Protein AF-A0A8X7UA66-F1 (afdb_monomer)

Organism: Brassica carinata (NCBI:txid52824)

Solvent-accessible surface area (backbone atoms only — not comparable to full-atom values): 62832 Å² total; per-residue (Å²): 141,81,70,65,80,57,50,60,62,56,50,62,57,55,54,58,62,49,54,58,54,52,57,55,53,56,56,54,52,55,56,56,51,60,56,51,58,57,51,58,52,53,54,56,54,54,52,51,60,48,51,61,53,52,52,58,56,46,52,65,49,50,60,49,49,54,57,51,50,56,53,50,50,52,53,49,52,57,50,48,56,50,45,57,50,47,53,52,50,50,50,50,48,52,49,52,48,48,50,49,51,48,50,52,43,53,49,50,46,54,50,47,49,50,50,46,53,49,45,50,47,49,51,43,51,52,50,48,51,44,44,53,52,47,48,52,49,42,52,51,48,47,52,51,48,48,52,48,45,53,53,46,50,51,52,49,43,59,48,45,55,49,51,48,51,54,47,48,54,49,48,52,53,49,46,51,52,45,49,53,52,45,51,55,47,50,54,52,40,50,69,47,37,77,67,38,47,65,63,43,55,52,49,51,53,49,54,51,49,50,49,52,52,50,48,53,50,50,52,50,48,51,51,51,49,52,49,50,54,48,49,52,49,52,48,52,48,51,54,50,47,53,53,48,53,50,52,48,54,51,52,50,52,51,48,54,51,49,50,52,52,48,54,51,48,51,51,52,50,54,52,51,51,53,52,48,58,47,53,51,51,53,50,49,54,50,50,52,51,51,50,50,52,52,51,52,53,51,52,50,51,56,54,52,55,64,59,58,69,74,62,82,79,72,91,81,89,88,89,84,91,89,93,88,88,89,88,86,88,88,88,91,92,90,85,89,86,89,85,85,89,87,82,82,86,62,74,78,65,54,73,70,53,59,65,62,56,53,64,51,52,58,56,54,56,54,55,51,50,58,50,53,52,52,53,52,53,52,50,55,52,51,54,56,46,54,55,48,53,54,50,52,52,50,54,53,50,54,51,49,55,50,51,50,50,51,48,61,51,47,56,50,53,52,51,52,49,54,50,48,54,51,48,54,52,49,51,56,49,48,51,52,54,48,52,55,46,52,54,52,49,53,51,50,50,52,50,50,52,52,50,53,52,52,48,53,52,48,61,47,50,52,52,53,52,50,51,50,49,51,53,51,49,52,52,53,47,49,65,45,50,60,44,51,54,51,52,50,53,51,50,52,49,51,53,54,51,52,50,51,55,51,54,48,53,52,49,56,50,51,53,50,49,53,50,52,50,51,51,51,50,47,58,48,48,58,49,50,52,57,51,45,54,52,49,52,54,52,48,52,53,50,50,56,52,49,52,51,51,49,52,55,50,50,52,51,49,49,54,57,49,52,53,50,52,51,52,50,54,50,50,54,51,45,53,56,48,52,54,49,46,56,52,49,55,53,48,52,52,52,46,53,55,48,50,58,49,46,55,51,48,49,53,52,45,54,61,45,50,55,49,51,49,54,53,48,56,50,51,51,49,62,47,51,58,47,53,53,55,50,53,52,54,49,53,53,52,61,55,52,62,64,54,58,74,59,51,72,68,57,55,76,64,51,67,74,59,52,58,71,54,64,62,58,55,65,62,52,73,62,52,60,68,57,56,59,58,55,55,61,58,54,57,62,59,52,63,69,50,60,75,59,54,73,70,52,73,70,58,69,72,64,67,80,74,74,86,80,85,78,78,90,81,89,82,90,82,88,91,85,92,83,93,83,86,90,80,90,80,90,88,88,90,83,89,80,89,88,90,84,88,89,84,88,90,93,84,92,84,87,81,94,79,80,94,87,90,86,86,65,70,63,63,62,49,58,58,48,54,62,47,57,58,50,50,53,55,51,59,50,51,56,52,52,53,56,55,50,52,64,49,52,61,56,52,55,52,53,56,54,52,54,54,52,52,60,56,60,62,69,70,67,81,84,77,88,90,60,79,76,50,56,65,50,50,53,55,46,49,60,42,48,66,47,52,49,54,50,46,50,47,49,51,52,47,51,51,47,52,51,48,51,53,47,53,50,50,47,51,51,49,53,52,49,52,47,53,48,50,51,52,53,49,54,51,49,53,51,48,52,50,55,51,50,51,53,49,55,50,53,49,53,53,47,53,49,53,48,50,54,48,53,52,48,52,46,54,52,50,50,51,47,51,50,49,52,56,63,67,59,40,68,67,55,60,50,49,50,55,49,49,53,53,48,53,50,50,52,52,48,52,50,50,53,50,49,53,50,50,47,56,51,48,51,52,52,51,50,50,50,50,51,53,50,49,49,54,35,60,77,65,70,61,69,81,61,86,58,51,60,59,54,48,52,53,54,50,51,53,48,52,52,52,52,49,52,54,48,52,54,51,51,50,49,52,47,29,55,50,37,29,53,70,54,60,62,66,82,84,82,61,92,73,88,53,62,68,64,21,52,53,33,44,51,57,37,50,53,53,48,53,50,52,50,53,49,50,52,51,49,48,53,56,43,59,65,63,65,76,78,74,79,87,82,83,88,82,89,83,84,87,86,88,83,86,88,80,91,80,88,87,83,82,88,87,80,89,79,86,87,80,82,88,76,90,83,138

Foldseek 3Di:
DDPPVVVVVVVVVVVVVVVVVVVVVVVVVVVVVVVVVVVVVVVVVVVVVVVVVVVVVVVVVVVVVVVVVVVVVVVVVVVVVVVVVVVVVVVVVVVVVVVVCVVVVVVVVVVVVVVVVVVVVVVVVVVVVVVVVVVVVVVVVVVVVVVVVVVVVVVVVVVVVVVVVVVVVVVVVVVVVVVVVVCVVVVVCVVVCVVPVVVPVVVVVVVVVVVVVVVVVVVVVVVVVVVVVVVVVVVVVVVVVVVVVVVVVVVVVVVVVVVVVVVVVVVVVVVVVVVVVVVVVVVVVVVVVVVVVVVVVVVVVVVVVVVVPVPPDDDDDDDDDDDDDDDDDDDDDDDDDDDDDDDPVPPPVPVVVPVVVVVVVVVVVVVVVVVVVVVVVVVVVVVVVVVVVVVVVVVVVVVVVVVVVVVVVVVVVVVVVVVVVVVVVVVVVVVVVVVVVVVVVVVVVVVVVVVVVVVVVVVVVVVVVVVVVVVVVVVVVVVVVVVVVVVVVVVVVVVVVVVVVVVVVVVVVVVVVVVVVVVVVVVVVVVVVVVVVVVVVVVVVVVVVVVVVVVVVVVVVVVVVVVVVVVVVVVVVVVVVVVVVVVVVVVVVVVVVVVVVVVVVVVVVVVVVVVVVVVVVVVVVVVVVVVVVVVVVVVVVVVVVVVVVVVVVVVVVVVVVVVVVVVVVVVVVVCVVVVVVVVVVVVVVVVVVVVVCVVPVVCVVVPVPPPDDDDDDDDDDDDDDDDDDDDDDDDDDDDDDDDDDDDDDDDDDDDDDDDDDDPPVVVVVVVVVVVVVVVVVVVVVVVVVVVVVVVVVVVVVVVVVVVVVVVVVVPPPPDDDDPVCVVVVVVVVVVCVVVVVVVVVVVVVVVVVVVVVVVVVVVVVVVVVVVVVVVVVVVVVVVVVVVVVVVVVVVVVVVVVVVVVVVVVVVVVVVVVVVVVVVVPVVVVVVVVVVVVVVVVVVVVVVVVVVVVVVVVVVVVVVVVVVVVVVCVVVVPDPPPVVVVVVVVVVVVVVVVVVVVVVVVVLQVVLVVLCVLLPPDPPPDPDRDSVVSVVSNVSNVVVVVVVVVVVVVVVVVVVVVVPPDDDDDDDDDDDDDDDDDDDYDDDDDDDDDDDDDDDDD

Secondary structure (DSSP, 8-state):
--SSHHHHHHHHHHHHHHHHHHHHHHHHHHHHHHHHHHHHHHHHHHHHHHHHHHHHHHHHHHHHHHHHHHHHHHHHHHHHHHHHHHHHHHHHHHHHHHHHHHHHHHHHHHHHHHHHHHHHHHHHHHHHHHHHHHHHHHHHHHHHHHHHHHHHHHHHHHHHHHHHHHHHHHHHHHHHHHHHHHHHHHHHHHHHHHHHHHHHHHHHHHHHHHHHHHHHHHHHHHHHHHHHHHHHHHHHHHHHHHHHHHHHHHHHHHHHHHHHHHHHHHHHHHHHHHHHHHHHHHHHHHHHHHHHHHHHHHHHHHHHHHHHHTTTT-------------------------------S-SSTHHHHHHHHHHHHHHHHHHHHHHHHHHHHHHHHHHHHHHHHHHHHHHHHHHHHHHHHHHHHHHHHHHHHHHHHHHHHHHHHHHHHHHHHHHHHHHHHHHHHHHHHHHHHHHHHHHHHHHHHHHHHHHHHHHHHHHHHHHHHHHHHHHHHHHHHHHHHHHHHHHHHHHHHHHHHHHHHHHHHHHHHHHHHHHHHHHHHHHHHHHHHHHHHHHHHHHHHHHHHHHHHHHHHHHHHHHHHHHHHHHHHHHHHHHHHHHHHHHHHHHHHHHHHHHHHHHHHHHHHHHHHHHHHHHHHHHHHHHHHHHHHHHHHHHHHHHHHTTTTTTHHHHHHHHHHHHHHHHHHHHHHTTTTTTGGGGGG---S-------------------------------------------------SSSSHHHHHHHHHHHHHHHHHHHHHHHHHHHHHHHHHHHHHHHHHHHHHHHHTSTTS---THHHHHHHHHHHHHHHHHHHHHHHHHHHHHHHHHHHHHHHHHHHHHHHHHHHHHHHHHHHHHHHHHHHHHHHHHHHHHHHHHHHHHHHHHHHHHHHHHHHHS-HHHHHHHHHHHHHHHHHHHHHHHHHHHHHHHHHHHHHHHHHHHHHHHHHTT--GGGGHHHHHHHHHHHHHHHHHHHHHHHHHHHHHHHHHHHHT--TTS-SS--HHHHHHHHHHHHHHHHHHHHHHHHHHHHHHHHTTSS------------------------------------

Radius of gyration: 115.77 Å; Cα contacts (8 Å, |Δi|>4): 31; chains: 1; bounding box: 222×140×420 Å

pLDDT: mean 73.79, std 18.91, range [22.53, 97.38]

Sequence (1097 aa):
MVHVEALEKTLASRTSELEEAVSFAQMLEVQLQGSKEIICNLEKDTEKAMQCREQLAAENKEIRAEAEDLLAEKSSLEEELMLQRSDSMESQLDILMKEIDLSNGNLAETLLEQQLHLNQKSDFFDTEVQHYLMDLCSKDVESLVLALKVKECSSCLAILDKVLLDHQAFVEDLKEKLFVSQVESELNELCLVDNKLETVSDKQKLTEAQRKIKVLSSDLKHSVQKTVEMDEANKAFGERVFFLESRVSDLQQDLERKDFELQSLQHSQSIAAGELGIKERDIQVYADAVSALKNENSSLKHTFIHFGEDQSKALNVNSISIAKCSEGSRTLEKLTRDGLVFSDQMFELMCENANKASEFADTVQSLQIDVEDLLSENLNLQDELLRKDDVLKGLSFDLSLLQESASNSRDKEDETKEIMVHVEALEKTLASRTSELEEAVSFAQMLEVQLQGSKEIICNLEKDTEKAMQCREQLAAENKEIRAEAEDLLAEKSSLEEELIQTKKVSESMEMELFNLRNALGQLNDRVESTQSKLDETIDERDNLQDEVLYVTEELGKMKAEAKELEVRIIEAQEIAESRKMYADQREEEVKLLEGSVEQLEYTIDALENKVNVIKDEAERQRLQREELETELHTIRQQMESVRNADEEMKRILDEKHMDLQEAQKHIEALERKTANQMTEITQLSAHILELNMHAEAQAREYMHKVKELEAMAEQVKPEIHVSQAVDSSLSKGSGKPRGSGSPFRCIGLGLAQQMRSEKDEELAAARQRVEDLETVVATKQKEIFLLNSKLAKVDSMTHDITRVMLGLKQNCASLLDSQQVSKIAEMLQRYSSDSRETDFEVSQLKRQLSEYNEERQGWLEEIEGKQSDLVTAQIELEEHRQHEQLLKKENEFLKKENVSHKRKLMELEGEVEKLSSQQKPEWRTRDHARIKEENNVLKLQLDELNLKLRRADVNISRAKEELAWYRASTGKNQHSNFEKMHHLSTKLKESEEERMQLGKQLLCLSNSILKAAGVTGEDITDINPEVAEEALEQLKTRVGLLESELDHFRLKGKTKSRRSRNPERAMPSMPSPRRKSWSQSPRKMSQVPFFTSVDR

Mean predicted aligned error: 26.78 Å

Structure (mmCIF, N/CA/C/O backbone):
data_AF-A0A8X7UA66-F1
#
_entry.id   AF-A0A8X7UA66-F1
#
loop_
_atom_site.group_PDB
_atom_site.id
_atom_site.type_symbol
_atom_site.label_atom_id
_atom_site.label_alt_id
_atom_site.label_comp_id
_atom_site.label_asym_id
_atom_site.label_entity_id
_atom_site.label_seq_id
_atom_site.pdbx_PDB_ins_code
_atom_site.Cartn_x
_atom_site.Cartn_y
_atom_site.Cartn_z
_atom_site.occupancy
_atom_site.B_iso_or_equiv
_atom_site.auth_seq_id
_atom_site.auth_comp_id
_atom_site.auth_asym_id
_atom_site.auth_atom_id
_atom_site.pdbx_PDB_model_num
ATOM 1 N N . MET A 1 1 ? 22.722 -65.447 147.150 1.00 54.97 1 MET A N 1
ATOM 2 C CA . MET A 1 1 ? 23.290 -66.703 147.700 1.00 54.97 1 MET A CA 1
ATOM 3 C C . MET A 1 1 ? 22.974 -67.876 146.769 1.00 54.97 1 MET A C 1
ATOM 5 O O . MET A 1 1 ? 21.806 -68.166 146.579 1.00 54.97 1 MET A O 1
ATOM 9 N N . VAL A 1 2 ? 23.932 -68.566 146.137 1.00 55.34 2 VAL A N 1
ATOM 10 C CA . VAL A 1 2 ? 25.408 -68.444 146.250 1.00 55.34 2 VAL A CA 1
ATOM 11 C C . VAL A 1 2 ? 26.124 -68.427 144.872 1.00 55.34 2 VAL A C 1
ATOM 13 O O . VAL A 1 2 ? 27.332 -68.253 144.833 1.00 55.34 2 VAL A O 1
ATOM 16 N N . HIS A 1 3 ? 25.431 -68.572 143.729 1.00 55.16 3 HIS A N 1
ATOM 17 C CA . HIS A 1 3 ? 26.110 -68.833 142.436 1.00 55.16 3 HIS A CA 1
ATOM 18 C C . HIS A 1 3 ? 26.194 -67.702 141.391 1.00 55.16 3 HIS A C 1
ATOM 20 O O . HIS A 1 3 ? 27.113 -67.744 140.582 1.00 55.16 3 HIS A O 1
ATOM 26 N N . VAL A 1 4 ? 25.323 -66.684 141.382 1.00 57.62 4 VAL A N 1
ATOM 27 C CA . VAL A 1 4 ? 25.393 -65.616 140.346 1.00 57.62 4 VAL A CA 1
ATOM 28 C C . VAL A 1 4 ? 26.340 -64.472 140.738 1.00 57.62 4 VAL A C 1
ATOM 30 O O . VAL A 1 4 ? 27.074 -63.957 139.905 1.00 57.62 4 VAL A O 1
ATOM 33 N N . GLU A 1 5 ? 26.441 -64.179 142.033 1.00 56.38 5 GLU A N 1
ATOM 34 C CA . GLU A 1 5 ? 27.352 -63.182 142.629 1.00 56.38 5 GLU A CA 1
ATOM 35 C C . GLU A 1 5 ? 28.852 -63.498 142.388 1.00 56.38 5 GLU A C 1
ATOM 37 O O . GLU A 1 5 ? 29.722 -62.639 142.526 1.00 56.38 5 GLU A O 1
ATOM 42 N N . ALA A 1 6 ? 29.161 -64.738 141.980 1.00 58.16 6 ALA A N 1
ATOM 43 C CA . ALA A 1 6 ? 30.488 -65.171 141.538 1.00 58.16 6 ALA A CA 1
ATOM 44 C C . ALA A 1 6 ? 30.756 -64.913 140.038 1.00 58.16 6 ALA A C 1
ATOM 46 O O . ALA A 1 6 ? 31.912 -64.762 139.639 1.00 58.16 6 ALA A O 1
ATOM 47 N N . LEU A 1 7 ? 29.717 -64.838 139.196 1.00 59.16 7 LEU A N 1
ATOM 48 C CA . LEU A 1 7 ? 29.855 -64.582 137.757 1.00 59.16 7 LEU A CA 1
ATOM 49 C C . LEU A 1 7 ? 30.178 -63.112 137.473 1.00 59.16 7 LEU A C 1
ATOM 51 O O . LEU A 1 7 ? 31.093 -62.831 136.701 1.00 59.16 7 LEU A O 1
ATOM 55 N N . GLU A 1 8 ? 29.495 -62.181 138.140 1.00 61.62 8 GLU A N 1
ATOM 56 C CA . GLU A 1 8 ? 29.657 -60.735 137.910 1.00 61.62 8 GLU A CA 1
ATOM 57 C C . GLU A 1 8 ? 31.088 -60.257 138.216 1.00 61.62 8 GLU A C 1
ATOM 59 O O . GLU A 1 8 ? 31.698 -59.553 137.410 1.00 61.62 8 GLU A O 1
ATOM 64 N N . LYS A 1 9 ? 31.689 -60.730 139.320 1.00 60.94 9 LYS A N 1
ATOM 65 C CA . LYS A 1 9 ? 33.101 -60.451 139.645 1.00 60.94 9 LYS A CA 1
ATOM 66 C C . LYS A 1 9 ? 34.099 -61.117 138.693 1.00 60.94 9 LYS A C 1
ATOM 68 O O . LYS A 1 9 ? 35.175 -60.567 138.476 1.00 60.94 9 LYS A O 1
ATOM 73 N N . THR A 1 10 ? 33.755 -62.264 138.107 1.00 60.25 10 THR A N 1
ATOM 74 C CA . THR A 1 10 ? 34.633 -62.953 137.143 1.00 60.25 10 THR A CA 1
ATOM 75 C C . THR A 1 10 ? 34.616 -62.264 135.772 1.00 60.25 10 THR A C 1
ATOM 77 O O . THR A 1 10 ? 35.639 -62.227 135.091 1.00 60.25 10 THR A O 1
ATOM 80 N N . LEU A 1 11 ? 33.484 -61.668 135.380 1.00 61.28 11 LEU A N 1
ATOM 81 C CA . LEU A 1 11 ? 33.366 -60.862 134.159 1.00 61.28 11 LEU A CA 1
ATOM 82 C C . LEU A 1 11 ? 34.166 -59.555 134.248 1.00 61.28 11 LEU A C 1
ATOM 84 O O . LEU A 1 11 ? 34.962 -59.280 133.353 1.00 61.28 11 LEU A O 1
ATOM 88 N N . ALA A 1 12 ? 34.021 -58.802 135.344 1.00 62.47 12 ALA A N 1
ATOM 89 C CA . ALA A 1 12 ? 34.665 -57.494 135.512 1.00 62.47 12 ALA A CA 1
ATOM 90 C C . ALA A 1 12 ? 36.209 -57.534 135.469 1.00 62.47 12 ALA A C 1
ATOM 92 O O . ALA A 1 12 ? 36.841 -56.572 135.038 1.00 62.47 12 ALA A O 1
ATOM 93 N N . SER A 1 13 ? 36.831 -58.646 135.882 1.00 60.50 13 SER A N 1
ATOM 94 C CA . SER A 1 13 ? 38.290 -58.811 135.779 1.00 60.50 13 SER A CA 1
ATOM 95 C C . SER A 1 13 ? 38.756 -59.017 134.333 1.00 60.50 13 SER A C 1
ATOM 97 O O . SER A 1 13 ? 39.824 -58.543 133.960 1.00 60.50 13 SER A O 1
ATOM 99 N N . ARG A 1 14 ? 37.960 -59.713 133.510 1.00 61.47 14 ARG A N 1
ATOM 100 C CA . ARG A 1 14 ? 38.322 -60.070 132.128 1.00 61.47 14 ARG A CA 1
ATOM 101 C C . ARG A 1 14 ? 38.105 -58.952 131.118 1.00 61.47 14 ARG A C 1
ATOM 103 O O . ARG A 1 14 ? 38.740 -58.968 130.071 1.00 61.47 14 ARG A O 1
ATOM 110 N N . THR A 1 15 ? 37.242 -57.984 131.415 1.00 61.91 15 THR A N 1
ATOM 111 C CA . THR A 1 15 ? 37.114 -56.770 130.595 1.00 61.91 15 THR A CA 1
ATOM 112 C C . THR A 1 15 ? 38.378 -55.910 130.661 1.00 61.91 15 THR A C 1
ATOM 114 O O . THR A 1 15 ? 38.824 -55.430 129.625 1.00 61.91 15 THR A O 1
ATOM 117 N N . SER A 1 16 ? 39.018 -55.800 131.834 1.00 62.22 16 SER A N 1
ATOM 118 C CA . SER A 1 16 ? 40.233 -54.984 132.004 1.00 62.22 16 SER A CA 1
ATOM 119 C C . SER A 1 16 ? 41.442 -55.528 131.232 1.00 62.22 16 SER A C 1
ATOM 121 O O . SER A 1 16 ? 42.192 -54.749 130.653 1.00 62.22 16 SER A O 1
ATOM 123 N N . GLU A 1 17 ? 41.626 -56.853 131.189 1.00 61.38 17 GLU A N 1
ATOM 124 C CA . GLU A 1 17 ? 42.712 -57.492 130.420 1.00 61.38 17 GLU A CA 1
ATOM 125 C C . GLU A 1 17 ? 42.530 -57.323 128.898 1.00 61.38 17 GLU A C 1
ATOM 127 O O . GLU A 1 17 ? 43.503 -57.353 128.143 1.00 61.38 17 GLU A O 1
ATOM 132 N N . LEU A 1 18 ? 41.288 -57.142 128.430 1.00 64.06 18 LEU A N 1
ATOM 133 C CA . LEU A 1 18 ? 40.978 -57.009 127.007 1.00 64.06 18 LEU A CA 1
ATOM 134 C C . LEU A 1 18 ? 41.282 -55.601 126.470 1.00 64.06 18 LEU A C 1
ATOM 136 O O . LEU A 1 18 ? 41.788 -55.465 125.357 1.00 64.06 18 LEU A O 1
ATOM 140 N N . GLU A 1 19 ? 40.989 -54.559 127.251 1.00 66.25 19 GLU A N 1
ATOM 141 C CA . GLU A 1 19 ? 41.194 -53.159 126.848 1.00 66.25 19 GLU A CA 1
ATOM 142 C C . GLU A 1 19 ? 42.686 -52.813 126.699 1.00 66.25 19 GLU A C 1
ATOM 144 O O . GLU A 1 19 ? 43.082 -52.162 125.727 1.00 66.25 19 GLU A O 1
ATOM 149 N N . GLU A 1 20 ? 43.537 -53.320 127.596 1.00 63.38 20 GLU A N 1
ATOM 150 C CA . GLU A 1 20 ? 44.988 -53.092 127.545 1.00 63.38 20 GLU A CA 1
ATOM 151 C C . GLU A 1 20 ? 45.631 -53.769 126.313 1.00 63.38 20 GLU A C 1
ATOM 153 O O . GLU A 1 20 ? 46.477 -53.177 125.633 1.00 63.38 20 GLU A O 1
ATOM 158 N N . ALA A 1 21 ? 45.149 -54.961 125.936 1.00 62.59 21 ALA A N 1
ATOM 159 C CA . ALA A 1 21 ? 45.580 -55.666 124.726 1.00 62.59 21 ALA A CA 1
ATOM 160 C C . ALA A 1 21 ? 45.180 -54.939 123.424 1.00 62.59 21 ALA A C 1
ATOM 162 O O . ALA A 1 21 ? 45.972 -54.885 122.478 1.00 62.59 21 ALA A O 1
ATOM 163 N N . VAL A 1 22 ? 43.981 -54.342 123.373 1.00 67.25 22 VAL A N 1
ATOM 164 C CA . VAL A 1 22 ? 43.517 -53.549 122.217 1.00 67.25 22 VAL A CA 1
ATOM 165 C C . VAL A 1 22 ? 44.373 -52.292 122.031 1.00 67.25 22 VAL A C 1
ATOM 167 O O . VAL A 1 22 ? 44.770 -51.985 120.904 1.00 67.25 22 VAL A O 1
ATOM 170 N N . SER A 1 23 ? 44.726 -51.603 123.121 1.00 68.00 23 SER A N 1
ATOM 171 C CA . SER A 1 23 ? 45.562 -50.397 123.057 1.00 68.00 23 SER A CA 1
ATOM 172 C C . SER A 1 23 ? 46.960 -50.675 122.488 1.00 68.00 23 SER A C 1
ATOM 174 O O . SER A 1 23 ? 47.484 -49.858 121.727 1.00 68.00 23 SER A O 1
ATOM 176 N N . PHE A 1 24 ? 47.577 -51.811 122.830 1.00 69.81 24 PHE A N 1
ATOM 177 C CA . PHE A 1 24 ? 48.908 -52.161 122.318 1.00 69.81 24 PHE A CA 1
ATOM 178 C C . PHE A 1 24 ? 48.882 -52.538 120.826 1.00 69.81 24 PHE A C 1
ATOM 180 O O . PHE A 1 24 ? 49.786 -52.165 120.077 1.00 69.81 24 PHE A O 1
ATOM 187 N N . ALA A 1 25 ? 47.821 -53.213 120.368 1.00 64.94 25 ALA A N 1
ATOM 188 C CA . ALA A 1 25 ? 47.642 -53.556 118.956 1.00 64.94 25 ALA A CA 1
ATOM 189 C C . ALA A 1 25 ? 47.542 -52.306 118.058 1.00 64.94 25 ALA A C 1
ATOM 191 O O . ALA A 1 25 ? 48.221 -52.229 117.032 1.00 64.94 25 ALA A O 1
ATOM 192 N N . GLN A 1 26 ? 46.773 -51.295 118.481 1.00 68.06 26 GLN A N 1
ATOM 193 C CA . GLN A 1 26 ? 46.615 -50.038 117.736 1.00 68.06 26 GLN A CA 1
ATOM 194 C C . GLN A 1 26 ? 47.937 -49.265 117.572 1.00 68.06 26 GLN A C 1
ATOM 196 O O . GLN A 1 26 ? 48.158 -48.632 116.539 1.00 68.06 26 GLN A O 1
ATOM 201 N N . MET A 1 27 ? 48.852 -49.342 118.546 1.00 71.00 27 MET A N 1
ATOM 202 C CA . MET A 1 27 ? 50.162 -48.680 118.458 1.00 71.00 27 MET A CA 1
ATOM 203 C C . MET A 1 27 ? 51.053 -49.285 117.359 1.00 71.00 27 MET A C 1
ATOM 205 O O . MET A 1 27 ? 51.707 -48.552 116.613 1.00 71.00 27 MET A O 1
ATOM 209 N N . LEU A 1 28 ? 51.064 -50.618 117.242 1.00 68.44 28 LEU A N 1
ATOM 210 C CA . LEU A 1 28 ? 51.832 -51.335 116.217 1.00 68.44 28 LEU A CA 1
ATOM 211 C C . LEU A 1 28 ? 51.308 -51.056 114.804 1.00 68.44 28 LEU A C 1
ATOM 213 O O . LEU A 1 28 ? 52.102 -50.874 113.879 1.00 68.44 28 LEU A O 1
ATOM 217 N N . GLU A 1 29 ? 49.987 -50.983 114.637 1.00 71.00 29 GLU A N 1
ATOM 218 C CA . GLU A 1 29 ? 49.355 -50.735 113.339 1.00 71.00 29 GLU A CA 1
ATOM 219 C C . GLU A 1 29 ? 49.749 -49.364 112.756 1.00 71.00 29 GLU A C 1
ATOM 221 O O . GLU A 1 29 ? 50.098 -49.273 111.576 1.00 71.00 29 GLU A O 1
ATOM 226 N N . VAL A 1 30 ? 49.824 -48.320 113.592 1.00 73.69 30 VAL A N 1
ATOM 227 C CA . VAL A 1 30 ? 50.258 -46.971 113.180 1.00 73.69 30 VAL A CA 1
ATOM 228 C C . VAL A 1 30 ? 51.722 -46.944 112.711 1.00 73.69 30 VAL A C 1
ATOM 230 O O . VAL A 1 30 ? 52.017 -46.356 111.667 1.00 73.69 30 VAL A O 1
ATOM 233 N N . GLN A 1 31 ? 52.648 -47.604 113.418 1.00 68.00 31 GLN A N 1
ATOM 234 C CA . GLN A 1 31 ? 54.059 -47.663 112.991 1.00 68.00 31 GLN A CA 1
ATOM 235 C C . GLN A 1 31 ? 54.249 -48.452 111.687 1.00 68.00 31 GLN A C 1
ATOM 237 O O . GLN A 1 31 ? 55.048 -48.070 110.823 1.00 68.00 31 GLN A O 1
ATOM 242 N N . LEU A 1 32 ? 53.500 -49.543 111.525 1.00 69.94 32 LEU A N 1
ATOM 243 C CA . LEU A 1 32 ? 53.565 -50.387 110.334 1.00 69.94 32 LEU A CA 1
ATOM 244 C C . LEU A 1 32 ? 52.967 -49.663 109.113 1.00 69.94 32 LEU A C 1
ATOM 246 O O . LEU A 1 32 ? 53.473 -49.813 108.001 1.00 69.94 32 LEU A O 1
ATOM 250 N N . GLN A 1 33 ? 51.963 -48.805 109.315 1.00 70.94 33 GLN A N 1
ATOM 251 C CA . GLN A 1 33 ? 51.409 -47.956 108.261 1.00 70.94 33 GLN A CA 1
ATOM 252 C C . GLN A 1 33 ? 52.407 -46.886 107.783 1.00 70.94 33 GLN A C 1
ATOM 254 O O . GLN A 1 33 ? 52.667 -46.807 106.583 1.00 70.94 33 GLN A O 1
ATOM 259 N N . GLY A 1 34 ? 53.042 -46.139 108.697 1.00 71.31 34 GLY A N 1
ATOM 260 C CA . GLY A 1 34 ? 54.055 -45.133 108.330 1.00 71.31 34 GLY A CA 1
ATOM 261 C C . GLY A 1 34 ? 55.280 -45.724 107.614 1.00 71.31 34 GLY A C 1
ATOM 262 O O . GLY A 1 34 ? 55.867 -45.090 106.740 1.00 71.31 34 GLY A O 1
ATOM 263 N N . SER A 1 35 ? 55.624 -46.981 107.912 1.00 67.94 35 SER A N 1
ATOM 264 C CA . SER A 1 35 ? 56.718 -47.697 107.238 1.00 67.94 35 SER A CA 1
ATOM 265 C C . SER A 1 35 ? 56.421 -47.998 105.759 1.00 67.94 35 SER A C 1
ATOM 267 O O . SER A 1 35 ? 57.328 -47.941 104.929 1.00 67.94 35 SER A O 1
ATOM 269 N N . LYS A 1 36 ? 55.158 -48.282 105.401 1.00 72.38 36 LYS A N 1
ATOM 270 C CA . LYS A 1 36 ? 54.743 -48.533 104.004 1.00 72.38 36 LYS A CA 1
ATOM 271 C C . LYS A 1 36 ? 54.813 -47.272 103.143 1.00 72.38 36 LYS A C 1
ATOM 273 O O . LYS A 1 36 ? 55.178 -47.345 101.973 1.00 72.38 36 LYS A O 1
ATOM 278 N N . GLU A 1 37 ? 54.460 -46.124 103.717 1.00 75.81 37 GLU A N 1
ATOM 279 C CA . GLU A 1 37 ? 54.386 -44.850 102.994 1.00 75.81 37 GLU A CA 1
ATOM 280 C C . GLU A 1 37 ? 55.771 -44.367 102.529 1.00 75.81 37 GLU A C 1
ATOM 282 O O . GLU A 1 37 ? 55.908 -43.849 101.422 1.00 75.81 37 GLU A O 1
ATOM 287 N N . ILE A 1 38 ? 56.826 -44.621 103.311 1.00 74.81 38 ILE A N 1
ATOM 288 C CA . ILE A 1 38 ? 58.211 -44.312 102.917 1.00 74.81 38 ILE A CA 1
ATOM 289 C C . ILE A 1 38 ? 58.669 -45.194 101.741 1.00 74.81 38 ILE A C 1
ATOM 291 O O . ILE A 1 38 ? 59.277 -44.684 100.800 1.00 74.81 38 ILE A O 1
ATOM 295 N N . ILE A 1 39 ? 58.351 -46.495 101.761 1.00 74.44 39 ILE A N 1
ATOM 296 C CA . ILE A 1 39 ? 58.731 -47.442 100.695 1.00 74.44 39 ILE A CA 1
ATOM 297 C C . ILE A 1 39 ? 58.074 -47.048 99.363 1.00 74.44 39 ILE A C 1
ATOM 299 O O . ILE A 1 39 ? 58.774 -46.878 98.367 1.00 74.44 39 ILE A O 1
ATOM 303 N N . CYS A 1 40 ? 56.762 -46.792 99.377 1.00 76.62 40 CYS A N 1
ATOM 304 C CA . CYS A 1 40 ? 55.988 -46.408 98.191 1.00 76.62 40 CYS A CA 1
ATOM 305 C C . CYS A 1 40 ? 56.515 -45.122 97.515 1.00 76.62 40 CYS A C 1
ATOM 307 O O . CYS A 1 40 ? 56.489 -44.993 96.291 1.00 76.62 40 CYS A O 1
ATOM 309 N N . ASN A 1 41 ? 57.042 -44.170 98.296 1.00 79.25 41 ASN A N 1
ATOM 310 C CA . ASN A 1 41 ? 57.657 -42.960 97.745 1.00 79.25 41 ASN A CA 1
ATOM 311 C C . ASN A 1 41 ? 59.030 -43.232 97.100 1.00 79.25 41 ASN A C 1
ATOM 313 O O . ASN A 1 41 ? 59.311 -42.690 96.032 1.00 79.25 41 ASN A O 1
ATOM 317 N N . LEU A 1 42 ? 59.863 -44.095 97.697 1.00 75.75 42 LEU A N 1
ATOM 318 C CA . LEU A 1 42 ? 61.169 -44.464 97.132 1.00 75.75 42 LEU A CA 1
ATOM 319 C C . LEU A 1 42 ? 61.032 -45.222 95.805 1.00 75.75 42 LEU A C 1
ATOM 321 O O . LEU A 1 42 ? 61.735 -44.899 94.848 1.00 75.75 42 LEU A O 1
ATOM 325 N N . GLU A 1 43 ? 60.103 -46.178 95.722 1.00 76.19 43 GLU A N 1
ATOM 326 C CA . GLU A 1 43 ? 59.796 -46.904 94.481 1.00 76.19 43 GLU A CA 1
ATOM 327 C C . GLU A 1 43 ? 59.428 -45.914 93.361 1.00 76.19 43 GLU A C 1
ATOM 329 O O . GLU A 1 43 ? 60.063 -45.888 92.301 1.00 76.19 43 GLU A O 1
ATOM 334 N N . LYS A 1 44 ? 58.499 -44.997 93.652 1.00 77.94 44 LYS A N 1
ATOM 335 C CA . LYS A 1 44 ? 57.997 -43.980 92.717 1.00 77.94 44 LYS A CA 1
ATOM 336 C C . LYS A 1 44 ? 59.053 -42.977 92.237 1.00 77.94 44 LYS A C 1
ATOM 338 O O . LYS A 1 44 ? 58.924 -42.448 91.134 1.00 77.94 44 LYS A O 1
ATOM 343 N N . ASP A 1 45 ? 60.085 -42.696 93.029 1.00 79.38 45 ASP A N 1
ATOM 344 C CA . ASP A 1 45 ? 61.199 -41.839 92.601 1.00 79.38 45 ASP A CA 1
ATOM 345 C C . ASP A 1 45 ? 62.249 -42.604 91.777 1.00 79.38 45 ASP A C 1
ATOM 347 O O . ASP A 1 45 ? 62.804 -42.038 90.830 1.00 79.38 45 ASP A O 1
ATOM 351 N N . THR A 1 46 ? 62.466 -43.901 92.037 1.00 76.38 46 THR A N 1
ATOM 352 C CA . THR A 1 46 ? 63.310 -44.736 91.157 1.00 76.38 46 THR A CA 1
ATOM 353 C C . THR A 1 46 ? 62.690 -44.954 89.774 1.00 76.38 46 THR A C 1
ATOM 355 O O . THR A 1 46 ? 63.409 -44.960 88.775 1.00 76.38 46 THR A O 1
ATOM 358 N N . GLU A 1 47 ? 61.363 -45.055 89.693 1.00 78.06 47 GLU A N 1
ATOM 359 C CA . GLU A 1 47 ? 60.627 -45.254 88.441 1.00 78.06 47 GLU A CA 1
ATOM 360 C C . GLU A 1 47 ? 60.744 -44.034 87.503 1.00 78.06 47 GLU A C 1
ATOM 362 O O . GLU A 1 47 ? 61.115 -44.178 86.335 1.00 78.06 47 GLU A O 1
ATOM 367 N N . LYS A 1 48 ? 60.587 -42.811 88.038 1.00 79.94 48 LYS A N 1
ATOM 368 C CA . LYS A 1 48 ? 60.853 -41.551 87.305 1.00 79.94 48 LYS A CA 1
ATOM 369 C C . LYS A 1 48 ? 62.291 -41.470 86.787 1.00 79.94 48 LYS A C 1
ATOM 371 O O . LYS A 1 48 ? 62.527 -41.014 85.670 1.00 79.94 48 LYS A O 1
ATOM 376 N N . ALA A 1 49 ? 63.263 -41.898 87.598 1.00 76.31 49 ALA A N 1
ATOM 377 C CA . ALA A 1 49 ? 64.678 -41.839 87.237 1.00 76.31 49 ALA A CA 1
ATOM 378 C C . ALA A 1 49 ? 65.033 -42.769 86.061 1.00 76.31 49 ALA A C 1
ATOM 380 O O . ALA A 1 49 ? 65.975 -42.476 85.321 1.00 76.31 49 ALA A O 1
ATOM 381 N N . MET A 1 50 ? 64.277 -43.855 85.858 1.00 79.12 50 MET A N 1
ATOM 382 C CA . MET A 1 50 ? 64.388 -44.686 84.656 1.00 79.12 50 MET A CA 1
ATOM 383 C C . MET A 1 50 ? 63.737 -44.007 83.443 1.00 79.12 50 MET A C 1
ATOM 385 O O . MET A 1 50 ? 64.401 -43.876 82.417 1.00 79.12 50 MET A O 1
ATOM 389 N N . GLN A 1 51 ? 62.517 -43.470 83.578 1.00 78.31 51 GLN A N 1
ATOM 390 C CA . GLN A 1 51 ? 61.807 -42.795 82.477 1.00 78.31 51 GLN A CA 1
ATOM 391 C C . GLN A 1 51 ? 62.607 -41.630 81.864 1.00 78.31 51 GLN A C 1
ATOM 393 O O . GLN A 1 51 ? 62.784 -41.580 80.647 1.00 78.31 51 GLN A O 1
ATOM 398 N N . CYS A 1 52 ? 63.190 -40.746 82.685 1.00 79.44 52 CYS A N 1
ATOM 399 C CA . CYS A 1 52 ? 64.038 -39.653 82.183 1.00 79.44 52 CYS A CA 1
ATOM 400 C C . CYS A 1 52 ? 65.279 -40.151 81.416 1.00 79.44 52 CYS A C 1
ATOM 402 O O . CYS A 1 52 ? 65.808 -39.449 80.553 1.00 79.44 52 CYS A O 1
ATOM 404 N N . ARG A 1 53 ? 65.770 -41.357 81.729 1.00 79.00 53 ARG A N 1
ATOM 405 C CA . ARG A 1 53 ? 66.944 -41.954 81.079 1.00 79.00 53 ARG A CA 1
ATOM 406 C C . ARG A 1 53 ? 66.594 -42.609 79.745 1.00 79.00 53 ARG A C 1
ATOM 408 O O . ARG A 1 53 ? 67.422 -42.591 78.838 1.00 79.00 53 ARG A O 1
ATOM 415 N N . GLU A 1 54 ? 65.385 -43.149 79.620 1.00 79.62 54 GLU A N 1
ATOM 416 C CA . GLU A 1 54 ? 64.851 -43.664 78.357 1.00 79.62 54 GLU A CA 1
ATOM 417 C C . GLU A 1 54 ? 64.519 -42.525 77.382 1.00 79.62 54 GLU A C 1
ATOM 419 O O . GLU A 1 54 ? 64.879 -42.625 76.210 1.00 79.62 54 GLU A O 1
ATOM 424 N N . GLN A 1 55 ? 63.959 -41.402 77.856 1.00 79.88 55 GLN A N 1
ATOM 425 C CA . GLN A 1 55 ? 63.738 -40.211 77.017 1.00 79.88 55 GLN A CA 1
ATOM 426 C C . GLN A 1 55 ? 65.046 -39.666 76.421 1.00 79.88 55 GLN A C 1
ATOM 428 O O . GLN A 1 55 ? 65.150 -39.534 75.205 1.00 79.88 55 GLN A O 1
ATOM 433 N N . LEU A 1 56 ? 66.084 -39.456 77.241 1.00 79.50 56 LEU A N 1
ATOM 434 C CA . LEU A 1 56 ? 67.396 -39.005 76.749 1.00 79.50 56 LEU A CA 1
ATOM 435 C C . LEU A 1 56 ? 68.049 -39.999 75.769 1.00 79.50 56 LEU A C 1
ATOM 437 O O . LEU A 1 56 ? 68.822 -39.591 74.901 1.00 79.50 56 LEU A O 1
ATOM 441 N N . ALA A 1 57 ? 67.760 -41.299 75.886 1.00 79.75 57 ALA A N 1
ATOM 442 C CA . ALA A 1 57 ? 68.227 -42.306 74.933 1.00 79.75 57 ALA A CA 1
ATOM 443 C C . ALA A 1 57 ? 67.443 -42.284 73.605 1.00 79.75 57 ALA A C 1
ATOM 445 O O . ALA A 1 57 ? 68.009 -42.638 72.570 1.00 79.75 57 ALA A O 1
ATOM 446 N N . ALA A 1 58 ? 66.177 -41.853 73.623 1.00 78.75 58 ALA A N 1
ATOM 447 C CA . ALA A 1 58 ? 65.370 -41.635 72.425 1.00 78.75 58 ALA A CA 1
ATOM 448 C C . ALA A 1 58 ? 65.828 -40.382 71.658 1.00 78.75 58 ALA A C 1
ATOM 450 O O . ALA A 1 58 ? 66.201 -40.509 70.494 1.00 78.75 58 ALA A O 1
ATOM 451 N N . GLU A 1 59 ? 65.931 -39.222 72.320 1.00 80.69 59 GLU A N 1
ATOM 452 C CA . GLU A 1 59 ? 66.361 -37.952 71.696 1.00 80.69 59 GLU A CA 1
ATOM 453 C C . GLU A 1 59 ? 67.730 -38.083 70.999 1.00 80.69 59 GLU A C 1
ATOM 455 O O . GLU A 1 59 ? 67.912 -37.668 69.857 1.00 80.69 59 GLU A O 1
ATOM 460 N N . ASN A 1 60 ? 68.704 -38.742 71.642 1.00 79.56 60 ASN A N 1
ATOM 461 C CA . ASN A 1 60 ? 70.037 -38.958 71.054 1.00 79.56 60 ASN A CA 1
ATOM 462 C C . ASN A 1 60 ? 70.047 -39.939 69.863 1.00 79.56 60 ASN A C 1
ATOM 464 O O . ASN A 1 60 ? 71.037 -40.003 69.129 1.00 79.56 60 ASN A O 1
ATOM 468 N N . LYS A 1 61 ? 68.981 -40.726 69.677 1.00 79.81 61 LYS A N 1
ATOM 469 C CA . LYS A 1 61 ? 68.787 -41.585 68.502 1.00 79.81 61 LYS A CA 1
ATOM 470 C C . LYS A 1 61 ? 68.063 -40.831 67.383 1.00 79.81 61 LYS A C 1
ATOM 472 O O . LYS A 1 61 ? 68.419 -41.008 66.224 1.00 79.81 61 LYS A O 1
ATOM 477 N N . GLU A 1 62 ? 67.102 -39.988 67.742 1.00 81.00 62 GLU A N 1
ATOM 478 C CA . GLU A 1 62 ? 66.330 -39.122 66.844 1.00 81.00 62 GLU A CA 1
ATOM 479 C C . GLU A 1 62 ? 67.239 -38.102 66.140 1.00 81.00 62 GLU A C 1
ATOM 481 O O . GLU A 1 62 ? 67.349 -38.135 64.918 1.00 81.00 62 GLU A O 1
ATOM 486 N N . ILE A 1 63 ? 68.054 -37.356 66.897 1.00 81.12 63 ILE A N 1
ATOM 487 C CA . ILE A 1 63 ? 69.050 -36.399 66.365 1.00 81.12 63 ILE A CA 1
ATOM 488 C C . ILE A 1 63 ? 70.073 -37.072 65.423 1.00 81.12 63 ILE A C 1
ATOM 490 O O . ILE A 1 63 ? 70.632 -36.432 64.532 1.00 81.12 63 ILE A O 1
ATOM 494 N N . ARG A 1 64 ? 70.346 -38.375 65.598 1.00 78.75 64 ARG A N 1
ATOM 495 C CA . ARG A 1 64 ? 71.202 -39.133 64.669 1.00 78.75 64 ARG A CA 1
ATOM 496 C C . ARG A 1 64 ? 70.498 -39.504 63.371 1.00 78.75 64 ARG A C 1
ATOM 498 O O . ARG A 1 64 ? 71.157 -39.469 62.340 1.00 78.75 64 ARG A O 1
ATOM 505 N N . ALA A 1 65 ? 69.211 -39.846 63.425 1.00 76.88 65 ALA A N 1
ATOM 506 C CA . ALA A 1 65 ? 68.422 -40.087 62.223 1.00 76.88 65 ALA A CA 1
ATOM 507 C C . ALA A 1 65 ? 68.319 -38.798 61.395 1.00 76.88 65 ALA A C 1
ATOM 509 O O . ALA A 1 65 ? 68.724 -38.805 60.241 1.00 76.88 65 ALA A O 1
ATOM 510 N N . GLU A 1 66 ? 67.956 -37.669 62.018 1.00 80.12 66 GLU A N 1
ATOM 511 C CA . GLU A 1 66 ? 67.906 -36.357 61.348 1.00 80.12 66 GLU A CA 1
ATOM 512 C C . GLU A 1 66 ? 69.239 -35.982 60.671 1.00 80.12 66 GLU A C 1
ATOM 514 O O . GLU A 1 66 ? 69.255 -35.454 59.561 1.00 80.12 66 GLU A O 1
ATOM 519 N N . ALA A 1 67 ? 70.378 -36.274 61.310 1.00 76.81 67 ALA A N 1
ATOM 520 C CA . ALA A 1 67 ? 71.700 -35.985 60.753 1.00 76.81 67 ALA A CA 1
ATOM 521 C C . ALA A 1 67 ? 72.112 -36.910 59.587 1.00 76.81 67 ALA A C 1
ATOM 523 O O . ALA A 1 67 ? 72.918 -36.501 58.747 1.00 76.81 67 ALA A O 1
ATOM 524 N N . GLU A 1 68 ? 71.593 -38.139 59.534 1.00 80.19 68 GLU A N 1
ATOM 525 C CA . GLU A 1 68 ? 71.787 -39.065 58.409 1.00 80.19 68 GLU A CA 1
ATOM 526 C C . GLU A 1 68 ? 70.812 -38.732 57.260 1.00 80.19 68 GLU A C 1
ATOM 528 O O . GLU A 1 68 ? 71.241 -38.661 56.105 1.00 80.19 68 GLU A O 1
ATOM 533 N N . ASP A 1 69 ? 69.557 -38.394 57.574 1.00 77.25 69 ASP A N 1
ATOM 534 C CA . ASP A 1 69 ? 68.531 -37.960 56.618 1.00 77.25 69 ASP A CA 1
ATOM 535 C C . ASP A 1 69 ? 68.921 -36.649 55.912 1.00 77.25 69 ASP A C 1
ATOM 537 O O . ASP A 1 69 ? 68.880 -36.591 54.686 1.00 77.25 69 ASP A O 1
ATOM 541 N N . LEU A 1 70 ? 69.412 -35.628 56.629 1.00 80.50 70 LEU A N 1
ATOM 542 C CA . LEU A 1 70 ? 69.900 -34.369 56.027 1.00 80.50 70 LEU A CA 1
ATOM 543 C C . LEU A 1 70 ? 71.105 -34.572 55.086 1.00 80.50 70 LEU A C 1
ATOM 545 O O . LEU A 1 70 ? 71.332 -33.781 54.166 1.00 80.50 70 LEU A O 1
ATOM 549 N N . LEU A 1 71 ? 71.904 -35.622 55.303 1.00 77.44 71 LEU A N 1
ATOM 550 C CA . LEU A 1 71 ? 73.011 -35.987 54.413 1.00 77.44 71 LEU A CA 1
ATOM 551 C C . LEU A 1 71 ? 72.514 -36.709 53.153 1.00 77.44 71 LEU A C 1
ATOM 553 O O . LEU A 1 71 ? 73.037 -36.454 52.064 1.00 77.44 71 LEU A O 1
ATOM 557 N N . ALA A 1 72 ? 71.494 -37.559 53.289 1.00 74.50 72 ALA A N 1
ATOM 558 C CA . ALA A 1 72 ? 70.814 -38.195 52.166 1.00 74.50 72 ALA A CA 1
ATOM 559 C C . ALA A 1 72 ? 70.038 -37.171 51.318 1.00 74.50 72 ALA A C 1
ATOM 561 O O . ALA A 1 72 ? 70.206 -37.149 50.100 1.00 74.50 72 ALA A O 1
ATOM 562 N N . GLU A 1 73 ? 69.279 -36.270 51.950 1.00 77.75 73 GLU A N 1
ATOM 563 C CA . GLU A 1 73 ? 68.547 -35.174 51.302 1.00 77.75 73 GLU A CA 1
ATOM 564 C C . GLU A 1 73 ? 69.497 -34.288 50.492 1.00 77.75 73 GLU A C 1
ATOM 566 O O . GLU A 1 73 ? 69.257 -34.052 49.309 1.00 77.75 73 GLU A O 1
ATOM 571 N N . LYS A 1 74 ? 70.639 -33.879 51.066 1.00 76.69 74 LYS A N 1
ATOM 572 C CA . LYS A 1 74 ? 71.642 -33.105 50.320 1.00 76.69 74 LYS A CA 1
ATOM 573 C C . LYS A 1 74 ? 72.165 -33.864 49.091 1.00 76.69 74 LYS A C 1
ATOM 575 O O . LYS A 1 74 ? 72.312 -33.259 48.030 1.00 76.69 74 LYS A O 1
ATOM 580 N N . SER A 1 75 ? 72.460 -35.161 49.221 1.00 71.31 75 SER A N 1
ATOM 581 C CA . SER A 1 75 ? 72.923 -35.972 48.085 1.00 71.31 75 SER A CA 1
ATOM 582 C C . SER A 1 75 ? 71.845 -36.098 47.005 1.00 71.31 75 SER A C 1
ATOM 584 O O . SER A 1 75 ? 72.160 -35.988 45.824 1.00 71.31 75 SER A O 1
ATOM 586 N N . SER A 1 76 ? 70.583 -36.268 47.412 1.00 71.50 76 SER A N 1
ATOM 587 C CA . SER A 1 76 ? 69.426 -36.311 46.515 1.00 71.50 76 SER A CA 1
ATOM 588 C C . SER A 1 76 ? 69.245 -34.993 45.765 1.00 71.50 76 SER A C 1
ATOM 590 O O . SER A 1 76 ? 68.985 -35.015 44.571 1.00 71.50 76 SER A O 1
ATOM 592 N N . LEU A 1 77 ? 69.423 -33.848 46.430 1.00 79.56 77 LEU A N 1
ATOM 593 C CA . LEU A 1 77 ? 69.249 -32.518 45.834 1.00 79.56 77 LEU A CA 1
ATOM 594 C C . LEU A 1 77 ? 70.384 -32.185 44.840 1.00 79.56 77 LEU A C 1
ATOM 596 O O . LEU A 1 77 ? 70.161 -31.538 43.819 1.00 79.56 77 LEU A O 1
ATOM 600 N N . GLU A 1 78 ? 71.607 -32.665 45.090 1.00 78.19 78 GLU A N 1
ATOM 601 C CA . GLU A 1 78 ? 72.732 -32.536 44.148 1.00 78.19 78 GLU A CA 1
ATOM 602 C C . GLU A 1 78 ? 72.564 -33.457 42.918 1.00 78.19 78 GLU A C 1
ATOM 604 O O . GLU A 1 78 ? 72.874 -33.047 41.797 1.00 78.19 78 GLU A O 1
ATOM 609 N N . GLU A 1 79 ? 71.991 -34.654 43.095 1.00 79.12 79 GLU A N 1
ATOM 610 C CA . GLU A 1 79 ? 71.602 -35.558 42.000 1.00 79.12 79 GLU A CA 1
ATOM 611 C C . GLU A 1 79 ? 70.397 -35.019 41.202 1.00 79.12 79 GLU A C 1
ATOM 613 O O . GLU A 1 79 ? 70.435 -35.007 39.973 1.00 79.12 79 GLU A O 1
ATOM 618 N N . GLU A 1 80 ? 69.381 -34.466 41.870 1.00 78.75 80 GLU A N 1
ATOM 619 C CA . GLU A 1 80 ? 68.196 -33.839 41.264 1.00 78.75 80 GLU A CA 1
ATOM 620 C C . GLU A 1 80 ? 68.556 -32.588 40.448 1.00 78.75 80 GLU A C 1
ATOM 622 O O . GLU A 1 80 ? 68.054 -32.415 39.339 1.00 78.75 80 GLU A O 1
ATOM 627 N N . LEU A 1 81 ? 69.489 -31.749 40.916 1.00 79.75 81 LEU A N 1
ATOM 628 C CA . LEU A 1 81 ? 70.005 -30.613 40.137 1.00 79.75 81 LEU A CA 1
ATOM 629 C C . LEU A 1 81 ? 70.821 -31.052 38.910 1.00 79.75 81 LEU A C 1
ATOM 631 O O . LEU A 1 81 ? 70.821 -30.359 37.889 1.00 79.75 81 LEU A O 1
ATOM 635 N N . MET A 1 82 ? 71.518 -32.190 38.982 1.00 77.81 82 MET A N 1
ATOM 636 C CA . MET A 1 82 ? 72.190 -32.774 37.817 1.00 77.81 82 MET A CA 1
ATOM 637 C C . MET A 1 82 ? 71.186 -33.382 36.833 1.00 77.81 82 MET A C 1
ATOM 639 O O . MET A 1 82 ? 71.346 -33.186 35.627 1.00 77.81 82 MET A O 1
ATOM 643 N N . LEU A 1 83 ? 70.137 -34.043 37.330 1.00 78.88 83 LEU A N 1
ATOM 644 C CA . LEU A 1 83 ? 69.049 -34.592 36.523 1.00 78.88 83 LEU A CA 1
ATOM 645 C C . LEU A 1 83 ? 68.279 -33.471 35.817 1.00 78.88 83 LEU A C 1
ATOM 647 O O . LEU A 1 83 ? 68.266 -33.438 34.596 1.00 78.88 83 LEU A O 1
ATOM 651 N N . GLN A 1 84 ? 67.805 -32.459 36.545 1.00 77.12 84 GLN A N 1
ATOM 652 C CA . GLN A 1 84 ? 67.114 -31.287 35.992 1.00 77.12 84 GLN A CA 1
ATOM 653 C C . GLN A 1 84 ? 67.956 -30.541 34.938 1.00 77.12 84 GLN A C 1
ATOM 655 O O . GLN A 1 84 ? 67.420 -29.972 33.984 1.00 77.12 84 GLN A O 1
ATOM 660 N N . ARG A 1 85 ? 69.290 -30.556 35.067 1.00 78.50 85 ARG A N 1
ATOM 661 C CA . ARG A 1 85 ? 70.200 -30.020 34.045 1.00 78.50 85 ARG A CA 1
ATOM 662 C C . ARG A 1 85 ? 70.370 -30.957 32.846 1.00 78.50 85 ARG A C 1
ATOM 664 O O . ARG A 1 85 ? 70.520 -30.456 31.733 1.00 78.50 85 ARG A O 1
ATOM 671 N N . SER A 1 86 ? 70.338 -32.273 33.049 1.00 77.88 86 SER A N 1
ATOM 672 C CA . SER A 1 86 ? 70.252 -33.265 31.971 1.00 77.88 86 SER A CA 1
ATOM 673 C C . SER A 1 86 ? 68.948 -33.086 31.199 1.00 77.88 86 SER A C 1
ATOM 675 O O . SER A 1 86 ? 69.005 -32.822 30.005 1.00 77.88 86 SER A O 1
ATOM 677 N N . ASP A 1 87 ? 67.808 -33.079 31.889 1.00 78.12 87 ASP A N 1
ATOM 678 C CA . ASP A 1 87 ? 66.467 -32.868 31.337 1.00 78.12 87 ASP A CA 1
ATOM 679 C C . ASP A 1 87 ? 66.376 -31.537 30.575 1.00 78.12 87 ASP A C 1
ATOM 681 O O . ASP A 1 87 ? 65.776 -31.462 29.508 1.00 78.12 87 ASP A O 1
ATOM 685 N N . SER A 1 88 ? 67.026 -30.476 31.071 1.00 81.00 88 SER A N 1
ATOM 686 C CA . SER A 1 88 ? 67.100 -29.190 30.368 1.00 81.00 88 SER A CA 1
ATOM 687 C C . SER A 1 88 ? 67.938 -29.246 29.085 1.00 81.00 88 SER A C 1
ATOM 689 O O . SER A 1 88 ? 67.607 -28.538 28.134 1.00 81.00 88 SER A O 1
ATOM 691 N N . MET A 1 89 ? 69.009 -30.045 29.033 1.00 78.81 89 MET A N 1
ATOM 692 C CA . MET A 1 89 ? 69.808 -30.241 27.813 1.00 78.81 89 MET A CA 1
ATOM 693 C C . MET A 1 89 ? 69.136 -31.220 26.844 1.00 78.81 89 MET A C 1
ATOM 695 O O . MET A 1 89 ? 69.198 -31.009 25.637 1.00 78.81 89 MET A O 1
ATOM 699 N N . GLU A 1 90 ? 68.462 -32.250 27.355 1.00 75.75 90 GLU A N 1
ATOM 700 C CA . GLU A 1 90 ? 67.656 -33.189 26.576 1.00 75.75 90 GLU A CA 1
ATOM 701 C C . GLU A 1 90 ? 66.445 -32.477 25.972 1.00 75.75 90 GLU A C 1
ATOM 703 O O . GLU A 1 90 ? 66.198 -32.621 24.783 1.00 75.75 90 GLU A O 1
ATOM 708 N N . SER A 1 91 ? 65.782 -31.594 26.724 1.00 76.62 91 SER A N 1
ATOM 709 C CA . SER A 1 91 ? 64.736 -30.703 26.213 1.00 76.62 91 SER A CA 1
ATOM 710 C C . SER A 1 91 ? 65.261 -29.746 25.136 1.00 76.62 91 SER A C 1
ATOM 712 O O . SER A 1 91 ? 64.606 -29.575 24.115 1.00 76.62 91 SER A O 1
ATOM 714 N N . GLN A 1 92 ? 66.454 -29.161 25.297 1.00 81.56 92 GLN A N 1
ATOM 715 C CA . GLN A 1 92 ? 67.064 -28.329 24.246 1.00 81.56 92 GLN A CA 1
ATOM 716 C C . GLN A 1 92 ? 67.458 -29.138 22.999 1.00 81.56 92 GLN A C 1
ATOM 718 O O . GLN A 1 92 ? 67.321 -28.636 21.885 1.00 81.56 92 GLN A O 1
ATOM 723 N N . LEU A 1 93 ? 67.911 -30.384 23.164 1.00 81.94 93 LEU A N 1
ATOM 724 C CA . LEU A 1 93 ? 68.205 -31.301 22.060 1.00 81.94 93 LEU A CA 1
ATOM 725 C C . LEU A 1 93 ? 66.934 -31.787 21.357 1.00 81.94 93 LEU A C 1
ATOM 727 O O . LEU A 1 93 ? 66.924 -31.853 20.136 1.00 81.94 93 LEU A O 1
ATOM 731 N N . ASP A 1 94 ? 65.870 -32.081 22.096 1.00 80.56 94 ASP A N 1
ATOM 732 C CA . ASP A 1 94 ? 64.548 -32.451 21.584 1.00 80.56 94 ASP A CA 1
ATOM 733 C C . ASP A 1 94 ? 63.883 -31.273 20.857 1.00 80.56 94 ASP A C 1
ATOM 735 O O . ASP A 1 94 ? 63.340 -31.463 19.773 1.00 80.56 94 ASP A O 1
ATOM 739 N N . ILE A 1 95 ? 64.011 -30.042 21.369 1.00 78.62 95 ILE A N 1
ATOM 740 C CA . ILE A 1 95 ? 63.601 -28.819 20.659 1.00 78.62 95 ILE A CA 1
ATOM 741 C C . ILE A 1 95 ? 64.412 -28.649 19.371 1.00 78.62 95 ILE A C 1
ATOM 743 O O . ILE A 1 95 ? 63.808 -28.505 18.316 1.00 78.62 95 ILE A O 1
ATOM 747 N N . LEU A 1 96 ? 65.747 -28.732 19.409 1.00 79.94 96 LEU A N 1
ATOM 748 C CA . LEU A 1 96 ? 66.579 -28.615 18.201 1.00 79.94 96 LEU A CA 1
ATOM 749 C C . LEU A 1 96 ? 66.316 -29.737 17.189 1.00 79.94 96 LEU A C 1
ATOM 751 O O . LEU A 1 96 ? 66.333 -29.492 15.987 1.00 79.94 96 LEU A O 1
ATOM 755 N N . MET A 1 97 ? 66.058 -30.961 17.649 1.00 79.69 97 MET A N 1
ATOM 756 C CA . MET A 1 97 ? 65.730 -32.088 16.779 1.00 79.69 97 MET A CA 1
ATOM 757 C C . MET A 1 97 ? 64.339 -31.911 16.168 1.00 79.69 97 MET A C 1
ATOM 759 O O . MET A 1 97 ? 64.189 -32.110 14.970 1.00 79.69 97 MET A O 1
ATOM 763 N N . LYS A 1 98 ? 63.360 -31.409 16.932 1.00 80.19 98 LYS A N 1
ATOM 764 C CA . LYS A 1 98 ? 62.044 -31.001 16.416 1.00 80.19 98 LYS A CA 1
ATOM 765 C C . LYS A 1 98 ? 62.124 -29.812 15.468 1.00 80.19 98 LYS A C 1
ATOM 767 O O . LYS A 1 98 ? 61.402 -29.820 14.486 1.00 80.19 98 LYS A O 1
ATOM 772 N N . GLU A 1 99 ? 62.986 -28.825 15.699 1.00 79.12 99 GLU A N 1
ATOM 773 C CA . GLU A 1 99 ? 63.228 -27.714 14.767 1.00 79.12 99 GLU A CA 1
ATOM 774 C C . GLU A 1 99 ? 63.903 -28.198 13.478 1.00 79.12 99 GLU A C 1
ATOM 776 O O . GLU A 1 99 ? 63.557 -27.731 12.395 1.00 79.12 99 GLU A O 1
ATOM 781 N N . ILE A 1 100 ? 64.818 -29.167 13.564 1.00 78.69 100 ILE A N 1
ATOM 782 C CA . ILE A 1 100 ? 65.428 -29.819 12.399 1.00 78.69 100 ILE A CA 1
ATOM 783 C C . ILE A 1 100 ? 64.400 -30.680 11.656 1.00 78.69 100 ILE A C 1
ATOM 785 O O . ILE A 1 100 ? 64.353 -30.613 10.432 1.00 78.69 100 ILE A O 1
ATOM 789 N N . ASP A 1 101 ? 63.544 -31.427 12.349 1.00 80.06 101 ASP A N 1
ATOM 790 C CA . ASP A 1 101 ? 62.497 -32.254 11.739 1.00 80.06 101 ASP A CA 1
ATOM 791 C C . ASP A 1 101 ? 61.317 -31.420 11.210 1.00 80.06 101 ASP A C 1
ATOM 793 O O . ASP A 1 101 ? 60.735 -31.788 10.196 1.00 80.06 101 ASP A O 1
ATOM 797 N N . LEU A 1 102 ? 61.016 -30.256 11.799 1.00 78.56 102 LEU A N 1
ATOM 798 C CA . LEU A 1 102 ? 60.126 -29.236 11.226 1.00 78.56 102 LEU A CA 1
ATOM 799 C C . LEU A 1 102 ? 60.777 -28.535 10.034 1.00 78.56 102 LEU A C 1
ATOM 801 O O . LEU A 1 102 ? 60.101 -28.280 9.052 1.00 78.56 102 LEU A O 1
ATOM 805 N N . SER A 1 103 ? 62.076 -28.242 10.066 1.00 78.19 103 SER A N 1
ATOM 806 C CA . SER A 1 103 ? 62.778 -27.630 8.931 1.00 78.19 103 SER A CA 1
ATOM 807 C C . SER A 1 103 ? 62.873 -28.600 7.749 1.00 78.19 103 SER A C 1
ATOM 809 O O . SER A 1 103 ? 62.519 -28.249 6.626 1.00 78.19 103 SER A O 1
ATOM 811 N N . ASN A 1 104 ? 63.247 -29.857 8.005 1.00 79.12 104 ASN A N 1
ATOM 812 C CA . ASN A 1 104 ? 63.225 -30.946 7.029 1.00 79.12 104 ASN A CA 1
ATOM 813 C C . ASN A 1 104 ? 61.796 -31.296 6.600 1.00 79.12 104 ASN A C 1
ATOM 815 O O . ASN A 1 104 ? 61.591 -31.628 5.439 1.00 79.12 104 ASN A O 1
ATOM 819 N N . GLY A 1 105 ? 60.822 -31.208 7.510 1.00 78.44 105 GLY A N 1
ATOM 820 C CA . GLY A 1 105 ? 59.397 -31.396 7.252 1.00 78.44 105 GLY A CA 1
ATOM 821 C C . GLY A 1 105 ? 58.864 -30.332 6.304 1.00 78.44 105 GLY A C 1
ATOM 822 O O . GLY A 1 105 ? 58.405 -30.679 5.229 1.00 78.44 105 GLY A O 1
ATOM 823 N N . ASN A 1 106 ? 59.048 -29.052 6.624 1.00 77.62 106 ASN A N 1
ATOM 824 C CA . ASN A 1 106 ? 58.690 -27.906 5.785 1.00 77.62 106 ASN A CA 1
ATOM 825 C C . ASN A 1 106 ? 59.460 -27.901 4.451 1.00 77.62 106 ASN A C 1
ATOM 827 O O . ASN A 1 106 ? 58.929 -27.464 3.433 1.00 77.62 106 ASN A O 1
ATOM 831 N N . LEU A 1 107 ? 60.712 -28.377 4.420 1.00 77.12 107 LEU A N 1
ATOM 832 C CA . LEU A 1 107 ? 61.484 -28.532 3.182 1.00 77.12 107 LEU A CA 1
ATOM 833 C C . LEU A 1 107 ? 60.949 -29.694 2.335 1.00 77.12 107 LEU A C 1
ATOM 835 O O . LEU A 1 107 ? 60.823 -29.558 1.123 1.00 77.12 107 LEU A O 1
ATOM 839 N N . ALA A 1 108 ? 60.618 -30.827 2.953 1.00 75.19 108 ALA A N 1
ATOM 840 C CA . ALA A 1 108 ? 59.986 -31.953 2.278 1.00 75.19 108 ALA A CA 1
ATOM 841 C C . ALA A 1 108 ? 58.574 -31.589 1.807 1.00 75.19 108 ALA A C 1
ATOM 843 O O . ALA A 1 108 ? 58.204 -31.979 0.710 1.00 75.19 108 ALA A O 1
ATOM 844 N N . GLU A 1 109 ? 57.826 -30.809 2.584 1.00 79.44 109 GLU A N 1
ATOM 845 C CA . GLU A 1 109 ? 56.492 -30.311 2.266 1.00 79.44 109 GLU A CA 1
ATOM 846 C C . GLU A 1 109 ? 56.557 -29.286 1.137 1.00 79.44 109 GLU A C 1
ATOM 848 O O . GLU A 1 109 ? 55.901 -29.506 0.136 1.00 79.44 109 GLU A O 1
ATOM 853 N N . THR A 1 110 ? 57.439 -28.281 1.169 1.00 75.69 110 THR A N 1
ATOM 854 C CA . THR A 1 110 ? 57.620 -27.363 0.021 1.00 75.69 110 THR A CA 1
ATOM 855 C C . THR A 1 110 ? 58.202 -28.049 -1.221 1.00 75.69 110 THR A C 1
ATOM 857 O O . THR A 1 110 ? 57.878 -27.657 -2.341 1.00 75.69 110 THR A O 1
ATOM 860 N N . LEU A 1 111 ? 59.013 -29.105 -1.080 1.00 77.50 111 LEU A N 1
ATOM 861 C CA . LEU A 1 111 ? 59.424 -29.950 -2.212 1.00 77.50 111 LEU A CA 1
ATOM 862 C C . LEU A 1 111 ? 58.278 -30.833 -2.721 1.00 77.50 111 LEU A C 1
ATOM 864 O O . LEU A 1 111 ? 58.193 -31.068 -3.925 1.00 77.50 111 LEU A O 1
ATOM 868 N N . LEU A 1 112 ? 57.387 -31.300 -1.845 1.00 79.38 112 LEU A N 1
ATOM 869 C CA . LEU A 1 112 ? 56.209 -32.090 -2.197 1.00 79.38 112 LEU A CA 1
ATOM 870 C C . LEU A 1 112 ? 55.108 -31.195 -2.774 1.00 79.38 112 LEU A C 1
ATOM 872 O O . LEU A 1 112 ? 54.467 -31.620 -3.719 1.00 79.38 112 LEU A O 1
ATOM 876 N N . GLU A 1 113 ? 54.968 -29.945 -2.337 1.00 77.44 113 GLU A N 1
ATOM 877 C CA . GLU A 1 113 ? 54.165 -28.886 -2.955 1.00 77.44 113 GLU A CA 1
ATOM 878 C C . GLU A 1 113 ? 54.741 -28.473 -4.308 1.00 77.44 113 GLU A C 1
ATOM 880 O O . GLU A 1 113 ? 53.983 -28.311 -5.255 1.00 77.44 113 GLU A O 1
ATOM 885 N N . GLN A 1 114 ? 56.065 -28.348 -4.463 1.00 75.94 114 GLN A N 1
ATOM 886 C CA . GLN A 1 114 ? 56.670 -28.109 -5.778 1.00 75.94 114 GLN A CA 1
ATOM 887 C C . GLN A 1 114 ? 56.484 -29.312 -6.706 1.00 75.94 114 GLN A C 1
ATOM 889 O O . GLN A 1 114 ? 56.144 -29.123 -7.872 1.00 75.94 114 GLN A O 1
ATOM 894 N N . GLN A 1 115 ? 56.636 -30.541 -6.207 1.00 77.62 115 GLN A N 1
ATOM 895 C CA . GLN A 1 115 ? 56.343 -31.762 -6.960 1.00 77.62 115 GLN A CA 1
ATOM 896 C C . GLN A 1 115 ? 54.845 -31.880 -7.270 1.00 77.62 115 GLN A C 1
ATOM 898 O O . GLN A 1 115 ? 54.494 -32.295 -8.367 1.00 77.62 115 GLN A O 1
ATOM 903 N N . LEU A 1 116 ? 53.964 -31.476 -6.353 1.00 78.19 116 LEU A N 1
ATOM 904 C CA . LEU A 1 116 ? 52.514 -31.449 -6.523 1.00 78.19 116 LEU A CA 1
ATOM 905 C C . LEU A 1 116 ? 52.107 -30.359 -7.507 1.00 78.19 116 LEU A C 1
ATOM 907 O O . LEU A 1 116 ? 51.246 -30.623 -8.318 1.00 78.19 116 LEU A O 1
ATOM 911 N N . HIS A 1 117 ? 52.735 -29.187 -7.507 1.00 72.50 117 HIS A N 1
ATOM 912 C CA . HIS A 1 117 ? 52.474 -28.095 -8.447 1.00 72.50 117 HIS A CA 1
ATOM 913 C C . HIS A 1 117 ? 53.086 -28.373 -9.834 1.00 72.50 117 HIS A C 1
ATOM 915 O O . HIS A 1 117 ? 52.548 -27.944 -10.853 1.00 72.50 117 HIS A O 1
ATOM 921 N N . LEU A 1 118 ? 54.188 -29.129 -9.910 1.00 73.31 118 LEU A N 1
ATOM 922 C CA . LEU A 1 118 ? 54.727 -29.663 -11.166 1.00 73.31 118 LEU A CA 1
ATOM 923 C C . LEU A 1 118 ? 53.859 -30.801 -11.713 1.00 73.31 118 LEU A C 1
ATOM 925 O O . LEU A 1 118 ? 53.566 -30.797 -12.906 1.00 73.31 118 LEU A O 1
ATOM 929 N N . ASN A 1 119 ? 53.395 -31.716 -10.858 1.00 72.88 119 ASN A N 1
ATOM 930 C CA . ASN A 1 119 ? 52.430 -32.749 -11.230 1.00 72.88 119 ASN A CA 1
ATOM 931 C C . ASN A 1 119 ? 51.103 -32.107 -11.630 1.00 72.88 119 ASN A C 1
ATOM 933 O O . ASN A 1 119 ? 50.672 -32.340 -12.738 1.00 72.88 119 ASN A O 1
ATOM 937 N N . GLN A 1 120 ? 50.536 -31.192 -10.842 1.00 70.00 120 GLN A N 1
ATOM 938 C CA . GLN A 1 120 ? 49.349 -30.405 -11.187 1.00 70.00 120 GLN A CA 1
ATOM 939 C C . GLN A 1 120 ? 49.545 -29.588 -12.461 1.00 70.00 120 GLN A C 1
ATOM 941 O O . GLN A 1 120 ? 48.566 -29.370 -13.151 1.00 70.00 120 GLN A O 1
ATOM 946 N N . LYS A 1 121 ? 50.761 -29.152 -12.824 1.00 70.25 121 LYS A N 1
ATOM 947 C CA . LYS A 1 121 ? 51.012 -28.579 -14.158 1.00 70.25 121 LYS A CA 1
ATOM 948 C C . LYS A 1 121 ? 51.053 -29.632 -15.259 1.00 70.25 121 LYS A C 1
ATOM 950 O O . LYS A 1 121 ? 50.548 -29.353 -16.339 1.00 70.25 121 LYS A O 1
ATOM 955 N N . SER A 1 122 ? 51.624 -30.809 -15.014 1.00 70.00 122 SER A N 1
ATOM 956 C CA . SER A 1 122 ? 51.579 -31.931 -15.961 1.00 70.00 122 SER A CA 1
ATOM 957 C C . SER A 1 122 ? 50.141 -32.402 -16.166 1.00 70.00 122 SER A C 1
ATOM 959 O O . SER A 1 122 ? 49.673 -32.419 -17.291 1.00 70.00 122 SER A O 1
ATOM 961 N N . ASP A 1 123 ? 49.419 -32.666 -15.080 1.00 71.25 123 ASP A N 1
ATOM 962 C CA . ASP A 1 123 ? 48.007 -33.017 -15.022 1.00 71.25 123 ASP A CA 1
ATOM 963 C C . ASP A 1 123 ? 47.129 -31.880 -15.553 1.00 71.25 123 ASP A C 1
ATOM 965 O O . ASP A 1 123 ? 46.143 -32.166 -16.213 1.00 71.25 123 ASP A O 1
ATOM 969 N N . PHE A 1 124 ? 47.460 -30.598 -15.349 1.00 73.31 124 PHE A N 1
ATOM 970 C CA . PHE A 1 124 ? 46.754 -29.482 -15.992 1.00 73.31 124 PHE A CA 1
ATOM 971 C C . PHE A 1 124 ? 46.976 -29.508 -17.500 1.00 73.31 124 PHE A C 1
ATOM 973 O O . PHE A 1 124 ? 46.003 -29.434 -18.231 1.00 73.31 124 PHE A O 1
ATOM 980 N N . PHE A 1 125 ? 48.205 -29.685 -17.996 1.00 71.44 125 PHE A N 1
ATOM 981 C CA . PHE A 1 125 ? 48.433 -29.792 -19.439 1.00 71.44 125 PHE A CA 1
ATOM 982 C C . PHE A 1 125 ? 47.826 -31.069 -20.035 1.00 71.44 125 PHE A C 1
ATOM 984 O O . PHE A 1 125 ? 47.242 -31.001 -21.110 1.00 71.44 125 PHE A O 1
ATOM 991 N N . ASP A 1 126 ? 47.874 -32.209 -19.348 1.00 74.25 126 ASP A N 1
ATOM 992 C CA . ASP A 1 126 ? 47.250 -33.456 -19.796 1.00 74.25 126 ASP A CA 1
ATOM 993 C C . ASP A 1 126 ? 45.717 -33.400 -19.683 1.00 74.25 126 ASP A C 1
ATOM 995 O O . ASP A 1 126 ? 45.037 -33.952 -20.544 1.00 74.25 126 ASP A O 1
ATOM 999 N N . THR A 1 127 ? 45.144 -32.699 -18.696 1.00 71.56 127 THR A N 1
ATOM 1000 C CA . THR A 1 127 ? 43.688 -32.468 -18.590 1.00 71.56 127 THR A CA 1
ATOM 1001 C C . THR A 1 127 ? 43.189 -31.316 -19.452 1.00 71.56 127 THR A C 1
ATOM 1003 O O . THR A 1 127 ? 42.020 -31.350 -19.814 1.00 71.56 127 THR A O 1
ATOM 1006 N N . GLU A 1 128 ? 44.033 -30.361 -19.852 1.00 75.06 128 GLU A N 1
ATOM 1007 C CA . GLU A 1 128 ? 43.749 -29.299 -20.831 1.00 75.06 128 GLU A CA 1
ATOM 1008 C C . GLU A 1 128 ? 43.862 -29.846 -22.260 1.00 75.06 128 GLU A C 1
ATOM 1010 O O . GLU A 1 128 ? 42.989 -29.586 -23.083 1.00 75.06 128 GLU A O 1
ATOM 1015 N N . VAL A 1 129 ? 44.856 -30.695 -22.547 1.00 74.56 129 VAL A N 1
ATOM 1016 C CA . VAL A 1 129 ? 44.946 -31.469 -23.798 1.00 74.56 129 VAL A CA 1
ATOM 1017 C C . VAL A 1 129 ? 43.823 -32.501 -23.869 1.00 74.56 129 VAL A C 1
ATOM 1019 O O . VAL A 1 129 ? 43.192 -32.623 -24.919 1.00 74.56 129 VAL A O 1
ATOM 1022 N N . GLN A 1 130 ? 43.494 -33.195 -22.773 1.00 73.56 130 GLN A N 1
ATOM 1023 C CA . GLN A 1 130 ? 42.277 -34.008 -22.724 1.00 73.56 130 GLN A CA 1
ATOM 1024 C C . GLN A 1 130 ? 41.019 -33.147 -22.801 1.00 73.56 130 GLN A C 1
ATOM 1026 O O . GLN A 1 130 ? 40.092 -33.597 -23.451 1.00 73.56 130 GLN A O 1
ATOM 1031 N N . HIS A 1 131 ? 40.954 -31.928 -22.252 1.00 75.44 131 HIS A N 1
ATOM 1032 C CA . HIS A 1 131 ? 39.799 -31.046 -22.458 1.00 75.44 131 HIS A CA 1
ATOM 1033 C C . HIS A 1 131 ? 39.684 -30.634 -23.918 1.00 75.44 131 HIS A C 1
ATOM 1035 O O . HIS A 1 131 ? 38.589 -30.690 -24.444 1.00 75.44 131 HIS A O 1
ATOM 1041 N N . TYR A 1 132 ? 40.777 -30.303 -24.605 1.00 76.75 132 TYR A N 1
ATOM 1042 C CA . TYR A 1 132 ? 40.758 -29.990 -26.034 1.00 76.75 132 TYR A CA 1
ATOM 1043 C C . TYR A 1 132 ? 40.347 -31.198 -26.880 1.00 76.75 132 TYR A C 1
ATOM 1045 O O . TYR A 1 132 ? 39.537 -31.066 -27.792 1.00 76.75 132 TYR A O 1
ATOM 1053 N N . LEU A 1 133 ? 40.864 -32.391 -26.576 1.00 74.12 133 LEU A N 1
ATOM 1054 C CA . LEU A 1 133 ? 40.484 -33.623 -27.269 1.00 74.12 133 LEU A CA 1
ATOM 1055 C C . LEU A 1 133 ? 39.050 -34.053 -26.936 1.00 74.12 133 LEU A C 1
ATOM 1057 O O . LEU A 1 133 ? 38.349 -34.523 -27.826 1.00 74.12 133 LEU A O 1
ATOM 1061 N N . MET A 1 134 ? 38.597 -33.869 -25.696 1.00 75.88 134 MET A N 1
ATOM 1062 C CA . MET A 1 134 ? 37.238 -34.162 -25.236 1.00 75.88 134 MET A CA 1
ATOM 1063 C C . MET A 1 134 ? 36.244 -33.117 -25.737 1.00 75.88 134 MET A C 1
ATOM 1065 O O . MET A 1 134 ? 35.127 -33.487 -26.033 1.00 75.88 134 MET A O 1
ATOM 1069 N N . ASP A 1 135 ? 36.629 -31.853 -25.897 1.00 77.31 135 ASP A N 1
ATOM 1070 C CA . ASP A 1 135 ? 35.828 -30.775 -26.489 1.00 77.31 135 ASP A CA 1
ATOM 1071 C C . ASP A 1 135 ? 35.714 -30.954 -28.005 1.00 77.31 135 ASP A C 1
ATOM 1073 O O . ASP A 1 135 ? 34.621 -30.846 -28.548 1.00 77.31 135 ASP A O 1
ATOM 1077 N N . LEU A 1 136 ? 36.795 -31.339 -28.691 1.00 73.25 136 LEU A N 1
ATOM 1078 C CA . LEU A 1 136 ? 36.739 -31.763 -30.095 1.00 73.25 136 LEU A CA 1
ATOM 1079 C C . LEU A 1 136 ? 35.861 -33.013 -30.262 1.00 73.25 136 LEU A C 1
ATOM 1081 O O . LEU A 1 136 ? 34.963 -33.020 -31.100 1.00 73.25 136 LEU A O 1
ATOM 1085 N N . CYS A 1 137 ? 36.055 -34.043 -29.431 1.00 74.88 137 CYS A N 1
ATOM 1086 C CA . CYS A 1 137 ? 35.229 -35.251 -29.468 1.00 74.88 137 CYS A CA 1
ATOM 1087 C C . CYS A 1 137 ? 33.787 -34.994 -29.010 1.00 74.88 137 CYS A C 1
ATOM 1089 O O . CYS A 1 137 ? 32.888 -35.644 -29.529 1.00 74.88 137 CYS A O 1
ATOM 1091 N N . SER A 1 138 ? 33.537 -34.063 -28.085 1.00 73.81 138 SER A N 1
ATOM 1092 C CA . SER A 1 138 ? 32.191 -33.679 -27.649 1.00 73.81 138 SER A CA 1
ATOM 1093 C C . SER A 1 138 ? 31.522 -32.853 -28.727 1.00 73.81 138 SER A C 1
ATOM 1095 O O . SER A 1 138 ? 30.386 -33.140 -29.039 1.00 73.81 138 SER A O 1
ATOM 1097 N N . LYS A 1 139 ? 32.214 -31.944 -29.419 1.00 77.56 139 LYS A N 1
ATOM 1098 C CA . LYS A 1 139 ? 31.666 -31.231 -30.585 1.00 77.56 139 LYS A CA 1
ATOM 1099 C C . LYS A 1 139 ? 31.370 -32.171 -31.751 1.00 77.56 139 LYS A C 1
ATOM 1101 O O . LYS A 1 139 ? 30.320 -32.028 -32.374 1.00 77.56 139 LYS A O 1
ATOM 1106 N N . ASP A 1 140 ? 32.212 -33.171 -32.007 1.00 74.62 140 ASP A N 1
ATOM 1107 C CA . ASP A 1 140 ? 31.917 -34.216 -32.995 1.00 74.62 140 ASP A CA 1
ATOM 1108 C C . ASP A 1 140 ? 30.751 -35.113 -32.545 1.00 74.62 140 ASP A C 1
ATOM 1110 O O . ASP A 1 140 ? 29.835 -35.355 -33.330 1.00 74.62 140 ASP A O 1
ATOM 1114 N N . VAL A 1 141 ? 30.717 -35.567 -31.287 1.00 73.81 141 VAL A N 1
ATOM 1115 C CA . VAL A 1 141 ? 29.629 -36.398 -30.738 1.00 73.81 141 VAL A CA 1
ATOM 1116 C C . VAL A 1 141 ? 28.327 -35.613 -30.608 1.00 73.81 141 VAL A C 1
ATOM 1118 O O . VAL A 1 141 ? 27.284 -36.166 -30.915 1.00 73.81 141 VAL A O 1
ATOM 1121 N N . GLU A 1 142 ? 28.351 -34.339 -30.236 1.00 77.94 142 GLU A N 1
ATOM 1122 C CA . GLU A 1 142 ? 27.215 -33.416 -30.219 1.00 77.94 142 GLU A CA 1
ATOM 1123 C C . GLU A 1 142 ? 26.745 -33.137 -31.636 1.00 77.94 142 GLU A C 1
ATOM 1125 O O . GLU A 1 142 ? 25.549 -33.175 -31.869 1.00 77.94 142 GLU A O 1
ATOM 1130 N N . SER A 1 143 ? 27.635 -32.946 -32.611 1.00 77.38 143 SER A N 1
ATOM 1131 C CA . SER A 1 143 ? 27.261 -32.844 -34.027 1.00 77.38 143 SER A CA 1
ATOM 1132 C C . SER A 1 143 ? 26.580 -34.131 -34.515 1.00 77.38 143 SER A C 1
ATOM 1134 O O . SER A 1 143 ? 25.536 -34.083 -35.170 1.00 77.38 143 SER A O 1
ATOM 1136 N N . LEU A 1 144 ? 27.085 -35.302 -34.115 1.00 78.88 144 LEU A N 1
ATOM 1137 C CA . LEU A 1 144 ? 26.523 -36.613 -34.459 1.00 78.88 144 LEU A CA 1
ATOM 1138 C C . LEU A 1 144 ? 25.206 -36.898 -33.709 1.00 78.88 144 LEU A C 1
ATOM 1140 O O . LEU A 1 144 ? 24.266 -37.432 -34.297 1.00 78.88 144 LEU A O 1
ATOM 1144 N N . VAL A 1 145 ? 25.093 -36.486 -32.446 1.00 77.56 145 VAL A N 1
ATOM 1145 C CA . VAL A 1 145 ? 23.890 -36.575 -31.603 1.00 77.56 145 VAL A CA 1
ATOM 1146 C C . VAL A 1 145 ? 22.851 -35.549 -32.030 1.00 77.56 145 VAL A C 1
ATOM 1148 O O . VAL A 1 145 ? 21.677 -35.885 -32.013 1.00 77.56 145 VAL A O 1
ATOM 1151 N N . LEU A 1 146 ? 23.227 -34.357 -32.491 1.00 78.44 146 LEU A N 1
ATOM 1152 C CA . LEU A 1 146 ? 22.334 -33.367 -33.095 1.00 78.44 146 LEU A CA 1
ATOM 1153 C C . LEU A 1 146 ? 21.868 -33.842 -34.469 1.00 78.44 146 LEU A C 1
ATOM 1155 O O . LEU A 1 146 ? 20.680 -33.755 -34.750 1.00 78.44 146 LEU A O 1
ATOM 1159 N N . ALA A 1 147 ? 22.731 -34.434 -35.298 1.00 76.50 147 ALA A N 1
ATOM 1160 C CA . ALA A 1 147 ? 22.319 -35.059 -36.555 1.00 76.50 147 ALA A CA 1
ATOM 1161 C C . ALA A 1 147 ? 21.360 -36.242 -36.315 1.00 76.50 147 ALA A C 1
ATOM 1163 O O . ALA A 1 147 ? 20.331 -36.360 -36.986 1.00 76.50 147 ALA A O 1
ATOM 1164 N N . LEU A 1 148 ? 21.643 -37.088 -35.317 1.00 76.81 148 LEU A N 1
ATOM 1165 C CA . LEU A 1 148 ? 20.749 -38.167 -34.890 1.00 76.81 148 LEU A CA 1
ATOM 1166 C C . LEU A 1 148 ? 19.463 -37.632 -34.254 1.00 76.81 148 LEU A C 1
ATOM 1168 O O . LEU A 1 148 ? 18.406 -38.164 -34.564 1.00 76.81 148 LEU A O 1
ATOM 1172 N N . LYS A 1 149 ? 19.506 -36.564 -33.452 1.00 75.19 149 LYS A N 1
ATOM 1173 C CA . LYS A 1 149 ? 18.331 -35.906 -32.861 1.00 75.19 149 LYS A CA 1
ATOM 1174 C C . LYS A 1 149 ? 17.500 -35.181 -33.902 1.00 75.19 149 LYS A C 1
ATOM 1176 O O . LYS A 1 149 ? 16.290 -35.219 -33.800 1.00 75.19 149 LYS A O 1
ATOM 1181 N N . VAL A 1 150 ? 18.083 -34.587 -34.936 1.00 77.06 150 VAL A N 1
ATOM 1182 C CA . VAL A 1 150 ? 17.338 -34.013 -36.067 1.00 77.06 150 VAL A CA 1
ATOM 1183 C C . VAL A 1 150 ? 16.685 -35.128 -36.886 1.00 77.06 150 VAL A C 1
ATOM 1185 O O . VAL A 1 150 ? 15.532 -34.991 -37.292 1.00 77.06 150 VAL A O 1
ATOM 1188 N N . LYS A 1 151 ? 17.353 -36.273 -37.069 1.00 76.62 151 LYS A N 1
ATOM 1189 C CA . LYS A 1 151 ? 16.783 -37.463 -37.724 1.00 76.62 151 LYS A CA 1
ATOM 1190 C C . LYS A 1 151 ? 15.692 -38.150 -36.883 1.00 76.62 151 LYS A C 1
ATOM 1192 O O . LYS A 1 151 ? 14.682 -38.589 -37.423 1.00 76.62 151 LYS A O 1
ATOM 1197 N N . GLU A 1 152 ? 15.871 -38.211 -35.569 1.00 74.19 152 GLU A N 1
ATOM 1198 C CA . GLU A 1 152 ? 14.907 -38.751 -34.609 1.00 74.19 152 GLU A CA 1
ATOM 1199 C C . GLU A 1 152 ? 13.715 -37.804 -34.461 1.00 74.19 152 GLU A C 1
ATOM 1201 O O . GLU A 1 152 ? 12.589 -38.235 -34.650 1.00 74.19 152 GLU A O 1
ATOM 1206 N N . CYS A 1 153 ? 13.933 -36.505 -34.247 1.00 73.50 153 CYS A N 1
ATOM 1207 C CA . CYS A 1 153 ? 12.879 -35.494 -34.183 1.00 73.50 153 CYS A CA 1
ATOM 1208 C C . CYS A 1 153 ? 12.131 -35.340 -35.507 1.00 73.50 153 CYS A C 1
ATOM 1210 O O . CYS A 1 153 ? 10.931 -35.130 -35.457 1.00 73.50 153 CYS A O 1
ATOM 1212 N N . SER A 1 154 ? 12.756 -35.489 -36.681 1.00 73.56 154 SER A N 1
ATOM 1213 C CA . SER A 1 154 ? 12.005 -35.514 -37.952 1.00 73.56 154 SER A CA 1
ATOM 1214 C C . SER A 1 154 ? 11.185 -36.798 -38.122 1.00 73.56 154 SER A C 1
ATOM 1216 O O . SER A 1 154 ? 10.056 -36.729 -38.602 1.00 73.56 154 SER A O 1
ATOM 1218 N N . SER A 1 155 ? 11.673 -37.951 -37.649 1.00 73.00 155 SER A N 1
ATOM 1219 C CA . SER A 1 155 ? 10.863 -39.177 -37.576 1.00 73.00 155 SER A CA 1
ATOM 1220 C C . SER A 1 155 ? 9.725 -39.062 -36.553 1.00 73.00 155 SER A C 1
ATOM 1222 O O . SER A 1 155 ? 8.613 -39.510 -36.818 1.00 73.00 155 SER A O 1
ATOM 1224 N N . CYS A 1 156 ? 9.976 -38.453 -35.396 1.00 71.12 156 CYS A N 1
ATOM 1225 C CA . CYS A 1 156 ? 8.994 -38.229 -34.342 1.00 71.12 156 CYS A CA 1
ATOM 1226 C C . CYS A 1 156 ? 7.998 -37.130 -34.713 1.00 71.12 156 CYS A C 1
ATOM 1228 O O . CYS A 1 156 ? 6.847 -37.254 -34.328 1.00 71.12 156 CYS A O 1
ATOM 1230 N N . LEU A 1 157 ? 8.384 -36.121 -35.500 1.00 75.06 157 LEU A N 1
ATOM 1231 C CA . LEU A 1 157 ? 7.466 -35.164 -36.123 1.00 75.06 157 LEU A CA 1
ATOM 1232 C C . LEU A 1 157 ? 6.608 -35.859 -37.178 1.00 75.06 157 LEU A C 1
ATOM 1234 O O . LEU A 1 157 ? 5.401 -35.736 -37.112 1.00 75.06 157 LEU A O 1
ATOM 1238 N N . ALA A 1 158 ? 7.167 -36.694 -38.060 1.00 73.75 158 ALA A N 1
ATOM 1239 C CA . ALA A 1 158 ? 6.356 -37.458 -39.015 1.00 73.75 158 ALA A CA 1
ATOM 1240 C C . ALA A 1 158 ? 5.366 -38.430 -38.330 1.00 73.75 158 ALA A C 1
ATOM 1242 O O . ALA A 1 158 ? 4.259 -38.651 -38.824 1.00 73.75 158 ALA A O 1
ATOM 1243 N N . ILE A 1 159 ? 5.740 -38.998 -37.176 1.00 77.19 159 ILE A N 1
ATOM 1244 C CA . ILE A 1 159 ? 4.837 -39.795 -36.332 1.00 77.19 159 ILE A CA 1
ATOM 1245 C C . ILE A 1 159 ? 3.826 -38.894 -35.610 1.00 77.19 159 ILE A C 1
ATOM 1247 O O . ILE A 1 159 ? 2.650 -39.241 -35.570 1.00 77.19 159 ILE A O 1
ATOM 1251 N N . LEU A 1 160 ? 4.244 -37.749 -35.066 1.00 74.06 160 LEU A N 1
ATOM 1252 C CA . LEU A 1 160 ? 3.385 -36.826 -34.324 1.00 74.06 160 LEU A CA 1
ATOM 1253 C C . LEU A 1 160 ? 2.384 -36.123 -35.239 1.00 74.06 160 LEU A C 1
ATOM 1255 O O . LEU A 1 160 ? 1.229 -36.048 -34.865 1.00 74.06 160 LEU A O 1
ATOM 1259 N N . ASP A 1 161 ? 2.767 -35.696 -36.440 1.00 78.75 161 ASP A N 1
ATOM 1260 C CA . ASP A 1 161 ? 1.878 -35.147 -37.469 1.00 78.75 161 ASP A CA 1
ATOM 1261 C C . ASP A 1 161 ? 0.828 -36.182 -37.878 1.00 78.75 161 ASP A C 1
ATOM 1263 O O . ASP A 1 161 ? -0.352 -35.858 -37.996 1.00 78.75 161 ASP A O 1
ATOM 1267 N N . LYS A 1 162 ? 1.222 -37.456 -38.021 1.00 78.94 162 LYS A N 1
ATOM 1268 C CA . LYS A 1 162 ? 0.266 -38.542 -38.253 1.00 78.94 162 LYS A CA 1
ATOM 1269 C C . LYS A 1 162 ? -0.661 -38.742 -37.049 1.00 78.94 162 LYS A C 1
ATOM 1271 O O . LYS A 1 162 ? -1.869 -38.829 -37.227 1.00 78.94 162 LYS A O 1
ATOM 1276 N N . VAL A 1 163 ? -0.123 -38.777 -35.832 1.00 77.19 163 VAL A N 1
ATOM 1277 C CA . VAL A 1 163 ? -0.912 -38.917 -34.598 1.00 77.19 163 VAL A CA 1
ATOM 1278 C C . VAL A 1 163 ? -1.814 -37.699 -34.372 1.00 77.19 163 VAL A C 1
ATOM 1280 O O . VAL A 1 163 ? -2.908 -37.871 -33.852 1.00 77.19 163 VAL A O 1
ATOM 1283 N N . LEU A 1 164 ? -1.413 -36.499 -34.793 1.00 76.12 164 LEU A N 1
ATOM 1284 C CA . LEU A 1 164 ? -2.211 -35.274 -34.769 1.00 76.12 164 LEU A CA 1
ATOM 1285 C C . LEU A 1 164 ? -3.293 -35.294 -35.848 1.00 76.12 164 LEU A C 1
ATOM 1287 O O . LEU A 1 164 ? -4.401 -34.872 -35.555 1.00 76.12 164 LEU A O 1
ATOM 1291 N N . LEU A 1 165 ? -3.031 -35.835 -37.041 1.00 80.94 165 LEU A N 1
ATOM 1292 C CA . LEU A 1 165 ? -4.062 -36.104 -38.051 1.00 80.94 165 LEU A CA 1
ATOM 1293 C C . LEU A 1 165 ? -5.084 -37.134 -37.548 1.00 80.94 165 LEU A C 1
ATOM 1295 O O . LEU A 1 165 ? -6.284 -36.898 -37.662 1.00 80.94 165 LEU A O 1
ATOM 1299 N N . ASP A 1 166 ? -4.627 -38.228 -36.933 1.00 77.69 166 ASP A N 1
ATOM 1300 C CA . ASP A 1 166 ? -5.488 -39.259 -36.342 1.00 77.69 166 ASP A CA 1
ATOM 1301 C C . ASP A 1 166 ? -6.299 -38.688 -35.151 1.00 77.69 166 ASP A C 1
ATOM 1303 O O . ASP A 1 166 ? -7.506 -38.917 -35.052 1.00 77.69 166 ASP A O 1
ATOM 1307 N N . HIS A 1 167 ? -5.684 -37.871 -34.282 1.00 75.62 167 HIS A N 1
ATOM 1308 C CA . HIS A 1 167 ? -6.383 -37.163 -33.198 1.00 75.62 167 HIS A CA 1
ATOM 1309 C C . HIS A 1 167 ? -7.309 -36.063 -33.713 1.00 75.62 167 HIS A C 1
ATOM 1311 O O . HIS A 1 167 ? -8.350 -35.845 -33.109 1.00 75.62 167 HIS A O 1
ATOM 1317 N N . GLN A 1 168 ? -6.976 -35.369 -34.800 1.00 76.56 168 GLN A N 1
ATOM 1318 C CA . GLN A 1 168 ? -7.839 -34.346 -35.383 1.00 76.56 168 GLN A CA 1
ATOM 1319 C C . GLN A 1 168 ? -9.049 -34.998 -36.052 1.00 76.56 168 GLN A C 1
ATOM 1321 O O . GLN A 1 168 ? -10.161 -34.535 -35.836 1.00 76.56 168 GLN A O 1
ATOM 1326 N N . ALA A 1 169 ? -8.879 -36.125 -36.748 1.00 79.56 169 ALA A N 1
ATOM 1327 C CA . ALA A 1 169 ? -9.995 -36.935 -37.233 1.00 79.56 169 ALA A CA 1
ATOM 1328 C C . ALA A 1 169 ? -10.882 -37.436 -36.076 1.00 79.56 169 ALA A C 1
ATOM 1330 O O . ALA A 1 169 ? -12.104 -37.342 -36.161 1.00 79.56 169 ALA A O 1
ATOM 1331 N N . PHE A 1 170 ? -10.287 -37.896 -34.969 1.00 79.69 170 PHE A N 1
ATOM 1332 C CA . PHE A 1 170 ? -11.025 -38.295 -33.765 1.00 79.69 170 PHE A CA 1
ATOM 1333 C C . PHE A 1 170 ? -11.693 -37.114 -33.038 1.00 79.69 170 PHE A C 1
ATOM 1335 O O . PHE A 1 170 ? -12.776 -37.268 -32.485 1.00 79.69 170 PHE A O 1
ATOM 1342 N N . VAL A 1 171 ? -11.094 -35.921 -33.056 1.00 76.62 171 VAL A N 1
ATOM 1343 C CA . VAL A 1 171 ? -11.674 -34.697 -32.484 1.00 76.62 171 VAL A CA 1
ATOM 1344 C C . VAL A 1 171 ? -12.785 -34.141 -33.369 1.00 76.62 171 VAL A C 1
ATOM 1346 O O . VAL A 1 171 ? -13.761 -33.651 -32.817 1.00 76.62 171 VAL A O 1
ATOM 1349 N N . GLU A 1 172 ? -12.711 -34.241 -34.699 1.00 82.38 172 GLU A N 1
ATOM 1350 C CA . GLU A 1 172 ? -13.852 -33.913 -35.565 1.00 82.38 172 GLU A CA 1
ATOM 1351 C C . GLU A 1 172 ? -14.978 -34.960 -35.435 1.00 82.38 172 GLU A C 1
ATOM 1353 O O . GLU A 1 172 ? -16.134 -34.566 -35.339 1.00 82.38 172 GLU A O 1
ATOM 1358 N N . ASP A 1 173 ? -14.678 -36.258 -35.302 1.00 81.88 173 ASP A N 1
ATOM 1359 C CA . ASP A 1 173 ? -15.665 -37.312 -34.981 1.00 81.88 173 ASP A CA 1
ATOM 1360 C C . ASP A 1 173 ? -16.326 -37.095 -33.601 1.00 81.88 173 ASP A C 1
ATOM 1362 O O . ASP A 1 173 ? -17.547 -37.215 -33.459 1.00 81.88 173 ASP A O 1
ATOM 1366 N N . LEU A 1 174 ? -15.549 -36.699 -32.586 1.00 76.94 174 LEU A N 1
ATOM 1367 C CA . LEU A 1 174 ? -16.077 -36.305 -31.280 1.00 76.94 174 LEU A CA 1
ATOM 1368 C C . LEU A 1 174 ? -16.835 -34.978 -31.329 1.00 76.94 174 LEU A C 1
ATOM 1370 O O . LEU A 1 174 ? -17.825 -34.857 -30.619 1.00 76.94 174 LEU A O 1
ATOM 1374 N N . LYS A 1 175 ? -16.432 -34.000 -32.147 1.00 78.56 175 LYS A N 1
ATOM 1375 C CA . LYS A 1 175 ? -17.200 -32.764 -32.369 1.00 78.56 175 LYS A CA 1
ATOM 1376 C C . LYS A 1 175 ? -18.500 -33.044 -33.103 1.00 78.56 175 LYS A C 1
ATOM 1378 O O . LYS A 1 175 ? -19.492 -32.428 -32.756 1.00 78.56 175 LYS A O 1
ATOM 1383 N N . GLU A 1 176 ? -18.529 -33.953 -34.072 1.00 81.50 176 GLU A N 1
ATOM 1384 C CA . GLU A 1 176 ? -19.754 -34.348 -34.768 1.00 81.50 176 GLU A CA 1
ATOM 1385 C C . GLU A 1 176 ? -20.709 -35.041 -33.788 1.00 81.50 176 GLU A C 1
ATOM 1387 O O . GLU A 1 176 ? -21.863 -34.635 -33.661 1.00 81.50 176 GLU A O 1
ATOM 1392 N N . LYS A 1 177 ? -20.215 -35.999 -32.994 1.00 79.38 177 LYS A N 1
ATOM 1393 C CA . LYS A 1 177 ? -21.006 -36.676 -31.948 1.00 79.38 177 LYS A CA 1
ATOM 1394 C C . LYS A 1 177 ? -21.438 -35.742 -30.824 1.00 79.38 177 LYS A C 1
ATOM 1396 O O . LYS A 1 177 ? -22.571 -35.847 -30.361 1.00 79.38 177 LYS A O 1
ATOM 1401 N N . LEU A 1 178 ? -20.572 -34.828 -30.392 1.00 75.44 178 LEU A N 1
ATOM 1402 C CA . LEU A 1 178 ? -20.897 -33.835 -29.374 1.00 75.44 178 LEU A CA 1
ATOM 1403 C C . LEU A 1 178 ? -21.850 -32.782 -29.931 1.00 75.44 178 LEU A C 1
ATOM 1405 O O . LEU A 1 178 ? -22.766 -32.422 -29.221 1.00 75.44 178 LEU A O 1
ATOM 1409 N N . PHE A 1 179 ? -21.730 -32.352 -31.187 1.00 79.38 179 PHE A N 1
ATOM 1410 C CA . PHE A 1 179 ? -22.687 -31.447 -31.829 1.00 79.38 179 PHE A CA 1
ATOM 1411 C C . PHE A 1 179 ? -24.054 -32.113 -32.012 1.00 79.38 179 PHE A C 1
ATOM 1413 O O . PHE A 1 179 ? -25.066 -31.493 -31.711 1.00 79.38 179 PHE A O 1
ATOM 1420 N N . VAL A 1 180 ? -24.107 -33.388 -32.413 1.00 75.50 180 VAL A N 1
ATOM 1421 C CA . VAL A 1 180 ? -2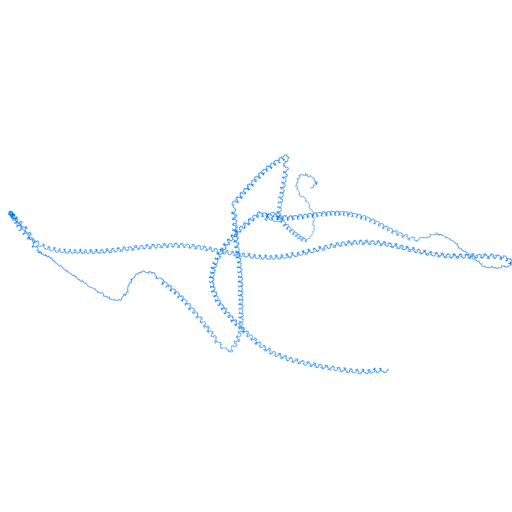5.357 -34.167 -32.435 1.00 75.50 180 VAL A CA 1
ATOM 1422 C C . VAL A 1 180 ? -25.942 -34.278 -31.025 1.00 75.50 180 VAL A C 1
ATOM 1424 O O . VAL A 1 180 ? -27.102 -33.931 -30.835 1.00 75.50 180 VAL A O 1
ATOM 1427 N N . SER A 1 181 ? -25.148 -34.660 -30.020 1.00 72.88 181 SER A N 1
ATOM 1428 C CA . SER A 1 181 ? -25.614 -34.758 -28.629 1.00 72.88 181 SER A CA 1
ATOM 1429 C C . SER A 1 181 ? -25.998 -33.405 -28.018 1.00 72.88 181 SER A C 1
ATOM 1431 O O . SER A 1 181 ? -26.892 -33.373 -27.180 1.00 72.88 181 SER A O 1
ATOM 1433 N N . GLN A 1 182 ? -25.336 -32.316 -28.415 1.00 75.94 182 GLN A N 1
ATOM 1434 C CA . GLN A 1 182 ? -25.586 -30.942 -27.978 1.00 75.94 182 GLN A CA 1
ATOM 1435 C C . GLN A 1 182 ? -26.883 -30.436 -28.605 1.00 75.94 182 GLN A C 1
ATOM 1437 O O . GLN A 1 182 ? -27.729 -29.916 -27.893 1.00 75.94 182 GLN A O 1
ATOM 1442 N N . VAL A 1 183 ? -27.100 -30.662 -29.905 1.00 75.31 183 VAL A N 1
ATOM 1443 C CA . VAL A 1 183 ? -28.361 -30.338 -30.589 1.00 75.31 183 VAL A CA 1
ATOM 1444 C C . VAL A 1 183 ? -29.507 -31.209 -30.067 1.00 75.31 183 VAL A C 1
ATOM 1446 O O . VAL A 1 183 ? -30.606 -30.702 -29.869 1.00 75.31 183 VAL A O 1
ATOM 1449 N N . GLU A 1 184 ? -29.281 -32.491 -29.768 1.00 72.81 184 GLU A N 1
ATOM 1450 C CA . GLU A 1 184 ? -30.285 -33.343 -29.116 1.00 72.81 184 GLU A CA 1
ATOM 1451 C C . GLU A 1 184 ? -30.565 -32.912 -27.667 1.00 72.81 184 GLU A C 1
ATOM 1453 O O . GLU A 1 184 ? -31.725 -32.957 -27.245 1.00 72.81 184 GLU A O 1
ATOM 1458 N N . SER A 1 185 ? -29.566 -32.445 -26.907 1.00 68.50 185 SER A N 1
ATOM 1459 C CA . SER A 1 185 ? -29.792 -31.893 -25.567 1.00 68.50 185 SER A CA 1
ATOM 1460 C C . SER A 1 185 ? -30.466 -30.527 -25.611 1.00 68.50 185 SER A C 1
ATOM 1462 O O . SER A 1 185 ? -31.423 -30.332 -24.878 1.00 68.50 185 SER A O 1
ATOM 1464 N N . GLU A 1 186 ? -30.060 -29.619 -26.498 1.00 70.06 186 GLU A N 1
ATOM 1465 C CA . GLU A 1 186 ? -30.642 -28.280 -26.663 1.00 70.06 186 GLU A CA 1
ATOM 1466 C C . GLU A 1 186 ? -32.066 -28.345 -27.224 1.00 70.06 186 GLU A C 1
ATOM 1468 O O . GLU A 1 186 ? -32.910 -27.546 -26.832 1.00 70.06 186 GLU A O 1
ATOM 1473 N N . LEU A 1 187 ? -32.385 -29.318 -28.085 1.00 64.12 187 LEU A N 1
ATOM 1474 C CA . LEU A 1 187 ? -33.748 -29.532 -28.579 1.00 64.12 187 LEU A CA 1
ATOM 1475 C C . LEU A 1 187 ? -34.660 -30.138 -27.497 1.00 64.12 187 LEU A C 1
ATOM 1477 O O . LEU A 1 187 ? -35.828 -29.748 -27.388 1.00 64.12 187 LEU A O 1
ATOM 1481 N N . ASN A 1 188 ? -34.134 -31.048 -26.666 1.00 63.44 188 ASN A N 1
ATOM 1482 C CA . ASN A 1 188 ? -34.831 -31.522 -25.465 1.00 63.44 188 ASN A CA 1
ATOM 1483 C C . ASN A 1 188 ? -34.986 -30.402 -24.429 1.00 63.44 188 ASN A C 1
ATOM 1485 O O . ASN A 1 188 ? -36.058 -30.274 -23.835 1.00 63.44 188 ASN A O 1
ATOM 1489 N N . GLU A 1 189 ? -33.955 -29.580 -24.225 1.00 59.28 189 GLU A N 1
ATOM 1490 C CA . GLU A 1 189 ? -34.015 -28.429 -23.336 1.00 59.28 189 GLU A CA 1
ATOM 1491 C C . GLU A 1 189 ? -35.025 -27.418 -23.853 1.00 59.28 189 GLU A C 1
ATOM 1493 O O . GLU A 1 189 ? -35.942 -27.158 -23.098 1.00 59.28 189 GLU A O 1
ATOM 1498 N N . LEU A 1 190 ? -35.011 -26.950 -25.107 1.00 55.06 190 LEU A N 1
ATOM 1499 C CA . LEU A 1 190 ? -36.045 -26.040 -25.639 1.00 55.06 190 LEU A CA 1
ATOM 1500 C C . LEU A 1 190 ? -37.468 -26.567 -25.390 1.00 55.06 190 LEU A C 1
ATOM 1502 O O . LEU A 1 190 ? -38.304 -25.854 -24.831 1.00 55.06 190 LEU A O 1
ATOM 1506 N N . CYS A 1 191 ? -37.732 -27.842 -25.702 1.00 54.91 191 CYS A N 1
ATOM 1507 C CA . CYS A 1 191 ? -39.043 -28.458 -25.460 1.00 54.91 191 CYS A CA 1
ATOM 1508 C C . CYS A 1 191 ? -39.431 -28.509 -23.968 1.00 54.91 191 CYS A C 1
ATOM 1510 O O . CYS A 1 191 ? -40.619 -28.474 -23.630 1.00 54.91 191 CYS A O 1
ATOM 1512 N N . LEU A 1 192 ? -38.455 -28.583 -23.060 1.00 53.94 192 LEU A N 1
ATOM 1513 C CA . LEU A 1 192 ? -38.662 -28.567 -21.610 1.00 53.94 192 LEU A CA 1
ATOM 1514 C C . LEU A 1 192 ? -38.609 -27.153 -21.003 1.00 53.94 192 LEU A C 1
ATOM 1516 O O . LEU A 1 192 ? -39.243 -26.937 -19.976 1.00 53.94 192 LEU A O 1
ATOM 1520 N N . VAL A 1 193 ? -37.894 -26.208 -21.609 1.00 53.06 193 VAL A N 1
ATOM 1521 C CA . VAL A 1 193 ? -37.567 -24.857 -21.125 1.00 53.06 193 VAL A CA 1
ATOM 1522 C C . VAL A 1 193 ? -38.700 -23.895 -21.440 1.00 53.06 193 VAL A C 1
ATOM 1524 O O . VAL A 1 193 ? -39.150 -23.225 -20.515 1.00 53.06 193 VAL A O 1
ATOM 1527 N N . ASP A 1 194 ? -39.275 -23.922 -22.644 1.00 46.50 194 ASP A N 1
ATOM 1528 C CA . ASP A 1 194 ? -40.486 -23.137 -22.944 1.00 46.50 194 ASP A CA 1
ATOM 1529 C C . ASP A 1 194 ? -41.661 -23.542 -22.031 1.00 46.50 194 ASP A C 1
ATOM 1531 O O . ASP A 1 194 ? -42.491 -22.719 -21.656 1.00 46.50 194 ASP A O 1
ATOM 1535 N N . ASN A 1 195 ? -41.704 -24.804 -21.583 1.00 50.16 195 ASN A N 1
ATOM 1536 C CA . ASN A 1 195 ? -42.742 -25.299 -20.672 1.00 50.16 195 ASN A CA 1
ATOM 1537 C C . ASN A 1 195 ? -42.403 -25.132 -19.171 1.00 50.16 195 ASN A C 1
ATOM 1539 O O . ASN A 1 195 ? -43.311 -25.024 -18.337 1.00 50.16 195 ASN A O 1
ATOM 1543 N N . LYS A 1 196 ? -41.118 -25.131 -18.783 1.00 52.06 196 LYS A N 1
ATOM 1544 C CA . LYS A 1 196 ? -40.690 -25.072 -17.369 1.00 52.06 196 LYS A CA 1
ATOM 1545 C C . LYS A 1 196 ? -40.087 -23.742 -16.946 1.00 52.06 196 LYS A C 1
ATOM 1547 O O . LYS A 1 196 ? -40.300 -23.365 -15.805 1.00 52.06 196 LYS A O 1
ATOM 1552 N N . LEU A 1 197 ? -39.311 -23.049 -17.771 1.00 49.41 197 LEU A N 1
ATOM 1553 C CA . LEU A 1 197 ? -38.483 -21.936 -17.298 1.00 49.41 197 LEU A CA 1
ATOM 1554 C C . LEU A 1 197 ? -39.328 -20.704 -16.960 1.00 49.41 197 LEU A C 1
ATOM 1556 O O . LEU A 1 197 ? -39.157 -20.137 -15.883 1.00 49.41 197 LEU A O 1
ATOM 1560 N N . GLU A 1 198 ? -40.308 -20.365 -17.802 1.00 51.34 198 GLU A N 1
ATOM 1561 C CA . GLU A 1 198 ? -41.313 -19.339 -17.490 1.00 51.34 198 GLU A CA 1
ATOM 1562 C C . GLU A 1 198 ? -42.130 -19.756 -16.249 1.00 51.34 198 GLU A C 1
ATOM 1564 O O . GLU A 1 198 ? -42.215 -19.021 -15.262 1.00 51.34 198 GLU A O 1
ATOM 1569 N N . THR A 1 199 ? -42.609 -21.008 -16.209 1.00 52.81 199 THR A N 1
ATOM 1570 C CA . THR A 1 199 ? -43.435 -21.506 -15.093 1.00 52.81 199 THR A CA 1
ATOM 1571 C C . THR A 1 199 ? -42.676 -21.786 -13.787 1.00 52.81 199 THR A C 1
ATOM 1573 O O . THR A 1 199 ? -43.330 -21.965 -12.756 1.00 52.81 199 THR A O 1
ATOM 1576 N N . VAL A 1 200 ? -41.339 -21.820 -13.784 1.00 55.88 200 VAL A N 1
ATOM 1577 C CA . VAL A 1 200 ? -40.479 -21.986 -12.593 1.00 55.88 200 VAL A CA 1
ATOM 1578 C C . VAL A 1 200 ? -39.904 -20.649 -12.135 1.00 55.88 200 VAL A C 1
ATOM 1580 O O . VAL A 1 200 ? -39.947 -20.387 -10.936 1.00 55.88 200 VAL A O 1
ATOM 1583 N N . SER A 1 201 ? -39.453 -19.777 -13.045 1.00 53.28 201 SER A N 1
ATOM 1584 C CA . SER A 1 201 ? -38.975 -18.424 -12.713 1.00 53.28 201 SER A CA 1
ATOM 1585 C C . SER A 1 201 ? -40.043 -17.650 -11.939 1.00 53.28 201 SER A C 1
ATOM 1587 O O . SER A 1 201 ? -39.783 -17.138 -10.844 1.00 53.28 201 SER A O 1
ATOM 1589 N N . ASP A 1 202 ? -41.280 -17.672 -12.439 1.00 55.56 202 ASP A N 1
ATOM 1590 C CA . ASP A 1 202 ? -42.389 -16.975 -11.798 1.00 55.56 202 ASP A CA 1
ATOM 1591 C C . ASP A 1 202 ? -42.903 -17.700 -10.553 1.00 55.56 202 ASP A C 1
ATOM 1593 O O . ASP A 1 202 ? -43.239 -17.036 -9.577 1.00 55.56 202 ASP A O 1
ATOM 1597 N N . LYS A 1 203 ? -42.876 -19.041 -10.483 1.00 57.78 203 LYS A N 1
ATOM 1598 C CA . LYS A 1 203 ? -43.189 -19.758 -9.226 1.00 57.78 203 LYS A CA 1
ATOM 1599 C C . LYS A 1 203 ? -42.141 -19.527 -8.140 1.00 57.78 203 LYS A C 1
ATOM 1601 O O . LYS A 1 203 ? -42.499 -19.465 -6.964 1.00 57.78 203 LYS A O 1
ATOM 1606 N N . GLN A 1 204 ? -40.865 -19.393 -8.484 1.00 62.50 204 GLN A N 1
ATOM 1607 C CA . GLN A 1 204 ? -39.813 -19.143 -7.503 1.00 62.50 204 GLN A CA 1
ATOM 1608 C C . GLN A 1 204 ? -39.928 -17.717 -6.955 1.00 62.50 204 GLN A C 1
ATOM 1610 O O . GLN A 1 204 ? -40.036 -17.548 -5.740 1.00 62.50 204 GLN A O 1
ATOM 1615 N N . LYS A 1 205 ? -40.077 -16.715 -7.831 1.00 65.81 205 LYS A N 1
ATOM 1616 C CA . LYS A 1 205 ? -40.367 -15.325 -7.432 1.00 65.81 205 LYS A CA 1
ATOM 1617 C C . LYS A 1 205 ? -41.676 -15.212 -6.646 1.00 65.81 205 LYS A C 1
ATOM 1619 O O . LYS A 1 205 ? -41.695 -14.574 -5.597 1.00 65.81 205 LYS A O 1
ATOM 1624 N N . LEU A 1 206 ? -42.751 -15.875 -7.083 1.00 66.56 206 LEU A N 1
ATOM 1625 C CA . LEU A 1 206 ? -44.046 -15.877 -6.393 1.00 66.56 206 LEU A CA 1
ATOM 1626 C C . LEU A 1 206 ? -43.966 -16.554 -5.022 1.00 66.56 206 LEU A C 1
ATOM 1628 O O . LEU A 1 206 ? -44.523 -16.023 -4.068 1.00 66.56 206 LEU A O 1
ATOM 1632 N N . THR A 1 207 ? -43.274 -17.689 -4.879 1.00 65.56 207 THR A N 1
ATOM 1633 C CA . THR A 1 207 ? -43.150 -18.361 -3.572 1.00 65.56 207 THR A CA 1
ATOM 1634 C C . THR A 1 207 ? -42.170 -17.658 -2.635 1.00 65.56 207 THR A C 1
ATOM 1636 O O . THR A 1 207 ? -42.332 -17.749 -1.418 1.00 65.56 207 THR A O 1
ATOM 1639 N N . GLU A 1 208 ? -41.172 -16.933 -3.137 1.00 71.50 208 GLU A N 1
ATOM 1640 C CA . GLU A 1 208 ? -40.330 -16.069 -2.304 1.00 71.50 208 GLU A CA 1
ATOM 1641 C C . GLU A 1 208 ? -41.085 -14.801 -1.875 1.00 71.50 208 GLU A C 1
ATOM 1643 O O . GLU A 1 208 ? -41.096 -14.469 -0.689 1.00 71.50 208 GLU A O 1
ATOM 1648 N N . ALA A 1 209 ? -41.816 -14.158 -2.791 1.00 68.81 209 ALA A N 1
ATOM 1649 C CA . ALA A 1 209 ? -42.713 -13.049 -2.477 1.00 68.81 209 ALA A CA 1
ATOM 1650 C C . ALA A 1 209 ? -43.809 -13.472 -1.487 1.00 68.81 209 ALA A C 1
ATOM 1652 O O . ALA A 1 209 ? -44.041 -12.774 -0.507 1.00 68.81 209 ALA A O 1
ATOM 1653 N N . GLN A 1 210 ? -44.428 -14.645 -1.657 1.00 71.56 210 GLN A N 1
ATOM 1654 C CA . GLN A 1 210 ? -45.396 -15.195 -0.703 1.00 71.56 210 GLN A CA 1
ATOM 1655 C C . GLN A 1 210 ? -44.764 -15.516 0.655 1.00 71.56 210 GLN A C 1
ATOM 1657 O O . GLN A 1 210 ? -45.414 -15.280 1.669 1.00 71.56 210 GLN A O 1
ATOM 1662 N N . ARG A 1 211 ? -43.514 -16.004 0.721 1.00 74.50 211 ARG A N 1
ATOM 1663 C CA . ARG A 1 211 ? -42.799 -16.156 2.005 1.00 74.50 211 ARG A CA 1
ATOM 1664 C C . ARG A 1 211 ? -42.586 -14.797 2.672 1.00 74.50 211 ARG A C 1
ATOM 1666 O O . ARG A 1 211 ? -42.966 -14.649 3.828 1.00 74.50 211 ARG A O 1
ATOM 1673 N N . LYS A 1 212 ? -42.065 -13.800 1.948 1.00 78.88 212 LYS A N 1
ATOM 1674 C CA . LYS A 1 212 ? -41.827 -12.442 2.475 1.00 78.88 212 LYS A CA 1
ATOM 1675 C C . LYS A 1 212 ? -43.129 -11.760 2.907 1.00 78.88 212 LYS A C 1
ATOM 1677 O O . LYS A 1 212 ? -43.193 -11.249 4.015 1.00 78.88 212 LYS A O 1
ATOM 1682 N N . ILE A 1 213 ? -44.198 -11.844 2.113 1.00 77.19 213 ILE A N 1
ATOM 1683 C CA . ILE A 1 213 ? -45.540 -11.345 2.468 1.00 77.19 213 ILE A CA 1
ATOM 1684 C C . ILE A 1 213 ? -46.117 -12.102 3.673 1.00 77.19 213 ILE A C 1
ATOM 1686 O O . ILE A 1 213 ? -46.764 -11.488 4.514 1.00 77.19 213 ILE A O 1
ATOM 1690 N N . LYS A 1 214 ? -45.886 -13.415 3.801 1.00 75.88 214 LYS A N 1
ATOM 1691 C CA . LYS A 1 214 ? -46.375 -14.202 4.945 1.00 75.88 214 LYS A CA 1
ATOM 1692 C C . LYS A 1 214 ? -45.629 -13.875 6.241 1.00 75.88 214 LYS A C 1
ATOM 1694 O O . LYS A 1 214 ? -46.290 -13.797 7.270 1.00 75.88 214 LYS A O 1
ATOM 1699 N N . VAL A 1 215 ? -44.314 -13.647 6.177 1.00 79.38 215 VAL A N 1
ATOM 1700 C CA . VAL A 1 215 ? -43.492 -13.171 7.306 1.00 79.38 215 VAL A CA 1
ATOM 1701 C C . VAL A 1 215 ? -43.892 -11.744 7.680 1.00 79.38 215 VAL A C 1
ATOM 1703 O O . VAL A 1 215 ? -44.377 -11.518 8.778 1.00 79.38 215 VAL A O 1
ATOM 1706 N N . LEU A 1 216 ? -43.895 -10.802 6.733 1.00 79.31 216 LEU A N 1
ATOM 1707 C CA . LEU A 1 216 ? -44.372 -9.438 6.992 1.00 79.31 216 LEU A CA 1
ATOM 1708 C C . LEU A 1 216 ? -45.832 -9.406 7.486 1.00 79.31 216 LEU A C 1
ATOM 1710 O O . LEU A 1 216 ? -46.191 -8.531 8.264 1.00 79.31 216 LEU A O 1
ATOM 1714 N N . SER A 1 217 ? -46.676 -10.374 7.107 1.00 76.44 217 SER A N 1
ATOM 1715 C CA . SER A 1 217 ? -48.028 -10.526 7.657 1.00 76.44 217 SER A CA 1
ATOM 1716 C C . SER A 1 217 ? -48.076 -11.173 9.046 1.00 76.44 217 SER A C 1
ATOM 1718 O O . SER A 1 217 ? -49.056 -10.913 9.748 1.00 76.44 217 SER A O 1
ATOM 1720 N N . SER A 1 218 ? -47.122 -12.016 9.457 1.00 76.94 218 SER A N 1
ATOM 1721 C CA . SER A 1 218 ? -47.017 -12.452 10.858 1.00 76.94 218 SER A CA 1
ATOM 1722 C C . SER A 1 218 ? -46.479 -11.326 11.726 1.00 76.94 218 SER A C 1
ATOM 1724 O O . SER A 1 218 ? -47.025 -11.080 12.795 1.00 76.94 218 SER A O 1
ATOM 1726 N N . ASP A 1 219 ? -45.499 -10.586 11.224 1.00 83.88 219 ASP A N 1
ATOM 1727 C CA . ASP A 1 219 ? -44.807 -9.528 11.953 1.00 83.88 219 ASP A CA 1
ATOM 1728 C C . ASP A 1 219 ? -45.722 -8.309 12.113 1.00 83.88 219 ASP A C 1
ATOM 1730 O O . ASP A 1 219 ? -45.847 -7.769 13.209 1.00 83.88 219 ASP A O 1
ATOM 1734 N N . LEU A 1 220 ? -46.478 -7.946 11.068 1.00 78.94 220 LEU A N 1
ATOM 1735 C CA . LEU A 1 220 ? -47.541 -6.944 11.155 1.00 78.94 220 LEU A CA 1
ATOM 1736 C C . LEU A 1 220 ? -48.669 -7.394 12.092 1.00 78.94 220 LEU A C 1
ATOM 1738 O O . LEU A 1 220 ? -49.168 -6.575 12.854 1.00 78.94 220 LEU A O 1
ATOM 1742 N N . LYS A 1 221 ? -49.060 -8.677 12.098 1.00 80.88 221 LYS A N 1
ATOM 1743 C CA . LYS A 1 221 ? -50.059 -9.184 13.060 1.00 80.88 221 LYS A CA 1
ATOM 1744 C C . LYS A 1 221 ? -49.548 -9.146 14.495 1.00 80.88 221 LYS A C 1
ATOM 1746 O O . LYS A 1 221 ? -50.304 -8.760 15.374 1.00 80.88 221 LYS A O 1
ATOM 1751 N N . HIS A 1 222 ? -48.289 -9.500 14.726 1.00 80.12 222 HIS A N 1
ATOM 1752 C CA . HIS A 1 222 ? -47.646 -9.423 16.035 1.00 80.12 222 HIS A CA 1
ATOM 1753 C C . HIS A 1 222 ? -47.485 -7.965 16.492 1.00 80.12 222 HIS A C 1
ATOM 1755 O O . HIS A 1 222 ? -47.754 -7.647 17.645 1.00 80.12 222 HIS A O 1
ATOM 1761 N N . SER A 1 223 ? -47.135 -7.052 15.581 1.00 75.94 223 SER A N 1
ATOM 1762 C CA . SER A 1 223 ? -47.088 -5.612 15.852 1.00 75.94 223 SER A CA 1
ATOM 1763 C C . SER A 1 223 ? -48.473 -5.048 16.174 1.00 75.94 223 SER A C 1
ATOM 1765 O O . SER A 1 223 ? -48.599 -4.298 17.135 1.00 75.94 223 SER A O 1
ATOM 1767 N N . VAL A 1 224 ? -49.508 -5.421 15.412 1.00 81.75 224 VAL A N 1
ATOM 1768 C CA . VAL A 1 224 ? -50.899 -5.000 15.656 1.00 81.75 224 VAL A CA 1
ATOM 1769 C C . VAL A 1 224 ? -51.410 -5.559 16.984 1.00 81.75 224 VAL A C 1
ATOM 1771 O O . VAL A 1 224 ? -51.993 -4.816 17.769 1.00 81.75 224 VAL A O 1
ATOM 1774 N N . GLN A 1 225 ? -51.134 -6.832 17.279 1.00 83.44 225 GLN A N 1
ATOM 1775 C CA . GLN A 1 225 ? -51.453 -7.459 18.562 1.00 83.44 225 GLN A CA 1
ATOM 1776 C C . GLN A 1 225 ? -50.769 -6.718 19.720 1.00 83.44 225 GLN A C 1
ATOM 1778 O O . GLN A 1 225 ? -51.440 -6.327 20.668 1.00 83.44 225 GLN A O 1
ATOM 1783 N N . LYS A 1 226 ? -49.472 -6.409 19.597 1.00 84.81 226 LYS A N 1
ATOM 1784 C CA . LYS A 1 226 ? -48.728 -5.635 20.599 1.00 84.81 226 LYS A CA 1
ATOM 1785 C C . LYS A 1 226 ? -49.252 -4.201 20.762 1.00 84.81 226 LYS A C 1
ATOM 1787 O O . LYS A 1 226 ? -49.228 -3.680 21.873 1.00 84.81 226 LYS A O 1
ATOM 1792 N N . THR A 1 227 ? -49.747 -3.554 19.701 1.00 78.81 227 THR A N 1
ATOM 1793 C CA . THR A 1 227 ? -50.424 -2.249 19.838 1.00 78.81 227 THR A CA 1
ATOM 1794 C C . THR A 1 227 ? -51.789 -2.363 20.510 1.00 78.81 227 THR A C 1
ATOM 1796 O O . THR A 1 227 ? -52.116 -1.494 21.306 1.00 78.81 227 THR A O 1
ATOM 1799 N N . VAL A 1 228 ? -52.551 -3.440 20.279 1.00 84.00 228 VAL A N 1
ATOM 1800 C CA . VAL A 1 228 ? -53.811 -3.696 21.003 1.00 84.00 228 VAL A CA 1
ATOM 1801 C C . VAL A 1 228 ? -53.536 -3.964 22.484 1.00 84.00 228 VAL A C 1
ATOM 1803 O O . VAL A 1 228 ? -54.186 -3.368 23.331 1.00 84.00 228 VAL A O 1
ATOM 1806 N N . GLU A 1 229 ? -52.522 -4.765 22.812 1.00 83.12 229 GLU A N 1
ATOM 1807 C CA . GLU A 1 229 ? -52.082 -5.001 24.195 1.00 83.12 229 GLU A CA 1
ATOM 1808 C C . GLU A 1 229 ? -51.590 -3.710 24.875 1.00 83.12 229 GLU A C 1
ATOM 1810 O O . GLU A 1 229 ? -51.879 -3.481 26.050 1.00 83.12 229 GLU A O 1
ATOM 1815 N N . MET A 1 230 ? -50.900 -2.826 24.141 1.00 82.44 230 MET A N 1
ATOM 1816 C CA . MET A 1 230 ? -50.554 -1.488 24.632 1.00 82.44 230 MET A CA 1
ATOM 1817 C C . MET A 1 230 ? -51.780 -0.593 24.827 1.00 82.44 230 MET A C 1
ATOM 1819 O O . MET A 1 230 ? -51.828 0.114 25.827 1.00 82.44 230 MET A O 1
ATOM 1823 N N . ASP A 1 231 ? -52.768 -0.608 23.932 1.00 83.31 231 ASP A N 1
ATOM 1824 C CA . ASP A 1 231 ? -53.987 0.197 24.074 1.00 83.31 231 ASP A CA 1
ATOM 1825 C C . ASP A 1 231 ? -54.893 -0.319 25.203 1.00 83.31 231 ASP A C 1
ATOM 1827 O O . ASP A 1 231 ? -55.466 0.480 25.946 1.00 83.31 231 ASP A O 1
ATOM 1831 N N . GLU A 1 232 ? -54.967 -1.635 25.413 1.00 86.25 232 GLU A N 1
ATOM 1832 C CA . GLU A 1 232 ? -55.630 -2.243 26.570 1.00 86.25 232 GLU A CA 1
ATOM 1833 C C . GLU A 1 232 ? -54.908 -1.892 27.879 1.00 86.25 232 GLU A C 1
ATOM 1835 O O . GLU A 1 232 ? -55.561 -1.495 28.849 1.00 86.25 232 GLU A O 1
ATOM 1840 N N . ALA A 1 233 ? -53.570 -1.930 27.903 1.00 81.75 233 ALA A N 1
ATOM 1841 C CA . ALA A 1 233 ? -52.781 -1.472 29.046 1.00 81.75 233 ALA A CA 1
ATOM 1842 C C . ALA A 1 233 ? -52.955 0.037 29.301 1.00 81.75 233 ALA A C 1
ATOM 1844 O O . ALA A 1 233 ? -53.192 0.439 30.438 1.00 81.75 233 ALA A O 1
ATOM 1845 N N . ASN A 1 234 ? -52.913 0.876 28.261 1.00 80.75 234 ASN A N 1
ATOM 1846 C CA . ASN A 1 234 ? -53.151 2.321 28.346 1.00 80.75 234 ASN A CA 1
ATOM 1847 C C . ASN A 1 234 ? -54.563 2.627 28.862 1.00 80.75 234 ASN A C 1
ATOM 1849 O O . ASN A 1 234 ? -54.734 3.521 29.690 1.00 80.75 234 ASN A O 1
ATOM 1853 N N . LYS A 1 235 ? -55.574 1.862 28.433 1.00 84.69 235 LYS A N 1
ATOM 1854 C CA . LYS A 1 235 ? -56.950 1.968 28.933 1.00 84.69 235 LYS A CA 1
ATOM 1855 C C . LYS A 1 235 ? -57.048 1.559 30.404 1.00 84.69 235 LYS A C 1
ATOM 1857 O O . LYS A 1 235 ? -57.662 2.286 31.180 1.00 84.69 235 LYS A O 1
ATOM 1862 N N . ALA A 1 236 ? -56.396 0.470 30.811 1.00 83.62 236 ALA A N 1
ATOM 1863 C CA . ALA A 1 236 ? -56.327 0.053 32.212 1.00 83.62 236 ALA A CA 1
ATOM 1864 C C . ALA A 1 236 ? -55.581 1.076 33.093 1.00 83.62 236 ALA A C 1
ATOM 1866 O O . ALA A 1 236 ? -56.010 1.353 34.214 1.00 83.62 236 ALA A O 1
ATOM 1867 N N . PHE A 1 237 ? -54.512 1.700 32.584 1.00 84.50 237 PHE A N 1
ATOM 1868 C CA . PHE A 1 237 ? -53.848 2.823 33.249 1.00 84.50 237 PHE A CA 1
ATOM 1869 C C . PHE A 1 237 ? -54.754 4.057 33.328 1.00 84.50 237 PHE A C 1
ATOM 1871 O O . PHE A 1 237 ? -54.826 4.661 34.392 1.00 84.50 237 PHE A O 1
ATOM 1878 N N . GLY A 1 238 ? -55.495 4.399 32.272 1.00 83.62 238 GLY A N 1
ATOM 1879 C CA . GLY A 1 238 ? -56.466 5.500 32.277 1.00 83.62 238 GLY A CA 1
ATOM 1880 C C . GLY A 1 238 ? -57.597 5.292 33.290 1.00 83.62 238 GLY A C 1
ATOM 1881 O O . GLY A 1 238 ? -57.891 6.184 34.081 1.00 83.62 238 GLY A O 1
ATOM 1882 N N . GLU A 1 239 ? -58.172 4.089 33.346 1.00 88.25 239 GLU A N 1
ATOM 1883 C CA . GLU A 1 239 ? -59.164 3.701 34.360 1.00 88.25 239 GLU A CA 1
ATOM 1884 C C . GLU A 1 239 ? -58.573 3.733 35.778 1.00 88.25 239 GLU A C 1
ATOM 1886 O O . GLU A 1 239 ? -59.238 4.160 36.726 1.00 88.25 239 GLU A O 1
ATOM 1891 N N . ARG A 1 240 ? -57.300 3.348 35.939 1.00 86.81 240 ARG A N 1
ATOM 1892 C CA . ARG A 1 240 ? -56.594 3.424 37.223 1.00 86.81 240 ARG A CA 1
ATOM 1893 C C . ARG A 1 240 ? -56.285 4.860 37.646 1.00 86.81 240 ARG A C 1
ATOM 1895 O O . ARG A 1 240 ? -56.397 5.148 38.835 1.00 86.81 240 ARG A O 1
ATOM 1902 N N . VAL A 1 241 ? -55.925 5.740 36.712 1.00 83.88 241 VAL A N 1
ATOM 1903 C CA . VAL A 1 241 ? -55.741 7.179 36.953 1.00 83.88 241 VAL A CA 1
ATOM 1904 C C . VAL A 1 241 ? -57.071 7.798 37.366 1.00 83.88 241 VAL A C 1
ATOM 1906 O O . VAL A 1 241 ? -57.134 8.355 38.453 1.00 83.88 241 VAL A O 1
ATOM 1909 N N . PHE A 1 242 ? -58.151 7.576 36.615 1.00 85.06 242 PHE A N 1
ATOM 1910 C CA . PHE A 1 242 ? -59.486 8.082 36.956 1.00 85.06 242 PHE A CA 1
ATOM 1911 C C . PHE A 1 242 ? -59.972 7.606 38.341 1.00 85.06 242 PHE A C 1
ATOM 1913 O O . PHE A 1 242 ? -60.513 8.382 39.127 1.00 85.06 242 PHE A O 1
ATOM 1920 N N . PHE A 1 243 ? -59.720 6.340 38.697 1.00 87.12 243 PHE A N 1
ATOM 1921 C CA . PHE A 1 243 ? -60.003 5.818 40.041 1.00 87.12 243 PHE A CA 1
ATOM 1922 C C . PHE A 1 243 ? -59.167 6.498 41.141 1.00 87.12 243 PHE A C 1
ATOM 1924 O O . PHE A 1 243 ? -59.661 6.716 42.250 1.00 87.12 243 PHE A O 1
ATOM 1931 N N . LEU A 1 244 ? -57.903 6.829 40.862 1.00 83.50 244 LEU A N 1
ATOM 1932 C CA . LEU A 1 244 ? -57.042 7.559 41.795 1.00 83.50 244 LEU A CA 1
ATOM 1933 C C . LEU A 1 244 ? -57.447 9.035 41.907 1.00 83.50 244 LEU A C 1
ATOM 1935 O O . LEU A 1 244 ? -57.487 9.544 43.020 1.00 83.50 244 LEU A O 1
ATOM 1939 N N . GLU A 1 245 ? -57.814 9.691 40.807 1.00 86.31 245 GLU A N 1
ATOM 1940 C CA . GLU A 1 245 ? -58.346 11.060 40.781 1.00 86.31 245 GLU A CA 1
ATOM 1941 C C . GLU A 1 245 ? -59.652 11.166 41.577 1.00 86.31 245 GLU A C 1
ATOM 1943 O O . GLU A 1 245 ? -59.774 12.052 42.423 1.00 86.31 245 GLU A O 1
ATOM 1948 N N . SER A 1 246 ? -60.583 10.216 41.401 1.00 85.94 246 SER A N 1
ATOM 1949 C CA . SER A 1 246 ? -61.792 10.125 42.232 1.00 85.94 246 SER A CA 1
ATOM 1950 C C . SER A 1 246 ? -61.428 9.985 43.709 1.00 85.94 246 SER A C 1
ATOM 1952 O O . SER A 1 246 ? -61.864 10.797 44.517 1.00 85.94 246 SER A O 1
ATOM 1954 N N . ARG A 1 247 ? -60.547 9.037 44.067 1.00 88.06 247 ARG A N 1
ATOM 1955 C CA . ARG A 1 247 ? -60.108 8.857 45.462 1.00 88.06 247 ARG A CA 1
ATOM 1956 C C . ARG A 1 247 ? -59.397 10.077 46.047 1.00 88.06 247 ARG A C 1
ATOM 1958 O O . ARG A 1 247 ? -59.501 10.295 47.250 1.00 88.06 247 ARG A O 1
ATOM 1965 N N . VAL A 1 248 ? -58.658 10.841 45.244 1.00 83.12 248 VAL A N 1
ATOM 1966 C CA . VAL A 1 248 ? -58.046 12.107 45.676 1.00 83.12 248 VAL A CA 1
ATOM 1967 C C . VAL A 1 248 ? -59.133 13.149 45.923 1.00 83.12 248 VAL A C 1
ATOM 1969 O O . VAL A 1 248 ? -59.113 13.774 46.977 1.00 83.12 248 VAL A O 1
ATOM 1972 N N . SER A 1 249 ? -60.122 13.276 45.034 1.00 86.00 249 SER A N 1
ATOM 1973 C CA . SER A 1 249 ? -61.275 14.165 45.233 1.00 86.00 249 SER A CA 1
ATOM 1974 C C . SER A 1 249 ? -62.097 13.794 46.475 1.00 86.00 249 SER A C 1
ATOM 1976 O O . SER A 1 249 ? -62.498 14.683 47.225 1.00 86.00 249 SER A O 1
ATOM 1978 N N . ASP A 1 250 ? -62.319 12.501 46.723 1.00 86.38 250 ASP A N 1
ATOM 1979 C CA . ASP A 1 250 ? -63.033 11.996 47.902 1.00 86.38 250 ASP A CA 1
ATOM 1980 C C . ASP A 1 250 ? -62.260 12.326 49.192 1.00 86.38 250 ASP A C 1
ATOM 1982 O O . ASP A 1 250 ? -62.813 12.911 50.123 1.00 86.38 250 ASP A O 1
ATOM 1986 N N . LEU A 1 251 ? -60.952 12.030 49.225 1.00 86.62 251 LEU A N 1
ATOM 1987 C CA . LEU A 1 251 ? -60.071 12.353 50.356 1.00 86.62 251 LEU A CA 1
ATOM 1988 C C . LEU A 1 251 ? -59.943 13.862 50.593 1.00 86.62 251 LEU A C 1
ATOM 1990 O O . LEU A 1 251 ? -59.817 14.291 51.738 1.00 86.62 251 LEU A O 1
ATOM 1994 N N . GLN A 1 252 ? -59.975 14.669 49.534 1.00 85.88 252 GLN A N 1
ATOM 1995 C CA . GLN A 1 252 ? -59.890 16.123 49.624 1.00 85.88 252 GLN A CA 1
ATOM 1996 C C . GLN A 1 252 ? -61.200 16.727 50.155 1.00 85.88 252 GLN A C 1
ATOM 1998 O O . GLN A 1 252 ? -61.148 17.603 51.015 1.00 85.88 252 GLN A O 1
ATOM 2003 N N . GLN A 1 253 ? -62.363 16.191 49.767 1.00 86.38 253 GLN A N 1
ATOM 2004 C CA . GLN A 1 253 ? -63.644 16.558 50.381 1.00 86.38 253 GLN A CA 1
ATOM 2005 C C . GLN A 1 253 ? -63.739 16.097 51.847 1.00 86.38 253 GLN A C 1
ATOM 2007 O O . GLN A 1 253 ? -64.266 16.823 52.691 1.00 86.38 253 GLN A O 1
ATOM 2012 N N . ASP A 1 254 ? -63.224 14.911 52.180 1.00 87.31 254 ASP A N 1
ATOM 2013 C CA . ASP A 1 254 ? -63.141 14.441 53.568 1.00 87.31 254 ASP A CA 1
ATOM 2014 C C . ASP A 1 254 ? -62.206 15.326 54.411 1.00 87.31 254 ASP A C 1
ATOM 2016 O O . ASP A 1 254 ? -62.529 15.622 55.564 1.00 87.31 254 ASP A O 1
ATOM 2020 N N . LEU A 1 255 ? -61.098 15.811 53.838 1.00 85.75 255 LEU A N 1
ATOM 2021 C CA . LEU A 1 255 ? -60.195 16.772 54.478 1.00 85.75 255 LEU A CA 1
ATOM 2022 C C . LEU A 1 255 ? -60.888 18.121 54.723 1.00 85.75 255 LEU A C 1
ATOM 2024 O O . LEU A 1 255 ? -60.842 18.621 55.843 1.00 85.75 255 LEU A O 1
ATOM 2028 N N . GLU A 1 256 ? -61.584 18.675 53.726 1.00 88.75 256 GLU A N 1
ATOM 2029 C CA . GLU A 1 256 ? -62.383 19.905 53.870 1.00 88.75 256 GLU A CA 1
ATOM 2030 C C . GLU A 1 256 ? -63.482 19.752 54.935 1.00 88.75 256 GLU A C 1
ATOM 2032 O O . GLU A 1 256 ? -63.687 20.644 55.764 1.00 88.75 256 GLU A O 1
ATOM 2037 N N . ARG A 1 257 ? -64.155 18.593 54.980 1.00 86.38 257 ARG A N 1
ATOM 2038 C CA . ARG A 1 257 ? -65.162 18.283 56.007 1.00 86.38 257 ARG A CA 1
ATOM 2039 C C . ARG A 1 257 ? -64.537 18.208 57.401 1.00 86.38 257 ARG A C 1
ATOM 2041 O O . ARG A 1 257 ? -65.123 18.721 58.353 1.00 86.38 257 ARG A O 1
ATOM 2048 N N . LYS A 1 258 ? -63.347 17.611 57.529 1.00 88.62 258 LYS A N 1
ATOM 2049 C CA . LYS A 1 258 ? -62.614 17.530 58.802 1.00 88.62 258 LYS A CA 1
ATOM 2050 C C . LYS A 1 258 ? -62.054 18.872 59.254 1.00 88.62 258 LYS A C 1
ATOM 2052 O O . LYS A 1 258 ? -62.082 19.136 60.452 1.00 88.62 258 LYS A O 1
ATOM 2057 N N . ASP A 1 259 ? -61.624 19.734 58.339 1.00 85.81 259 ASP A N 1
ATOM 2058 C CA . ASP A 1 259 ? -61.202 21.092 58.687 1.00 85.81 259 ASP A CA 1
ATOM 2059 C C . ASP A 1 259 ? -62.399 21.937 59.159 1.00 85.81 259 ASP A C 1
ATOM 2061 O O . ASP A 1 259 ? -62.306 22.624 60.173 1.00 85.81 259 ASP A O 1
ATOM 2065 N N . PHE A 1 260 ? -63.578 21.790 58.539 1.00 87.75 260 PHE A N 1
ATOM 2066 C CA . PHE A 1 260 ? -64.816 22.410 59.030 1.00 87.75 260 PHE A CA 1
ATOM 2067 C C . PHE A 1 260 ? -65.243 21.886 60.418 1.00 87.75 260 PHE A C 1
ATOM 2069 O O . PHE A 1 260 ? -65.589 22.679 61.299 1.00 87.75 260 PHE A O 1
ATOM 2076 N N . GLU A 1 261 ? -65.183 20.569 60.655 1.00 88.25 261 GLU A N 1
ATOM 2077 C CA . GLU A 1 261 ? -65.401 19.982 61.989 1.00 88.25 261 GLU A CA 1
ATOM 2078 C C . GLU A 1 261 ? -64.402 20.534 63.024 1.00 88.25 261 GLU A C 1
ATOM 2080 O O . GLU A 1 261 ? -64.791 20.857 64.148 1.00 88.25 261 GLU A O 1
ATOM 2085 N N . LEU A 1 262 ? -63.128 20.690 62.651 1.00 85.25 262 LEU A N 1
ATOM 2086 C CA . LEU A 1 262 ? -62.066 21.188 63.526 1.00 85.25 262 LEU A CA 1
ATOM 2087 C C . LEU A 1 262 ? -62.227 22.684 63.834 1.00 85.25 262 LEU A C 1
ATOM 2089 O O . LEU A 1 262 ? -62.093 23.078 64.993 1.00 85.25 262 LEU A O 1
ATOM 2093 N N . GLN A 1 263 ? -62.593 23.507 62.849 1.00 84.81 263 GLN A N 1
ATOM 2094 C CA . GLN A 1 263 ? -62.951 24.917 63.051 1.00 84.81 263 GLN A CA 1
ATOM 2095 C C . GLN A 1 263 ? -64.183 25.055 63.966 1.00 84.81 263 GLN A C 1
ATOM 2097 O O . GLN A 1 263 ? -64.198 25.895 64.871 1.00 84.81 263 GLN A O 1
ATOM 2102 N N . SER A 1 264 ? -65.193 24.191 63.800 1.00 83.00 264 SER A N 1
ATOM 2103 C CA . SER A 1 264 ? -66.366 24.132 64.685 1.00 83.00 264 SER A CA 1
ATOM 2104 C C . SER A 1 264 ? -65.986 23.740 66.121 1.00 83.00 264 SER A C 1
ATOM 2106 O O . SER A 1 264 ? -66.413 24.393 67.080 1.00 83.00 264 SER A O 1
ATOM 2108 N N . LEU A 1 265 ? -65.111 22.742 66.285 1.00 84.12 265 LEU A N 1
ATOM 2109 C CA . LEU A 1 265 ? -64.587 22.330 67.588 1.00 84.12 265 LEU A CA 1
ATOM 2110 C C . LEU A 1 265 ? -63.763 23.439 68.252 1.00 84.12 265 LEU A C 1
ATOM 2112 O O . LEU A 1 265 ? -64.013 23.735 69.420 1.00 84.12 265 LEU A O 1
ATOM 2116 N N . GLN A 1 266 ? -62.865 24.114 67.528 1.00 81.62 266 GLN A N 1
ATOM 2117 C CA . GLN A 1 266 ? -62.118 25.271 68.042 1.00 81.62 266 GLN A CA 1
ATOM 2118 C C . GLN A 1 266 ? -63.049 26.405 68.489 1.00 81.62 266 GLN A C 1
ATOM 2120 O O . GLN A 1 266 ? -62.830 27.002 69.545 1.00 81.62 266 GLN A O 1
ATOM 2125 N N . HIS A 1 267 ? -64.122 26.679 67.740 1.00 80.69 267 HIS A N 1
ATOM 2126 C CA . HIS A 1 267 ? -65.122 27.666 68.145 1.00 80.69 267 HIS A CA 1
ATOM 2127 C C . HIS A 1 267 ? -65.842 27.243 69.438 1.00 80.69 267 HIS A C 1
ATOM 2129 O O . HIS A 1 267 ? -65.943 28.041 70.371 1.00 80.69 267 HIS A O 1
ATOM 2135 N N . SER A 1 268 ? -66.251 25.974 69.551 1.00 82.81 268 SER A N 1
ATOM 2136 C CA . SER A 1 268 ? -66.863 25.438 70.777 1.00 82.81 268 SER A CA 1
ATOM 2137 C C . SER A 1 268 ? -65.912 25.472 71.985 1.00 82.81 268 SER A C 1
ATOM 2139 O O . SER A 1 268 ? -66.324 25.835 73.086 1.00 82.81 268 SER A O 1
ATOM 2141 N N . GLN A 1 269 ? -64.622 25.191 71.775 1.00 79.94 269 GLN A N 1
ATOM 2142 C CA . GLN A 1 269 ? -63.581 25.257 72.800 1.00 79.94 269 GLN A CA 1
ATOM 2143 C C . GLN A 1 269 ? -63.334 26.702 73.251 1.00 79.94 269 GLN A C 1
ATOM 2145 O O . GLN A 1 269 ? -63.163 26.951 74.443 1.00 79.94 269 GLN A O 1
ATOM 2150 N N . SER A 1 270 ? -63.361 27.664 72.323 1.00 84.06 270 SER A N 1
ATOM 2151 C CA . SER A 1 270 ? -63.248 29.094 72.629 1.00 84.06 270 SER A CA 1
ATOM 2152 C C . SER A 1 270 ? -64.434 29.595 73.465 1.00 84.06 270 SER A C 1
ATOM 2154 O O . SER A 1 270 ? -64.227 30.296 74.457 1.00 84.06 270 SER A O 1
ATOM 2156 N N . ILE A 1 271 ? -65.660 29.166 73.138 1.00 84.12 271 ILE A N 1
ATOM 2157 C CA . ILE A 1 271 ? -66.864 29.455 73.935 1.00 84.12 271 ILE A CA 1
ATOM 2158 C C . ILE A 1 271 ? -66.746 28.834 75.334 1.00 84.12 271 ILE A C 1
ATOM 2160 O O . ILE A 1 271 ? -66.908 29.538 76.330 1.00 84.12 271 ILE A O 1
ATOM 2164 N N . ALA A 1 272 ? -66.392 27.548 75.428 1.00 79.81 272 ALA A N 1
ATOM 2165 C CA . ALA A 1 272 ? -66.241 26.847 76.703 1.00 79.81 272 ALA A CA 1
ATOM 2166 C C . ALA A 1 272 ? -65.142 27.461 77.591 1.00 79.81 272 ALA A C 1
ATOM 2168 O O . ALA A 1 272 ? -65.334 27.598 78.798 1.00 79.81 272 ALA A O 1
ATOM 2169 N N . ALA A 1 273 ? -64.019 27.896 77.012 1.00 80.19 273 ALA A N 1
ATOM 2170 C CA . ALA A 1 273 ? -62.978 28.634 77.728 1.00 80.19 273 ALA A CA 1
ATOM 2171 C C . ALA A 1 273 ? -63.478 30.004 78.226 1.00 80.19 273 ALA A C 1
ATOM 2173 O O . ALA A 1 273 ? -63.161 30.408 79.345 1.00 80.19 273 ALA A O 1
ATOM 2174 N N . GLY A 1 274 ? -64.310 30.694 77.438 1.00 83.50 274 GLY A N 1
ATOM 2175 C CA . GLY A 1 274 ? -64.992 31.923 77.851 1.00 83.50 274 GLY A CA 1
ATOM 2176 C C . GLY A 1 274 ? -65.936 31.709 79.039 1.00 83.50 274 GLY A C 1
ATOM 2177 O O . GLY A 1 274 ? -65.880 32.469 80.008 1.00 83.50 274 GLY A O 1
ATOM 2178 N N . GLU A 1 275 ? -66.753 30.653 79.008 1.00 84.06 275 GLU A N 1
ATOM 2179 C CA . GLU A 1 275 ? -67.629 30.270 80.124 1.00 84.06 275 GLU A CA 1
ATOM 2180 C C . GLU A 1 275 ? -66.856 29.858 81.380 1.00 84.06 275 GLU A C 1
ATOM 2182 O O . GLU A 1 275 ? -67.238 30.241 82.487 1.00 84.06 275 GLU A O 1
ATOM 2187 N N . LEU A 1 276 ? -65.780 29.082 81.230 1.00 81.81 276 LEU A N 1
ATOM 2188 C CA . LEU A 1 276 ? -64.923 28.690 82.348 1.00 81.81 276 LEU A CA 1
ATOM 2189 C C . LEU A 1 276 ? -64.262 29.917 82.979 1.00 81.81 276 LEU A C 1
ATOM 2191 O O . LEU A 1 276 ? -64.307 30.049 84.195 1.00 81.81 276 LEU A O 1
ATOM 2195 N N . GLY A 1 277 ? -63.772 30.867 82.177 1.00 83.19 277 GLY A N 1
ATOM 2196 C CA . GLY A 1 277 ? -63.241 32.136 82.680 1.00 83.19 277 GLY A CA 1
ATOM 2197 C C . GLY A 1 277 ? -64.293 33.042 83.341 1.00 83.19 277 GLY A C 1
ATOM 2198 O O . GLY A 1 277 ? -63.934 33.905 84.138 1.00 83.19 277 GLY A O 1
ATOM 2199 N N . ILE A 1 278 ? -65.589 32.875 83.042 1.00 85.00 278 ILE A N 1
ATOM 2200 C CA . ILE A 1 278 ? -66.680 33.513 83.804 1.00 85.00 278 ILE A CA 1
ATOM 2201 C C . ILE A 1 278 ? -66.857 32.802 85.150 1.00 85.00 278 ILE A C 1
ATOM 2203 O O . ILE A 1 278 ? -66.748 33.453 86.186 1.00 85.00 278 ILE A O 1
ATOM 2207 N N . LYS A 1 279 ? -67.011 31.472 85.143 1.00 85.81 279 LYS A N 1
ATOM 2208 C CA . LYS A 1 279 ? -67.163 30.653 86.359 1.00 85.81 279 LYS A CA 1
ATOM 2209 C C . LYS A 1 279 ? -65.968 30.791 87.313 1.00 85.81 279 LYS A C 1
ATOM 2211 O O . LYS A 1 279 ? -66.160 30.798 88.520 1.00 85.81 279 LYS A O 1
ATOM 2216 N N . GLU A 1 280 ? -64.753 30.957 86.795 1.00 83.00 280 GLU A N 1
ATOM 2217 C CA . GLU A 1 280 ? -63.539 31.246 87.568 1.00 83.00 280 GLU A CA 1
ATOM 2218 C C . GLU A 1 280 ? -63.635 32.592 88.305 1.00 83.00 280 GLU A C 1
ATOM 2220 O O . GLU A 1 280 ? -63.329 32.665 89.494 1.00 83.00 280 GLU A O 1
ATOM 2225 N N . ARG A 1 281 ? -64.138 33.644 87.642 1.00 83.94 281 ARG A N 1
ATOM 2226 C CA . ARG A 1 281 ? -64.387 34.949 88.280 1.00 83.94 281 ARG A CA 1
ATOM 2227 C C . ARG A 1 281 ? -65.504 34.874 89.319 1.00 83.94 281 ARG A C 1
ATOM 2229 O O . ARG A 1 281 ? -65.351 35.453 90.391 1.00 83.94 281 ARG A O 1
ATOM 2236 N N . ASP A 1 282 ? -66.576 34.132 89.048 1.00 85.88 282 ASP A N 1
ATOM 2237 C CA . ASP A 1 282 ? -67.655 33.915 90.020 1.00 85.88 282 ASP A CA 1
ATOM 2238 C C . ASP A 1 282 ? -67.135 33.161 91.259 1.00 85.88 282 ASP A C 1
ATOM 2240 O O . ASP A 1 282 ? -67.388 33.569 92.393 1.00 85.88 282 ASP A O 1
ATOM 2244 N N . ILE A 1 283 ? -66.334 32.106 91.062 1.00 83.06 283 ILE A N 1
ATOM 2245 C CA . ILE A 1 283 ? -65.672 31.354 92.140 1.00 83.06 283 ILE A CA 1
ATOM 2246 C C . ILE A 1 283 ? -64.702 32.245 92.924 1.00 83.06 283 ILE A C 1
ATOM 2248 O O . ILE A 1 283 ? -64.681 32.152 94.151 1.00 83.06 283 ILE A O 1
ATOM 2252 N N . GLN A 1 284 ? -63.950 33.137 92.269 1.00 82.88 284 GLN A N 1
ATOM 2253 C CA . GLN A 1 284 ? -63.092 34.102 92.964 1.00 82.88 284 GLN A CA 1
ATOM 2254 C C . GLN A 1 284 ? -63.918 35.070 93.823 1.00 82.88 284 GLN A C 1
ATOM 2256 O O . GLN A 1 284 ? -63.589 35.264 94.989 1.00 82.88 284 GLN A O 1
ATOM 2261 N N . VAL A 1 285 ? -65.035 35.602 93.314 1.00 84.00 285 VAL A N 1
ATOM 2262 C CA . VAL A 1 285 ? -65.950 36.459 94.095 1.00 84.00 285 VAL A CA 1
ATOM 2263 C C . VAL A 1 285 ? -66.537 35.706 95.297 1.00 84.00 285 VAL A C 1
ATOM 2265 O O . VAL A 1 285 ? -66.618 36.266 96.393 1.00 84.00 285 VAL A O 1
ATOM 2268 N N . TYR A 1 286 ? -66.892 34.426 95.144 1.00 84.88 286 TYR A N 1
ATOM 2269 C CA . TYR A 1 286 ? -67.309 33.588 96.273 1.00 84.88 286 TYR A CA 1
ATOM 2270 C C . TYR A 1 286 ? -66.166 33.320 97.267 1.00 84.88 286 TYR A C 1
ATOM 2272 O O . TYR A 1 286 ? -66.401 33.349 98.475 1.00 84.88 286 TYR A O 1
ATOM 2280 N N . ALA A 1 287 ? -64.936 33.095 96.800 1.00 79.31 287 ALA A N 1
ATOM 2281 C CA . ALA A 1 287 ? -63.765 32.902 97.656 1.00 79.31 287 ALA A CA 1
ATOM 2282 C C . ALA A 1 287 ? -63.427 34.173 98.454 1.00 79.31 287 ALA A C 1
ATOM 2284 O O . ALA A 1 287 ? -63.186 34.095 99.662 1.00 79.31 287 ALA A O 1
ATOM 2285 N N . ASP A 1 288 ? -63.499 35.341 97.816 1.00 83.38 288 ASP A N 1
ATOM 2286 C CA . ASP A 1 288 ? -63.310 36.647 98.446 1.00 83.38 288 ASP A CA 1
ATOM 2287 C C . ASP A 1 288 ? -64.389 36.893 99.515 1.00 83.38 288 ASP A C 1
ATOM 2289 O O . ASP A 1 288 ? -64.061 37.256 100.649 1.00 83.38 288 ASP A O 1
ATOM 2293 N N . ALA A 1 289 ? -65.659 36.596 99.215 1.00 82.00 289 ALA A N 1
ATOM 2294 C CA . ALA A 1 289 ? -66.764 36.686 100.174 1.00 82.00 289 ALA A CA 1
ATOM 2295 C C . ALA A 1 289 ? -66.604 35.717 101.364 1.00 82.00 289 ALA A C 1
ATOM 2297 O O . ALA A 1 289 ? -66.818 36.104 102.515 1.00 82.00 289 ALA A O 1
ATOM 2298 N N . VAL A 1 290 ? -66.159 34.479 101.124 1.00 81.06 290 VAL A N 1
ATOM 2299 C CA . VAL A 1 290 ? -65.825 33.517 102.191 1.00 81.06 290 VAL A CA 1
ATOM 2300 C C . VAL A 1 290 ? -64.628 33.999 103.019 1.00 81.06 290 VAL A C 1
ATOM 2302 O O . VAL A 1 290 ? -64.615 33.801 104.235 1.00 81.06 290 VAL A O 1
ATOM 2305 N N . SER A 1 291 ? -63.651 34.681 102.414 1.00 79.38 291 SER A N 1
ATOM 2306 C CA . SER A 1 291 ? -62.534 35.292 103.146 1.00 79.38 291 SER A CA 1
ATOM 2307 C C . SER A 1 291 ? -63.002 36.440 104.053 1.00 79.38 291 SER A C 1
ATOM 2309 O O . SER A 1 291 ? -62.582 36.514 105.209 1.00 79.38 291 SER A O 1
ATOM 2311 N N . ALA A 1 292 ? -63.944 37.269 103.587 1.00 79.19 292 ALA A N 1
ATOM 2312 C CA . ALA A 1 292 ? -64.549 38.335 104.379 1.00 79.19 292 ALA A CA 1
ATOM 2313 C C . ALA A 1 292 ? -65.330 37.768 105.577 1.00 79.19 292 ALA A C 1
ATOM 2315 O O . ALA A 1 292 ? -65.067 38.161 106.714 1.00 79.19 292 ALA A O 1
ATOM 2316 N N . LEU A 1 293 ? -66.189 36.767 105.351 1.00 79.31 293 LEU A N 1
ATOM 2317 C CA . LEU A 1 293 ? -66.918 36.062 106.416 1.00 79.31 293 LEU A CA 1
ATOM 2318 C C . LEU A 1 293 ? -65.976 35.360 107.408 1.00 79.31 293 LEU A C 1
ATOM 2320 O O . LEU A 1 293 ? -66.239 35.340 108.610 1.00 79.31 293 LEU A O 1
ATOM 2324 N N . LYS A 1 294 ? -64.852 34.803 106.943 1.00 81.00 294 LYS A N 1
ATOM 2325 C CA . LYS A 1 294 ? -63.824 34.203 107.811 1.00 81.00 294 LYS A CA 1
ATOM 2326 C C . LYS A 1 294 ? -63.155 35.252 108.705 1.00 81.00 294 LYS A C 1
ATOM 2328 O O . LYS A 1 294 ? -62.926 34.978 109.885 1.00 81.00 294 LYS A O 1
ATOM 2333 N N . ASN A 1 295 ? -62.879 36.441 108.171 1.00 80.00 295 ASN A N 1
ATOM 2334 C CA . ASN A 1 295 ? -62.320 37.557 108.933 1.00 80.00 295 ASN A CA 1
ATOM 2335 C C . ASN A 1 295 ? -63.335 38.086 109.962 1.00 80.00 295 ASN A C 1
ATOM 2337 O O . ASN A 1 295 ? -62.992 38.214 111.136 1.00 80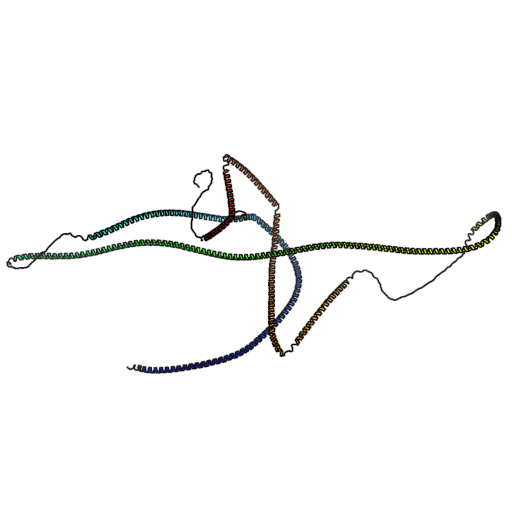.00 295 ASN A O 1
ATOM 2341 N N . GLU A 1 296 ? -64.595 38.280 109.573 1.00 79.12 296 GLU A N 1
ATOM 2342 C CA . GLU A 1 296 ? -65.684 38.696 110.471 1.00 79.12 296 GLU A CA 1
ATOM 2343 C C . GLU A 1 296 ? -65.915 37.685 111.611 1.00 79.12 296 GLU A C 1
ATOM 2345 O O . GLU A 1 296 ? -65.973 38.057 112.784 1.00 79.12 296 GLU A O 1
ATOM 2350 N N . ASN A 1 297 ? -65.923 36.385 111.302 1.00 74.62 297 ASN A N 1
ATOM 2351 C CA . ASN A 1 297 ? -66.020 35.306 112.293 1.00 74.62 297 ASN A CA 1
ATOM 2352 C C . ASN A 1 297 ? -64.788 35.264 113.230 1.00 74.62 297 ASN A C 1
ATOM 2354 O O . ASN A 1 297 ? -64.910 34.953 114.417 1.00 74.62 297 ASN A O 1
ATOM 2358 N N . SER A 1 298 ? -63.600 35.658 112.750 1.00 74.56 298 SER A N 1
ATOM 2359 C CA . SER A 1 298 ? -62.421 35.834 113.614 1.00 74.56 298 SER A CA 1
ATOM 2360 C C . SER A 1 298 ? -62.573 37.019 114.582 1.00 74.56 298 SER A C 1
ATOM 2362 O O . SER A 1 298 ? -62.260 36.881 115.766 1.00 74.56 298 SER A O 1
ATOM 2364 N N . SER A 1 299 ? -63.144 38.144 114.134 1.00 75.81 299 SER A N 1
ATOM 2365 C CA . SER A 1 299 ? -63.468 39.286 115.001 1.00 75.81 299 SER A CA 1
ATOM 2366 C C . SER A 1 299 ? -64.540 38.929 116.035 1.00 75.81 299 SER A C 1
ATOM 2368 O O . SER A 1 299 ? -64.375 39.239 117.216 1.00 75.81 299 SER A O 1
ATOM 2370 N N . LEU A 1 300 ? -65.584 38.195 115.634 1.00 72.38 300 LEU A N 1
ATOM 2371 C CA . LEU A 1 300 ? -66.609 37.690 116.551 1.00 72.38 300 LEU A CA 1
ATOM 2372 C C . LEU A 1 300 ? -66.013 36.757 117.615 1.00 72.38 300 LEU A C 1
ATOM 2374 O O . LEU A 1 300 ? -66.327 36.923 118.795 1.00 72.38 300 LEU A O 1
ATOM 2378 N N . LYS A 1 301 ? -65.081 35.860 117.258 1.00 73.06 301 LYS A N 1
ATOM 2379 C CA . LYS A 1 301 ? -64.345 35.050 118.248 1.00 73.06 301 LYS A CA 1
ATOM 2380 C C . LYS A 1 301 ? -63.590 35.899 119.270 1.00 73.06 301 LYS A C 1
ATOM 2382 O O . LYS A 1 301 ? -63.662 35.593 120.458 1.00 73.06 301 LYS A O 1
ATOM 2387 N N . HIS A 1 302 ? -62.921 36.973 118.850 1.00 66.56 302 HIS A N 1
ATOM 2388 C CA . HIS A 1 302 ? -62.246 37.875 119.790 1.00 66.56 302 HIS A CA 1
ATOM 2389 C C . HIS A 1 302 ? -63.228 38.595 120.730 1.00 66.56 302 HIS A C 1
ATOM 2391 O O . HIS A 1 302 ? -62.942 38.700 121.922 1.00 66.56 302 HIS A O 1
ATOM 2397 N N . THR A 1 303 ? -64.407 39.012 120.251 1.00 69.44 303 THR A N 1
ATOM 2398 C CA . THR A 1 303 ? -65.438 39.592 121.138 1.00 69.44 303 THR A CA 1
ATOM 2399 C C . THR A 1 303 ? -66.046 38.570 122.103 1.00 69.44 303 THR A C 1
ATOM 2401 O O . THR A 1 303 ? -66.292 38.897 123.261 1.00 69.44 303 THR A O 1
ATOM 2404 N N . PHE A 1 304 ? -66.234 37.317 121.672 1.00 62.31 304 PHE A N 1
ATOM 2405 C CA . PHE A 1 304 ? -66.831 36.268 122.505 1.00 62.31 304 PHE A CA 1
ATOM 2406 C C . PHE A 1 304 ? -65.890 35.808 123.628 1.00 62.31 304 PHE A C 1
ATOM 2408 O O . PHE A 1 304 ? -66.340 35.554 124.742 1.00 62.31 304 PHE A O 1
ATOM 2415 N N . ILE A 1 305 ? -64.578 35.754 123.361 1.00 59.12 305 ILE A N 1
ATOM 2416 C CA . ILE A 1 305 ? -63.559 35.464 124.382 1.00 59.12 305 ILE A CA 1
ATOM 2417 C C . ILE A 1 305 ? -63.544 36.573 125.445 1.00 59.12 305 ILE A C 1
ATOM 2419 O O . ILE A 1 305 ? -63.625 36.271 126.632 1.00 59.12 305 ILE A O 1
ATOM 2423 N N . HIS A 1 306 ? -63.553 37.847 125.034 1.00 56.81 306 HIS A N 1
ATOM 2424 C CA . HIS A 1 306 ? -63.550 38.977 125.972 1.00 56.81 306 HIS A CA 1
ATOM 2425 C C . HIS A 1 306 ? -64.839 39.070 126.819 1.00 56.81 306 HIS A C 1
ATOM 2427 O O . HIS A 1 306 ? -64.805 39.595 127.928 1.00 56.81 306 HIS A O 1
ATOM 2433 N N . PHE A 1 307 ? -65.970 38.536 126.342 1.00 54.12 307 PHE A N 1
ATOM 2434 C CA . PHE A 1 307 ? -67.217 38.469 127.118 1.00 54.12 307 PHE A CA 1
ATOM 2435 C C . PHE A 1 307 ? -67.245 37.304 128.129 1.00 54.12 307 PHE A C 1
ATOM 2437 O O . PHE A 1 307 ? -67.979 37.357 129.116 1.00 54.12 307 PHE A O 1
ATOM 2444 N N . GLY A 1 308 ? -66.451 36.250 127.907 1.00 51.84 308 GLY A N 1
ATOM 2445 C CA . GLY A 1 308 ? -66.411 35.069 128.775 1.00 51.84 308 GLY A CA 1
ATOM 2446 C C . GLY A 1 308 ? -65.672 35.279 130.102 1.00 51.84 308 GLY A C 1
ATOM 2447 O O . GLY A 1 308 ? -66.023 34.655 131.102 1.00 51.84 308 GLY A O 1
ATOM 2448 N N . GLU A 1 309 ? -64.669 36.160 130.135 1.00 51.94 309 GLU A N 1
ATOM 2449 C CA . GLU A 1 309 ? -63.792 36.323 131.306 1.00 51.94 309 GLU A CA 1
ATOM 2450 C C . GLU A 1 309 ? -64.408 37.203 132.415 1.00 51.94 309 GLU A C 1
ATOM 2452 O O . GLU A 1 309 ? -64.193 36.937 133.601 1.00 51.94 309 GLU A O 1
ATOM 2457 N N . ASP A 1 310 ? -65.252 38.181 132.061 1.00 50.25 310 ASP A N 1
ATOM 2458 C CA . ASP A 1 310 ? -65.886 39.101 133.023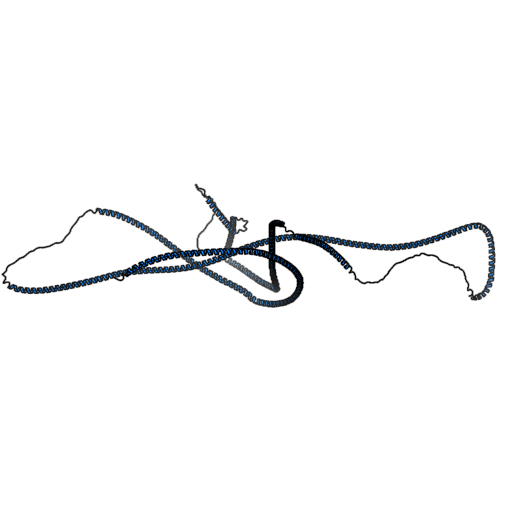 1.00 50.25 310 ASP A CA 1
ATOM 2459 C C . ASP A 1 310 ? -67.036 38.468 133.838 1.00 50.25 310 ASP A C 1
ATOM 2461 O O . ASP A 1 310 ? -67.370 38.944 134.926 1.00 50.25 310 ASP A O 1
ATOM 2465 N N . GLN A 1 311 ? -67.654 37.379 133.361 1.00 43.00 311 GLN A N 1
ATOM 2466 C CA . GLN A 1 311 ? -68.870 36.828 133.982 1.00 43.00 311 GLN A CA 1
ATOM 2467 C C . GLN A 1 311 ? -68.603 35.835 135.136 1.00 43.00 311 GLN A C 1
ATOM 2469 O O . GLN A 1 311 ? -69.498 35.547 135.930 1.00 43.00 311 GLN A O 1
ATOM 2474 N N . SER A 1 312 ? -67.369 35.346 135.308 1.00 44.28 312 SER A N 1
ATOM 2475 C CA . SER A 1 312 ? -67.043 34.259 136.254 1.00 44.28 312 SER A CA 1
ATOM 2476 C C . SER A 1 312 ? -66.975 34.661 137.747 1.00 44.28 312 SER A C 1
ATOM 2478 O O . SER A 1 312 ? -66.507 33.868 138.570 1.00 44.28 312 SER A O 1
ATOM 2480 N N . LYS A 1 313 ? -67.380 35.882 138.134 1.00 44.00 313 LYS A N 1
ATOM 2481 C CA . LYS A 1 313 ? -67.221 36.410 139.511 1.00 44.00 313 LYS A CA 1
ATOM 2482 C C . LYS A 1 313 ? -68.457 37.124 140.085 1.00 44.00 313 LYS A C 1
ATOM 2484 O O . LYS A 1 313 ? -68.309 38.044 140.888 1.00 44.00 313 LYS A O 1
ATOM 2489 N N . ALA A 1 314 ? -69.674 36.688 139.743 1.00 39.59 314 ALA A N 1
ATOM 2490 C CA . ALA A 1 314 ? -70.896 37.224 140.352 1.00 39.59 314 ALA A CA 1
ATOM 2491 C C . ALA A 1 314 ? -71.999 36.174 140.631 1.00 39.59 314 ALA A C 1
ATOM 2493 O O . ALA A 1 314 ? -72.502 35.531 139.719 1.00 39.59 314 ALA A O 1
ATOM 2494 N N . LEU A 1 315 ? -72.447 36.155 141.897 1.00 34.03 315 LEU A N 1
ATOM 2495 C CA . LEU A 1 315 ? -73.704 35.596 142.436 1.00 34.03 315 LEU A CA 1
ATOM 2496 C C . LEU A 1 315 ? -73.841 34.076 142.701 1.00 34.03 315 LEU A C 1
ATOM 2498 O O . LEU A 1 315 ? -73.144 33.224 142.165 1.00 34.03 315 LEU A O 1
ATOM 2502 N N . ASN A 1 316 ? -74.733 33.801 143.662 1.00 33.97 316 ASN A N 1
ATOM 2503 C CA . ASN A 1 316 ? -75.067 32.547 144.356 1.00 33.97 316 ASN A CA 1
ATOM 2504 C C . ASN A 1 316 ? -76.482 32.738 144.990 1.00 33.97 316 ASN A C 1
ATOM 2506 O O . ASN A 1 316 ? -76.966 33.871 144.988 1.00 33.97 316 ASN A O 1
ATOM 2510 N N . VAL A 1 317 ? -77.086 31.703 145.609 1.00 36.72 317 VAL A N 1
ATOM 2511 C CA . VAL A 1 317 ? -78.413 31.675 146.303 1.00 36.72 317 VAL A CA 1
ATOM 2512 C C . VAL A 1 317 ? -79.611 31.587 145.325 1.00 36.72 317 VAL A C 1
ATOM 2514 O O . VAL A 1 317 ? -79.794 32.466 144.495 1.00 36.72 317 VAL A O 1
ATOM 2517 N N . ASN A 1 318 ? -80.470 30.549 145.347 1.00 35.84 318 ASN A N 1
ATOM 2518 C CA . ASN A 1 318 ? -81.450 30.259 146.418 1.00 35.84 318 ASN A CA 1
ATOM 2519 C C . ASN A 1 318 ? -82.026 28.804 146.409 1.00 35.84 318 ASN A C 1
ATOM 2521 O O . ASN A 1 318 ? -81.830 28.072 145.442 1.00 35.84 318 ASN A O 1
ATOM 2525 N N . SER A 1 319 ? -82.754 28.402 147.469 1.00 32.28 319 SER A N 1
ATOM 2526 C CA . SER A 1 319 ? -83.201 27.010 147.789 1.00 32.28 319 SER A CA 1
ATOM 2527 C C . SER A 1 319 ? -84.760 26.868 147.839 1.00 32.28 319 SER A C 1
ATOM 2529 O O . SER A 1 319 ? -85.433 27.806 147.426 1.00 32.28 319 SER A O 1
ATOM 2531 N N . ILE A 1 320 ? -85.472 25.805 148.290 1.00 41.81 320 ILE A N 1
ATOM 2532 C CA . ILE A 1 320 ? -85.218 24.608 149.148 1.00 41.81 320 ILE A CA 1
ATOM 2533 C C . ILE A 1 320 ? -86.371 23.548 149.007 1.00 41.81 320 ILE A C 1
ATOM 2535 O O . ILE A 1 320 ? -87.315 23.799 148.263 1.00 41.81 320 ILE A O 1
ATOM 2539 N N . SER A 1 321 ? -86.378 22.465 149.824 1.00 37.97 321 SER A N 1
ATOM 2540 C CA . SER A 1 321 ? -87.520 21.542 150.140 1.00 37.97 321 SER A CA 1
ATOM 2541 C C . SER A 1 321 ? -87.828 20.413 149.116 1.00 37.97 321 SER A C 1
ATOM 2543 O O . SER A 1 321 ? -87.450 20.555 147.961 1.00 37.97 321 SER A O 1
ATOM 2545 N N . ILE A 1 322 ? -88.478 19.258 149.405 1.00 38.84 322 ILE A N 1
ATOM 2546 C CA . ILE A 1 322 ? -89.051 18.577 150.618 1.00 38.84 322 ILE A CA 1
ATOM 2547 C C . ILE A 1 322 ? -89.174 17.030 150.296 1.00 38.84 322 ILE A C 1
ATOM 2549 O O . ILE A 1 322 ? -88.939 16.683 149.144 1.00 38.84 322 ILE A O 1
ATOM 2553 N N . ALA A 1 323 ? -89.507 16.000 151.115 1.00 34.72 323 ALA A N 1
ATOM 2554 C CA . ALA A 1 323 ? -90.039 15.875 152.490 1.00 34.72 323 ALA A CA 1
ATOM 2555 C C . ALA A 1 323 ? -89.605 14.624 153.332 1.00 34.72 323 ALA A C 1
ATOM 2557 O O . ALA A 1 323 ? -88.744 14.766 154.196 1.00 34.72 323 ALA A O 1
ATOM 2558 N N . LYS A 1 324 ? -90.312 13.473 153.238 1.00 41.94 324 LYS A N 1
ATOM 2559 C CA . LYS A 1 324 ? -90.519 12.473 154.337 1.00 41.94 324 LYS A CA 1
ATOM 2560 C C . LYS A 1 324 ? -90.973 11.090 153.778 1.00 41.94 324 LYS A C 1
ATOM 2562 O O . LYS A 1 324 ? -91.036 10.993 152.558 1.00 41.94 324 LYS A O 1
ATOM 2567 N N . CYS A 1 325 ? -91.300 9.981 154.475 1.00 33.16 325 CYS A N 1
ATOM 2568 C CA . CYS A 1 325 ? -91.763 9.575 155.840 1.00 33.16 325 CYS A CA 1
ATOM 2569 C C . CYS A 1 325 ? -91.491 8.031 156.005 1.00 33.16 325 CYS A C 1
ATOM 2571 O O . CYS A 1 325 ? -91.125 7.420 155.006 1.00 33.16 325 CYS A O 1
ATOM 2573 N N . SER A 1 326 ? -91.714 7.256 157.093 1.00 29.55 326 SER A N 1
ATOM 2574 C CA . SER A 1 326 ? -91.921 7.441 158.560 1.00 29.55 326 SER A CA 1
ATOM 2575 C C . SER A 1 326 ? -92.122 6.073 159.271 1.00 29.55 326 SER A C 1
ATOM 2577 O O . SER A 1 326 ? -92.598 5.162 158.604 1.00 29.55 326 SER A O 1
ATOM 2579 N N . GLU A 1 327 ? -92.013 5.832 160.593 1.00 31.05 327 GLU A N 1
ATOM 2580 C CA . GLU A 1 327 ? -91.180 6.311 161.732 1.00 31.05 327 GLU A CA 1
ATOM 2581 C C . GLU A 1 327 ? -91.583 5.496 163.011 1.00 31.05 327 GLU A C 1
ATOM 2583 O O . GLU A 1 327 ? -92.755 5.500 163.378 1.00 31.05 327 GLU A O 1
ATOM 2588 N N . GLY A 1 328 ? -90.665 4.791 163.705 1.00 28.64 328 GLY A N 1
ATOM 2589 C CA . GLY A 1 328 ? -90.947 3.977 164.926 1.00 28.64 328 GLY A CA 1
ATOM 2590 C C . GLY A 1 328 ? -89.924 2.834 165.157 1.00 28.64 328 GLY A C 1
ATOM 2591 O O . GLY A 1 328 ? -88.966 2.752 164.397 1.00 28.64 328 GLY A O 1
ATOM 2592 N N . SER A 1 329 ? -90.016 1.904 166.132 1.00 30.42 329 SER A N 1
ATOM 2593 C CA . SER A 1 329 ? -90.762 1.793 167.416 1.00 30.42 329 SER A CA 1
ATOM 2594 C C . SER A 1 329 ? -90.118 0.687 168.318 1.00 30.42 329 SER A C 1
ATOM 2596 O O . SER A 1 329 ? -89.314 -0.091 167.805 1.00 30.42 329 SER A O 1
ATOM 2598 N N . ARG A 1 330 ? -90.395 0.610 169.644 1.00 35.16 330 ARG A N 1
ATOM 2599 C CA . ARG A 1 330 ? -89.787 -0.337 170.645 1.00 35.16 330 ARG A CA 1
ATOM 2600 C C . ARG A 1 330 ? -90.654 -0.526 171.925 1.00 35.16 330 ARG A C 1
ATOM 2602 O O . ARG A 1 330 ? -91.534 0.295 172.164 1.00 35.16 330 ARG A O 1
ATOM 2609 N N . THR A 1 331 ? -90.382 -1.523 172.796 1.00 30.55 331 THR A N 1
ATOM 2610 C CA . THR A 1 331 ? -90.973 -1.658 174.173 1.00 30.55 331 THR A CA 1
ATOM 2611 C C . THR A 1 331 ? -90.054 -2.433 175.169 1.00 30.55 331 THR A C 1
ATOM 2613 O O . THR A 1 331 ? -88.863 -2.541 174.878 1.00 30.55 331 THR A O 1
ATOM 2616 N N . LEU A 1 332 ? -90.518 -2.865 176.370 1.00 26.14 332 LEU A N 1
ATOM 2617 C CA . LEU A 1 332 ? -89.664 -3.027 177.579 1.00 26.14 332 LEU A CA 1
ATOM 2618 C C . LEU A 1 332 ? -90.151 -4.028 178.690 1.00 26.14 332 LEU A C 1
ATOM 2620 O O . LEU A 1 332 ? -91.345 -4.148 178.930 1.00 26.14 332 LEU A O 1
ATOM 2624 N N . GLU A 1 333 ? -89.190 -4.591 179.454 1.00 27.52 333 GLU A N 1
ATOM 2625 C CA . GLU A 1 333 ? -89.218 -5.012 180.896 1.00 27.52 333 GLU A CA 1
ATOM 2626 C C . GLU A 1 333 ? -89.579 -6.450 181.435 1.00 27.52 333 GLU A C 1
ATOM 2628 O O . GLU A 1 333 ? -89.302 -7.417 180.731 1.00 27.52 333 GLU A O 1
ATOM 2633 N N . LYS A 1 334 ? -89.857 -6.632 182.762 1.00 34.97 334 LYS A N 1
ATOM 2634 C CA . LYS A 1 334 ? -89.479 -7.814 183.639 1.00 34.97 334 LYS A CA 1
ATOM 2635 C C . LYS A 1 334 ? -90.522 -8.118 184.792 1.00 34.97 334 LYS A C 1
ATOM 2637 O O . LYS A 1 334 ? -91.588 -7.527 184.709 1.00 34.97 334 LYS A O 1
ATOM 2642 N N . LEU A 1 335 ? -90.392 -8.920 185.897 1.00 27.30 335 LEU A N 1
ATOM 2643 C CA . LEU A 1 335 ? -89.338 -9.711 186.633 1.00 27.30 335 LEU A CA 1
ATOM 2644 C C . LEU A 1 335 ? -89.952 -10.722 187.706 1.00 27.30 335 LEU A C 1
ATOM 2646 O O . LEU A 1 335 ? -90.986 -10.412 188.279 1.00 27.30 335 LEU A O 1
ATOM 2650 N N . THR A 1 336 ? -89.279 -11.856 188.035 1.00 38.72 336 THR A N 1
ATOM 2651 C CA . THR A 1 336 ? -89.262 -12.753 189.274 1.00 38.72 336 THR A CA 1
ATOM 2652 C C . THR A 1 336 ? -90.471 -13.174 190.188 1.00 38.72 336 THR A C 1
ATOM 2654 O O . THR A 1 336 ? -90.987 -12.343 190.919 1.00 38.72 336 THR A O 1
ATOM 2657 N N . ARG A 1 337 ? -90.634 -14.521 190.355 1.00 39.00 337 ARG A N 1
ATOM 2658 C CA . ARG A 1 337 ? -90.586 -15.432 191.574 1.00 39.00 337 ARG A CA 1
ATOM 2659 C C . ARG A 1 337 ? -91.641 -15.469 192.752 1.00 39.00 337 ARG A C 1
ATOM 2661 O O . ARG A 1 337 ? -92.055 -14.431 193.238 1.00 39.00 337 ARG A O 1
ATOM 2668 N N . ASP A 1 338 ? -91.880 -16.703 193.281 1.00 36.00 338 ASP A N 1
ATOM 2669 C CA . ASP A 1 338 ? -92.490 -17.195 194.577 1.00 36.00 338 ASP A CA 1
ATOM 2670 C C . ASP A 1 338 ? -93.997 -16.901 194.904 1.00 36.00 338 ASP A C 1
ATOM 2672 O O . ASP A 1 338 ? -94.535 -15.920 194.411 1.00 36.00 338 ASP A O 1
ATOM 2676 N N . GLY A 1 339 ? -94.779 -17.664 195.718 1.00 30.30 339 GLY A N 1
ATOM 2677 C CA . GLY A 1 339 ? -94.638 -19.023 196.316 1.00 30.30 339 GLY A CA 1
ATOM 2678 C C . GLY A 1 339 ? -95.663 -19.419 197.449 1.00 30.30 339 GLY A C 1
ATOM 2679 O O . GLY A 1 339 ? -96.065 -18.564 198.225 1.00 30.30 339 GLY A O 1
ATOM 2680 N N . LEU A 1 340 ? -95.979 -20.733 197.584 1.00 37.72 340 LEU A N 1
ATOM 2681 C CA . LEU A 1 340 ? -96.432 -21.542 198.774 1.00 37.72 340 LEU A CA 1
ATOM 2682 C C . LEU A 1 340 ? -97.835 -21.449 199.493 1.00 37.72 340 LEU A C 1
ATOM 2684 O O . LEU A 1 340 ? -98.416 -20.383 199.623 1.00 37.72 340 LEU A O 1
ATOM 2688 N N . VAL A 1 341 ? -98.253 -22.612 200.076 1.00 40.72 341 VAL A N 1
ATOM 2689 C CA . VAL A 1 341 ? -99.351 -22.968 201.059 1.00 40.72 341 VAL A CA 1
ATOM 2690 C C . VAL A 1 341 ? -100.830 -22.592 200.746 1.00 40.72 341 VAL A C 1
ATOM 2692 O O . VAL A 1 341 ? -101.090 -21.572 200.133 1.00 40.72 341 VAL A O 1
ATOM 2695 N N . PHE A 1 342 ? -101.882 -23.358 201.112 1.00 30.22 342 PHE A N 1
ATOM 2696 C CA . PHE A 1 342 ? -102.115 -24.280 202.255 1.00 30.22 342 PHE A CA 1
ATOM 2697 C C . PHE A 1 342 ? -102.869 -25.595 201.900 1.00 30.22 342 PHE A C 1
ATOM 2699 O O . PHE A 1 342 ? -103.361 -25.760 200.790 1.00 30.22 342 PHE A O 1
ATOM 2706 N N . SER A 1 343 ? -102.960 -26.520 202.870 1.00 52.97 343 SER A N 1
ATOM 2707 C CA . SER A 1 343 ? -103.535 -27.878 202.754 1.00 52.97 343 SER A CA 1
ATOM 2708 C C . SER A 1 343 ? -104.906 -28.047 203.451 1.00 52.97 343 SER A C 1
ATOM 2710 O O . SER A 1 343 ? -105.324 -27.196 204.231 1.00 52.97 343 SER A O 1
ATOM 2712 N N . ASP A 1 344 ? -105.550 -29.195 203.213 1.00 36.72 344 ASP A N 1
ATOM 2713 C CA . ASP A 1 344 ? -106.549 -29.848 204.084 1.00 36.72 344 ASP A CA 1
ATOM 2714 C C . ASP A 1 344 ? -107.942 -29.215 204.295 1.00 36.72 344 ASP A C 1
ATOM 2716 O O . ASP A 1 344 ? -108.489 -29.182 205.395 1.00 36.72 344 ASP A O 1
ATOM 2720 N N . GLN A 1 345 ? -108.623 -28.942 203.179 1.00 51.91 345 GLN A N 1
ATOM 2721 C CA . GLN A 1 345 ? -109.996 -29.462 202.988 1.00 51.91 345 GLN A CA 1
ATOM 2722 C C . GLN A 1 345 ? -110.008 -30.582 201.922 1.00 51.91 345 GLN A C 1
ATOM 2724 O O . GLN A 1 345 ? -110.925 -30.717 201.119 1.00 51.91 345 GLN A O 1
ATOM 2729 N N . MET A 1 346 ? -108.924 -31.365 201.879 1.00 55.72 346 MET A N 1
ATOM 2730 C CA . MET A 1 346 ? -108.490 -32.117 200.697 1.00 55.72 346 MET A CA 1
ATOM 2731 C C . MET A 1 346 ? -109.291 -33.401 200.414 1.00 55.72 346 MET A C 1
ATOM 2733 O O . MET A 1 346 ? -109.259 -33.890 199.290 1.00 55.72 346 MET A O 1
ATOM 2737 N N . PHE A 1 347 ? -109.967 -33.991 201.408 1.00 56.25 347 PHE A N 1
ATOM 2738 C CA . PHE A 1 347 ? -110.229 -35.437 201.362 1.00 56.25 347 PHE A CA 1
ATOM 2739 C C . PHE A 1 347 ? -111.560 -35.889 200.731 1.00 56.25 347 PHE A C 1
ATOM 2741 O O . PHE A 1 347 ? -111.585 -36.950 200.113 1.00 56.25 347 PHE A O 1
ATOM 2748 N N . GLU A 1 348 ? -112.649 -35.116 200.816 1.00 53.44 348 GLU A N 1
ATOM 2749 C CA . GLU A 1 348 ? -113.947 -35.543 200.247 1.00 53.44 348 GLU A CA 1
ATOM 2750 C C . GLU A 1 348 ? -114.092 -35.247 198.742 1.00 53.44 348 GLU A C 1
ATOM 2752 O O . GLU A 1 348 ? -114.755 -35.999 198.033 1.00 53.44 348 GLU A O 1
ATOM 2757 N N . LEU A 1 349 ? -113.406 -34.226 198.209 1.00 57.88 349 LEU A N 1
ATOM 2758 C CA . LEU A 1 349 ? -113.461 -33.881 196.776 1.00 57.88 349 LEU A CA 1
ATOM 2759 C C . LEU A 1 349 ? -112.647 -34.819 195.862 1.00 57.88 349 LEU A C 1
ATOM 2761 O O . LEU A 1 349 ? -112.877 -34.841 194.653 1.00 57.88 349 LEU A O 1
ATOM 2765 N N . MET A 1 350 ? -111.703 -35.605 196.395 1.00 57.84 350 MET A N 1
ATOM 2766 C CA . MET A 1 350 ? -110.828 -36.443 195.557 1.00 57.84 350 MET A CA 1
ATOM 2767 C C . MET A 1 350 ? -111.571 -37.563 194.816 1.00 57.84 350 MET A C 1
ATOM 2769 O O . MET A 1 350 ? -111.182 -37.911 193.701 1.00 57.84 350 MET A O 1
ATOM 2773 N N . CYS A 1 351 ? -112.647 -38.107 195.393 1.00 55.41 351 CYS A N 1
ATOM 2774 C CA . CYS A 1 351 ? -113.349 -39.258 194.817 1.00 55.41 351 CYS A CA 1
ATOM 2775 C C . CYS A 1 351 ? -114.081 -38.935 193.500 1.00 55.41 351 CYS A C 1
ATOM 2777 O O . CYS A 1 351 ? -114.271 -39.827 192.678 1.00 55.41 351 CYS A O 1
ATOM 2779 N N . GLU A 1 352 ? -114.465 -37.676 193.269 1.00 56.69 352 GLU A N 1
ATOM 2780 C CA . GLU A 1 352 ? -115.235 -37.278 192.079 1.00 56.69 352 GLU A CA 1
ATOM 2781 C C . GLU A 1 352 ? -114.343 -36.892 190.879 1.00 56.69 352 GLU A C 1
ATOM 2783 O O . GLU A 1 352 ? -114.769 -36.961 189.724 1.00 56.69 352 GLU A O 1
ATOM 2788 N N . ASN A 1 353 ? -113.077 -36.535 191.125 1.00 60.12 353 ASN A N 1
ATOM 2789 C CA . ASN A 1 353 ? -112.122 -36.186 190.066 1.00 60.12 353 ASN A CA 1
ATOM 2790 C C . ASN A 1 353 ? -111.533 -37.406 189.339 1.00 60.12 353 ASN A C 1
ATOM 2792 O O . ASN A 1 353 ? -111.125 -37.274 188.186 1.00 60.12 353 ASN A O 1
ATOM 2796 N N . ALA A 1 354 ? -111.510 -38.586 189.970 1.00 62.03 354 ALA A N 1
ATOM 2797 C CA . ALA A 1 354 ? -110.901 -39.790 189.398 1.00 62.03 354 ALA A CA 1
ATOM 2798 C C . ALA A 1 354 ? -111.518 -40.196 188.044 1.00 62.03 354 ALA A C 1
ATOM 2800 O O . ALA A 1 354 ? -110.793 -40.544 187.116 1.00 62.03 354 ALA A O 1
ATOM 2801 N N . ASN A 1 355 ? -112.843 -40.081 187.898 1.00 59.81 355 ASN A N 1
ATOM 2802 C CA . ASN A 1 355 ? -113.544 -40.481 186.673 1.00 59.81 355 ASN A CA 1
ATOM 2803 C C . ASN A 1 355 ? -113.197 -39.575 185.474 1.00 59.81 355 ASN A C 1
ATOM 2805 O O . ASN A 1 355 ? -113.004 -40.067 184.366 1.00 59.81 355 ASN A O 1
ATOM 2809 N N . LYS A 1 356 ? -113.039 -38.263 185.704 1.00 65.81 356 LYS A N 1
ATOM 2810 C CA . LYS A 1 356 ? -112.721 -37.267 184.659 1.00 65.81 356 LYS A CA 1
ATOM 2811 C C . LYS A 1 356 ? -111.305 -37.431 184.092 1.00 65.81 356 LYS A C 1
ATOM 2813 O O . LYS A 1 356 ? -111.038 -37.005 182.974 1.00 65.81 356 LYS A O 1
ATOM 2818 N N . ALA A 1 357 ? -110.399 -38.057 184.846 1.00 62.47 357 ALA A N 1
ATOM 2819 C CA . ALA A 1 357 ? -109.053 -38.364 184.369 1.00 62.47 357 ALA A CA 1
ATOM 2820 C C . ALA A 1 357 ? -109.033 -39.490 183.316 1.00 62.47 357 ALA A C 1
ATOM 2822 O O . ALA A 1 357 ? -108.111 -39.530 182.505 1.00 62.47 357 ALA A O 1
ATOM 2823 N N . SER A 1 358 ? -110.040 -40.375 183.303 1.00 67.44 358 SER A N 1
ATOM 2824 C CA . SER A 1 358 ? -110.119 -41.477 182.334 1.00 67.44 358 SER A CA 1
ATOM 2825 C C . SER A 1 358 ? -110.471 -40.975 180.933 1.00 67.44 358 SER A C 1
ATOM 2827 O O . SER A 1 358 ? -109.756 -41.278 179.987 1.00 67.44 358 SER A O 1
ATOM 2829 N N . GLU A 1 359 ? -111.515 -40.147 180.807 1.00 68.69 359 GLU A N 1
ATOM 2830 C CA . GLU A 1 359 ? -111.954 -39.587 179.515 1.00 68.69 359 GLU A CA 1
ATOM 2831 C C . GLU A 1 359 ? -110.847 -38.751 178.848 1.00 68.69 359 GLU A C 1
ATOM 2833 O O . GLU A 1 359 ? -110.685 -38.767 177.629 1.00 68.69 359 GLU A O 1
ATOM 2838 N N . PHE A 1 360 ? -110.035 -38.052 179.651 1.00 73.50 360 PHE A N 1
ATOM 2839 C CA . PHE A 1 360 ? -108.897 -37.284 179.150 1.00 73.50 360 PHE A CA 1
ATOM 2840 C C . PHE A 1 360 ? -107.817 -38.176 178.514 1.00 73.50 360 PHE A C 1
ATOM 2842 O O . PHE A 1 360 ? -107.276 -37.816 177.467 1.00 73.50 360 PHE A O 1
ATOM 2849 N N . ALA A 1 361 ? -107.526 -39.345 179.098 1.00 71.50 361 ALA A N 1
ATOM 2850 C CA . ALA A 1 361 ? -106.505 -40.260 178.585 1.00 71.50 361 ALA A CA 1
ATOM 2851 C C . ALA A 1 361 ? -106.831 -40.754 177.164 1.00 71.50 361 ALA A C 1
ATOM 2853 O O . ALA A 1 361 ? -105.967 -40.695 176.287 1.00 71.50 361 ALA A O 1
ATOM 2854 N N . ASP A 1 362 ? -108.087 -41.140 176.918 1.00 74.88 362 ASP A N 1
ATOM 2855 C CA . ASP A 1 362 ? -108.542 -41.609 175.604 1.00 74.88 362 ASP A CA 1
ATOM 2856 C C . ASP A 1 362 ? -108.397 -40.511 174.529 1.00 74.88 362 ASP A C 1
ATOM 2858 O O . ASP A 1 362 ? -107.914 -40.775 173.425 1.00 74.88 362 ASP A O 1
ATOM 2862 N N . THR A 1 363 ? -108.727 -39.252 174.858 1.00 74.56 363 THR A N 1
ATOM 2863 C CA . THR A 1 363 ? -108.578 -38.121 173.913 1.00 74.56 363 THR A CA 1
ATOM 2864 C C . THR A 1 363 ? -107.120 -37.781 173.590 1.00 74.56 363 THR A C 1
ATOM 2866 O O . THR A 1 363 ? -106.810 -37.385 172.466 1.00 74.56 363 THR A O 1
ATOM 2869 N N . VAL A 1 364 ? -106.203 -37.953 174.549 1.00 76.31 364 VAL A N 1
ATOM 2870 C CA . VAL A 1 364 ? -104.763 -37.768 174.307 1.00 76.31 364 VAL A CA 1
ATOM 2871 C C . VAL A 1 364 ? -104.234 -38.864 173.379 1.00 76.31 364 VAL A C 1
ATOM 2873 O O . VAL A 1 364 ? -103.432 -38.569 172.494 1.00 76.31 364 VAL A O 1
ATOM 2876 N N . GLN A 1 365 ? -104.717 -40.102 173.522 1.00 75.56 365 GLN A N 1
ATOM 2877 C CA . GLN A 1 365 ? -104.300 -41.205 172.658 1.00 75.56 365 GLN A CA 1
ATOM 2878 C C . GLN A 1 365 ? -104.784 -41.037 171.208 1.00 75.56 365 GLN A C 1
ATOM 2880 O O . GLN A 1 365 ? -104.017 -41.334 170.293 1.00 75.56 365 GLN A O 1
ATOM 2885 N N . SER A 1 366 ? -105.996 -40.516 170.968 1.00 77.50 366 SER A N 1
ATOM 2886 C CA . SER A 1 366 ? -106.452 -40.238 169.594 1.00 77.50 366 SER A CA 1
ATOM 2887 C C . SER A 1 366 ? -105.618 -39.145 168.918 1.00 77.50 366 SER A C 1
ATOM 2889 O O . SER A 1 366 ? -105.161 -39.333 167.795 1.00 77.50 366 SER A O 1
ATOM 2891 N N . LEU A 1 367 ? -105.333 -38.046 169.630 1.00 78.00 367 LEU A N 1
ATOM 2892 C CA . LEU A 1 367 ? -104.513 -36.946 169.104 1.00 78.00 367 LEU A CA 1
ATOM 2893 C C . LEU A 1 367 ? -103.065 -37.361 168.805 1.00 78.00 367 LEU A C 1
ATOM 2895 O O . LEU A 1 367 ? -102.427 -36.761 167.944 1.00 78.00 367 LEU A O 1
ATOM 2899 N N . GLN A 1 368 ? -102.529 -38.371 169.499 1.00 79.62 368 GLN A N 1
ATOM 2900 C CA . GLN A 1 368 ? -101.197 -38.893 169.195 1.00 79.62 368 GLN A CA 1
ATOM 2901 C C . GLN A 1 368 ? -101.158 -39.606 167.833 1.00 79.62 368 GLN A C 1
ATOM 2903 O O . GLN A 1 368 ? -100.194 -39.422 167.094 1.00 79.62 368 GLN A O 1
ATOM 2908 N N . ILE A 1 369 ? -102.212 -40.351 167.477 1.00 83.00 369 ILE A N 1
ATOM 2909 C CA . ILE A 1 369 ? -102.321 -41.032 166.175 1.00 83.00 369 ILE A CA 1
ATOM 2910 C C . ILE A 1 369 ? -102.430 -39.997 165.046 1.00 83.00 369 ILE A C 1
ATOM 2912 O O . ILE A 1 369 ? -101.658 -40.064 164.094 1.00 83.00 369 ILE A O 1
ATOM 2916 N N . ASP A 1 370 ? -103.297 -38.987 165.197 1.00 81.25 370 ASP A N 1
ATOM 2917 C CA . ASP A 1 370 ? -103.444 -37.897 164.214 1.00 81.25 370 ASP A CA 1
ATOM 2918 C C . ASP A 1 370 ? -102.104 -37.173 163.944 1.00 81.25 370 ASP A C 1
ATOM 2920 O O . ASP A 1 370 ? -101.816 -36.759 162.819 1.00 81.25 370 ASP A O 1
ATOM 2924 N N . VAL A 1 371 ? -101.259 -37.022 164.973 1.00 81.69 371 VAL A N 1
ATOM 2925 C CA . VAL A 1 371 ? -99.921 -36.416 164.857 1.00 81.69 371 VAL A CA 1
ATOM 2926 C C . VAL A 1 371 ? -98.922 -37.345 164.160 1.00 81.69 371 VAL A C 1
ATOM 2928 O O . VAL A 1 371 ? -98.12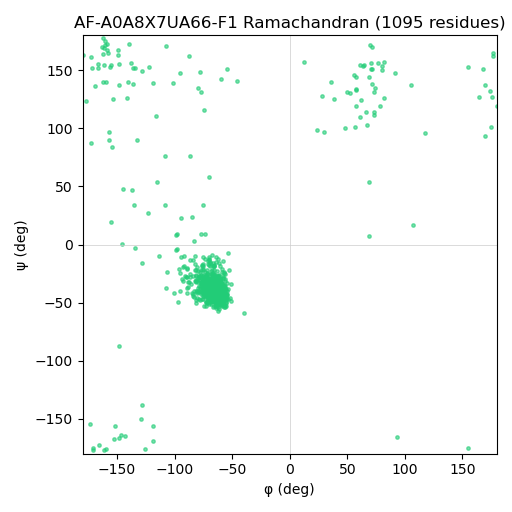3 -36.862 163.357 1.00 81.69 371 VAL A O 1
ATOM 2931 N N . GLU A 1 372 ? -98.947 -38.651 164.429 1.00 82.75 372 GLU A N 1
ATOM 2932 C CA . GLU A 1 372 ? -98.071 -39.623 163.757 1.00 82.75 372 GLU A CA 1
ATOM 2933 C C . GLU A 1 372 ? -98.428 -39.770 162.263 1.00 82.75 372 GLU A C 1
ATOM 2935 O O . GLU A 1 372 ? -97.524 -39.755 161.420 1.00 82.75 372 GLU A O 1
ATOM 2940 N N . ASP A 1 373 ? -99.719 -39.770 161.913 1.00 85.44 373 ASP A N 1
ATOM 2941 C CA . ASP A 1 373 ? -100.184 -39.755 160.518 1.00 85.44 373 ASP A CA 1
ATOM 2942 C C . ASP A 1 373 ? -99.746 -38.469 159.787 1.00 85.44 373 ASP A C 1
ATOM 2944 O O . ASP A 1 373 ? -99.133 -38.553 158.715 1.00 85.44 373 ASP A O 1
ATOM 2948 N N . LEU A 1 374 ? -99.949 -37.283 160.381 1.00 84.25 374 LEU A N 1
ATOM 2949 C CA . LEU A 1 374 ? -99.510 -35.996 159.808 1.00 84.25 374 LEU A CA 1
ATOM 2950 C C . LEU A 1 374 ? -97.986 -35.898 159.623 1.00 84.25 374 LEU A C 1
ATOM 2952 O O . LEU A 1 374 ? -97.512 -35.294 158.655 1.00 84.25 374 LEU A O 1
ATOM 2956 N N . LEU A 1 375 ? -97.198 -36.485 160.529 1.00 86.06 375 LEU A N 1
ATOM 2957 C CA . LEU A 1 375 ? -95.742 -36.569 160.376 1.00 86.06 375 LEU A CA 1
ATOM 2958 C C . LEU A 1 375 ? -95.352 -37.472 159.197 1.00 86.06 375 LEU A C 1
ATOM 2960 O O . LEU A 1 375 ? -94.416 -37.141 158.464 1.00 86.06 375 LEU A O 1
ATOM 2964 N N . SER A 1 376 ? -96.086 -38.567 158.973 1.00 84.69 376 SER A N 1
ATOM 2965 C CA . SER A 1 376 ? -95.863 -39.458 157.830 1.00 84.69 376 SER A CA 1
ATOM 2966 C C . SER A 1 376 ? -96.212 -38.793 156.488 1.00 84.69 376 SER A C 1
ATOM 2968 O O . SER A 1 376 ? -95.455 -38.922 155.524 1.00 84.69 376 SER A O 1
ATOM 2970 N N . GLU A 1 377 ? -97.298 -38.015 156.412 1.00 88.12 377 GLU A N 1
ATOM 2971 C CA . GLU A 1 377 ? -97.666 -37.275 155.196 1.00 88.12 377 GLU A CA 1
ATOM 2972 C C . GLU A 1 377 ? -96.631 -36.185 154.870 1.00 88.12 377 GLU A C 1
ATOM 2974 O O . GLU A 1 377 ? -96.198 -36.057 153.724 1.00 88.12 377 GLU A O 1
ATOM 2979 N N . ASN A 1 378 ? -96.153 -35.456 155.883 1.00 86.38 378 ASN A N 1
ATOM 2980 C CA . ASN A 1 378 ? -95.125 -34.423 155.724 1.00 86.38 378 ASN A CA 1
ATOM 2981 C C . ASN A 1 378 ? -93.794 -34.999 155.194 1.00 86.38 378 ASN A C 1
ATOM 2983 O O . ASN A 1 378 ? -93.182 -34.407 154.306 1.00 86.38 378 ASN A O 1
ATOM 2987 N N . LEU A 1 379 ? -93.379 -36.184 155.661 1.00 90.25 379 LEU A N 1
ATOM 2988 C CA . LEU A 1 379 ? -92.217 -36.901 155.113 1.00 90.25 379 LEU A CA 1
ATOM 2989 C C . LEU A 1 379 ? -92.412 -37.269 153.632 1.00 90.25 379 LEU A C 1
ATOM 2991 O O . LEU A 1 379 ? -91.565 -36.936 152.805 1.00 90.25 379 LEU A O 1
ATOM 2995 N N . ASN A 1 380 ? -93.556 -37.863 153.274 1.00 88.81 380 ASN A N 1
ATOM 2996 C CA . ASN A 1 380 ? -93.872 -38.200 151.879 1.00 88.81 380 ASN A CA 1
ATOM 2997 C C . ASN A 1 380 ? -93.883 -36.959 150.960 1.00 88.81 380 ASN A C 1
ATOM 2999 O O . ASN A 1 380 ? -93.442 -37.027 149.810 1.00 88.81 380 ASN A O 1
ATOM 3003 N N . LEU A 1 381 ? -94.356 -35.811 151.457 1.00 89.69 381 LEU A N 1
ATOM 3004 C CA . LEU A 1 381 ? -94.343 -34.544 150.720 1.00 89.69 381 LEU A CA 1
ATOM 3005 C C . LEU A 1 381 ? -92.927 -33.970 150.542 1.00 89.69 381 LEU A C 1
ATOM 3007 O O . LEU A 1 381 ? -92.659 -33.364 149.503 1.00 89.69 381 LEU A O 1
ATOM 3011 N N . GLN A 1 382 ? -92.018 -34.173 151.501 1.00 89.25 382 GLN A N 1
ATOM 3012 C CA . GLN A 1 382 ? -90.609 -33.778 151.367 1.00 89.25 382 GLN A CA 1
ATOM 3013 C C . GLN A 1 382 ? -89.874 -34.641 150.331 1.00 89.25 382 GLN A C 1
ATOM 3015 O O . GLN A 1 382 ? -89.189 -34.089 149.469 1.00 89.25 382 GLN A O 1
ATOM 3020 N N . ASP A 1 383 ? -90.080 -35.960 150.330 1.00 90.25 383 ASP A N 1
ATOM 3021 C CA . ASP A 1 383 ? -89.492 -36.860 149.325 1.00 90.25 383 ASP A CA 1
ATOM 3022 C C . ASP A 1 383 ? -90.022 -36.570 147.905 1.00 90.25 383 ASP A C 1
ATOM 3024 O O . ASP A 1 383 ? -89.258 -36.522 146.935 1.00 90.25 383 ASP A O 1
ATOM 3028 N N . GLU A 1 384 ? -91.323 -36.296 147.761 1.00 91.00 384 GLU A N 1
ATOM 3029 C CA . GLU A 1 384 ? -91.929 -35.896 146.482 1.00 91.00 384 GLU A CA 1
ATOM 3030 C C . GLU A 1 384 ? -91.441 -34.511 146.004 1.00 91.00 384 GLU A C 1
ATOM 3032 O O . GLU A 1 384 ? -91.354 -34.279 144.793 1.00 91.00 384 GLU A O 1
ATOM 3037 N N . LEU A 1 385 ? -91.098 -33.597 146.922 1.00 90.25 385 LEU A N 1
ATOM 3038 C CA . LEU A 1 385 ? -90.469 -32.311 146.597 1.00 90.25 385 LEU A CA 1
ATOM 3039 C C . LEU A 1 385 ? -89.034 -32.517 146.092 1.00 90.25 385 LEU A C 1
ATOM 3041 O O . LEU A 1 385 ? -88.692 -32.011 145.024 1.00 90.25 385 LEU A O 1
ATOM 3045 N N . LEU A 1 386 ? -88.227 -33.320 146.793 1.00 91.50 386 LEU A N 1
ATOM 3046 C CA . LEU A 1 386 ? -86.858 -33.658 146.383 1.00 91.50 386 LEU A CA 1
ATOM 3047 C C . LEU A 1 386 ? -86.831 -34.333 145.003 1.00 91.50 386 LEU A C 1
ATOM 3049 O O . LEU A 1 386 ? -86.048 -33.934 144.138 1.00 91.50 386 LEU A O 1
ATOM 3053 N N . ARG A 1 387 ? -87.748 -35.277 144.736 1.00 93.25 387 ARG A N 1
ATOM 3054 C CA . ARG A 1 387 ? -87.861 -35.909 143.409 1.00 93.25 387 ARG A CA 1
ATOM 3055 C C . ARG A 1 387 ? -88.227 -34.902 142.311 1.00 93.25 387 ARG A C 1
ATOM 3057 O O . ARG A 1 387 ? -87.796 -35.064 141.171 1.00 93.25 387 ARG A O 1
ATOM 3064 N N . LYS A 1 388 ? -89.022 -33.870 142.619 1.00 91.31 388 LYS A N 1
ATOM 3065 C CA . LYS A 1 388 ? -89.355 -32.793 141.668 1.00 91.31 388 LYS A CA 1
ATOM 3066 C C . LYS A 1 388 ? -88.169 -31.869 141.413 1.00 91.31 388 LYS A C 1
ATOM 3068 O O . LYS A 1 388 ? -87.925 -31.543 140.255 1.00 91.31 388 LYS A O 1
ATOM 3073 N N . ASP A 1 389 ? -87.404 -31.519 142.443 1.00 93.19 389 ASP A N 1
ATOM 3074 C CA . ASP A 1 389 ? -86.169 -30.743 142.299 1.00 93.19 389 ASP A CA 1
ATOM 3075 C C . ASP A 1 389 ? -85.137 -31.465 141.421 1.00 93.19 389 ASP A C 1
ATOM 3077 O O . ASP A 1 389 ? -84.510 -30.835 140.570 1.00 93.19 389 ASP A O 1
ATOM 3081 N N . ASP A 1 390 ? -84.970 -32.782 141.566 1.00 93.38 390 ASP A N 1
ATOM 3082 C CA . ASP A 1 390 ? -84.048 -33.553 140.720 1.00 93.38 390 ASP A CA 1
ATOM 3083 C C . ASP A 1 390 ? -84.527 -33.672 139.262 1.00 93.38 390 ASP A C 1
ATOM 3085 O O . ASP A 1 390 ? -83.719 -33.561 138.337 1.00 93.38 390 ASP A O 1
ATOM 3089 N N . VAL A 1 391 ? -85.840 -33.785 139.025 1.00 91.50 391 VAL A N 1
ATOM 3090 C CA . VAL A 1 391 ? -86.415 -33.699 137.667 1.00 91.50 391 VAL A CA 1
ATOM 3091 C C . VAL A 1 391 ? -86.221 -32.302 137.062 1.00 91.50 391 VAL A C 1
ATOM 3093 O O . VAL A 1 391 ? -85.877 -32.192 135.885 1.00 91.50 391 VAL A O 1
ATOM 3096 N N . LEU A 1 392 ? -86.381 -31.230 137.846 1.00 89.75 392 LEU A N 1
ATOM 3097 C CA . LEU A 1 392 ? -86.133 -29.856 137.391 1.00 89.75 392 LEU A CA 1
ATOM 3098 C C . LEU A 1 392 ? -84.654 -29.621 137.047 1.00 89.75 392 LEU A C 1
ATOM 3100 O O . LEU A 1 392 ? -84.366 -28.993 136.026 1.00 89.75 392 LEU A O 1
ATOM 3104 N N . LYS A 1 393 ? -83.717 -30.173 137.832 1.00 91.44 393 LYS A N 1
ATOM 3105 C CA . LYS A 1 393 ? -82.276 -30.156 137.513 1.00 91.44 393 LYS A CA 1
ATOM 3106 C C . LYS A 1 393 ? -82.005 -30.857 136.180 1.00 91.44 393 LYS A C 1
ATOM 3108 O O . LYS A 1 393 ? -81.356 -30.260 135.322 1.00 91.44 393 LYS A O 1
ATOM 3113 N N . GLY A 1 394 ? -82.560 -32.055 135.970 1.00 91.69 394 GLY A N 1
ATOM 3114 C CA . GLY A 1 394 ? -82.451 -32.791 134.703 1.00 91.69 394 GLY A CA 1
ATOM 3115 C C . GLY A 1 394 ? -82.948 -31.982 133.501 1.00 91.69 394 GLY A C 1
ATOM 3116 O O . GLY A 1 394 ? -82.193 -31.741 132.564 1.00 91.69 394 GLY A O 1
ATOM 3117 N N . LEU A 1 395 ? -84.170 -31.446 133.576 1.00 92.00 395 LEU A N 1
ATOM 3118 C CA . LEU A 1 395 ? -84.739 -30.613 132.509 1.00 92.00 395 LEU A CA 1
ATOM 3119 C C . LEU A 1 395 ? -83.929 -29.330 132.250 1.00 92.00 395 LEU A C 1
ATOM 3121 O O . LEU A 1 395 ? -83.835 -28.889 131.105 1.00 92.00 395 LEU A O 1
ATOM 3125 N N . SER A 1 396 ? -83.318 -28.733 133.281 1.00 89.00 396 SER A N 1
ATOM 3126 C CA . SER A 1 396 ? -82.442 -27.564 133.110 1.00 89.00 396 SER A CA 1
ATOM 3127 C C . SER A 1 396 ? -81.125 -27.902 132.396 1.00 89.00 396 SER A C 1
ATOM 3129 O O . SER A 1 396 ? -80.618 -27.085 131.624 1.00 89.00 396 SER A O 1
ATOM 3131 N N . PHE A 1 397 ? -80.601 -29.116 132.594 1.00 93.69 397 PHE A N 1
ATOM 3132 C CA . PHE A 1 397 ? -79.431 -29.626 131.880 1.00 93.69 397 PHE A CA 1
ATOM 3133 C C . PHE A 1 397 ? -79.764 -29.913 130.410 1.00 93.69 397 PHE A C 1
ATOM 3135 O O . PHE A 1 397 ? -79.075 -29.403 129.527 1.00 93.69 397 PHE A O 1
ATOM 3142 N N . ASP A 1 398 ? -80.860 -30.626 130.137 1.00 94.69 398 ASP A N 1
ATOM 3143 C CA . ASP A 1 398 ? -81.301 -30.933 128.768 1.00 94.69 398 ASP A CA 1
ATOM 3144 C C . ASP A 1 398 ? -81.589 -29.656 127.958 1.00 94.69 398 ASP A C 1
ATOM 3146 O O . ASP A 1 398 ? -81.192 -29.542 126.796 1.00 94.69 398 ASP A O 1
ATOM 3150 N N . LEU A 1 399 ? -82.220 -28.653 128.583 1.00 90.75 399 LEU A N 1
ATOM 3151 C CA . LEU A 1 399 ? -82.452 -27.340 127.974 1.00 90.75 399 LEU A CA 1
ATOM 3152 C C . LEU A 1 399 ? -81.137 -26.607 127.660 1.00 90.75 399 LEU A C 1
ATOM 3154 O O . LEU A 1 399 ? -81.024 -25.990 126.601 1.00 90.75 399 LEU A O 1
ATOM 3158 N N . SER A 1 400 ? -80.141 -26.702 128.545 1.00 91.56 400 SER A N 1
ATOM 3159 C CA . SER A 1 400 ? -78.813 -26.111 128.331 1.00 91.56 400 SER A CA 1
ATOM 3160 C C . SER A 1 400 ? -78.083 -26.787 127.166 1.00 91.56 400 SER A C 1
ATOM 3162 O O . SER A 1 400 ? -77.545 -26.098 126.301 1.00 91.56 400 SER A O 1
ATOM 3164 N N . LEU A 1 401 ? -78.140 -28.121 127.084 1.00 90.94 401 LEU A N 1
ATOM 3165 C CA . LEU A 1 401 ? -77.545 -28.907 126.000 1.00 90.94 401 LEU A CA 1
ATOM 3166 C C . LEU A 1 401 ? -78.209 -28.611 124.641 1.00 90.94 401 LEU A C 1
ATOM 3168 O O . LEU A 1 401 ? -77.534 -28.527 123.612 1.00 90.94 401 LEU A O 1
ATOM 3172 N N . LEU A 1 402 ? -79.531 -28.406 124.630 1.00 90.62 402 LEU A N 1
ATOM 3173 C CA . LEU A 1 402 ? -80.282 -27.968 123.449 1.00 90.62 402 LEU A CA 1
ATOM 3174 C C . LEU A 1 402 ? -79.929 -26.533 123.037 1.00 90.62 402 LEU A C 1
ATOM 3176 O O . LEU A 1 402 ? -79.772 -26.274 121.845 1.00 90.62 402 LEU A O 1
ATOM 3180 N N . GLN A 1 403 ? -79.763 -25.612 123.991 1.00 90.69 403 GLN A N 1
ATOM 3181 C CA . GLN A 1 403 ? -79.341 -24.237 123.712 1.00 90.69 403 GLN A CA 1
ATOM 3182 C C . GLN A 1 403 ? -77.912 -24.184 123.150 1.00 90.69 403 GLN A C 1
ATOM 3184 O O . GLN A 1 403 ? -77.672 -23.489 122.162 1.00 90.69 403 GLN A O 1
ATOM 3189 N N . GLU A 1 404 ? -76.980 -24.950 123.722 1.00 90.06 404 GLU A N 1
ATOM 3190 C CA . GLU A 1 404 ? -75.615 -25.103 123.205 1.00 90.06 404 GLU A CA 1
ATOM 3191 C C . GLU A 1 404 ? -75.620 -25.708 121.792 1.00 90.06 404 GLU A C 1
ATOM 3193 O O . GLU A 1 404 ? -74.946 -25.201 120.895 1.00 90.06 404 GLU A O 1
ATOM 3198 N N . SER A 1 405 ? -76.424 -26.748 121.556 1.00 85.94 405 SER A N 1
ATOM 3199 C CA . SER A 1 405 ? -76.574 -27.367 120.231 1.00 85.94 405 SER A CA 1
ATOM 3200 C C . SER A 1 405 ? -77.161 -26.399 119.198 1.00 85.94 405 SER A C 1
ATOM 3202 O O . SER A 1 405 ? -76.722 -26.385 118.049 1.00 85.94 405 SER A O 1
ATOM 3204 N N . ALA A 1 406 ? -78.122 -25.561 119.599 1.00 88.44 406 ALA A N 1
ATOM 3205 C CA . ALA A 1 406 ? -78.726 -24.547 118.739 1.00 88.44 406 ALA A CA 1
ATOM 3206 C C . ALA A 1 406 ? -77.760 -23.393 118.417 1.00 88.44 406 ALA A C 1
ATOM 3208 O O . ALA A 1 406 ? -77.737 -22.949 117.269 1.00 88.44 406 ALA A O 1
ATOM 3209 N N . SER A 1 407 ? -76.932 -22.950 119.376 1.00 90.12 407 SER A N 1
ATOM 3210 C CA . SER A 1 407 ? -75.847 -21.992 119.100 1.00 90.12 407 SER A CA 1
ATOM 3211 C C . SER A 1 407 ? -74.847 -22.606 118.129 1.00 90.12 407 SER A C 1
ATOM 3213 O O . SER A 1 407 ? -74.733 -22.132 117.007 1.00 90.12 407 SER A O 1
ATOM 3215 N N . ASN A 1 408 ? -74.260 -23.757 118.473 1.00 90.75 408 ASN A N 1
ATOM 3216 C CA . ASN A 1 408 ? -73.287 -24.458 117.631 1.00 90.75 408 ASN A CA 1
ATOM 3217 C C . ASN A 1 408 ? -73.809 -24.796 116.221 1.00 90.75 408 ASN A C 1
ATOM 3219 O O . ASN A 1 408 ? -73.009 -24.983 115.305 1.00 90.75 408 ASN A O 1
ATOM 3223 N N . SER A 1 409 ? -75.127 -24.928 116.029 1.00 90.56 409 SER A N 1
ATOM 3224 C CA . SER A 1 409 ? -75.739 -25.070 114.703 1.00 90.56 409 SER A CA 1
ATOM 3225 C C . SER A 1 409 ? -75.809 -23.743 113.948 1.00 90.56 409 SER A C 1
ATOM 3227 O O . SER A 1 409 ? -75.564 -23.726 112.746 1.00 90.56 409 SER A O 1
ATOM 3229 N N . ARG A 1 410 ? -76.146 -22.647 114.634 1.00 91.19 410 ARG A N 1
ATOM 3230 C CA . ARG A 1 410 ? -76.237 -21.298 114.065 1.00 91.19 410 ARG A CA 1
ATOM 3231 C C . ARG A 1 410 ? -74.866 -20.717 113.738 1.00 91.19 410 ARG A C 1
ATOM 3233 O O . ARG A 1 410 ? -74.697 -20.167 112.659 1.00 91.19 410 ARG A O 1
ATOM 3240 N N . ASP A 1 411 ? -73.901 -20.889 114.633 1.00 91.69 411 ASP A N 1
ATOM 3241 C CA . ASP A 1 411 ? -72.529 -20.414 114.464 1.00 91.69 411 ASP A CA 1
ATOM 3242 C C . ASP A 1 411 ? -71.914 -21.047 113.195 1.00 91.69 411 ASP A C 1
ATOM 3244 O O . ASP A 1 411 ? -71.392 -20.341 112.337 1.00 91.69 411 ASP A O 1
ATOM 3248 N N . LYS A 1 412 ? -72.139 -22.354 112.974 1.00 90.81 412 LYS A N 1
ATOM 3249 C CA . LYS A 1 412 ? -71.797 -23.054 111.716 1.00 90.81 412 LYS A CA 1
ATOM 3250 C C . LYS A 1 412 ? -72.605 -22.584 110.504 1.00 90.81 412 LYS A C 1
ATOM 3252 O O . LYS A 1 412 ? -72.085 -22.545 109.391 1.00 90.81 412 LYS A O 1
ATOM 3257 N N . GLU A 1 413 ? -73.887 -22.265 110.677 1.00 91.31 413 GLU A N 1
ATOM 3258 C CA . GLU A 1 413 ? -74.718 -21.727 109.593 1.00 91.31 413 GLU A CA 1
ATOM 3259 C C . GLU A 1 413 ? -74.162 -20.379 109.108 1.00 91.31 413 GLU A C 1
ATOM 3261 O O . GLU A 1 413 ? -74.075 -20.144 107.905 1.00 91.31 413 GLU A O 1
ATOM 3266 N N . ASP A 1 414 ? -73.726 -19.519 110.028 1.00 90.94 414 ASP A N 1
ATOM 3267 C CA . ASP A 1 414 ? -73.140 -18.217 109.714 1.00 90.94 414 ASP A CA 1
ATOM 3268 C C . ASP A 1 414 ? -71.695 -18.349 109.167 1.00 90.94 414 ASP A C 1
ATOM 3270 O O . ASP A 1 414 ? -71.391 -17.717 108.151 1.00 90.94 414 ASP A O 1
ATOM 3274 N N . GLU A 1 415 ? -70.862 -19.269 109.684 1.00 93.44 415 GLU A N 1
ATOM 3275 C CA . GLU A 1 415 ? -69.571 -19.656 109.066 1.00 93.44 415 GLU A CA 1
ATOM 3276 C C . GLU A 1 415 ? -69.745 -20.115 107.603 1.00 93.44 415 GLU A C 1
ATOM 3278 O O . GLU A 1 415 ? -69.016 -19.679 106.710 1.00 93.44 415 GLU A O 1
ATOM 3283 N N . THR A 1 416 ? -70.730 -20.978 107.314 1.00 90.94 416 THR A N 1
ATOM 3284 C CA . THR A 1 416 ? -70.952 -21.459 105.935 1.00 90.94 416 THR A CA 1
ATOM 3285 C C . THR A 1 416 ? -71.433 -20.362 104.983 1.00 90.94 416 THR A C 1
ATOM 3287 O O . THR A 1 416 ? -71.098 -20.414 103.798 1.00 90.94 416 THR A O 1
ATOM 3290 N N . LYS A 1 417 ? -72.141 -19.333 105.472 1.00 92.56 417 LYS A N 1
ATOM 3291 C CA . LYS A 1 417 ? -72.500 -18.146 104.671 1.00 92.56 417 LYS A CA 1
ATOM 3292 C C . LYS A 1 417 ? -71.276 -17.294 104.351 1.00 92.56 417 LYS A C 1
ATOM 3294 O O . LYS A 1 417 ? -71.136 -16.863 103.209 1.00 92.56 417 LYS A O 1
ATOM 3299 N N . GLU A 1 418 ? -70.384 -17.076 105.317 1.00 93.06 418 GLU A N 1
ATOM 3300 C CA . GLU A 1 418 ? -69.131 -16.341 105.097 1.00 93.06 418 GLU A CA 1
ATOM 3301 C C . GLU A 1 418 ? -68.235 -17.071 104.082 1.00 93.06 418 GLU A C 1
ATOM 3303 O O . GLU A 1 418 ? -67.780 -16.470 103.105 1.00 93.06 418 GLU A O 1
ATOM 3308 N N . ILE A 1 419 ? -68.086 -18.394 104.222 1.00 91.94 419 ILE A N 1
ATOM 3309 C CA . ILE A 1 419 ? -67.386 -19.241 103.244 1.00 91.94 419 ILE A CA 1
ATOM 3310 C C . ILE A 1 419 ? -68.037 -19.138 101.856 1.00 91.94 419 ILE A C 1
ATOM 3312 O O . ILE A 1 419 ? -67.323 -18.982 100.869 1.00 91.94 419 ILE A O 1
ATOM 3316 N N . MET A 1 420 ? -69.370 -19.175 101.754 1.00 93.19 420 MET A N 1
ATOM 3317 C CA . MET A 1 420 ? -70.081 -19.051 100.474 1.00 93.19 420 MET A CA 1
ATOM 3318 C C . MET A 1 420 ? -69.848 -17.686 99.804 1.00 93.19 420 MET A C 1
ATOM 3320 O O . MET A 1 420 ? -69.586 -17.638 98.604 1.00 93.19 420 MET A O 1
ATOM 3324 N N . VAL A 1 421 ? -69.853 -16.587 100.567 1.00 93.88 421 VAL A N 1
ATOM 3325 C CA . VAL A 1 421 ? -69.521 -15.243 100.055 1.00 93.88 421 VAL A CA 1
ATOM 3326 C C . VAL A 1 421 ? -68.068 -15.174 99.571 1.00 93.88 421 VAL A C 1
ATOM 3328 O O . VAL A 1 421 ? -67.795 -14.577 98.527 1.00 93.88 421 VAL A O 1
ATOM 3331 N N . HIS A 1 422 ? -67.132 -15.821 100.272 1.00 92.25 422 HIS A N 1
ATOM 3332 C CA . HIS A 1 422 ? -65.745 -15.930 99.817 1.00 92.25 422 HIS A CA 1
ATOM 3333 C C . HIS A 1 422 ? -65.590 -16.799 98.562 1.00 92.25 422 HIS A C 1
ATOM 3335 O O . HIS A 1 422 ? -64.816 -16.428 97.678 1.00 92.25 422 HIS A O 1
ATOM 3341 N N . VAL A 1 423 ? -66.338 -17.900 98.434 1.00 92.94 423 VAL A N 1
ATOM 3342 C CA . VAL A 1 423 ? -66.368 -18.723 97.213 1.00 92.94 423 VAL A CA 1
ATOM 3343 C C . VAL A 1 423 ? -66.919 -17.916 96.039 1.00 92.94 423 VAL A C 1
ATOM 3345 O O . VAL A 1 423 ? -66.237 -17.815 95.026 1.00 92.94 423 VAL A O 1
ATOM 3348 N N . GLU A 1 424 ? -68.059 -17.234 96.187 1.00 93.62 424 GLU A N 1
ATOM 3349 C CA . GLU A 1 424 ? -68.600 -16.350 95.143 1.00 93.62 424 GLU A CA 1
ATOM 3350 C C . GLU A 1 424 ? -67.609 -15.248 94.721 1.00 93.62 424 GLU A C 1
ATOM 3352 O O . GLU A 1 424 ? -67.531 -14.885 93.545 1.00 93.62 424 GLU A O 1
ATOM 3357 N N . ALA A 1 425 ? -66.863 -14.675 95.671 1.00 93.25 425 ALA A N 1
ATOM 3358 C CA . ALA A 1 425 ? -65.849 -13.663 95.383 1.00 93.25 425 ALA A CA 1
ATOM 3359 C C . ALA A 1 425 ? -64.643 -14.254 94.629 1.00 93.25 425 ALA A C 1
ATOM 3361 O O . ALA A 1 425 ? -64.133 -13.629 93.694 1.00 93.25 425 ALA A O 1
ATOM 3362 N N . LEU A 1 426 ? -64.213 -15.467 94.990 1.00 92.94 426 LEU A N 1
ATOM 3363 C CA . LEU A 1 426 ? -63.161 -16.205 94.291 1.00 92.94 426 LEU A CA 1
ATOM 3364 C C . LEU A 1 426 ? -63.602 -16.647 92.892 1.00 92.94 426 LEU A C 1
ATOM 3366 O O . LEU A 1 426 ? -62.815 -16.516 91.962 1.00 92.94 426 LEU A O 1
ATOM 3370 N N . GLU A 1 427 ? -64.848 -17.085 92.705 1.00 93.56 427 GLU A N 1
ATOM 3371 C CA . GLU A 1 427 ? -65.421 -17.431 91.397 1.00 93.56 427 GLU A CA 1
ATOM 3372 C C . GLU A 1 427 ? -65.495 -16.211 90.471 1.00 93.56 427 GLU A C 1
ATOM 3374 O O . GLU A 1 427 ? -65.050 -16.281 89.326 1.00 93.56 427 GLU A O 1
ATOM 3379 N N . LYS A 1 428 ? -65.967 -15.060 90.970 1.00 93.38 428 LYS A N 1
ATOM 3380 C CA . LYS A 1 428 ? -65.980 -13.795 90.208 1.00 93.38 428 LYS A CA 1
ATOM 3381 C C . LYS A 1 428 ? -64.562 -13.336 89.845 1.00 93.38 428 LYS A C 1
ATOM 3383 O O . LYS A 1 428 ? -64.341 -12.863 88.732 1.00 93.38 428 LYS A O 1
ATOM 3388 N N . THR A 1 429 ? -63.597 -13.530 90.747 1.00 94.06 429 THR A N 1
ATOM 3389 C CA . THR A 1 429 ? -62.175 -13.235 90.493 1.00 94.06 429 THR A CA 1
ATOM 3390 C C . THR A 1 429 ? -61.562 -14.213 89.485 1.00 94.06 429 THR A C 1
ATOM 3392 O O . THR A 1 429 ? -60.814 -13.798 88.607 1.00 94.06 429 THR A O 1
ATOM 3395 N N . LEU A 1 430 ? -61.893 -15.506 89.554 1.00 93.00 430 LEU A N 1
ATOM 3396 C CA . LEU A 1 430 ? -61.471 -16.506 88.570 1.00 93.00 430 LEU A CA 1
ATOM 3397 C C . LEU A 1 430 ? -62.053 -16.203 87.189 1.00 93.00 430 LEU A C 1
ATOM 3399 O O . LEU A 1 430 ? -61.317 -16.257 86.208 1.00 93.00 430 LEU A O 1
ATOM 3403 N N . ALA A 1 431 ? -63.329 -15.828 87.104 1.00 93.25 431 ALA A N 1
ATOM 3404 C CA . ALA A 1 431 ? -63.965 -15.434 85.852 1.00 93.25 431 ALA A CA 1
ATOM 3405 C C . ALA A 1 431 ? -63.283 -14.203 85.226 1.00 93.25 431 ALA A C 1
ATOM 3407 O O . ALA A 1 431 ? -62.954 -14.241 84.041 1.00 93.25 431 ALA A O 1
ATOM 3408 N N . SER A 1 432 ? -62.986 -13.153 86.009 1.00 93.19 432 SER A N 1
ATOM 3409 C CA . SER A 1 432 ? -62.266 -11.982 85.480 1.00 93.19 432 SER A CA 1
ATOM 3410 C C . SER A 1 432 ? -60.849 -12.346 85.030 1.00 93.19 432 SER A C 1
ATOM 3412 O O . SER A 1 432 ? -60.473 -12.026 83.907 1.00 93.19 432 SER A O 1
ATOM 3414 N N . ARG A 1 433 ? -60.095 -13.109 85.836 1.00 94.12 433 ARG A N 1
ATOM 3415 C CA . ARG A 1 433 ? -58.747 -13.581 85.469 1.00 94.12 433 ARG A CA 1
ATOM 3416 C C . ARG A 1 433 ? -58.740 -14.518 84.262 1.00 94.12 433 ARG A C 1
ATOM 3418 O O . ARG A 1 433 ? -57.747 -14.546 83.543 1.00 94.12 433 ARG A O 1
ATOM 3425 N N . THR A 1 434 ? -59.821 -15.259 84.021 1.00 93.12 434 THR A N 1
ATOM 3426 C CA . THR A 1 434 ? -59.965 -16.097 82.821 1.00 93.12 434 THR A CA 1
ATOM 3427 C C . THR A 1 434 ? -60.225 -15.229 81.589 1.00 93.12 434 THR A C 1
ATOM 3429 O O . THR A 1 434 ? -59.554 -15.427 80.584 1.00 93.12 434 THR A O 1
ATOM 3432 N N . SER A 1 435 ? -61.081 -14.202 81.685 1.00 93.75 435 SER A N 1
ATOM 3433 C CA . SER A 1 435 ? -61.279 -13.211 80.609 1.00 93.75 435 SER A CA 1
ATOM 3434 C C . SER A 1 435 ? -59.985 -12.456 80.282 1.00 93.75 435 SER A C 1
ATOM 3436 O O . SER A 1 435 ? -59.595 -12.374 79.122 1.00 93.75 435 SER A O 1
ATOM 3438 N N . GLU A 1 436 ? -59.263 -11.974 81.300 1.00 94.12 436 GLU A N 1
ATOM 3439 C CA . GLU A 1 436 ? -57.952 -11.324 81.141 1.00 94.12 436 GLU A CA 1
ATOM 3440 C C . GLU A 1 436 ? -56.925 -12.249 80.457 1.00 94.12 436 GLU A C 1
ATOM 3442 O O . GLU A 1 436 ? -56.105 -11.793 79.659 1.00 94.12 436 GLU A O 1
ATOM 3447 N N . LEU A 1 437 ? -56.969 -13.556 80.749 1.00 94.12 437 LEU A N 1
ATOM 3448 C CA . LEU A 1 437 ? -56.100 -14.557 80.132 1.00 94.12 437 LEU A CA 1
ATOM 3449 C C . LEU A 1 437 ? -56.506 -14.865 78.682 1.00 94.12 437 LEU A C 1
ATOM 3451 O O . LEU A 1 437 ? -55.627 -14.977 77.831 1.00 94.12 437 LEU A O 1
ATOM 3455 N N . GLU A 1 438 ? -57.799 -14.975 78.378 1.00 94.44 438 GLU A N 1
ATOM 3456 C CA . GLU A 1 438 ? -58.304 -15.164 77.010 1.00 94.44 438 GLU A CA 1
ATOM 3457 C C . GLU A 1 438 ? -57.988 -13.950 76.123 1.00 94.44 438 GLU A C 1
ATOM 3459 O O . GLU A 1 438 ? -57.493 -14.116 75.004 1.00 94.44 438 GLU A O 1
ATOM 3464 N N . GLU A 1 439 ? -58.158 -12.730 76.642 1.00 95.06 439 GLU A N 1
ATOM 3465 C CA . GLU A 1 439 ? -57.725 -11.494 75.982 1.00 95.06 439 GLU A CA 1
ATOM 3466 C C . GLU A 1 439 ? -56.212 -11.510 75.716 1.00 95.06 439 GLU A C 1
ATOM 3468 O O . GLU A 1 439 ? -55.788 -11.318 74.571 1.00 95.06 439 GLU A O 1
ATOM 3473 N N . ALA A 1 440 ? -55.391 -11.828 76.724 1.00 91.56 440 ALA A N 1
ATOM 3474 C CA . ALA A 1 440 ? -53.937 -11.917 76.579 1.00 91.56 440 ALA A CA 1
ATOM 3475 C C . ALA A 1 440 ? -53.493 -13.000 75.575 1.00 91.56 440 ALA A C 1
ATOM 3477 O O . ALA A 1 440 ? -52.559 -12.770 74.803 1.00 91.56 440 ALA A O 1
ATOM 3478 N N . VAL A 1 441 ? -54.169 -14.153 75.532 1.00 94.56 441 VAL A N 1
ATOM 3479 C CA . VAL A 1 441 ? -53.920 -15.218 74.544 1.00 94.56 441 VAL A CA 1
ATOM 3480 C C . VAL A 1 441 ? -54.309 -14.763 73.137 1.00 94.56 441 VAL A C 1
ATOM 3482 O O . VAL A 1 441 ? -53.538 -14.980 72.202 1.00 94.56 441 VAL A O 1
ATOM 3485 N N . SER A 1 442 ? -55.444 -14.078 72.967 1.00 93.94 442 SER A N 1
ATOM 3486 C CA . SER A 1 442 ? -55.852 -13.540 71.660 1.00 93.94 442 SER A CA 1
ATOM 3487 C C . SER A 1 442 ? -54.872 -12.479 71.135 1.00 93.94 442 SER A C 1
ATOM 3489 O O . SER A 1 442 ? -54.536 -12.460 69.949 1.00 93.94 442 SER A O 1
ATOM 3491 N N . PHE A 1 443 ? -54.331 -11.646 72.030 1.00 94.38 443 PHE A N 1
ATOM 3492 C CA . PHE A 1 443 ? -53.308 -10.656 71.703 1.00 94.38 443 PHE A CA 1
ATOM 3493 C C . PHE A 1 443 ? -51.959 -11.312 71.369 1.00 94.38 443 PHE A C 1
ATOM 3495 O O . PHE A 1 443 ? -51.312 -10.920 70.397 1.00 94.38 443 PHE A O 1
ATOM 3502 N N . ALA A 1 444 ? -51.561 -12.358 72.101 1.00 89.94 444 ALA A N 1
ATOM 3503 C CA . ALA A 1 444 ? -50.370 -13.145 71.784 1.00 89.94 444 ALA A CA 1
ATOM 3504 C C . ALA A 1 444 ? -50.478 -13.821 70.404 1.00 89.94 444 ALA A C 1
ATOM 3506 O O . ALA A 1 444 ? -49.537 -13.739 69.618 1.00 89.94 444 ALA A O 1
ATOM 3507 N N . GLN A 1 445 ? -51.635 -14.399 70.065 1.00 94.31 445 GLN A N 1
ATOM 3508 C CA . GLN A 1 445 ? -51.899 -14.971 68.736 1.00 94.31 445 GLN A CA 1
ATOM 3509 C C . GLN A 1 445 ? -51.863 -13.906 67.627 1.00 94.31 445 GLN A C 1
ATOM 3511 O O . GLN A 1 445 ? -51.312 -14.151 66.555 1.00 94.31 445 GLN A O 1
ATOM 3516 N N . MET A 1 446 ? -52.390 -12.701 67.877 1.00 95.00 446 MET A N 1
ATOM 3517 C CA . MET A 1 446 ? -52.281 -11.579 66.935 1.00 95.00 446 MET A CA 1
ATOM 3518 C C . MET A 1 446 ? -50.814 -11.203 66.675 1.00 95.00 446 MET A C 1
ATOM 3520 O O . MET A 1 446 ? -50.417 -11.034 65.520 1.00 95.00 446 MET A O 1
ATOM 3524 N N . LEU A 1 447 ? -50.004 -11.100 67.734 1.00 93.44 447 LEU A N 1
ATOM 3525 C CA . LEU A 1 447 ? -48.571 -10.822 67.625 1.00 93.44 447 LEU A CA 1
ATOM 3526 C C . LEU A 1 447 ? -47.816 -11.955 66.920 1.00 93.44 447 LEU A C 1
ATOM 3528 O O . LEU A 1 447 ? -46.932 -11.672 66.118 1.00 93.44 447 LEU A O 1
ATOM 3532 N N . GLU A 1 448 ? -48.175 -13.217 67.153 1.00 94.81 448 GLU A N 1
ATOM 3533 C CA . GLU A 1 448 ? -47.573 -14.373 66.478 1.00 94.81 448 GLU A CA 1
ATOM 3534 C C . GLU A 1 448 ? -47.863 -14.366 64.966 1.00 94.81 448 GLU A C 1
ATOM 3536 O O . GLU A 1 448 ? -46.949 -14.560 64.164 1.00 94.81 448 GLU A O 1
ATOM 3541 N N . VAL A 1 449 ? -49.090 -14.024 64.553 1.00 93.69 449 VAL A N 1
ATOM 3542 C CA . VAL A 1 449 ? -49.445 -13.834 63.133 1.00 93.69 449 VAL A CA 1
ATOM 3543 C C . VAL A 1 449 ? -48.689 -12.651 62.511 1.00 93.69 449 VAL A C 1
ATOM 3545 O O . VAL A 1 449 ? -48.178 -12.769 61.395 1.00 93.69 449 VAL A O 1
ATOM 3548 N N . GLN A 1 450 ? -48.550 -11.526 63.221 1.00 93.62 450 GLN A N 1
ATOM 3549 C CA . GLN A 1 450 ? -47.752 -10.381 62.751 1.00 93.62 450 GLN A CA 1
ATOM 3550 C C . GLN A 1 450 ? -46.249 -10.710 62.660 1.00 93.62 450 GLN A C 1
ATOM 3552 O O . GLN A 1 450 ? -45.568 -10.276 61.724 1.00 93.62 450 GLN A O 1
ATOM 3557 N N . LEU A 1 451 ? -45.723 -11.505 63.593 1.00 94.19 451 LEU A N 1
ATOM 3558 C CA . LEU A 1 451 ? -44.333 -11.960 63.604 1.00 94.19 451 LEU A CA 1
ATOM 3559 C C . LEU A 1 451 ? -44.067 -12.950 62.463 1.00 94.19 451 LEU A C 1
ATOM 3561 O O . LEU A 1 451 ? -43.057 -12.833 61.775 1.00 94.19 451 LEU A O 1
ATOM 3565 N N . GLN A 1 452 ? -44.994 -13.868 62.186 1.00 94.56 452 GLN A N 1
ATOM 3566 C CA . GLN A 1 452 ? -44.893 -14.776 61.043 1.00 94.56 452 GLN A CA 1
ATOM 3567 C C . GLN A 1 452 ? -44.994 -14.026 59.700 1.00 94.56 452 GLN A C 1
ATOM 3569 O O . GLN A 1 452 ? -44.207 -14.301 58.795 1.00 94.56 452 GLN A O 1
ATOM 3574 N N . GLY A 1 453 ? -45.882 -13.033 59.574 1.00 94.50 453 GLY A N 1
ATOM 3575 C CA . GLY A 1 453 ? -45.979 -12.197 58.369 1.00 94.50 453 GLY A CA 1
ATOM 3576 C C . GLY A 1 453 ? -44.740 -11.323 58.132 1.00 94.50 453 GLY A C 1
ATOM 3577 O O . GLY A 1 453 ? -44.232 -11.246 57.014 1.00 94.50 453 GLY A O 1
ATOM 3578 N N . SER A 1 454 ? -44.187 -10.708 59.183 1.00 93.06 454 SER A N 1
ATOM 3579 C CA . SER A 1 454 ? -42.926 -9.956 59.073 1.00 93.06 454 SER A CA 1
ATOM 3580 C C . SER A 1 454 ? -41.728 -10.864 58.776 1.00 93.06 454 SER A C 1
ATOM 3582 O O . SER A 1 454 ? -40.858 -10.476 57.999 1.00 93.06 454 SER A O 1
ATOM 3584 N N . LYS A 1 455 ? -41.717 -12.101 59.284 1.00 94.75 455 LYS A N 1
ATOM 3585 C CA . LYS A 1 455 ? -40.732 -13.131 58.927 1.00 94.75 455 LYS A CA 1
ATOM 3586 C C . LYS A 1 455 ? -40.811 -13.541 57.451 1.00 94.75 455 LYS A C 1
ATOM 3588 O O . LYS A 1 455 ? -39.767 -13.674 56.821 1.00 94.75 455 LYS A O 1
ATOM 3593 N N . GLU A 1 456 ? -42.003 -13.690 56.869 1.00 96.00 456 GLU A N 1
ATOM 3594 C CA . GLU A 1 456 ? -42.134 -13.921 55.418 1.00 96.00 456 GLU A CA 1
ATOM 3595 C C . GLU A 1 456 ? -41.637 -12.728 54.592 1.00 96.00 456 GLU A C 1
ATOM 3597 O O . GLU A 1 456 ? -40.950 -12.925 53.589 1.00 96.00 456 GLU A O 1
ATOM 3602 N N . ILE A 1 457 ? -41.921 -11.494 55.023 1.00 96.00 457 ILE A N 1
ATOM 3603 C CA . ILE A 1 457 ? -41.393 -10.281 54.378 1.00 96.00 457 ILE A CA 1
ATOM 3604 C C . ILE A 1 457 ? -39.858 -10.270 54.435 1.00 96.00 457 ILE A C 1
ATOM 3606 O O . ILE A 1 457 ? -39.223 -10.049 53.405 1.00 96.00 457 ILE A O 1
ATOM 3610 N N . ILE A 1 458 ? -39.259 -10.576 55.592 1.00 94.25 458 ILE A N 1
ATOM 3611 C CA . ILE A 1 458 ? -37.802 -10.691 55.755 1.00 94.25 458 ILE A CA 1
ATOM 3612 C C . ILE A 1 458 ? -37.237 -11.758 54.808 1.00 94.25 458 ILE A C 1
ATOM 3614 O O . ILE A 1 458 ? -36.374 -11.433 54.000 1.00 94.25 458 ILE A O 1
ATOM 3618 N N . CYS A 1 459 ? -37.780 -12.978 54.792 1.00 95.50 459 CYS A N 1
ATOM 3619 C CA . CYS A 1 459 ? -37.284 -14.046 53.914 1.00 95.50 459 CYS A CA 1
ATOM 3620 C C . CYS A 1 459 ? -37.497 -13.798 52.410 1.00 95.50 459 CYS A C 1
ATOM 3622 O O . CYS A 1 459 ? -36.877 -14.474 51.585 1.00 95.50 459 CYS A O 1
ATOM 3624 N N . ASN A 1 460 ? -38.359 -12.856 52.024 1.00 95.06 460 ASN A N 1
ATOM 3625 C CA . ASN A 1 460 ? -38.466 -12.394 50.640 1.00 95.06 460 ASN A CA 1
ATOM 3626 C C . ASN A 1 460 ? -37.440 -11.290 50.337 1.00 95.06 460 ASN A C 1
ATOM 3628 O O . ASN A 1 460 ? -36.769 -11.368 49.310 1.00 95.06 460 ASN A O 1
ATOM 3632 N N . LEU A 1 461 ? -37.230 -10.341 51.256 1.00 93.62 461 LEU A N 1
ATOM 3633 C CA . LEU A 1 461 ? -36.168 -9.333 51.149 1.00 93.62 461 LEU A CA 1
ATOM 3634 C C . LEU A 1 461 ? -34.764 -9.967 51.136 1.00 93.62 461 LEU A C 1
ATOM 3636 O O . LEU A 1 461 ? -33.915 -9.541 50.357 1.00 93.62 461 LEU A O 1
ATOM 3640 N N . GLU A 1 462 ? -34.522 -11.015 51.926 1.00 94.75 462 GLU A N 1
ATOM 3641 C CA . GLU A 1 462 ? -33.281 -11.806 51.907 1.00 94.75 462 GLU A CA 1
ATOM 3642 C C . GLU A 1 462 ? -33.034 -12.401 50.509 1.00 94.75 462 GLU A C 1
ATOM 3644 O O . GLU A 1 462 ? -31.986 -12.170 49.911 1.00 94.75 462 GLU A O 1
ATOM 3649 N N . LYS A 1 463 ? -34.036 -13.063 49.914 1.00 94.50 463 LYS A N 1
ATOM 3650 C CA . LYS A 1 463 ? -33.935 -13.596 48.542 1.00 94.50 463 LYS A CA 1
ATOM 3651 C C . LYS A 1 463 ? -33.732 -12.507 47.489 1.00 94.50 463 LYS A C 1
ATOM 3653 O O . LYS A 1 463 ? -33.005 -12.730 46.525 1.00 94.50 463 LYS A O 1
ATOM 3658 N N . ASP A 1 464 ? -34.391 -11.360 47.619 1.00 94.44 464 ASP A N 1
ATOM 3659 C CA . ASP A 1 464 ? -34.293 -10.277 46.633 1.00 94.44 464 ASP A CA 1
ATOM 3660 C C . ASP A 1 464 ? -32.969 -9.507 46.745 1.00 94.44 464 ASP A C 1
ATOM 3662 O O . ASP A 1 464 ? -32.392 -9.127 45.725 1.00 94.44 464 ASP A O 1
ATOM 3666 N N . THR A 1 465 ? -32.423 -9.364 47.956 1.00 92.81 465 THR A N 1
ATOM 3667 C CA . THR A 1 465 ? -31.057 -8.857 48.168 1.00 92.81 465 THR A CA 1
ATOM 3668 C C . THR A 1 465 ? -29.996 -9.839 47.676 1.00 92.81 465 THR A C 1
ATOM 3670 O O . THR A 1 465 ? -29.034 -9.401 47.048 1.00 92.81 465 THR A O 1
ATOM 3673 N N . GLU A 1 466 ? -30.178 -11.150 47.847 1.00 95.62 466 GLU A N 1
ATOM 3674 C CA . GLU A 1 466 ? -29.255 -12.154 47.301 1.00 95.62 466 GLU A CA 1
ATOM 3675 C C . GLU A 1 466 ? -29.273 -12.187 45.761 1.00 95.62 466 GLU A C 1
ATOM 3677 O O . GLU A 1 466 ? -28.208 -12.144 45.141 1.00 95.62 466 GLU A O 1
ATOM 3682 N N . LYS A 1 467 ? -30.451 -12.119 45.119 1.00 95.94 467 LYS A N 1
ATOM 3683 C CA . LYS A 1 467 ? -30.559 -11.905 43.657 1.00 95.94 467 LYS A CA 1
ATOM 3684 C C . LYS A 1 467 ? -29.844 -10.626 43.217 1.00 95.94 467 LYS A C 1
ATOM 3686 O O . LYS A 1 467 ? -29.138 -10.634 42.210 1.00 95.94 467 LYS A O 1
ATOM 3691 N N . ALA A 1 468 ? -30.020 -9.526 43.953 1.00 92.38 468 ALA A N 1
ATOM 3692 C CA . ALA A 1 468 ? -29.381 -8.252 43.635 1.00 92.38 468 ALA A CA 1
ATOM 3693 C C . ALA A 1 468 ? -27.849 -8.320 43.779 1.00 92.38 468 ALA A C 1
ATOM 3695 O O . ALA A 1 468 ? -27.140 -7.742 42.954 1.00 92.38 468 ALA A O 1
ATOM 3696 N N . MET A 1 469 ? -27.326 -9.062 44.764 1.00 94.44 469 MET A N 1
ATOM 3697 C CA . MET A 1 469 ? -25.888 -9.332 44.882 1.00 94.44 469 MET A CA 1
ATOM 3698 C C . MET A 1 469 ? -25.369 -10.170 43.709 1.00 94.44 469 MET A C 1
ATOM 3700 O O . MET A 1 469 ? -24.368 -9.780 43.112 1.00 94.44 469 MET A O 1
ATOM 3704 N N . GLN A 1 470 ? -26.080 -11.231 43.315 1.00 96.19 470 GLN A N 1
ATOM 3705 C CA . GLN A 1 470 ? -25.715 -12.071 42.165 1.00 96.19 470 GLN A CA 1
ATOM 3706 C C . GLN A 1 470 ? -25.703 -11.275 40.848 1.00 96.19 470 GLN A C 1
ATOM 3708 O O . GLN A 1 470 ? -24.726 -11.341 40.104 1.00 96.19 470 GLN A O 1
ATOM 3713 N N . CYS A 1 471 ? -26.724 -10.450 40.587 1.00 95.12 471 CYS A N 1
ATOM 3714 C CA . CYS A 1 471 ? -26.756 -9.574 39.406 1.00 95.12 471 CYS A CA 1
ATOM 3715 C C . CYS A 1 471 ? -25.616 -8.542 39.431 1.00 95.12 471 CYS A C 1
ATOM 3717 O O . CYS A 1 471 ? -24.979 -8.287 38.413 1.00 95.12 471 CYS A O 1
ATOM 3719 N N . ARG A 1 472 ? -25.318 -7.961 40.601 1.00 95.00 472 ARG A N 1
ATOM 3720 C CA . ARG A 1 472 ? -24.194 -7.030 40.789 1.00 95.00 472 ARG A CA 1
ATOM 3721 C C . ARG A 1 472 ? -22.842 -7.709 40.547 1.00 95.00 472 ARG A C 1
ATOM 3723 O O . ARG A 1 472 ? -21.939 -7.067 40.025 1.00 95.00 472 ARG A O 1
ATOM 3730 N N . GLU A 1 473 ? -22.689 -8.976 40.918 1.00 95.88 473 GLU A N 1
ATOM 3731 C CA . GLU A 1 473 ? -21.459 -9.751 40.708 1.00 95.88 473 GLU A CA 1
ATOM 3732 C C . GLU A 1 473 ? -21.276 -10.173 39.247 1.00 95.88 473 GLU A C 1
ATOM 3734 O O . GLU A 1 473 ? -20.166 -10.064 38.731 1.00 95.88 473 GLU A O 1
ATOM 3739 N N . GLN A 1 474 ? -22.359 -10.532 38.551 1.00 95.94 474 GLN A N 1
ATOM 3740 C CA . GLN A 1 474 ? -22.361 -10.736 37.096 1.00 95.94 474 GLN A CA 1
ATOM 3741 C C . GLN A 1 474 ? -21.958 -9.451 36.357 1.00 95.94 474 GLN A C 1
ATOM 3743 O O . GLN A 1 474 ? -20.988 -9.456 35.602 1.00 95.94 474 GLN A O 1
ATOM 3748 N N . LEU A 1 475 ? -22.608 -8.323 36.665 1.00 93.38 475 LEU A N 1
ATOM 3749 C CA . LEU A 1 475 ? -22.258 -7.017 36.096 1.00 93.38 475 LEU A CA 1
ATOM 3750 C C . LEU A 1 475 ? -20.821 -6.594 36.445 1.00 93.38 475 LEU A C 1
ATOM 3752 O O . LEU A 1 475 ? -20.156 -5.957 35.632 1.00 93.38 475 LEU A O 1
ATOM 3756 N N . ALA A 1 476 ? -20.309 -6.936 37.632 1.00 94.56 476 ALA A N 1
ATOM 3757 C CA . ALA A 1 476 ? -18.921 -6.660 38.010 1.00 94.56 476 ALA A CA 1
ATOM 3758 C C . ALA A 1 476 ? -17.906 -7.538 37.254 1.00 94.56 476 ALA A C 1
ATOM 3760 O O . ALA A 1 476 ? -16.776 -7.092 37.043 1.00 94.56 476 ALA A O 1
ATOM 3761 N N . ALA A 1 477 ? -18.295 -8.746 36.833 1.00 95.06 477 ALA A N 1
ATOM 3762 C CA . ALA A 1 477 ? -17.496 -9.590 35.950 1.00 95.06 477 ALA A CA 1
ATOM 3763 C C . ALA A 1 477 ? -17.471 -9.024 34.519 1.00 95.06 477 ALA A C 1
ATOM 3765 O O . ALA A 1 477 ? -16.381 -8.771 34.010 1.00 95.06 477 ALA A O 1
ATOM 3766 N N . GLU A 1 478 ? -18.628 -8.696 33.930 1.00 96.25 478 GLU A N 1
ATOM 3767 C CA . GLU A 1 478 ? -18.709 -8.042 32.608 1.00 96.25 478 GLU A CA 1
ATOM 3768 C C . GLU A 1 478 ? -17.912 -6.724 32.579 1.00 96.25 478 GLU A C 1
ATOM 3770 O O . GLU A 1 478 ? -17.095 -6.503 31.691 1.00 96.25 478 GLU A O 1
ATOM 3775 N N . ASN A 1 479 ? -18.044 -5.867 33.600 1.00 91.94 479 ASN A N 1
ATOM 3776 C CA . ASN A 1 479 ? -17.280 -4.610 33.708 1.00 91.94 479 ASN A CA 1
ATOM 3777 C C . ASN A 1 479 ? -15.763 -4.802 33.931 1.00 91.94 479 ASN A C 1
ATOM 3779 O O . ASN A 1 479 ? -15.008 -3.821 33.904 1.00 91.94 479 ASN A O 1
ATOM 3783 N N . LYS A 1 480 ? -15.309 -6.032 34.195 1.00 95.06 480 LYS A N 1
ATOM 3784 C CA . LYS A 1 480 ? -13.889 -6.403 34.236 1.00 95.06 480 LYS A CA 1
ATOM 3785 C C . LYS A 1 480 ? -13.435 -6.982 32.893 1.00 95.06 480 LYS A C 1
ATOM 3787 O O . LYS A 1 480 ? -12.341 -6.654 32.453 1.00 95.06 480 LYS A O 1
ATOM 3792 N N . GLU A 1 481 ? -14.269 -7.792 32.250 1.00 96.69 481 GLU A N 1
ATOM 3793 C CA . GLU A 1 481 ? -14.037 -8.372 30.921 1.00 96.69 481 GLU A CA 1
ATOM 3794 C C . GLU A 1 481 ? -13.969 -7.283 29.841 1.00 96.69 481 GLU A C 1
ATOM 3796 O O . GLU A 1 481 ? -12.930 -7.128 29.209 1.00 96.69 481 GLU A O 1
ATOM 3801 N N . ILE A 1 482 ? -14.982 -6.412 29.767 1.00 95.44 482 ILE A N 1
ATOM 3802 C CA . ILE A 1 482 ? -15.024 -5.229 28.882 1.00 95.44 482 ILE A CA 1
ATOM 3803 C C . ILE A 1 482 ? -13.818 -4.302 29.116 1.00 95.44 482 ILE A C 1
ATOM 3805 O O . ILE A 1 482 ? -13.369 -3.608 28.207 1.00 95.44 482 ILE A O 1
ATOM 3809 N N . ARG A 1 483 ? -13.274 -4.269 30.340 1.00 96.50 483 ARG A N 1
ATOM 3810 C CA . ARG A 1 483 ? -12.079 -3.473 30.645 1.00 96.50 483 ARG A CA 1
ATOM 3811 C C . ARG A 1 483 ? -10.801 -4.127 30.136 1.00 96.50 483 ARG A C 1
ATOM 3813 O O . ARG A 1 483 ? -9.974 -3.409 29.596 1.00 96.50 483 ARG A O 1
ATOM 3820 N N . ALA A 1 484 ? -10.653 -5.440 30.296 1.00 95.06 484 ALA A N 1
ATOM 3821 C CA . ALA A 1 484 ? -9.526 -6.170 29.725 1.00 95.06 484 ALA A CA 1
ATOM 3822 C C . ALA A 1 484 ? -9.535 -6.049 28.193 1.00 95.06 484 ALA A C 1
ATOM 3824 O O . ALA A 1 484 ? -8.540 -5.631 27.619 1.00 95.06 484 ALA A O 1
ATOM 3825 N N . GLU A 1 485 ? -10.690 -6.257 27.555 1.00 97.06 485 GLU A N 1
ATOM 3826 C CA . GLU A 1 485 ? -10.864 -6.083 26.107 1.00 97.06 485 GLU A CA 1
ATOM 3827 C C . GLU A 1 485 ? -10.548 -4.642 25.652 1.00 97.06 485 GLU A C 1
ATOM 3829 O O . GLU A 1 485 ? -9.890 -4.439 24.636 1.00 97.06 485 GLU A O 1
ATOM 3834 N N . ALA A 1 486 ? -10.932 -3.621 26.430 1.00 92.56 486 ALA A N 1
ATOM 3835 C CA . ALA A 1 486 ? -10.561 -2.232 26.150 1.00 92.56 486 ALA A CA 1
ATOM 3836 C C . ALA A 1 486 ? -9.066 -1.924 26.385 1.00 92.56 486 ALA A C 1
ATOM 3838 O O . ALA A 1 486 ? -8.507 -1.080 25.685 1.00 92.56 486 ALA A O 1
ATOM 3839 N N . GLU A 1 487 ? -8.414 -2.572 27.354 1.00 96.31 487 GLU A N 1
ATOM 3840 C CA . GLU A 1 487 ? -6.969 -2.463 27.600 1.00 96.31 487 GLU A CA 1
ATOM 3841 C C . GLU A 1 487 ? -6.170 -3.158 26.475 1.00 96.31 487 GLU A C 1
ATOM 3843 O O . GLU A 1 487 ? -5.221 -2.567 25.955 1.00 96.31 487 GLU A O 1
ATOM 3848 N N . ASP A 1 488 ? -6.618 -4.329 26.011 1.00 96.00 488 ASP A N 1
ATOM 3849 C CA . ASP A 1 488 ? -6.048 -5.068 24.875 1.00 96.00 488 ASP A CA 1
ATOM 3850 C C . ASP A 1 488 ? -6.215 -4.297 23.549 1.00 96.00 488 ASP A C 1
ATOM 3852 O O . ASP A 1 488 ? -5.242 -4.107 22.817 1.00 96.00 488 ASP A O 1
ATOM 3856 N N . LEU A 1 489 ? -7.407 -3.754 23.262 1.00 95.31 489 LEU A N 1
ATOM 3857 C CA . LEU A 1 489 ? -7.657 -2.917 22.075 1.00 95.31 489 LEU A CA 1
ATOM 3858 C C . LEU A 1 489 ? -6.844 -1.610 22.082 1.00 95.31 489 LEU A C 1
ATOM 3860 O O . LEU A 1 489 ? -6.480 -1.096 21.022 1.00 95.31 489 LEU A O 1
ATOM 3864 N N . LEU A 1 490 ? -6.538 -1.052 23.259 1.00 94.44 490 LEU A N 1
ATOM 3865 C CA . LEU A 1 490 ? -5.634 0.097 23.378 1.00 94.44 490 LEU A CA 1
ATOM 3866 C C . LEU A 1 490 ? -4.172 -0.295 23.119 1.00 94.44 490 LEU A C 1
ATOM 3868 O O . LEU A 1 490 ? -3.444 0.491 22.506 1.00 94.44 490 LEU A O 1
ATOM 3872 N N . ALA A 1 491 ? -3.751 -1.495 23.528 1.00 95.56 491 ALA A N 1
ATOM 3873 C CA . ALA A 1 491 ? -2.430 -2.030 23.207 1.00 95.56 491 ALA A CA 1
ATOM 3874 C C . ALA A 1 491 ? -2.284 -2.302 21.697 1.00 95.56 491 ALA A C 1
ATOM 3876 O O . ALA A 1 491 ? -1.333 -1.808 21.086 1.00 95.56 491 ALA A O 1
ATOM 3877 N N . GLU A 1 492 ? -3.256 -2.976 21.071 1.00 97.00 492 GLU A N 1
ATOM 3878 C CA . GLU A 1 492 ? -3.295 -3.205 19.617 1.00 97.00 492 GLU A CA 1
ATOM 3879 C C . GLU A 1 492 ? -3.261 -1.876 18.847 1.00 97.00 492 GLU A C 1
ATOM 3881 O O . GLU A 1 492 ? -2.416 -1.689 17.968 1.00 97.00 492 GLU A O 1
ATOM 3886 N N . LYS A 1 493 ? -4.092 -0.899 19.242 1.00 95.06 493 LYS A N 1
ATOM 3887 C CA . LYS A 1 493 ? -4.062 0.457 18.675 1.00 95.06 493 LYS A CA 1
ATOM 3888 C C . LYS A 1 493 ? -2.670 1.088 18.761 1.00 95.06 493 LYS A C 1
ATOM 3890 O O . LYS A 1 493 ? -2.243 1.708 17.790 1.00 95.06 493 LYS A O 1
ATOM 3895 N N . SER A 1 494 ? -1.973 0.957 19.891 1.00 95.31 494 SER A N 1
ATOM 3896 C CA . SER A 1 494 ? -0.633 1.539 20.044 1.00 95.31 494 SER A CA 1
ATOM 3897 C C . SER A 1 494 ? 0.404 0.874 19.128 1.00 95.31 494 SER A C 1
ATOM 3899 O O . SER A 1 494 ? 1.189 1.583 18.503 1.00 95.31 494 SER A O 1
ATOM 3901 N N . SER A 1 495 ? 0.331 -0.451 18.941 1.00 96.50 495 SER A N 1
ATOM 3902 C CA . SER A 1 495 ? 1.168 -1.181 17.975 1.00 96.50 495 SER A CA 1
ATOM 3903 C C . SER A 1 495 ? 0.909 -0.709 16.540 1.00 96.50 495 SER A C 1
ATOM 3905 O O . SER A 1 495 ? 1.846 -0.411 15.803 1.00 96.50 495 SER A O 1
ATOM 3907 N N . LEU A 1 496 ? -0.363 -0.553 16.158 1.00 95.31 496 LEU A N 1
ATOM 3908 C CA . LEU A 1 496 ? -0.752 -0.059 14.833 1.00 95.31 496 LEU A CA 1
ATOM 3909 C C . LEU A 1 496 ? -0.346 1.409 14.603 1.00 95.31 496 LEU A C 1
ATOM 3911 O O . LEU A 1 496 ? -0.009 1.784 13.480 1.00 95.31 496 LEU A O 1
ATOM 3915 N N . GLU A 1 497 ? -0.333 2.249 15.642 1.00 95.44 497 GLU A N 1
ATOM 3916 C CA . GLU A 1 497 ? 0.195 3.617 15.558 1.00 95.44 497 GLU A CA 1
ATOM 3917 C C . GLU A 1 497 ? 1.727 3.638 15.392 1.00 95.44 497 GLU A C 1
ATOM 3919 O O . GLU A 1 497 ? 2.238 4.453 14.619 1.00 95.44 497 GLU A O 1
ATOM 3924 N N . GLU A 1 498 ? 2.469 2.722 16.025 1.00 95.88 498 GLU A N 1
ATOM 3925 C CA . GLU A 1 498 ? 3.917 2.567 15.809 1.00 95.88 498 GLU A CA 1
ATOM 3926 C C . GLU A 1 498 ? 4.250 2.017 14.408 1.00 95.88 498 GLU A C 1
ATOM 3928 O O . GLU A 1 498 ? 5.136 2.555 13.732 1.00 95.88 498 GLU A O 1
ATOM 3933 N N . GLU A 1 499 ? 3.505 1.024 13.914 1.00 96.44 499 GLU A N 1
ATOM 3934 C CA . GLU A 1 499 ? 3.617 0.516 12.537 1.00 96.44 499 GLU A CA 1
ATOM 3935 C C . GLU A 1 499 ? 3.290 1.597 11.494 1.00 96.44 499 GLU A C 1
ATOM 3937 O O . GLU A 1 499 ? 4.003 1.742 10.494 1.00 96.44 499 GLU A O 1
ATOM 3942 N N . LEU A 1 500 ? 2.264 2.420 11.736 1.00 96.12 500 LEU A N 1
ATOM 3943 C CA . LEU A 1 500 ? 1.921 3.560 10.880 1.00 96.12 500 LEU A CA 1
ATOM 3944 C C . LEU A 1 500 ? 3.037 4.619 10.865 1.00 96.12 500 LEU A C 1
ATOM 3946 O O . LEU A 1 500 ? 3.368 5.170 9.814 1.00 96.12 500 LEU A O 1
ATOM 3950 N N . ILE A 1 501 ? 3.665 4.886 12.013 1.00 96.56 501 ILE A N 1
ATOM 3951 C CA . ILE A 1 501 ? 4.834 5.774 12.100 1.00 96.56 501 ILE A CA 1
ATOM 3952 C C . ILE A 1 501 ? 6.025 5.187 11.329 1.00 96.56 501 ILE A C 1
ATOM 3954 O O . ILE A 1 501 ? 6.746 5.931 10.661 1.00 96.56 501 ILE A O 1
ATOM 3958 N N . GLN A 1 502 ? 6.252 3.874 11.393 1.00 96.06 502 GLN A N 1
ATOM 3959 C CA . GLN A 1 502 ? 7.381 3.239 10.713 1.00 96.06 502 GLN A CA 1
ATOM 3960 C C . GLN A 1 502 ? 7.178 3.150 9.193 1.00 96.06 502 GLN A C 1
ATOM 3962 O O . GLN A 1 502 ? 8.088 3.505 8.443 1.00 96.06 502 GLN A O 1
ATOM 3967 N N . THR A 1 503 ? 5.988 2.770 8.726 1.00 94.75 503 THR A N 1
ATOM 3968 C CA . THR A 1 503 ? 5.637 2.788 7.292 1.00 94.75 503 THR A CA 1
ATOM 3969 C C . THR A 1 503 ? 5.704 4.200 6.707 1.00 94.75 503 THR A C 1
ATOM 3971 O O . THR A 1 503 ? 6.220 4.376 5.603 1.00 94.75 503 THR A O 1
ATOM 3974 N N . LYS A 1 504 ? 5.301 5.230 7.466 1.00 96.81 504 LYS A N 1
ATOM 3975 C CA . LYS A 1 504 ? 5.451 6.635 7.057 1.00 96.81 504 LYS A CA 1
ATOM 3976 C C . LYS A 1 504 ? 6.914 7.043 6.850 1.00 96.81 504 LYS A C 1
ATOM 3978 O O . LYS A 1 504 ? 7.208 7.657 5.829 1.00 96.81 504 LYS A O 1
ATOM 3983 N N . LYS A 1 505 ? 7.839 6.657 7.741 1.00 97.38 505 LYS A N 1
ATOM 3984 C CA . LYS A 1 505 ? 9.287 6.905 7.545 1.00 97.38 505 LYS A CA 1
ATOM 3985 C C . LYS A 1 505 ? 9.823 6.222 6.284 1.00 97.38 505 LYS A C 1
ATOM 3987 O O . LYS A 1 505 ? 10.646 6.807 5.589 1.00 97.38 505 LYS A O 1
ATOM 3992 N N . VAL A 1 506 ? 9.360 5.003 5.990 1.00 96.12 506 VAL A N 1
ATOM 3993 C CA . VAL A 1 506 ? 9.753 4.268 4.775 1.00 96.12 506 VAL A CA 1
ATOM 3994 C C . VAL A 1 506 ? 9.229 4.971 3.515 1.00 96.12 506 VAL A C 1
ATOM 3996 O O . VAL A 1 506 ? 9.984 5.120 2.556 1.00 96.12 506 VAL A O 1
ATOM 3999 N N . SER A 1 507 ? 7.990 5.484 3.530 1.00 94.12 507 SER A N 1
ATOM 4000 C CA . SER A 1 507 ? 7.465 6.336 2.445 1.00 94.12 507 SER A CA 1
ATOM 4001 C C . SER A 1 507 ? 8.313 7.596 2.266 1.00 94.12 507 SER A C 1
ATOM 4003 O O . SER A 1 507 ? 8.745 7.886 1.157 1.00 94.12 507 SER A O 1
ATOM 4005 N N . GLU A 1 508 ? 8.638 8.298 3.356 1.00 96.88 508 GLU A N 1
ATOM 4006 C CA . GLU A 1 508 ? 9.474 9.507 3.324 1.00 96.88 508 GLU A CA 1
ATOM 4007 C C . GLU A 1 508 ? 10.885 9.235 2.767 1.00 96.88 508 GLU A C 1
ATOM 4009 O O . GLU A 1 508 ? 11.406 10.049 2.000 1.00 96.88 508 GLU A O 1
ATOM 4014 N N . SER A 1 509 ? 11.498 8.082 3.075 1.00 96.06 509 SER A N 1
ATOM 4015 C CA . SER A 1 509 ? 12.776 7.690 2.462 1.00 96.06 509 SER A CA 1
ATOM 4016 C C . SER A 1 509 ? 12.634 7.327 0.981 1.00 96.06 509 SER A C 1
ATOM 4018 O O . SER A 1 509 ? 13.446 7.777 0.175 1.00 96.06 509 SER A O 1
ATOM 4020 N N . MET A 1 510 ? 11.585 6.592 0.595 1.00 96.31 510 MET A N 1
ATOM 4021 C CA . MET A 1 510 ? 11.323 6.242 -0.810 1.00 96.31 510 MET A CA 1
ATOM 4022 C C . MET A 1 510 ? 11.010 7.479 -1.664 1.00 96.31 510 MET A C 1
ATOM 4024 O O . MET A 1 510 ? 11.483 7.587 -2.792 1.00 96.31 510 MET A O 1
ATOM 4028 N N . GLU A 1 511 ? 10.271 8.453 -1.132 1.00 96.12 511 GLU A N 1
ATOM 4029 C CA . GLU A 1 511 ? 10.019 9.742 -1.786 1.00 96.12 511 GLU A CA 1
ATOM 4030 C C . GLU A 1 511 ? 11.321 10.532 -1.995 1.00 96.12 511 GLU A C 1
ATOM 4032 O O . GLU A 1 511 ? 11.527 11.109 -3.068 1.00 96.12 511 GLU A O 1
ATOM 4037 N N . MET A 1 512 ? 12.237 10.506 -1.020 1.00 95.56 512 MET A N 1
ATOM 4038 C CA . MET A 1 512 ? 13.556 11.132 -1.142 1.00 95.56 512 MET A CA 1
ATOM 4039 C C . MET A 1 512 ? 14.457 10.407 -2.158 1.00 95.56 512 MET A C 1
ATOM 4041 O O . MET A 1 512 ? 15.154 11.059 -2.939 1.00 95.56 512 MET A O 1
ATOM 4045 N N . GLU A 1 513 ? 14.426 9.075 -2.212 1.00 96.25 513 GLU A N 1
ATOM 4046 C CA . GLU A 1 513 ? 15.128 8.287 -3.234 1.00 96.25 513 GLU A CA 1
ATOM 4047 C C . GLU A 1 513 ? 14.575 8.552 -4.639 1.00 96.25 513 GLU A C 1
ATOM 4049 O O . GLU A 1 513 ? 15.348 8.829 -5.556 1.00 96.25 513 GLU A O 1
ATOM 4054 N N . LEU A 1 514 ? 13.250 8.576 -4.811 1.00 96.31 514 LEU A N 1
ATOM 4055 C CA . LEU A 1 514 ? 12.601 8.934 -6.076 1.00 96.31 514 LEU A CA 1
ATOM 4056 C C . LEU A 1 514 ? 12.926 10.375 -6.502 1.00 96.31 514 LEU A C 1
ATOM 4058 O O . LEU A 1 514 ? 13.136 10.631 -7.690 1.00 96.31 514 LEU A O 1
ATOM 4062 N N . PHE A 1 515 ? 13.026 11.315 -5.558 1.00 96.12 515 PHE A N 1
ATOM 4063 C CA . PHE A 1 515 ? 13.488 12.678 -5.829 1.00 96.12 515 PHE A CA 1
ATOM 4064 C C . PHE A 1 515 ? 14.957 12.704 -6.286 1.00 96.12 515 PHE A C 1
ATOM 4066 O O . PHE A 1 515 ? 15.279 13.345 -7.290 1.00 96.12 515 PHE A O 1
ATOM 4073 N N . ASN A 1 516 ? 15.841 11.957 -5.622 1.00 96.25 516 ASN A N 1
ATOM 4074 C CA . ASN A 1 516 ? 17.249 11.837 -6.008 1.00 96.25 516 ASN A CA 1
ATOM 4075 C C . ASN A 1 516 ? 17.418 11.185 -7.392 1.00 96.25 516 ASN A C 1
ATOM 4077 O O . ASN A 1 516 ? 18.163 11.707 -8.224 1.00 96.25 516 ASN A O 1
ATOM 4081 N N . LEU A 1 517 ? 16.676 10.112 -7.682 1.00 95.25 517 LEU A N 1
ATOM 4082 C CA . LEU A 1 517 ? 16.638 9.461 -8.996 1.00 95.25 517 LEU A CA 1
ATOM 4083 C C . LEU A 1 517 ? 16.112 10.406 -10.083 1.00 95.25 517 LEU A C 1
ATOM 4085 O O . LEU A 1 517 ? 16.680 10.460 -11.172 1.00 95.25 517 LEU A O 1
ATOM 4089 N N . ARG A 1 518 ? 15.085 11.212 -9.788 1.00 95.94 518 ARG A N 1
ATOM 4090 C CA . ARG A 1 518 ? 14.569 12.239 -10.708 1.00 95.94 518 ARG A CA 1
ATOM 4091 C C . ARG A 1 518 ? 15.613 13.316 -11.017 1.00 95.94 518 ARG A C 1
ATOM 4093 O O . ARG A 1 518 ? 15.735 13.723 -12.170 1.00 95.94 518 ARG A O 1
ATOM 4100 N N . ASN A 1 519 ? 16.389 13.741 -10.021 1.00 96.19 519 ASN A N 1
ATOM 4101 C CA . ASN A 1 519 ? 17.481 14.701 -10.209 1.00 96.19 519 ASN A CA 1
ATOM 4102 C C . ASN A 1 519 ? 18.643 14.096 -11.018 1.00 96.19 519 ASN A C 1
ATOM 4104 O O . ASN A 1 519 ? 19.193 14.765 -11.893 1.00 96.19 519 ASN A O 1
ATOM 4108 N N . ALA A 1 520 ? 18.988 12.827 -10.778 1.00 95.56 520 ALA A N 1
ATOM 4109 C CA . ALA A 1 520 ? 19.989 12.101 -11.561 1.00 95.56 520 ALA A CA 1
ATOM 4110 C C . ALA A 1 520 ? 19.544 11.886 -13.021 1.00 95.56 520 ALA A C 1
ATOM 4112 O O . ALA A 1 520 ? 20.350 12.043 -13.936 1.00 95.56 520 ALA A O 1
ATOM 4113 N N . LEU A 1 521 ? 18.257 11.601 -13.250 1.00 95.56 521 LEU A N 1
ATOM 4114 C CA . LEU A 1 521 ? 17.664 11.501 -14.585 1.00 95.56 521 LEU A CA 1
ATOM 4115 C C . LEU A 1 521 ? 17.680 12.851 -15.320 1.00 95.56 521 LEU A C 1
ATOM 4117 O O . LEU A 1 521 ? 17.974 12.878 -16.511 1.00 95.56 521 LEU A O 1
ATOM 4121 N N . GLY A 1 522 ? 17.445 13.964 -14.615 1.00 94.25 522 GLY A N 1
ATOM 4122 C CA . GLY A 1 522 ? 17.634 15.316 -15.156 1.00 94.25 522 GLY A CA 1
ATOM 4123 C C . GLY A 1 522 ? 19.073 15.549 -15.625 1.00 94.25 522 GLY A C 1
ATOM 4124 O O . GLY A 1 522 ? 19.297 15.836 -16.794 1.00 94.25 522 GLY A O 1
ATOM 4125 N N . GLN A 1 523 ? 20.061 15.287 -14.762 1.00 95.56 523 GLN A N 1
ATOM 4126 C CA . GLN A 1 523 ? 21.482 15.393 -15.131 1.00 95.56 523 GLN A CA 1
ATOM 4127 C C . GLN A 1 523 ? 21.890 14.452 -16.276 1.00 95.56 523 GLN A C 1
ATOM 4129 O O . GLN A 1 523 ? 22.833 14.750 -17.009 1.00 95.56 523 GLN A O 1
ATOM 4134 N N . LEU A 1 524 ? 21.232 13.298 -16.421 1.00 94.62 524 LEU A N 1
ATOM 4135 C CA . LEU A 1 524 ? 21.440 12.405 -17.558 1.00 94.62 524 LEU A CA 1
ATOM 4136 C C . LEU A 1 524 ? 20.836 12.993 -18.839 1.00 94.62 524 LEU A C 1
ATOM 4138 O O . LEU A 1 524 ? 21.495 12.948 -19.873 1.00 94.62 524 LEU A O 1
ATOM 4142 N N . ASN A 1 525 ? 19.644 13.589 -18.769 1.00 96.88 525 ASN A N 1
ATOM 4143 C CA . ASN A 1 525 ? 19.023 14.291 -19.891 1.00 96.88 525 ASN A CA 1
ATOM 4144 C C . ASN A 1 525 ? 19.895 15.465 -20.372 1.00 96.88 525 ASN A C 1
ATOM 4146 O O . ASN A 1 525 ? 20.210 15.529 -21.555 1.00 96.88 525 ASN A O 1
ATOM 4150 N N . ASP A 1 526 ? 20.394 16.306 -19.459 1.00 95.56 526 ASP A N 1
ATOM 4151 C CA . ASP A 1 526 ? 21.311 17.416 -19.779 1.00 95.56 526 ASP A CA 1
ATOM 4152 C C . ASP A 1 526 ? 22.579 16.927 -20.516 1.00 95.56 526 ASP A C 1
ATOM 4154 O O . ASP A 1 526 ? 23.089 17.570 -21.439 1.00 95.56 526 ASP A O 1
ATOM 4158 N N . ARG A 1 527 ? 23.102 15.754 -20.124 1.00 95.81 527 ARG A N 1
ATOM 4159 C CA . ARG A 1 527 ? 24.239 15.106 -20.800 1.00 95.81 527 ARG A CA 1
ATOM 4160 C C . ARG A 1 527 ? 23.854 14.568 -22.174 1.00 95.81 527 ARG A C 1
ATOM 4162 O O . ARG A 1 527 ? 24.640 14.747 -23.100 1.00 95.81 527 ARG A O 1
ATOM 4169 N N . VAL A 1 528 ? 22.685 13.937 -22.304 1.00 95.00 528 VAL A N 1
ATOM 4170 C CA . VAL A 1 528 ? 22.165 13.411 -23.577 1.00 95.00 528 VAL A CA 1
ATOM 4171 C C . VAL A 1 528 ? 21.959 14.547 -24.577 1.00 95.00 528 VAL A C 1
ATOM 4173 O O . VAL A 1 528 ? 22.468 14.452 -25.691 1.00 95.00 528 VAL A O 1
ATOM 4176 N N . GLU A 1 529 ? 21.335 15.654 -24.172 1.00 95.75 529 GLU A N 1
ATOM 4177 C CA . GLU A 1 529 ? 21.185 16.860 -24.999 1.00 95.75 529 GLU A CA 1
ATOM 4178 C C . GLU A 1 529 ? 22.552 17.452 -25.388 1.00 95.75 529 GLU A C 1
ATOM 4180 O O . GLU A 1 529 ? 22.778 17.768 -26.555 1.00 95.75 529 GLU A O 1
ATOM 4185 N N . SER A 1 530 ? 23.522 17.504 -24.464 1.00 95.12 530 SER A N 1
ATOM 4186 C CA . SER A 1 530 ? 24.891 17.941 -24.789 1.00 95.12 530 SER A CA 1
ATOM 4187 C C . SER A 1 530 ? 25.631 16.995 -25.746 1.00 95.12 530 SER A C 1
ATOM 4189 O O . SER A 1 530 ? 26.484 17.454 -26.509 1.00 95.12 530 SER A O 1
ATOM 4191 N N . THR A 1 531 ? 25.355 15.688 -25.718 1.00 93.62 531 THR A N 1
ATOM 4192 C CA . THR A 1 531 ? 25.897 14.745 -26.712 1.00 93.62 531 THR A CA 1
ATOM 4193 C C . THR A 1 531 ? 25.152 14.797 -28.039 1.00 93.62 531 THR A C 1
ATOM 4195 O O . THR A 1 531 ? 25.792 14.606 -29.067 1.00 93.62 531 THR A O 1
ATOM 4198 N N . GLN A 1 532 ? 23.853 15.109 -28.037 1.00 96.44 532 GLN A N 1
ATOM 4199 C CA . GLN A 1 532 ? 23.068 15.283 -29.256 1.00 96.44 532 GLN A CA 1
ATOM 4200 C C . GLN A 1 532 ? 23.515 16.541 -30.007 1.00 96.44 532 GLN A C 1
ATOM 4202 O O . GLN A 1 532 ? 23.851 16.422 -31.174 1.00 96.44 532 GLN A O 1
ATOM 4207 N N . SER A 1 533 ? 23.678 17.687 -29.328 1.00 95.12 533 SER A N 1
ATOM 4208 C CA . SER A 1 533 ? 24.237 18.914 -29.935 1.00 95.12 533 SER A CA 1
ATOM 4209 C C . SER A 1 533 ? 25.571 18.645 -30.638 1.00 95.12 533 SER A C 1
ATOM 4211 O O . SER A 1 533 ? 25.749 19.016 -31.788 1.00 95.12 533 SER A O 1
ATOM 4213 N N . LYS A 1 534 ? 26.482 17.904 -29.993 1.00 96.50 534 LYS A N 1
ATOM 4214 C CA . LYS A 1 534 ? 27.781 17.525 -30.582 1.00 96.50 534 LYS A CA 1
ATOM 4215 C C . LYS A 1 534 ? 27.656 16.529 -31.737 1.00 96.50 534 LYS A C 1
ATOM 4217 O O . LYS A 1 534 ? 28.478 16.538 -32.651 1.00 96.50 534 LYS A O 1
ATOM 4222 N N . LEU A 1 535 ? 26.670 15.635 -31.691 1.00 95.00 535 LEU A N 1
ATOM 4223 C CA . LEU A 1 535 ? 26.383 14.731 -32.801 1.00 95.00 535 LEU A CA 1
ATOM 4224 C C . LEU A 1 535 ? 25.845 15.517 -34.002 1.00 95.00 535 LEU A C 1
ATOM 4226 O O . LEU A 1 535 ? 26.299 15.287 -35.114 1.00 95.00 535 LEU A O 1
ATOM 4230 N N . ASP A 1 536 ? 24.955 16.477 -33.769 1.00 95.62 536 ASP A N 1
ATOM 4231 C CA . ASP A 1 536 ? 24.403 17.357 -34.798 1.00 95.62 536 ASP A CA 1
ATOM 4232 C C . ASP A 1 536 ? 25.508 18.262 -35.387 1.00 95.62 536 ASP A C 1
ATOM 4234 O O . ASP A 1 536 ? 25.674 18.309 -36.602 1.00 95.62 536 ASP A O 1
ATOM 4238 N N . GLU A 1 537 ? 26.366 18.856 -34.545 1.00 96.69 537 GLU A N 1
ATOM 4239 C CA . GLU A 1 537 ? 27.576 19.596 -34.953 1.00 96.69 537 GLU A CA 1
ATOM 4240 C C . GLU A 1 537 ? 28.508 18.739 -35.839 1.00 96.69 537 GLU A C 1
ATOM 4242 O O . GLU A 1 537 ? 28.961 19.193 -36.888 1.00 96.69 537 GLU A O 1
ATOM 4247 N N . THR A 1 538 ? 28.767 17.477 -35.471 1.00 93.81 538 THR A N 1
ATOM 4248 C CA . THR A 1 538 ? 29.609 16.571 -36.286 1.00 93.81 538 THR A CA 1
ATOM 4249 C C . THR A 1 538 ? 28.905 16.021 -37.531 1.00 93.81 538 THR A C 1
ATOM 4251 O O . THR A 1 538 ? 29.579 15.617 -38.482 1.00 93.81 538 THR A O 1
ATOM 4254 N N . ILE A 1 539 ? 27.570 16.020 -37.571 1.00 94.62 539 ILE A N 1
ATOM 4255 C CA . ILE A 1 539 ? 26.780 15.742 -38.778 1.00 94.62 539 ILE A CA 1
ATOM 4256 C C . ILE A 1 539 ? 26.907 16.910 -39.757 1.00 94.62 539 ILE A C 1
ATOM 4258 O O . ILE A 1 539 ? 27.222 16.662 -40.921 1.00 94.62 539 ILE A O 1
ATOM 4262 N N . ASP A 1 540 ? 26.769 18.151 -39.285 1.00 95.31 540 ASP A N 1
ATOM 4263 C CA . ASP A 1 540 ? 26.995 19.354 -40.089 1.00 95.31 540 ASP A CA 1
ATOM 4264 C C . ASP A 1 540 ? 28.438 19.388 -40.628 1.00 95.31 540 ASP A C 1
ATOM 4266 O O . ASP A 1 540 ? 28.642 19.602 -41.824 1.00 95.31 540 ASP A O 1
ATOM 4270 N N . GLU A 1 541 ? 29.460 19.116 -39.805 1.00 95.38 541 GLU A N 1
ATOM 4271 C CA . GLU A 1 541 ? 30.856 19.011 -40.271 1.00 95.38 541 GLU A CA 1
ATOM 4272 C C . GLU A 1 541 ? 31.035 17.923 -41.346 1.00 95.38 541 GLU A C 1
ATOM 4274 O O . GLU A 1 541 ? 31.700 18.154 -42.360 1.00 95.38 541 GLU A O 1
ATOM 4279 N N . ARG A 1 542 ? 30.424 16.744 -41.160 1.00 95.50 542 ARG A N 1
ATOM 4280 C CA . ARG A 1 542 ? 30.489 15.623 -42.114 1.00 95.50 542 ARG A CA 1
ATOM 4281 C C . ARG A 1 542 ? 29.803 15.963 -43.435 1.00 95.50 542 ARG A C 1
ATOM 4283 O O . ARG A 1 542 ? 30.347 15.625 -44.484 1.00 95.50 542 ARG A O 1
ATOM 4290 N N . ASP A 1 543 ? 28.653 16.630 -43.398 1.00 95.50 543 ASP A N 1
ATOM 4291 C CA . ASP A 1 543 ? 27.917 17.049 -44.596 1.00 95.50 543 ASP A CA 1
ATOM 4292 C C . ASP A 1 543 ? 28.694 18.134 -45.365 1.00 95.50 543 ASP A C 1
ATOM 4294 O O . ASP A 1 543 ? 28.904 17.985 -46.570 1.00 95.50 543 ASP A O 1
ATOM 4298 N N . ASN A 1 544 ? 29.251 19.141 -44.676 1.00 95.38 544 ASN A N 1
ATOM 4299 C CA . ASN A 1 544 ? 30.126 20.154 -45.290 1.00 95.38 544 ASN A CA 1
ATOM 4300 C C . ASN A 1 544 ? 31.369 19.531 -45.960 1.00 95.38 544 ASN A C 1
ATOM 4302 O O . ASN A 1 544 ? 31.709 19.878 -47.093 1.00 95.38 544 ASN A O 1
ATOM 4306 N N . LEU A 1 545 ? 32.040 18.584 -45.291 1.00 94.88 545 LEU A N 1
ATOM 4307 C CA . LEU A 1 545 ? 33.183 17.860 -45.865 1.00 94.88 545 LEU A CA 1
ATOM 4308 C C . LEU A 1 545 ? 32.776 16.978 -47.054 1.00 94.88 545 LEU A C 1
ATOM 4310 O O . LEU A 1 545 ? 33.561 16.797 -47.985 1.00 94.88 545 LEU A O 1
ATOM 4314 N N . GLN A 1 546 ? 31.561 16.426 -47.050 1.00 95.25 546 GLN A N 1
ATOM 4315 C CA . GLN A 1 546 ? 31.066 15.623 -48.163 1.00 95.25 546 GLN A CA 1
ATOM 4316 C C . GLN A 1 546 ? 30.734 16.487 -49.391 1.00 95.25 546 GLN A C 1
ATOM 4318 O O . GLN A 1 546 ? 31.038 16.066 -50.509 1.00 95.25 546 GLN A O 1
ATOM 4323 N N . ASP A 1 547 ? 30.222 17.705 -49.202 1.00 94.38 547 ASP A N 1
ATOM 4324 C CA . ASP A 1 547 ? 30.065 18.694 -50.277 1.00 94.38 547 ASP A CA 1
ATOM 4325 C C . ASP A 1 547 ? 31.423 19.156 -50.844 1.00 94.38 547 ASP A C 1
ATOM 4327 O O . ASP A 1 547 ? 31.581 19.243 -52.066 1.00 94.38 547 ASP A O 1
ATOM 4331 N N . GLU A 1 548 ? 32.448 19.360 -50.004 1.00 94.81 548 GLU A N 1
ATOM 4332 C CA . GLU A 1 548 ? 33.815 19.650 -50.478 1.00 94.81 548 GLU A CA 1
ATOM 4333 C C . GLU A 1 548 ? 34.397 18.477 -51.291 1.00 94.81 548 GLU A C 1
ATOM 4335 O O . GLU A 1 548 ? 34.960 18.679 -52.372 1.00 94.81 548 GLU A O 1
ATOM 4340 N N . VAL A 1 549 ? 34.204 17.233 -50.838 1.00 92.56 549 VAL A N 1
ATOM 4341 C CA . VAL A 1 549 ? 34.615 16.026 -51.580 1.00 92.56 549 VAL A CA 1
ATOM 4342 C C . VAL A 1 549 ? 33.867 15.895 -52.911 1.00 92.56 549 VAL A C 1
ATOM 4344 O O . VAL A 1 549 ? 34.484 15.515 -53.912 1.00 92.56 549 VAL A O 1
ATOM 4347 N N . LEU A 1 550 ? 32.573 16.226 -52.968 1.00 95.06 550 LEU A N 1
ATOM 4348 C CA . LEU A 1 550 ? 31.802 16.250 -54.216 1.00 95.06 550 LEU A CA 1
ATOM 4349 C C . LEU A 1 550 ? 32.346 17.306 -55.187 1.00 95.06 550 LEU A C 1
ATOM 4351 O O . LEU A 1 550 ? 32.603 16.977 -56.347 1.00 95.06 550 LEU A O 1
ATOM 4355 N N . TYR A 1 551 ? 32.612 18.525 -54.711 1.00 95.06 551 TYR A N 1
ATOM 4356 C CA . TYR A 1 551 ? 33.213 19.601 -55.506 1.00 95.06 551 TYR A CA 1
ATOM 4357 C C . TYR A 1 551 ? 34.587 19.203 -56.076 1.00 95.06 551 TYR A C 1
ATOM 4359 O O . TYR A 1 551 ? 34.810 19.283 -57.287 1.00 95.06 551 TYR A O 1
ATOM 4367 N N . VAL A 1 552 ? 35.491 18.681 -55.239 1.00 94.19 552 VAL A N 1
ATOM 4368 C CA . VAL A 1 552 ? 36.817 18.203 -55.677 1.00 94.19 552 VAL A CA 1
ATOM 4369 C C . VAL A 1 552 ? 36.699 17.032 -56.661 1.00 94.19 552 VAL A C 1
ATOM 4371 O O . VAL A 1 552 ? 37.491 16.933 -57.601 1.00 94.19 552 VAL A O 1
ATOM 4374 N N . THR A 1 553 ? 35.696 16.166 -56.501 1.00 93.88 553 THR A N 1
ATOM 4375 C CA . THR A 1 553 ? 35.423 15.061 -57.436 1.00 93.88 553 THR A CA 1
ATOM 4376 C C . THR A 1 553 ? 34.917 15.568 -58.791 1.00 93.88 553 THR A C 1
ATOM 4378 O O . THR A 1 553 ? 35.310 15.022 -59.826 1.00 93.88 553 THR A O 1
ATOM 4381 N N . GLU A 1 554 ? 34.101 16.626 -58.820 1.00 94.56 554 GLU A N 1
ATOM 4382 C CA . GLU A 1 554 ? 33.643 17.262 -60.061 1.00 94.56 554 GLU A CA 1
ATOM 4383 C C . GLU A 1 554 ? 34.804 17.943 -60.807 1.00 94.56 554 GLU A C 1
ATOM 4385 O O . GLU A 1 554 ? 34.984 17.709 -62.005 1.00 94.56 554 GLU A O 1
ATOM 4390 N N . GLU A 1 555 ? 35.646 18.709 -60.107 1.00 95.06 555 GLU A N 1
ATOM 4391 C CA . GLU A 1 555 ? 36.840 19.350 -60.684 1.00 95.06 555 GLU A CA 1
ATOM 4392 C C . GLU A 1 555 ? 37.870 18.326 -61.189 1.00 95.06 555 GLU A C 1
ATOM 4394 O O . GLU A 1 555 ? 38.412 18.466 -62.289 1.00 95.06 555 GLU A O 1
ATOM 4399 N N . LEU A 1 556 ? 38.085 17.228 -60.455 1.00 93.00 556 LEU A N 1
ATOM 4400 C CA . LEU A 1 556 ? 38.889 16.101 -60.936 1.00 93.00 556 LEU A CA 1
ATOM 4401 C C . LEU A 1 556 ? 38.262 15.447 -62.179 1.00 93.00 556 LEU A C 1
ATOM 4403 O O . LEU A 1 556 ? 38.984 15.027 -63.086 1.00 93.00 556 LEU A O 1
ATOM 4407 N N . GLY A 1 557 ? 36.930 15.385 -62.252 1.00 93.88 557 GLY A N 1
ATOM 4408 C CA . GLY A 1 557 ? 36.185 14.946 -63.431 1.00 93.88 557 GLY A CA 1
ATOM 4409 C C . GLY A 1 557 ? 36.441 15.831 -64.654 1.00 93.88 557 GLY A C 1
ATOM 4410 O O . GLY A 1 557 ? 36.737 15.301 -65.729 1.00 93.88 557 GLY A O 1
ATOM 4411 N N . LYS A 1 558 ? 36.404 17.160 -64.481 1.00 92.31 558 LYS A N 1
ATOM 4412 C CA . LYS A 1 558 ? 36.707 18.159 -65.524 1.00 92.31 558 LYS A CA 1
ATOM 4413 C C . LYS A 1 558 ? 38.147 18.030 -66.013 1.00 92.31 558 LYS A C 1
ATOM 4415 O O . LYS A 1 558 ? 38.354 17.739 -67.190 1.00 92.31 558 LYS A O 1
ATOM 4420 N N . MET A 1 559 ? 39.131 18.095 -65.113 1.00 90.88 559 MET A N 1
ATOM 4421 C CA . MET A 1 559 ? 40.551 17.928 -65.466 1.00 90.88 559 MET A CA 1
ATOM 4422 C C . MET A 1 559 ? 40.831 16.587 -66.164 1.00 90.88 559 MET A C 1
ATOM 4424 O O . MET A 1 559 ? 41.641 16.518 -67.086 1.00 90.88 559 MET A O 1
ATOM 4428 N N . LYS A 1 560 ? 40.143 15.505 -65.776 1.00 88.94 560 LYS A N 1
ATOM 4429 C CA . LYS A 1 560 ? 40.279 14.185 -66.416 1.00 88.94 560 LYS A CA 1
ATOM 4430 C C . LYS A 1 560 ? 39.608 14.102 -67.793 1.00 88.94 560 LYS A C 1
ATOM 4432 O O . LYS A 1 560 ? 40.006 13.260 -68.598 1.00 88.94 560 LYS A O 1
ATOM 4437 N N . ALA A 1 561 ? 38.613 14.941 -68.079 1.00 90.38 561 ALA A N 1
ATOM 4438 C CA . ALA A 1 561 ? 38.060 15.102 -69.422 1.00 90.38 561 ALA A CA 1
ATOM 4439 C C . ALA A 1 561 ? 39.003 15.937 -70.306 1.00 90.38 561 ALA A C 1
ATOM 4441 O O . ALA A 1 561 ? 39.342 15.501 -71.404 1.00 90.38 561 ALA A O 1
ATOM 4442 N N . GLU A 1 562 ? 39.508 17.063 -69.798 1.00 92.38 562 GLU A N 1
ATOM 4443 C CA . GLU A 1 562 ? 40.484 17.920 -70.489 1.00 92.38 562 GLU A CA 1
ATOM 4444 C C . GLU A 1 562 ? 41.785 17.173 -70.818 1.00 92.38 562 GLU A C 1
ATOM 4446 O O . GLU A 1 562 ? 42.290 17.271 -71.935 1.00 92.38 562 GLU A O 1
ATOM 4451 N N . ALA A 1 563 ? 42.300 16.361 -69.888 1.00 89.81 563 ALA A N 1
ATOM 4452 C CA . ALA A 1 563 ? 43.489 15.538 -70.108 1.00 89.81 563 ALA A CA 1
ATOM 4453 C C . ALA A 1 563 ? 43.301 14.523 -71.251 1.00 89.81 563 ALA A C 1
ATOM 4455 O O . ALA A 1 563 ? 44.209 14.343 -72.060 1.00 89.81 563 ALA A O 1
ATOM 4456 N N . LYS A 1 564 ? 42.115 13.906 -71.362 1.00 90.81 564 LYS A N 1
ATOM 4457 C CA . LYS A 1 564 ? 41.769 13.021 -72.488 1.00 90.81 564 LYS A CA 1
ATOM 4458 C C . LYS A 1 564 ? 41.620 13.784 -73.799 1.00 90.81 564 LYS A C 1
ATOM 4460 O O . LYS A 1 564 ? 41.992 13.270 -74.847 1.00 90.81 564 LYS A O 1
ATOM 4465 N N . GLU A 1 565 ? 41.072 14.996 -73.764 1.00 90.12 565 GLU A N 1
ATOM 4466 C CA . GLU A 1 565 ? 40.976 15.823 -74.967 1.00 90.12 565 GLU A CA 1
ATOM 4467 C C . GLU A 1 565 ? 42.374 16.229 -75.460 1.00 90.12 565 GLU A C 1
ATOM 4469 O O . GLU A 1 565 ? 42.653 16.162 -76.654 1.00 90.12 565 GLU A O 1
ATOM 4474 N N . LEU A 1 566 ? 43.290 16.565 -74.546 1.00 90.50 566 LEU A N 1
ATOM 4475 C CA . LEU A 1 566 ? 44.700 16.807 -74.861 1.00 90.50 566 LEU A CA 1
ATOM 4476 C C . LEU A 1 566 ? 45.399 15.554 -75.409 1.00 90.50 566 LEU A C 1
ATOM 4478 O O . LEU A 1 566 ? 46.148 15.671 -76.375 1.00 90.50 566 LEU A O 1
ATOM 4482 N N . GLU A 1 567 ? 45.133 14.372 -74.850 1.00 90.25 567 GLU A N 1
ATOM 4483 C CA . GLU A 1 567 ? 45.628 13.085 -75.362 1.00 90.25 567 GLU A CA 1
ATOM 4484 C C . GLU A 1 567 ? 45.163 12.838 -76.810 1.00 90.25 567 GLU A C 1
ATOM 4486 O O . GLU A 1 567 ? 45.987 12.546 -77.676 1.00 90.25 567 GLU A O 1
ATOM 4491 N N . VAL A 1 568 ? 43.879 13.071 -77.113 1.00 90.38 568 VAL A N 1
ATOM 4492 C CA . VAL A 1 568 ? 43.341 13.001 -78.486 1.00 90.38 568 VAL A CA 1
ATOM 4493 C C . VAL A 1 568 ? 44.021 14.019 -79.407 1.00 90.38 568 VAL A C 1
ATOM 4495 O O . VAL A 1 568 ? 44.514 13.631 -80.464 1.00 90.38 568 VAL A O 1
ATOM 4498 N N . ARG A 1 569 ? 44.144 15.292 -79.002 1.00 88.00 569 ARG A N 1
ATOM 4499 C CA . ARG A 1 569 ? 44.835 16.323 -79.805 1.00 88.00 569 ARG A CA 1
ATOM 4500 C C . ARG A 1 569 ? 46.315 15.986 -80.058 1.00 88.00 569 ARG A C 1
ATOM 4502 O O . ARG A 1 569 ? 46.857 16.381 -81.089 1.00 88.00 569 ARG A O 1
ATOM 4509 N N . ILE A 1 570 ? 46.984 15.277 -79.142 1.00 88.56 570 ILE A N 1
ATOM 4510 C CA . ILE A 1 570 ? 48.366 14.796 -79.324 1.00 88.56 570 ILE A CA 1
ATOM 4511 C C . ILE A 1 570 ? 48.414 13.671 -80.366 1.00 88.56 570 ILE A C 1
ATOM 4513 O O . ILE A 1 570 ? 49.281 13.708 -81.240 1.00 88.56 570 ILE A O 1
ATOM 4517 N N . ILE A 1 571 ? 47.475 12.721 -80.322 1.00 90.44 571 ILE A N 1
ATOM 4518 C CA . ILE A 1 571 ? 47.365 11.639 -81.315 1.00 90.44 571 ILE A CA 1
ATOM 4519 C C . ILE A 1 571 ? 47.068 12.219 -82.707 1.00 90.44 571 ILE A C 1
ATOM 4521 O O . ILE A 1 571 ? 47.793 11.921 -83.652 1.00 90.44 571 ILE A O 1
ATOM 4525 N N . GLU A 1 572 ? 46.094 13.126 -82.831 1.00 87.75 572 GLU A N 1
ATOM 4526 C CA . GLU A 1 572 ? 45.795 13.833 -84.089 1.00 87.75 572 GLU A CA 1
ATOM 4527 C C . GLU A 1 572 ? 47.024 14.589 -84.629 1.00 87.75 572 GLU A C 1
ATOM 4529 O O . GLU A 1 572 ? 47.337 14.529 -85.820 1.00 87.75 572 GLU A O 1
ATOM 4534 N N . ALA A 1 573 ? 47.769 15.280 -83.758 1.00 88.38 573 ALA A N 1
ATOM 4535 C CA . ALA A 1 573 ? 48.996 15.972 -84.144 1.00 88.38 573 ALA A CA 1
ATOM 4536 C C . ALA A 1 573 ? 50.107 15.006 -84.596 1.00 88.38 573 ALA A C 1
ATOM 4538 O O . ALA A 1 573 ? 50.863 15.344 -85.513 1.00 88.38 573 ALA A O 1
ATOM 4539 N N . GLN A 1 574 ? 50.194 13.811 -84.002 1.00 88.56 574 GLN A N 1
ATOM 4540 C CA . GLN A 1 574 ? 51.114 12.756 -84.425 1.00 88.56 574 GLN A CA 1
ATOM 4541 C C . GLN A 1 574 ? 50.709 12.169 -85.785 1.00 88.56 574 GLN A C 1
ATOM 4543 O O . GLN A 1 574 ? 51.556 12.104 -86.673 1.00 88.56 574 GLN A O 1
ATOM 4548 N N . GLU A 1 575 ? 49.435 11.841 -86.015 1.00 90.38 575 GLU A N 1
ATOM 4549 C CA . GLU A 1 575 ? 48.947 11.367 -87.322 1.00 90.38 575 GLU A CA 1
ATOM 4550 C C . GLU A 1 575 ? 49.174 12.412 -88.433 1.00 90.38 575 GLU A C 1
ATOM 4552 O O . GLU A 1 575 ? 49.577 12.082 -89.555 1.00 90.38 575 GLU A O 1
ATOM 4557 N N . ILE A 1 576 ? 49.005 13.703 -88.122 1.00 90.31 576 ILE A N 1
ATOM 4558 C CA . ILE A 1 576 ? 49.335 14.814 -89.030 1.00 90.31 576 ILE A CA 1
ATOM 4559 C C . ILE A 1 576 ? 50.852 14.912 -89.277 1.00 90.31 576 ILE A C 1
ATOM 4561 O O . ILE A 1 576 ? 51.269 15.246 -90.389 1.00 90.31 576 ILE A O 1
ATOM 4565 N N . ALA A 1 577 ? 51.699 14.626 -88.287 1.00 87.06 577 ALA A N 1
ATOM 4566 C CA . ALA A 1 577 ? 53.152 14.606 -88.461 1.00 87.06 577 ALA A CA 1
ATOM 4567 C C . ALA A 1 577 ? 53.622 13.397 -89.291 1.00 87.06 577 ALA A C 1
ATOM 4569 O O . ALA A 1 577 ? 54.437 13.558 -90.200 1.00 87.06 577 ALA A O 1
ATOM 4570 N N . GLU A 1 578 ? 53.077 12.208 -89.036 1.00 90.25 578 GLU A N 1
ATOM 4571 C CA . GLU A 1 578 ? 53.400 10.972 -89.755 1.00 90.25 578 GLU A CA 1
ATOM 4572 C C . GLU A 1 578 ? 52.918 11.017 -91.209 1.00 90.25 578 GLU A C 1
ATOM 4574 O O . GLU A 1 578 ? 53.688 10.712 -92.119 1.00 90.25 578 GLU A O 1
ATOM 4579 N N . SER A 1 579 ? 51.700 11.498 -91.471 1.00 89.62 579 SER A N 1
ATOM 4580 C CA . SER A 1 579 ? 51.205 11.693 -92.844 1.00 89.62 579 SER A CA 1
ATOM 4581 C C . SER A 1 579 ? 52.008 12.745 -93.622 1.00 89.62 579 SER A C 1
ATOM 4583 O O . SER A 1 579 ? 52.300 12.545 -94.804 1.00 89.62 579 SER A O 1
ATOM 4585 N N . ARG A 1 580 ? 52.459 13.827 -92.967 1.00 90.62 580 ARG A N 1
ATOM 4586 C CA . ARG A 1 580 ? 53.410 14.790 -93.560 1.00 90.62 580 ARG A CA 1
ATOM 4587 C C . ARG A 1 580 ? 54.775 14.167 -93.838 1.00 90.62 580 ARG A C 1
ATOM 4589 O O . ARG A 1 580 ? 55.350 14.471 -94.881 1.00 90.62 580 ARG A O 1
ATOM 4596 N N . LYS A 1 581 ? 55.279 13.299 -92.953 1.00 92.44 581 LYS A N 1
ATOM 4597 C CA . LYS A 1 581 ? 56.518 12.545 -93.181 1.00 92.44 581 LYS A CA 1
ATOM 4598 C C . LYS A 1 581 ? 56.371 11.632 -94.397 1.00 92.44 581 LYS A C 1
ATOM 4600 O O . LYS A 1 581 ? 57.169 11.746 -95.312 1.00 92.44 581 LYS A O 1
ATOM 4605 N N . MET A 1 582 ? 55.316 10.819 -94.463 1.00 89.75 582 MET A N 1
ATOM 4606 C CA . MET A 1 582 ? 55.052 9.935 -95.606 1.00 89.75 582 MET A CA 1
ATOM 4607 C C . MET A 1 582 ? 54.934 10.708 -96.930 1.00 89.75 582 MET A C 1
ATOM 4609 O O . MET A 1 582 ? 55.428 10.245 -97.953 1.00 89.75 582 MET A O 1
ATOM 4613 N N . TYR A 1 583 ? 54.329 11.901 -96.920 1.00 90.31 583 TYR A N 1
ATOM 4614 C CA . TYR A 1 583 ? 54.294 12.782 -98.091 1.00 90.31 583 TYR A CA 1
ATOM 4615 C C . TYR A 1 583 ? 55.683 13.333 -98.464 1.00 90.31 583 TYR A C 1
ATOM 4617 O O . TYR A 1 583 ? 56.005 13.421 -99.647 1.00 90.31 583 TYR A O 1
ATOM 4625 N N . ALA A 1 584 ? 56.519 13.690 -97.484 1.00 87.81 584 ALA A N 1
ATOM 4626 C CA . ALA A 1 584 ? 57.897 14.118 -97.732 1.00 87.81 584 ALA A CA 1
ATOM 4627 C C . ALA A 1 584 ? 58.762 12.968 -98.278 1.00 87.81 584 ALA A C 1
ATOM 4629 O O . ALA A 1 584 ? 59.432 13.157 -99.289 1.00 87.81 584 ALA A O 1
ATOM 4630 N N . ASP A 1 585 ? 58.669 11.775 -97.683 1.00 90.06 585 ASP A N 1
ATOM 4631 C CA . ASP A 1 585 ? 59.356 10.558 -98.128 1.00 90.06 585 ASP A CA 1
ATOM 4632 C C . ASP A 1 585 ? 58.983 10.234 -99.598 1.00 90.06 585 ASP A C 1
ATOM 4634 O O . ASP A 1 585 ? 59.861 10.017 -100.431 1.00 90.06 585 ASP A O 1
ATOM 4638 N N . GLN A 1 586 ? 57.691 10.311 -99.959 1.00 89.88 586 GLN A N 1
ATOM 4639 C CA . GLN A 1 586 ? 57.208 10.142 -101.343 1.00 89.88 586 GLN A CA 1
ATOM 4640 C C . GLN A 1 586 ? 57.756 11.199 -102.315 1.00 89.88 586 GLN A C 1
ATOM 4642 O O . GLN A 1 586 ? 58.073 10.879 -103.461 1.00 89.88 586 GLN A O 1
ATOM 4647 N N . ARG A 1 587 ? 57.881 12.461 -101.882 1.00 90.56 587 ARG A N 1
ATOM 4648 C CA . ARG A 1 587 ? 58.504 13.516 -102.700 1.00 90.56 587 ARG A CA 1
ATOM 4649 C C . ARG A 1 587 ? 60.012 13.317 -102.839 1.00 90.56 587 ARG A C 1
ATOM 4651 O O . ARG A 1 587 ? 60.556 13.665 -103.880 1.00 90.56 587 ARG A O 1
ATOM 4658 N N . GLU A 1 588 ? 60.685 12.730 -101.853 1.00 89.06 588 GLU A N 1
ATOM 4659 C CA . GLU A 1 588 ? 62.102 12.366 -101.962 1.00 89.06 588 GLU A CA 1
ATOM 4660 C C . GLU A 1 588 ? 62.313 11.203 -102.953 1.00 89.06 588 GLU A C 1
ATOM 4662 O O . GLU A 1 588 ? 63.291 11.201 -103.698 1.00 89.06 588 GLU A O 1
ATOM 4667 N N . GLU A 1 589 ? 61.386 10.242 -103.032 1.00 89.31 589 GLU A N 1
ATOM 4668 C CA . GLU A 1 589 ? 61.390 9.204 -104.079 1.00 89.31 589 GLU A CA 1
ATOM 4669 C C . GLU A 1 589 ? 61.120 9.778 -105.482 1.00 89.31 589 GLU A C 1
ATOM 4671 O O . GLU A 1 589 ? 61.815 9.419 -106.434 1.00 89.31 589 GLU A O 1
ATOM 4676 N N . GLU A 1 590 ? 60.171 10.710 -105.622 1.00 87.56 590 GLU A N 1
ATOM 4677 C CA . GLU A 1 590 ? 59.931 11.437 -106.879 1.00 87.56 590 GLU A CA 1
ATOM 4678 C C . GLU A 1 590 ? 61.166 12.242 -107.312 1.00 87.56 590 GLU A C 1
ATOM 4680 O O . GLU A 1 590 ? 61.558 12.183 -108.478 1.00 87.56 590 GLU A O 1
ATOM 4685 N N . VAL A 1 591 ? 61.826 12.936 -106.377 1.00 87.81 591 VAL A N 1
ATOM 4686 C CA . VAL A 1 591 ? 63.082 13.655 -106.638 1.00 87.81 591 VAL A CA 1
ATOM 4687 C C . VAL A 1 591 ? 64.179 12.695 -107.091 1.00 87.81 591 VAL A C 1
ATOM 4689 O O . VAL A 1 591 ? 64.786 12.969 -108.117 1.00 87.81 591 VAL A O 1
ATOM 4692 N N . LYS A 1 592 ? 64.375 11.536 -106.451 1.00 89.62 592 LYS A N 1
ATOM 4693 C CA . LYS A 1 592 ? 65.379 10.538 -106.886 1.00 89.62 592 LYS A CA 1
ATOM 4694 C C . LYS A 1 592 ? 65.111 9.971 -108.281 1.00 89.62 592 LYS A C 1
ATOM 4696 O O . LYS A 1 592 ? 66.047 9.700 -109.033 1.00 89.62 592 LYS A O 1
ATOM 4701 N N . LEU A 1 593 ? 63.841 9.795 -108.653 1.00 87.25 593 LEU A N 1
ATOM 4702 C CA . LEU A 1 593 ? 63.465 9.400 -110.016 1.00 87.25 593 LEU A CA 1
ATOM 4703 C C . LEU A 1 593 ? 63.748 10.518 -111.029 1.00 87.25 593 LEU A C 1
ATOM 4705 O O . LEU A 1 593 ? 64.187 10.232 -112.144 1.00 87.25 593 LEU A O 1
ATOM 4709 N N . LEU A 1 594 ? 63.536 11.780 -110.646 1.00 87.75 594 LEU A N 1
ATOM 4710 C CA . LEU A 1 594 ? 63.888 12.937 -111.467 1.00 87.75 594 LEU A CA 1
ATOM 4711 C C . LEU A 1 594 ? 65.410 13.105 -111.584 1.00 87.75 594 LEU A C 1
ATOM 4713 O O . LEU A 1 594 ? 65.887 13.267 -112.702 1.00 87.75 594 LEU A O 1
ATOM 4717 N N . GLU A 1 595 ? 66.170 12.976 -110.497 1.00 87.50 595 GLU A N 1
ATOM 4718 C CA . GLU A 1 595 ? 67.641 12.972 -110.470 1.00 87.50 595 GLU A CA 1
ATOM 4719 C C . GLU A 1 595 ? 68.196 11.896 -111.410 1.00 87.50 595 GLU A C 1
ATOM 4721 O O . GLU A 1 595 ? 68.922 12.224 -112.342 1.00 87.50 595 GLU A O 1
ATOM 4726 N N . GLY A 1 596 ? 67.752 10.640 -111.284 1.00 89.19 596 GLY A N 1
ATOM 4727 C CA . GLY A 1 596 ? 68.156 9.564 -112.198 1.00 89.19 596 GLY A CA 1
ATOM 4728 C C . GLY A 1 596 ? 67.720 9.774 -113.659 1.00 89.19 596 GLY A C 1
ATOM 4729 O O . GLY A 1 596 ? 68.333 9.217 -114.572 1.00 89.19 596 GLY A O 1
ATOM 4730 N N . SER A 1 597 ? 66.685 10.585 -113.915 1.00 83.94 597 SER A N 1
ATOM 4731 C CA . SER A 1 597 ? 66.316 11.012 -115.274 1.00 83.94 597 SER A CA 1
ATOM 4732 C C . SER A 1 597 ? 67.196 12.157 -115.793 1.00 83.94 597 SER A C 1
ATOM 4734 O O . SER A 1 597 ? 67.494 12.198 -116.986 1.00 83.94 597 SER A O 1
ATOM 4736 N N . VAL A 1 598 ? 67.663 13.044 -114.907 1.00 88.25 598 VAL A N 1
ATOM 4737 C CA . VAL A 1 598 ? 68.626 14.107 -115.217 1.00 88.25 598 VAL A CA 1
ATOM 4738 C C . VAL A 1 598 ? 70.001 13.504 -115.490 1.00 88.25 598 VAL A C 1
ATOM 4740 O O . VAL A 1 598 ? 70.551 13.801 -116.540 1.00 88.25 598 VAL A O 1
ATOM 4743 N N . GLU A 1 599 ? 70.493 12.568 -114.673 1.00 88.56 599 GLU A N 1
ATOM 4744 C CA . GLU A 1 599 ? 71.740 11.822 -114.934 1.00 88.56 599 GLU A CA 1
ATOM 4745 C C . GLU A 1 599 ? 71.708 11.105 -116.299 1.00 88.56 599 GLU A C 1
ATOM 4747 O O . GLU A 1 599 ? 72.686 11.107 -117.048 1.00 88.56 599 GLU A O 1
ATOM 4752 N N . GLN A 1 600 ? 70.565 10.511 -116.669 1.00 87.69 600 GLN A N 1
ATOM 4753 C CA . GLN A 1 600 ? 70.385 9.904 -117.994 1.00 87.69 600 GLN A CA 1
ATOM 4754 C C . GLN A 1 600 ? 70.385 10.949 -119.116 1.00 87.69 600 GLN A C 1
ATOM 4756 O O . GLN A 1 600 ? 70.976 10.706 -120.171 1.00 87.69 600 GLN A O 1
ATOM 4761 N N . LEU A 1 601 ? 69.749 12.105 -118.911 1.00 86.38 601 LEU A N 1
ATOM 4762 C CA . LEU A 1 601 ? 69.772 13.203 -119.876 1.00 86.38 601 LEU A CA 1
ATOM 4763 C C . LEU A 1 601 ? 71.185 13.777 -120.031 1.00 86.38 601 LEU A C 1
ATOM 4765 O O . LEU A 1 601 ? 71.630 13.921 -121.166 1.00 86.38 601 LEU A O 1
ATOM 4769 N N . GLU A 1 602 ? 71.913 14.006 -118.940 1.00 87.44 602 GLU A N 1
ATOM 4770 C CA . GLU A 1 602 ? 73.319 14.424 -118.925 1.00 87.44 602 GLU A CA 1
ATOM 4771 C C . GLU A 1 602 ? 74.198 13.420 -119.678 1.00 87.44 602 GLU A C 1
ATOM 4773 O O . GLU A 1 602 ? 74.886 13.810 -120.617 1.00 87.44 602 GLU A O 1
ATOM 4778 N N . TYR A 1 603 ? 74.066 12.114 -119.419 1.00 87.88 603 TYR A N 1
ATOM 4779 C CA . TYR A 1 603 ? 74.763 11.084 -120.201 1.00 87.88 603 TYR A CA 1
ATOM 4780 C C . TYR A 1 603 ? 74.416 11.128 -121.704 1.00 87.88 603 TYR A C 1
ATOM 4782 O O . TYR A 1 603 ? 75.284 10.915 -122.557 1.00 87.88 603 TYR A O 1
ATOM 4790 N N . THR A 1 604 ? 73.163 11.426 -122.076 1.00 87.19 604 THR A N 1
ATOM 4791 C CA . THR A 1 604 ? 72.817 11.625 -123.498 1.00 87.19 604 THR A CA 1
ATOM 4792 C C . THR A 1 604 ? 73.354 12.933 -124.075 1.00 87.19 604 THR A C 1
ATOM 4794 O O . THR A 1 604 ? 73.680 12.956 -125.262 1.00 87.19 604 THR A O 1
ATOM 4797 N N . ILE A 1 605 ? 73.490 13.989 -123.268 1.00 89.06 605 ILE A N 1
ATOM 4798 C CA . ILE A 1 605 ? 74.101 15.266 -123.654 1.00 89.06 605 ILE A CA 1
ATOM 4799 C C . ILE A 1 605 ? 75.600 15.061 -123.877 1.00 89.06 605 ILE A C 1
ATOM 4801 O O . ILE A 1 605 ? 76.061 15.364 -124.972 1.00 89.06 605 ILE A O 1
ATOM 4805 N N . ASP A 1 606 ? 76.322 14.420 -122.956 1.00 87.44 606 ASP A N 1
ATOM 4806 C CA . ASP A 1 606 ? 77.724 14.014 -123.129 1.00 87.44 606 ASP A CA 1
ATOM 4807 C C . ASP A 1 606 ? 77.907 13.186 -124.411 1.00 87.44 606 ASP A C 1
ATOM 4809 O O . ASP A 1 606 ? 78.802 13.435 -125.225 1.00 87.44 606 ASP A O 1
ATOM 4813 N N . ALA A 1 607 ? 77.031 12.203 -124.645 1.00 87.31 607 ALA A N 1
ATOM 4814 C CA . ALA A 1 607 ? 77.072 11.358 -125.838 1.00 87.31 607 ALA A CA 1
ATOM 4815 C C . ALA A 1 607 ? 76.688 12.095 -127.140 1.00 87.31 607 ALA A C 1
ATOM 4817 O O . ALA A 1 607 ? 76.973 11.590 -128.233 1.00 87.31 607 ALA A O 1
ATOM 4818 N N . LEU A 1 608 ? 76.033 13.257 -127.057 1.00 86.12 608 LEU A N 1
ATOM 4819 C CA . LEU A 1 608 ? 75.753 14.151 -128.184 1.00 86.12 608 LEU A CA 1
ATOM 4820 C C . LEU A 1 608 ? 76.884 15.164 -128.387 1.00 86.12 608 LEU A C 1
ATOM 4822 O O . LEU A 1 608 ? 77.305 15.355 -129.525 1.00 86.12 608 LEU A O 1
ATOM 4826 N N . GLU A 1 609 ? 77.438 15.743 -127.325 1.00 88.62 609 GLU A N 1
ATOM 4827 C CA . GLU A 1 609 ? 78.573 16.667 -127.375 1.00 88.62 609 GLU A CA 1
ATOM 4828 C C . GLU A 1 609 ? 79.826 15.968 -127.916 1.00 88.62 609 GLU A C 1
ATOM 4830 O O . GLU A 1 609 ? 80.474 16.483 -128.825 1.00 88.62 609 GLU A O 1
ATOM 4835 N N . ASN A 1 610 ? 80.097 14.727 -127.498 1.00 86.25 610 ASN A N 1
ATOM 4836 C CA . ASN A 1 610 ? 81.152 13.906 -128.101 1.00 86.25 610 ASN A CA 1
ATOM 4837 C C . ASN A 1 610 ? 80.935 13.678 -129.612 1.00 86.25 610 ASN A C 1
ATOM 4839 O O . ASN A 1 610 ? 81.896 13.709 -130.381 1.00 86.25 610 ASN A O 1
ATOM 4843 N N . LYS A 1 611 ? 79.688 13.511 -130.080 1.00 88.44 611 LYS A N 1
ATOM 4844 C CA . LYS A 1 611 ? 79.387 13.419 -131.526 1.00 88.44 611 LYS A CA 1
ATOM 4845 C C . LYS A 1 611 ? 79.573 14.761 -132.233 1.00 88.44 611 LYS A C 1
ATOM 4847 O O . LYS A 1 611 ? 80.086 14.777 -133.348 1.00 88.44 611 LYS A O 1
ATOM 4852 N N . VAL A 1 612 ? 79.187 15.872 -131.604 1.00 88.00 612 VAL A N 1
ATOM 4853 C CA . VAL A 1 612 ? 79.405 17.231 -132.128 1.00 88.00 612 VAL A CA 1
ATOM 4854 C C . VAL A 1 612 ? 80.900 17.526 -132.254 1.00 88.00 612 VAL A C 1
ATOM 4856 O O . VAL A 1 612 ? 81.318 18.033 -133.291 1.00 88.00 612 VAL A O 1
ATOM 4859 N N . ASN A 1 613 ? 81.714 17.130 -131.273 1.00 84.81 613 ASN A N 1
ATOM 4860 C CA . ASN A 1 613 ? 83.171 17.255 -131.326 1.00 84.81 613 ASN A CA 1
ATOM 4861 C C . ASN A 1 613 ? 83.771 16.419 -132.468 1.00 84.81 613 ASN A C 1
ATOM 4863 O O . ASN A 1 613 ? 84.505 16.964 -133.285 1.00 84.81 613 ASN A O 1
ATOM 4867 N N . VAL A 1 614 ? 83.366 15.154 -132.641 1.00 84.88 614 VAL A N 1
ATOM 4868 C CA . VAL A 1 614 ? 83.806 14.334 -133.792 1.00 84.88 614 VAL A CA 1
ATOM 4869 C C . VAL A 1 614 ? 83.395 14.950 -135.142 1.00 84.88 614 VAL A C 1
ATOM 4871 O O . VAL A 1 614 ? 84.176 14.928 -136.093 1.00 84.88 614 VAL A O 1
ATOM 4874 N N . ILE A 1 615 ? 82.198 15.540 -135.242 1.00 84.69 615 ILE A N 1
ATOM 4875 C CA . ILE A 1 615 ? 81.740 16.258 -136.449 1.00 84.69 615 ILE A CA 1
ATOM 4876 C C . ILE A 1 615 ? 82.549 17.548 -136.674 1.00 84.69 615 ILE A C 1
ATOM 4878 O O . ILE A 1 615 ? 82.841 17.896 -137.819 1.00 84.69 615 ILE A O 1
ATOM 4882 N N . LYS A 1 616 ? 82.945 18.247 -135.605 1.00 84.06 616 LYS A N 1
ATOM 4883 C CA . LYS A 1 616 ? 83.807 19.434 -135.665 1.00 84.06 616 LYS A CA 1
ATOM 4884 C C . LYS A 1 616 ? 85.216 19.073 -136.138 1.00 84.06 616 LYS A C 1
ATOM 4886 O O . LYS A 1 616 ? 85.718 19.719 -137.053 1.00 84.06 616 LYS A O 1
ATOM 4891 N N . ASP A 1 617 ? 85.808 18.013 -135.595 1.00 86.06 617 ASP A N 1
ATOM 4892 C CA . ASP A 1 617 ? 87.128 17.509 -135.993 1.00 86.06 617 ASP A CA 1
ATOM 4893 C C . ASP A 1 617 ? 87.139 17.034 -137.456 1.00 86.06 617 ASP A C 1
ATOM 4895 O O . ASP A 1 617 ? 88.116 17.234 -138.179 1.00 86.06 617 ASP A O 1
ATOM 4899 N N . GLU A 1 618 ? 86.045 16.423 -137.920 1.00 84.88 618 GLU A N 1
ATOM 4900 C CA . GLU A 1 618 ? 85.832 16.080 -139.331 1.00 84.88 618 GLU A CA 1
ATOM 4901 C C . GLU A 1 618 ? 85.758 17.338 -140.213 1.00 84.88 618 GLU A C 1
ATOM 4903 O O . GLU A 1 618 ? 86.451 17.428 -141.228 1.00 84.88 618 GLU A O 1
ATOM 4908 N N . ALA A 1 619 ? 84.983 18.348 -139.805 1.00 81.94 619 ALA A N 1
ATOM 4909 C CA . ALA A 1 619 ? 84.872 19.612 -140.528 1.00 81.94 619 ALA A CA 1
ATOM 4910 C C . ALA A 1 619 ? 86.205 20.384 -140.577 1.00 81.94 619 ALA A C 1
ATOM 4912 O O . ALA A 1 619 ? 86.550 20.939 -141.623 1.00 81.94 619 ALA A O 1
ATOM 4913 N N . GLU A 1 620 ? 86.989 20.388 -139.495 1.00 83.38 620 GLU A N 1
ATOM 4914 C CA . GLU A 1 620 ? 88.330 20.985 -139.462 1.00 83.38 620 GLU A CA 1
ATOM 4915 C C . GLU A 1 620 ? 89.327 20.213 -140.343 1.00 83.38 620 GLU A C 1
ATOM 4917 O O . GLU A 1 620 ? 90.144 20.837 -141.025 1.00 83.38 620 GLU A O 1
ATOM 4922 N N . ARG A 1 621 ? 89.213 18.882 -140.448 1.00 83.88 621 ARG A N 1
ATOM 4923 C CA . ARG A 1 621 ? 90.021 18.079 -141.386 1.00 83.88 621 ARG A CA 1
ATOM 4924 C C . ARG A 1 621 ? 89.671 18.377 -142.846 1.00 83.88 621 ARG A C 1
ATOM 4926 O O . ARG A 1 621 ? 90.567 18.599 -143.656 1.00 83.88 621 ARG A O 1
ATOM 4933 N N . GLN A 1 622 ? 88.382 18.498 -143.168 1.00 83.00 622 GLN A N 1
ATOM 4934 C CA . GLN A 1 622 ? 87.904 18.926 -144.493 1.00 83.00 622 GLN A CA 1
ATOM 4935 C C . GLN A 1 622 ? 88.186 20.407 -144.806 1.00 83.00 622 GLN A C 1
ATOM 4937 O O . GLN A 1 622 ? 88.051 20.831 -145.959 1.00 83.00 622 GLN A O 1
ATOM 4942 N N . ARG A 1 623 ? 88.528 21.216 -143.796 1.00 88.56 623 ARG A N 1
ATOM 4943 C CA . ARG A 1 623 ? 89.007 22.597 -143.943 1.00 88.56 623 ARG A CA 1
ATOM 4944 C C . ARG A 1 623 ? 90.500 22.604 -144.287 1.00 88.56 623 ARG A C 1
ATOM 4946 O O . ARG A 1 623 ? 90.873 23.229 -145.271 1.00 88.56 623 ARG A O 1
ATOM 4953 N N . LEU A 1 624 ? 91.314 21.841 -143.553 1.00 83.38 624 LEU A N 1
ATOM 4954 C CA . LEU A 1 624 ? 92.750 21.663 -143.821 1.00 83.38 624 LEU A CA 1
ATOM 4955 C C . LEU A 1 624 ? 93.009 21.078 -145.218 1.00 83.38 624 LEU A C 1
ATOM 4957 O O . LEU A 1 624 ? 93.777 21.649 -145.983 1.00 83.38 624 LEU A O 1
ATOM 4961 N N . GLN A 1 625 ? 92.286 20.021 -145.603 1.00 82.12 625 GLN A N 1
ATOM 4962 C CA . GLN A 1 625 ? 92.408 19.419 -146.939 1.00 82.12 625 GLN A CA 1
ATOM 4963 C C . GLN A 1 625 ? 92.036 20.401 -148.072 1.00 82.12 625 GLN A C 1
ATOM 4965 O O . GLN A 1 625 ? 92.521 20.278 -149.195 1.00 82.12 625 GLN A O 1
ATOM 4970 N N . ARG A 1 626 ? 91.184 21.400 -147.794 1.00 81.25 626 ARG A N 1
ATOM 4971 C CA . ARG A 1 626 ? 90.889 22.490 -148.737 1.00 81.25 626 ARG A CA 1
ATOM 4972 C C . ARG A 1 626 ? 92.011 23.524 -148.801 1.00 81.25 626 ARG A C 1
ATOM 4974 O O . ARG A 1 626 ? 92.333 23.955 -149.900 1.00 81.25 626 ARG A O 1
ATOM 4981 N N . GLU A 1 627 ? 92.629 23.876 -147.675 1.00 81.25 627 GLU A N 1
ATOM 4982 C CA . GLU A 1 627 ? 93.806 24.759 -147.663 1.00 81.25 627 GLU A CA 1
ATOM 4983 C C . GLU A 1 627 ? 94.981 24.143 -148.438 1.00 81.25 627 GLU A C 1
ATOM 4985 O O . GLU A 1 627 ? 95.598 24.835 -149.245 1.00 81.25 627 GLU A O 1
ATOM 4990 N N . GLU A 1 628 ? 95.242 22.839 -148.283 1.00 80.19 628 GLU A N 1
ATOM 4991 C CA . GLU A 1 628 ? 96.262 22.120 -149.064 1.00 80.19 628 GLU A CA 1
ATOM 4992 C C . GLU A 1 628 ? 96.004 22.257 -150.577 1.00 80.19 628 GLU A C 1
ATOM 4994 O O . GLU A 1 628 ? 96.853 22.788 -151.300 1.00 80.19 628 GLU A O 1
ATOM 4999 N N . LEU A 1 629 ? 94.797 21.908 -151.042 1.00 80.62 629 LEU A N 1
ATOM 5000 C CA . LEU A 1 629 ? 94.385 22.040 -152.449 1.00 80.62 629 LEU A CA 1
ATOM 5001 C C . LEU A 1 629 ? 94.427 23.493 -152.965 1.00 80.62 629 LEU A C 1
ATOM 5003 O O . LEU A 1 629 ? 94.731 23.730 -154.137 1.00 80.62 629 LEU A O 1
ATOM 5007 N N . GLU A 1 630 ? 94.155 24.489 -152.117 1.00 81.50 630 GLU A N 1
ATOM 5008 C CA . GLU A 1 630 ? 94.303 25.903 -152.483 1.00 81.50 630 GLU A CA 1
ATOM 5009 C C . GLU A 1 630 ? 95.776 26.321 -152.637 1.00 81.50 630 GLU A C 1
ATOM 5011 O O . GLU A 1 630 ? 96.085 27.113 -153.535 1.00 81.50 630 GLU A O 1
ATOM 5016 N N . THR A 1 631 ? 96.707 25.757 -151.856 1.00 77.81 631 THR A N 1
ATOM 5017 C CA . THR A 1 631 ? 98.152 25.992 -152.055 1.00 77.81 631 THR A CA 1
ATOM 5018 C C . THR A 1 631 ? 98.709 25.301 -153.307 1.00 77.81 631 THR A C 1
ATOM 5020 O O . THR A 1 631 ? 99.524 25.896 -154.024 1.00 77.81 631 THR A O 1
ATOM 5023 N N . GLU A 1 632 ? 98.212 24.111 -153.656 1.00 78.56 632 GLU A N 1
ATOM 5024 C CA . GLU A 1 632 ? 98.515 23.455 -154.938 1.00 78.56 632 GLU A CA 1
ATOM 5025 C C . GLU A 1 632 ? 98.002 24.296 -156.120 1.00 78.56 632 GLU A C 1
ATOM 5027 O O . GLU A 1 632 ? 98.750 24.604 -157.052 1.00 78.56 632 GLU A O 1
ATOM 5032 N N . LEU A 1 633 ? 96.763 24.794 -156.049 1.00 74.12 633 LEU A N 1
ATOM 5033 C CA . LEU A 1 633 ? 96.224 25.727 -157.046 1.00 74.12 633 LEU A CA 1
ATOM 5034 C C . LEU A 1 633 ? 97.031 27.031 -157.147 1.00 74.12 633 LEU A C 1
ATOM 5036 O O . LEU A 1 633 ? 97.126 27.603 -158.237 1.00 74.12 633 LEU A O 1
ATOM 5040 N N . HIS A 1 634 ? 97.620 27.516 -156.051 1.00 76.12 634 HIS A N 1
ATOM 5041 C CA . HIS A 1 634 ? 98.453 28.719 -156.069 1.00 76.12 634 HIS A CA 1
ATOM 5042 C C . HIS A 1 634 ? 99.792 28.486 -156.788 1.00 76.12 634 HIS A C 1
ATOM 5044 O O . HIS A 1 634 ? 100.184 29.293 -157.634 1.00 76.12 634 HIS A O 1
ATOM 5050 N N . THR A 1 635 ? 100.460 27.358 -156.527 1.00 72.62 635 THR A N 1
ATOM 5051 C CA . THR A 1 635 ? 101.721 27.008 -157.208 1.00 72.62 635 THR A CA 1
ATOM 5052 C C . THR A 1 635 ? 101.519 26.711 -158.698 1.00 72.62 635 THR A C 1
ATOM 5054 O O . THR A 1 635 ? 102.312 27.178 -159.519 1.00 72.62 635 THR A O 1
ATOM 5057 N N . ILE A 1 636 ? 100.413 26.063 -159.086 1.00 75.19 636 ILE A N 1
ATOM 5058 C CA . ILE A 1 636 ? 100.045 25.858 -160.501 1.00 75.19 636 ILE A CA 1
ATOM 5059 C C . ILE A 1 636 ? 99.812 27.200 -161.223 1.00 75.19 636 ILE A C 1
ATOM 5061 O O . ILE A 1 636 ? 100.288 27.392 -162.345 1.00 75.19 636 ILE A O 1
ATOM 5065 N N . ARG A 1 637 ? 99.142 28.175 -160.587 1.00 76.31 637 ARG A N 1
ATOM 5066 C CA . ARG A 1 637 ? 98.986 29.534 -161.156 1.00 76.31 637 ARG A CA 1
ATOM 5067 C C . ARG A 1 637 ? 100.332 30.227 -161.362 1.00 76.31 637 ARG A C 1
ATOM 5069 O O . ARG A 1 637 ? 100.548 30.826 -162.413 1.00 76.31 637 ARG A O 1
ATOM 5076 N N . GLN A 1 638 ? 101.245 30.105 -160.399 1.00 69.25 638 GLN A N 1
ATOM 5077 C CA . GLN A 1 638 ? 102.574 30.713 -160.484 1.00 69.25 638 GLN A CA 1
ATOM 5078 C C . GLN A 1 638 ? 103.439 30.101 -161.603 1.00 69.25 638 GLN A C 1
ATOM 5080 O O . GLN A 1 638 ? 104.258 30.805 -162.192 1.00 69.25 638 GLN A O 1
ATOM 5085 N N . GLN A 1 639 ? 103.219 28.831 -161.961 1.00 73.00 639 GLN A N 1
ATOM 5086 C CA . GLN A 1 639 ? 103.849 28.209 -163.131 1.00 73.00 639 GLN A CA 1
ATOM 5087 C C . GLN A 1 639 ? 103.272 28.752 -164.455 1.00 73.00 639 GLN A C 1
ATOM 5089 O O . GLN A 1 639 ? 104.039 29.115 -165.351 1.00 73.00 639 GLN A O 1
ATOM 5094 N N . MET A 1 640 ? 101.945 28.898 -164.575 1.00 58.72 640 MET A N 1
ATOM 5095 C CA . MET A 1 640 ? 101.303 29.412 -165.801 1.00 58.72 640 MET A CA 1
ATOM 5096 C C . MET A 1 640 ? 101.748 30.833 -166.187 1.00 58.72 640 MET A C 1
ATOM 5098 O O . MET A 1 640 ? 101.944 31.112 -167.370 1.00 58.72 640 MET A O 1
ATOM 5102 N N . GLU A 1 641 ? 101.958 31.725 -165.215 1.00 63.81 641 GLU A N 1
ATOM 5103 C CA . GLU A 1 641 ? 102.337 33.121 -165.496 1.00 63.81 641 GLU A CA 1
ATOM 5104 C C . GLU A 1 641 ? 103.745 33.249 -166.117 1.00 63.81 641 GLU A C 1
ATOM 5106 O O . GLU A 1 641 ? 104.029 34.212 -166.827 1.00 63.81 641 GLU A O 1
ATOM 5111 N N . SER A 1 642 ? 104.621 32.253 -165.925 1.00 54.22 642 SER A N 1
ATOM 5112 C CA . SER A 1 642 ? 105.940 32.215 -166.578 1.00 54.22 642 SER A CA 1
ATOM 5113 C C . SER A 1 642 ? 105.893 31.744 -168.038 1.00 54.22 642 SER A C 1
ATOM 5115 O O . SER A 1 642 ? 106.718 32.176 -168.841 1.00 54.22 642 SER A O 1
ATOM 5117 N N . VAL A 1 643 ? 104.901 30.923 -168.406 1.00 61.75 643 VAL A N 1
ATOM 5118 C CA . VAL A 1 643 ? 104.679 30.467 -169.791 1.00 61.75 643 VAL A CA 1
ATOM 5119 C C . VAL A 1 643 ? 104.128 31.603 -170.658 1.00 61.75 643 VAL A C 1
ATOM 5121 O O . VAL A 1 643 ? 104.566 31.774 -171.795 1.00 61.75 643 VAL A O 1
ATOM 5124 N N . ARG A 1 644 ? 103.225 32.431 -170.110 1.00 58.28 644 ARG A N 1
ATOM 5125 C CA . ARG A 1 644 ? 102.584 33.554 -170.825 1.00 58.28 644 ARG A CA 1
ATOM 5126 C C . ARG A 1 644 ? 103.589 34.517 -171.473 1.00 58.28 644 ARG A C 1
ATOM 5128 O O . ARG A 1 644 ? 103.360 34.967 -172.589 1.00 58.28 644 ARG A O 1
ATOM 5135 N N . ASN A 1 645 ? 104.713 34.790 -170.812 1.00 54.50 645 ASN A N 1
ATOM 5136 C CA . ASN A 1 645 ? 105.714 35.749 -171.295 1.00 54.50 645 ASN A CA 1
ATOM 5137 C C . ASN A 1 645 ? 106.585 35.226 -172.457 1.00 54.50 645 ASN A C 1
ATOM 5139 O O . ASN A 1 645 ? 107.307 36.011 -173.065 1.00 54.50 645 ASN A O 1
ATOM 5143 N N . ALA A 1 646 ? 106.530 33.929 -172.784 1.00 59.19 646 ALA A N 1
ATOM 5144 C CA . ALA A 1 646 ? 107.19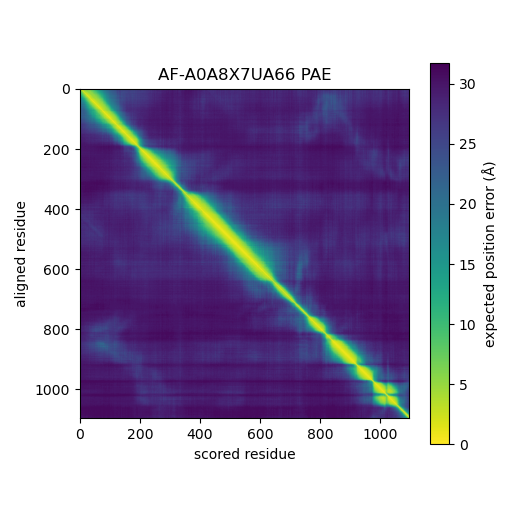7 33.368 -173.965 1.00 59.19 646 ALA A CA 1
ATOM 5145 C C . ALA A 1 646 ? 106.311 33.407 -175.230 1.00 59.19 646 ALA A C 1
ATOM 5147 O O . ALA A 1 646 ? 106.818 33.344 -176.351 1.00 59.19 646 ALA A O 1
ATOM 5148 N N . ASP A 1 647 ? 104.993 33.525 -175.055 1.00 49.44 647 ASP A N 1
ATOM 5149 C CA . ASP A 1 647 ? 103.987 33.352 -176.112 1.00 49.44 647 ASP A CA 1
ATOM 5150 C C . ASP A 1 647 ? 103.847 34.607 -177.010 1.00 49.44 647 ASP A C 1
ATOM 5152 O O . ASP A 1 647 ? 103.565 34.519 -178.209 1.00 49.44 647 ASP A O 1
ATOM 5156 N N . GLU A 1 648 ? 104.126 35.800 -176.465 1.00 58.94 648 GLU A N 1
ATOM 5157 C CA . GLU A 1 648 ? 104.010 37.080 -177.190 1.00 58.94 648 GLU A CA 1
ATOM 5158 C C . GLU A 1 648 ? 105.086 37.296 -178.275 1.00 58.94 648 GLU A C 1
ATOM 5160 O O . GLU A 1 648 ? 104.849 38.015 -179.251 1.00 58.94 648 GLU A O 1
ATOM 5165 N N . GLU A 1 649 ? 106.256 36.661 -178.152 1.00 56.03 649 GLU A N 1
ATOM 5166 C CA . GLU A 1 649 ? 107.307 36.713 -179.182 1.00 56.03 649 GLU A CA 1
ATOM 5167 C C . GLU A 1 649 ? 106.970 35.775 -180.356 1.00 56.03 649 GLU A C 1
ATOM 5169 O O . GLU A 1 649 ? 107.107 36.146 -181.523 1.00 56.03 649 GLU A O 1
ATOM 5174 N N . MET A 1 650 ? 106.454 34.576 -180.056 1.00 55.41 650 MET A N 1
ATOM 5175 C CA . MET A 1 650 ? 106.173 33.535 -181.052 1.00 55.41 650 MET A CA 1
ATOM 5176 C C . MET A 1 650 ? 104.981 33.886 -181.958 1.00 55.41 650 MET A C 1
ATOM 5178 O O . MET A 1 650 ? 104.963 33.536 -183.141 1.00 55.41 650 MET A O 1
ATOM 5182 N N . LYS A 1 651 ? 104.020 34.656 -181.435 1.00 56.91 651 LYS A N 1
ATOM 5183 C CA . LYS A 1 651 ? 102.821 35.103 -182.157 1.00 56.91 651 LYS A CA 1
ATOM 5184 C C . LYS A 1 651 ? 103.123 35.919 -183.422 1.00 56.91 651 LYS A C 1
ATOM 5186 O O . LYS A 1 651 ? 102.431 35.754 -184.421 1.00 56.91 651 LYS A O 1
ATOM 5191 N N . ARG A 1 652 ? 104.192 36.729 -183.428 1.00 62.06 652 ARG A N 1
ATOM 5192 C CA . ARG A 1 652 ? 104.587 37.562 -184.588 1.00 62.06 652 ARG A CA 1
ATOM 5193 C C . ARG A 1 652 ? 105.121 36.772 -185.792 1.00 62.06 652 ARG A C 1
ATOM 5195 O O . ARG A 1 652 ? 105.234 37.345 -186.868 1.00 62.06 652 ARG A O 1
ATOM 5202 N N . ILE A 1 653 ? 105.447 35.488 -185.623 1.00 64.25 653 ILE A N 1
ATOM 5203 C CA . ILE A 1 653 ? 105.999 34.619 -186.682 1.00 64.25 653 ILE A CA 1
ATOM 5204 C C . ILE A 1 653 ? 104.892 33.787 -187.366 1.00 64.25 653 ILE A C 1
ATOM 5206 O O . ILE A 1 653 ? 105.059 33.328 -188.496 1.00 64.25 653 ILE A O 1
ATOM 5210 N N . LEU A 1 654 ? 103.740 33.606 -186.710 1.00 57.97 654 LEU A N 1
ATOM 5211 C CA . LEU A 1 654 ? 102.636 32.780 -187.213 1.00 57.97 654 LEU A CA 1
ATOM 5212 C C . LEU A 1 654 ? 101.768 33.481 -188.269 1.00 57.97 654 LEU A C 1
ATOM 5214 O O . LEU A 1 654 ? 101.365 32.835 -189.238 1.00 57.97 654 LEU A O 1
ATOM 5218 N N . ASP A 1 655 ? 101.521 34.786 -188.124 1.00 60.66 655 ASP A N 1
ATOM 5219 C CA . ASP A 1 655 ? 100.628 35.539 -189.020 1.00 60.66 655 ASP A CA 1
ATOM 5220 C C . ASP A 1 655 ? 101.125 35.552 -190.483 1.00 60.66 655 ASP A C 1
ATOM 5222 O O . ASP A 1 655 ? 100.325 35.462 -191.416 1.00 60.66 655 ASP A O 1
ATOM 5226 N N . GLU A 1 656 ? 102.446 35.570 -190.702 1.00 63.09 656 GLU A N 1
ATOM 5227 C CA . GLU A 1 656 ? 103.056 35.533 -192.042 1.00 63.09 656 GLU A CA 1
ATOM 5228 C C . GLU A 1 656 ? 102.870 34.170 -192.741 1.00 63.09 656 GLU A C 1
ATOM 5230 O O . GLU A 1 656 ? 102.751 34.105 -193.963 1.00 63.09 656 GLU A O 1
ATOM 5235 N N . LYS A 1 657 ? 102.772 33.067 -191.982 1.00 58.47 657 LYS A N 1
ATOM 5236 C CA . LYS A 1 657 ? 102.541 31.716 -192.530 1.00 58.47 657 LYS A CA 1
ATOM 5237 C C . LYS A 1 657 ? 101.068 31.388 -192.785 1.00 58.47 657 LYS A C 1
ATOM 5239 O O . LYS A 1 657 ? 100.784 30.405 -193.469 1.00 58.47 657 LYS A O 1
ATOM 5244 N N . HIS A 1 658 ? 100.130 32.180 -192.266 1.00 61.00 658 HIS A N 1
ATOM 5245 C CA . HIS A 1 658 ? 98.700 31.914 -192.437 1.00 61.00 658 HIS A CA 1
ATOM 5246 C C . HIS A 1 658 ? 98.200 32.237 -193.858 1.00 61.00 658 HIS A C 1
ATOM 5248 O O . HIS A 1 658 ? 97.352 31.519 -194.388 1.00 61.00 658 HIS A O 1
ATOM 5254 N N . MET A 1 659 ? 98.765 33.267 -194.502 1.00 65.19 659 MET A N 1
ATOM 5255 C CA . MET A 1 659 ? 98.367 33.702 -195.850 1.00 65.19 659 MET A CA 1
ATOM 5256 C C . MET A 1 659 ? 98.670 32.649 -196.930 1.00 65.19 659 MET A C 1
ATOM 5258 O O . MET A 1 659 ? 97.788 32.328 -197.726 1.00 65.19 659 MET A O 1
ATOM 5262 N N . ASP A 1 660 ? 99.868 32.047 -196.905 1.00 60.28 660 ASP A N 1
ATOM 5263 C CA . ASP A 1 660 ? 100.305 31.014 -197.867 1.00 60.28 660 ASP A CA 1
ATOM 5264 C C . ASP A 1 660 ? 99.334 29.816 -197.950 1.00 60.28 660 ASP A C 1
ATOM 5266 O O . ASP A 1 660 ? 99.165 29.197 -199.002 1.00 60.28 660 ASP A O 1
ATOM 5270 N N . LEU A 1 661 ? 98.686 29.469 -196.831 1.00 59.00 661 LEU A N 1
ATOM 5271 C CA . LEU A 1 661 ? 97.781 28.319 -196.732 1.00 59.00 661 LEU A CA 1
ATOM 5272 C C . LEU A 1 661 ? 96.384 28.588 -197.309 1.00 59.00 661 LEU A C 1
ATOM 5274 O O . LEU A 1 661 ? 95.727 27.653 -197.775 1.00 59.00 661 LEU A O 1
ATOM 5278 N N . GLN A 1 662 ? 95.922 29.841 -197.303 1.00 61.62 662 GLN A N 1
ATOM 5279 C CA . GLN A 1 662 ? 94.558 30.183 -197.722 1.00 61.62 662 GLN A CA 1
ATOM 5280 C C . GLN A 1 662 ? 94.380 30.146 -199.251 1.00 61.62 662 GLN A C 1
ATOM 5282 O O . GLN A 1 662 ? 93.279 29.893 -199.748 1.00 61.62 662 GLN A O 1
ATOM 5287 N N . GLU A 1 663 ? 95.454 30.355 -200.016 1.00 62.88 663 GLU A N 1
ATOM 5288 C CA . GLU A 1 663 ? 95.416 30.261 -201.480 1.00 62.88 663 GLU A CA 1
ATOM 5289 C C . GLU A 1 663 ? 95.376 28.798 -201.961 1.00 62.88 663 GLU A C 1
ATOM 5291 O O . GLU A 1 663 ? 94.622 28.467 -202.880 1.00 62.88 663 GLU A O 1
ATOM 5296 N N . ALA A 1 664 ? 96.082 27.893 -201.273 1.00 59.19 664 ALA A N 1
ATOM 5297 C CA . ALA A 1 664 ? 96.122 26.467 -201.607 1.00 59.19 664 ALA A CA 1
ATOM 5298 C C . ALA A 1 664 ? 94.746 25.772 -201.516 1.00 59.19 664 ALA A C 1
ATOM 5300 O O . ALA A 1 664 ? 94.434 24.911 -202.343 1.00 59.19 664 ALA A O 1
ATOM 5301 N N . GLN A 1 665 ? 93.892 26.157 -200.557 1.00 55.84 665 GLN A N 1
ATOM 5302 C CA . GLN A 1 665 ? 92.569 25.538 -200.378 1.00 55.84 665 GLN A CA 1
ATOM 5303 C C . GLN A 1 665 ? 91.644 25.726 -201.595 1.00 55.84 665 GLN A C 1
ATOM 5305 O O . GLN A 1 665 ? 90.925 24.795 -201.964 1.00 55.84 665 GLN A O 1
ATOM 5310 N N . LYS A 1 666 ? 91.714 26.871 -202.291 1.00 65.12 666 LYS A N 1
ATOM 5311 C CA . LYS A 1 666 ? 90.855 27.170 -203.458 1.00 65.12 666 LYS A CA 1
ATOM 5312 C C . LYS A 1 666 ? 91.109 26.265 -204.669 1.00 65.12 666 LYS A C 1
ATOM 5314 O O . LYS A 1 666 ? 90.256 26.172 -205.552 1.00 65.12 666 LYS A O 1
ATOM 5319 N N . HIS A 1 667 ? 92.254 25.582 -204.732 1.00 63.66 667 HIS A N 1
ATOM 5320 C CA . HIS A 1 667 ? 92.519 24.598 -205.785 1.00 63.66 667 HIS A CA 1
ATOM 5321 C C . HIS A 1 667 ? 91.875 23.226 -205.525 1.00 63.66 667 HIS A C 1
ATOM 5323 O O . HIS A 1 667 ? 91.674 22.474 -206.480 1.00 63.66 667 HIS A O 1
ATOM 5329 N N . ILE A 1 668 ? 91.504 22.903 -204.282 1.00 61.50 668 ILE A N 1
ATOM 5330 C CA . ILE A 1 668 ? 90.943 21.591 -203.918 1.00 61.50 668 ILE A CA 1
ATOM 5331 C C . ILE A 1 668 ? 89.459 21.507 -204.319 1.00 61.50 668 ILE A C 1
ATOM 5333 O O . ILE A 1 668 ? 89.080 20.594 -205.057 1.00 61.50 668 ILE A O 1
ATOM 5337 N N . GLU A 1 669 ? 88.658 22.533 -203.999 1.00 66.12 669 GLU A N 1
ATOM 5338 C CA . GLU A 1 669 ? 87.231 22.656 -204.380 1.00 66.12 669 GLU A CA 1
ATOM 5339 C C . GLU A 1 669 ? 86.978 22.615 -205.908 1.00 66.12 669 GLU A C 1
ATOM 5341 O O . GLU A 1 669 ? 85.839 22.499 -206.380 1.00 66.12 669 GLU A O 1
ATOM 5346 N N . ALA A 1 670 ? 88.028 22.775 -206.721 1.00 66.81 670 ALA A N 1
ATOM 5347 C CA . ALA A 1 670 ? 87.970 22.686 -208.179 1.00 66.81 670 ALA A CA 1
ATOM 5348 C C . ALA A 1 670 ? 88.006 21.242 -208.705 1.00 66.81 670 ALA A C 1
ATOM 5350 O O . ALA A 1 670 ? 87.485 20.981 -209.793 1.00 66.81 670 ALA A O 1
ATOM 5351 N N . LEU A 1 671 ? 88.589 20.307 -207.951 1.00 62.25 671 LEU A N 1
ATOM 5352 C CA . LEU A 1 671 ? 88.736 18.904 -208.349 1.00 62.25 671 LEU A CA 1
ATOM 5353 C C . LEU A 1 671 ? 87.524 18.054 -207.944 1.00 62.25 671 LEU A C 1
ATOM 5355 O O . LEU A 1 671 ? 87.136 17.153 -208.685 1.00 62.25 671 LEU A O 1
ATOM 5359 N N . GLU A 1 672 ? 86.864 18.383 -206.835 1.00 58.91 672 GLU A N 1
ATOM 5360 C CA . GLU A 1 672 ? 85.697 17.651 -206.311 1.00 58.91 672 GLU A CA 1
ATOM 5361 C C . GLU A 1 672 ? 84.472 17.727 -207.242 1.00 58.91 672 GLU A C 1
ATOM 5363 O O . GLU A 1 672 ? 83.701 16.778 -207.372 1.00 58.91 672 GLU A O 1
ATOM 5368 N N . ARG A 1 673 ? 84.338 18.816 -208.011 1.00 67.81 673 ARG A N 1
ATOM 5369 C CA . ARG A 1 673 ? 83.332 18.926 -209.087 1.00 67.81 673 ARG A CA 1
ATOM 5370 C C . ARG A 1 673 ? 83.612 18.027 -210.297 1.00 67.81 673 ARG A C 1
ATOM 5372 O O . ARG A 1 673 ? 82.736 17.871 -211.145 1.00 67.81 673 ARG A O 1
ATOM 5379 N N . LYS A 1 674 ? 84.809 17.442 -210.407 1.00 62.12 674 LYS A N 1
ATOM 5380 C CA . LYS A 1 674 ? 85.200 16.572 -211.528 1.00 62.12 674 LYS A CA 1
ATOM 5381 C C . LYS A 1 674 ? 84.838 15.105 -211.276 1.00 62.12 674 LYS A C 1
ATOM 5383 O O . LYS A 1 674 ? 84.407 14.430 -212.206 1.00 62.12 674 LYS A O 1
ATOM 5388 N N . THR A 1 675 ? 84.949 14.638 -210.031 1.00 63.38 675 THR A N 1
ATOM 5389 C CA . THR A 1 675 ? 84.565 13.274 -209.620 1.00 63.38 675 THR A CA 1
ATOM 5390 C C . THR A 1 675 ? 83.048 13.075 -209.610 1.00 63.38 675 THR A C 1
ATOM 5392 O O . THR A 1 675 ? 82.572 12.023 -210.036 1.00 63.38 675 THR A O 1
ATOM 5395 N N . ALA A 1 676 ? 82.274 14.096 -209.221 1.00 68.94 676 ALA A N 1
ATOM 5396 C CA . ALA A 1 676 ? 80.807 14.039 -209.199 1.00 68.94 676 ALA A CA 1
ATOM 5397 C C . ALA A 1 676 ? 80.184 13.645 -210.557 1.00 68.94 676 ALA A C 1
ATOM 5399 O O . ALA A 1 676 ? 79.240 12.857 -210.599 1.00 68.94 676 ALA A O 1
ATOM 5400 N N . ASN A 1 677 ? 80.741 14.128 -211.673 1.00 61.81 677 ASN A N 1
ATOM 5401 C CA . ASN A 1 677 ? 80.232 13.803 -213.009 1.00 61.81 677 ASN A CA 1
ATOM 5402 C C . ASN A 1 677 ? 80.472 12.329 -213.384 1.00 61.81 677 ASN A C 1
ATOM 5404 O O . ASN A 1 677 ? 79.577 11.689 -213.935 1.00 61.81 677 ASN A O 1
ATOM 5408 N N . GLN A 1 678 ? 81.635 11.766 -213.031 1.00 65.62 678 GLN A N 1
ATOM 5409 C CA . GLN A 1 678 ? 81.972 10.359 -213.305 1.00 65.62 678 GLN A CA 1
ATOM 5410 C C . GLN A 1 678 ? 81.045 9.384 -212.559 1.00 65.62 678 GLN A C 1
ATOM 5412 O O . GLN A 1 678 ? 80.753 8.297 -213.052 1.00 65.62 678 GLN A O 1
ATOM 5417 N N . MET A 1 679 ? 80.509 9.795 -211.404 1.00 60.97 679 MET A N 1
ATOM 5418 C CA . MET A 1 679 ? 79.545 8.996 -210.642 1.00 60.97 679 MET A CA 1
ATOM 5419 C C . MET A 1 679 ? 78.259 8.704 -211.436 1.00 60.97 679 MET A C 1
ATOM 5421 O O . MET A 1 679 ? 77.660 7.647 -211.264 1.00 60.97 679 MET A O 1
ATOM 5425 N N . THR A 1 680 ? 77.848 9.599 -212.343 1.00 65.81 680 THR A N 1
ATOM 5426 C CA . THR A 1 680 ? 76.635 9.406 -213.165 1.00 65.81 680 THR A CA 1
ATOM 5427 C C . THR A 1 680 ? 76.804 8.340 -214.255 1.00 65.81 680 THR A C 1
ATOM 5429 O O . THR A 1 680 ? 75.837 7.673 -214.621 1.00 65.81 680 THR A O 1
ATOM 5432 N N . GLU A 1 681 ? 78.035 8.131 -214.726 1.00 63.12 681 GLU A N 1
ATOM 5433 C CA . GLU A 1 681 ? 78.404 7.134 -215.737 1.00 63.12 681 GLU A CA 1
ATOM 5434 C C . GLU A 1 681 ? 78.401 5.714 -215.131 1.00 63.12 681 GLU A C 1
ATOM 5436 O O . GLU A 1 681 ? 77.844 4.775 -215.704 1.00 63.12 681 GLU A O 1
ATOM 5441 N N . ILE A 1 682 ? 78.894 5.582 -213.893 1.00 58.25 682 ILE A N 1
ATOM 5442 C CA . ILE A 1 682 ? 78.857 4.343 -213.090 1.00 58.25 682 ILE A CA 1
ATOM 5443 C C . ILE A 1 682 ? 77.410 3.866 -212.841 1.00 58.25 682 ILE A C 1
ATOM 5445 O O . ILE A 1 682 ? 77.138 2.658 -212.825 1.00 58.25 682 ILE A O 1
ATOM 5449 N N . THR A 1 683 ? 76.455 4.791 -212.709 1.00 70.06 683 THR A N 1
ATOM 5450 C CA . THR A 1 683 ? 75.030 4.464 -212.531 1.00 70.06 683 THR A CA 1
ATOM 5451 C C . THR A 1 683 ? 74.443 3.716 -213.735 1.00 70.06 683 THR A C 1
ATOM 5453 O O . THR A 1 683 ? 73.589 2.851 -213.550 1.00 70.06 683 THR A O 1
ATOM 5456 N N . GLN A 1 684 ? 74.918 3.980 -214.959 1.00 56.12 684 GLN A N 1
ATOM 5457 C CA . GLN A 1 684 ? 74.434 3.286 -216.162 1.00 56.12 684 GLN A CA 1
ATOM 5458 C C . GLN A 1 684 ? 74.950 1.841 -216.244 1.00 56.12 684 GLN A C 1
ATOM 5460 O O . GLN A 1 684 ? 74.194 0.938 -216.598 1.00 56.12 684 GLN A O 1
ATOM 5465 N N . LEU A 1 685 ? 76.202 1.595 -215.843 1.00 61.69 685 LEU A N 1
ATOM 5466 C CA . LEU A 1 685 ? 76.775 0.242 -215.778 1.00 61.69 685 LEU A CA 1
ATOM 5467 C C . LEU A 1 685 ? 76.128 -0.617 -214.680 1.00 61.69 685 LEU A C 1
ATOM 5469 O O . LEU A 1 685 ? 75.962 -1.824 -214.850 1.00 61.69 685 LEU A O 1
ATOM 5473 N N . SER A 1 686 ? 75.708 0.003 -213.575 1.00 48.59 686 SER A N 1
ATOM 5474 C CA . SER A 1 686 ? 75.096 -0.694 -212.434 1.00 48.59 686 SER A CA 1
ATOM 5475 C C . SER A 1 686 ? 73.771 -1.392 -212.786 1.00 48.59 686 SER A C 1
ATOM 5477 O O . SER A 1 686 ? 73.458 -2.439 -212.219 1.00 48.59 686 SER A O 1
ATOM 5479 N N . ALA A 1 687 ? 73.020 -0.875 -213.767 1.00 60.97 687 ALA A N 1
ATOM 5480 C CA . ALA A 1 687 ? 71.779 -1.494 -214.240 1.00 60.97 687 ALA A CA 1
ATOM 5481 C C . ALA A 1 687 ? 71.999 -2.884 -214.876 1.00 60.97 687 ALA A C 1
ATOM 5483 O O . ALA A 1 687 ? 71.154 -3.763 -214.733 1.00 60.97 687 ALA A O 1
ATOM 5484 N N . HIS A 1 688 ? 73.155 -3.112 -215.511 1.00 54.50 688 HIS A N 1
ATOM 5485 C CA . HIS A 1 688 ? 73.516 -4.382 -216.159 1.00 54.50 688 HIS A CA 1
ATOM 5486 C C . HIS A 1 688 ? 73.904 -5.482 -215.142 1.00 54.50 688 HIS A C 1
ATOM 5488 O O . HIS A 1 688 ? 73.943 -6.667 -215.473 1.00 54.50 688 HIS A O 1
ATOM 5494 N N . ILE A 1 689 ? 74.201 -5.118 -213.889 1.00 59.41 689 ILE A N 1
ATOM 5495 C CA . ILE A 1 689 ? 74.667 -6.058 -212.852 1.00 59.41 689 ILE A CA 1
ATOM 5496 C C . ILE A 1 689 ? 73.492 -6.655 -212.056 1.00 59.41 689 ILE A C 1
ATOM 5498 O O . ILE A 1 689 ? 73.570 -7.796 -211.594 1.00 59.41 689 ILE A O 1
ATOM 5502 N N . LEU A 1 690 ? 72.373 -5.930 -211.944 1.00 63.66 690 LEU A N 1
ATOM 5503 C CA . LEU A 1 690 ? 71.173 -6.388 -211.228 1.00 63.66 690 LEU A CA 1
ATOM 5504 C C . LEU A 1 690 ? 70.532 -7.640 -211.852 1.00 63.66 690 LEU A C 1
ATOM 5506 O O . LEU A 1 690 ? 69.999 -8.474 -211.124 1.00 63.66 690 LEU A O 1
ATOM 5510 N N . GLU A 1 691 ? 70.636 -7.810 -213.172 1.00 56.78 691 GLU A N 1
ATOM 5511 C CA . GLU A 1 691 ? 70.123 -8.988 -213.890 1.00 56.78 691 GLU A CA 1
ATOM 5512 C C . GLU A 1 691 ? 70.917 -10.272 -213.569 1.00 56.78 691 GLU A C 1
ATOM 5514 O O . GLU A 1 691 ? 70.354 -11.364 -213.538 1.00 56.78 691 GLU A O 1
ATOM 5519 N N . LEU A 1 692 ? 72.211 -10.148 -213.245 1.00 63.47 692 LEU A N 1
ATOM 5520 C CA . LEU A 1 692 ? 73.078 -11.277 -212.883 1.00 63.47 692 LEU A CA 1
ATOM 5521 C C . LEU A 1 692 ? 72.910 -11.719 -211.423 1.00 63.47 692 LEU A C 1
ATOM 5523 O O . LEU A 1 692 ? 72.927 -12.916 -211.132 1.00 63.47 692 LEU A O 1
ATOM 5527 N N . ASN A 1 693 ? 72.757 -10.777 -210.486 1.00 55.31 693 ASN A N 1
ATOM 5528 C CA . ASN A 1 693 ? 72.861 -11.104 -209.058 1.00 55.31 693 ASN A CA 1
ATOM 5529 C C . ASN A 1 693 ? 71.628 -11.843 -208.494 1.00 55.31 693 ASN A C 1
ATOM 5531 O O . ASN A 1 693 ? 71.742 -12.556 -207.496 1.00 55.31 693 ASN A O 1
ATOM 5535 N N . MET A 1 694 ? 70.483 -11.775 -209.188 1.00 66.69 694 MET A N 1
ATOM 5536 C CA . MET A 1 694 ? 69.293 -12.611 -208.937 1.00 66.69 694 MET A CA 1
ATOM 5537 C C . MET A 1 694 ? 69.600 -14.121 -208.922 1.00 66.69 694 MET A C 1
ATOM 5539 O O . MET A 1 694 ? 68.859 -14.895 -208.319 1.00 66.69 694 MET A O 1
ATOM 5543 N N . HIS A 1 695 ? 70.696 -14.556 -209.550 1.00 53.69 695 HIS A N 1
ATOM 5544 C CA . HIS A 1 695 ? 71.089 -15.963 -209.594 1.00 53.69 695 HIS A CA 1
ATOM 5545 C C . HIS A 1 695 ? 71.854 -16.451 -208.345 1.00 53.69 695 HIS A C 1
ATOM 5547 O O . HIS A 1 695 ? 71.949 -17.662 -208.135 1.00 53.69 695 HIS A O 1
ATOM 5553 N N . ALA A 1 696 ? 72.392 -15.543 -207.517 1.00 50.22 696 ALA A N 1
ATOM 5554 C CA . ALA A 1 696 ? 73.291 -15.873 -206.402 1.00 50.22 696 ALA A CA 1
ATOM 5555 C C . ALA A 1 696 ? 72.578 -16.050 -205.045 1.00 50.22 696 ALA A C 1
ATOM 5557 O O . ALA A 1 696 ? 73.004 -16.864 -204.222 1.00 50.22 696 ALA A O 1
ATOM 5558 N N . GLU A 1 697 ? 71.452 -15.363 -204.814 1.00 56.97 697 GLU A N 1
ATOM 5559 C CA . GLU A 1 697 ? 70.674 -15.465 -203.560 1.00 56.97 697 GLU A CA 1
ATOM 5560 C C . GLU A 1 697 ? 70.080 -16.868 -203.306 1.00 56.97 697 GLU A C 1
ATOM 5562 O O . GLU A 1 697 ? 69.628 -17.175 -202.198 1.00 56.97 697 GLU A O 1
ATOM 5567 N N . ALA A 1 698 ? 70.125 -17.751 -204.308 1.00 50.66 698 ALA A N 1
ATOM 5568 C CA . ALA A 1 698 ? 69.805 -19.166 -204.168 1.00 50.66 698 ALA A CA 1
ATOM 5569 C C . ALA A 1 698 ? 70.829 -19.942 -203.309 1.00 50.66 698 ALA A C 1
ATOM 5571 O O . ALA A 1 698 ? 70.425 -20.824 -202.553 1.00 50.66 698 ALA A O 1
ATOM 5572 N N . GLN A 1 699 ? 72.128 -19.613 -203.382 1.00 47.12 699 GLN A N 1
ATOM 5573 C CA . GLN A 1 699 ? 73.203 -20.390 -202.734 1.00 47.12 699 GLN A CA 1
ATOM 5574 C C . GLN A 1 699 ? 73.475 -19.998 -201.276 1.00 47.12 699 GLN A C 1
ATOM 5576 O O . GLN A 1 699 ? 73.872 -20.839 -200.473 1.00 47.12 699 GLN A O 1
ATOM 5581 N N . ALA A 1 700 ? 73.219 -18.747 -200.878 1.00 49.56 700 ALA A N 1
ATOM 5582 C CA . ALA A 1 700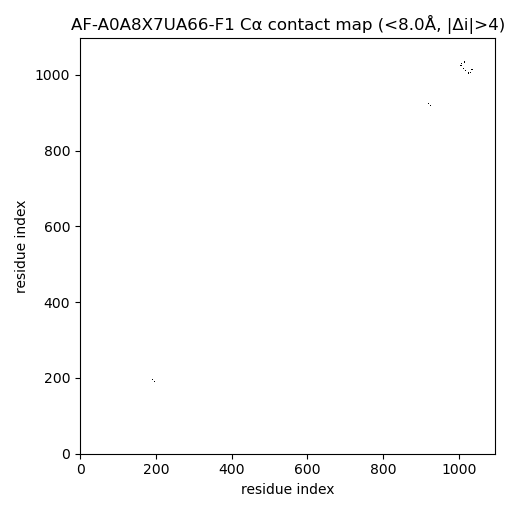 ? 73.480 -18.297 -199.503 1.00 49.56 700 ALA A CA 1
ATOM 5583 C C . ALA A 1 700 ? 72.683 -19.083 -198.434 1.00 49.56 700 ALA A C 1
ATOM 5585 O O . ALA A 1 700 ? 73.064 -19.108 -197.265 1.00 49.56 700 ALA A O 1
ATOM 5586 N N . ARG A 1 701 ? 71.608 -19.776 -198.839 1.00 57.72 701 ARG A N 1
ATOM 5587 C CA . ARG A 1 701 ? 70.792 -20.646 -197.978 1.00 57.72 701 ARG A CA 1
ATOM 5588 C C . ARG A 1 701 ? 71.498 -21.950 -197.571 1.00 57.72 701 ARG A C 1
ATOM 5590 O O . ARG A 1 701 ? 71.040 -22.599 -196.635 1.00 57.72 701 ARG A O 1
ATOM 5597 N N . GLU A 1 702 ? 72.607 -22.323 -198.215 1.00 44.06 702 GLU A N 1
ATOM 5598 C CA . GLU A 1 702 ? 73.355 -23.554 -197.908 1.00 44.06 702 GLU A CA 1
ATOM 5599 C C . GLU A 1 702 ? 74.302 -23.408 -196.699 1.00 44.06 702 GLU A C 1
ATOM 5601 O O . GLU A 1 702 ? 74.542 -24.377 -195.977 1.00 44.06 702 GLU A O 1
ATOM 5606 N N . TYR A 1 703 ? 74.794 -22.199 -196.392 1.00 43.25 703 TYR A N 1
ATOM 5607 C CA . TYR A 1 703 ? 75.794 -21.989 -195.327 1.00 43.25 703 TYR A CA 1
ATOM 5608 C C . TYR A 1 703 ? 75.231 -21.826 -193.902 1.00 43.25 703 TYR A C 1
ATOM 5610 O O . TYR A 1 703 ? 75.941 -21.427 -192.980 1.00 43.25 703 TYR A O 1
ATOM 5618 N N . MET A 1 704 ? 74.023 -22.355 -193.680 1.00 45.06 704 MET A N 1
ATOM 5619 C CA . MET A 1 704 ? 73.543 -22.873 -192.382 1.00 45.06 704 MET A CA 1
ATOM 5620 C C . MET A 1 704 ? 74.495 -23.924 -191.746 1.00 45.06 704 MET A C 1
ATOM 5622 O O . MET A 1 704 ? 74.294 -24.354 -190.614 1.00 45.06 704 MET A O 1
ATOM 5626 N N . HIS A 1 705 ? 75.534 -24.359 -192.469 1.00 39.56 705 HIS A N 1
ATOM 5627 C CA . HIS A 1 705 ? 76.394 -25.498 -192.144 1.00 39.56 705 HIS A CA 1
ATOM 5628 C C . HIS A 1 705 ? 77.740 -25.152 -191.447 1.00 39.56 705 HIS A C 1
ATOM 5630 O O . HIS A 1 705 ? 78.582 -26.035 -191.274 1.00 39.56 705 HIS A O 1
ATOM 5636 N N . LYS A 1 706 ? 77.982 -23.903 -191.011 1.00 41.50 706 LYS A N 1
ATOM 5637 C CA . LYS A 1 706 ? 79.205 -23.516 -190.256 1.00 41.50 706 LYS A CA 1
ATOM 5638 C C . LYS A 1 706 ? 78.943 -23.051 -188.814 1.00 41.50 706 LYS A C 1
ATOM 5640 O O . LYS A 1 706 ? 79.415 -22.021 -188.356 1.00 41.50 706 LYS A O 1
ATOM 5645 N N . VAL A 1 707 ? 78.240 -23.903 -188.072 1.00 51.06 707 VAL A N 1
ATOM 5646 C CA . VAL A 1 707 ? 77.910 -23.773 -186.634 1.00 51.06 707 VAL A CA 1
ATOM 5647 C C . VAL A 1 707 ? 79.129 -23.801 -185.682 1.00 51.06 707 VAL A C 1
ATOM 5649 O O . VAL A 1 707 ? 78.977 -23.521 -184.497 1.00 51.06 707 VAL A O 1
ATOM 5652 N N . LYS A 1 708 ? 80.313 -24.238 -186.136 1.00 37.28 708 LYS A N 1
ATOM 5653 C CA . LYS A 1 708 ? 81.101 -25.190 -185.330 1.00 37.28 708 LYS A CA 1
ATOM 5654 C C . LYS A 1 708 ? 82.630 -25.022 -185.392 1.00 37.28 708 LYS A C 1
ATOM 5656 O O . LYS A 1 708 ? 83.328 -25.999 -185.636 1.00 37.28 708 LYS A O 1
ATOM 5661 N N . GLU A 1 709 ? 83.137 -23.794 -185.240 1.00 31.02 709 GLU A N 1
ATOM 5662 C CA . GLU A 1 709 ? 84.577 -23.513 -185.443 1.00 31.02 709 GLU A CA 1
ATOM 5663 C C . GLU A 1 709 ? 85.191 -22.418 -184.528 1.00 31.02 709 GLU A C 1
ATOM 5665 O O . GLU A 1 709 ? 86.378 -22.145 -184.661 1.00 31.02 709 GLU A O 1
ATOM 5670 N N . LEU A 1 710 ? 84.422 -21.802 -183.608 1.00 44.28 710 LEU A N 1
ATOM 5671 C CA . LEU A 1 710 ? 84.884 -20.800 -182.616 1.00 44.28 710 LEU A CA 1
ATOM 5672 C C . LEU A 1 710 ? 83.917 -20.740 -181.401 1.00 44.28 710 LEU A C 1
ATOM 5674 O O . LEU A 1 710 ? 82.935 -20.005 -181.440 1.00 44.28 710 LEU A O 1
ATOM 5678 N N . GLU A 1 711 ? 84.007 -21.473 -180.291 1.00 36.00 711 GLU A N 1
ATOM 5679 C CA . GLU A 1 711 ? 85.011 -22.387 -179.723 1.00 36.00 711 GLU A CA 1
ATOM 5680 C C . GLU A 1 711 ? 86.399 -21.769 -179.420 1.00 36.00 711 GLU A C 1
ATOM 5682 O O . GLU A 1 711 ? 87.170 -21.457 -180.314 1.00 36.00 711 GLU A O 1
ATOM 5687 N N . ALA A 1 712 ? 86.695 -21.629 -178.117 1.00 29.41 712 ALA A N 1
ATOM 5688 C CA . ALA A 1 712 ? 87.985 -21.289 -177.492 1.00 29.41 712 ALA A CA 1
ATOM 5689 C C . ALA A 1 712 ? 88.719 -19.979 -177.897 1.00 29.41 712 ALA A C 1
ATOM 5691 O O . ALA A 1 712 ? 89.469 -19.957 -178.864 1.00 29.41 712 ALA A O 1
ATOM 5692 N N . MET A 1 713 ? 88.611 -18.942 -177.045 1.00 32.91 713 MET A N 1
ATOM 5693 C CA . MET A 1 713 ? 89.676 -18.046 -176.501 1.00 32.91 713 MET A CA 1
ATOM 5694 C C . MET A 1 713 ? 88.975 -16.924 -175.675 1.00 32.91 713 MET A C 1
ATOM 5696 O O . MET A 1 713 ? 87.912 -16.473 -176.087 1.00 32.91 713 MET A O 1
ATOM 5700 N N . ALA A 1 714 ? 89.336 -16.537 -174.437 1.00 28.12 714 ALA A N 1
ATOM 5701 C CA . ALA A 1 714 ? 90.638 -16.205 -173.817 1.00 28.12 714 ALA A CA 1
ATOM 5702 C C . ALA A 1 714 ? 91.173 -14.824 -174.300 1.00 28.12 714 ALA A C 1
ATOM 5704 O O . ALA A 1 714 ? 91.177 -14.593 -175.501 1.00 28.12 714 ALA A O 1
ATOM 5705 N N . GLU A 1 715 ? 91.631 -13.859 -173.476 1.00 38.03 715 GLU A N 1
ATOM 5706 C CA . GLU A 1 715 ? 91.804 -13.752 -172.003 1.00 38.03 715 GLU A CA 1
ATOM 5707 C C . GLU A 1 715 ? 92.176 -12.283 -171.585 1.00 38.03 715 GLU A C 1
ATOM 5709 O O . GLU A 1 715 ? 92.306 -11.435 -172.463 1.00 38.03 715 GLU A O 1
ATOM 5714 N N . GLN A 1 716 ? 92.468 -12.029 -170.286 1.00 32.16 716 GLN A N 1
ATOM 5715 C CA . GLN A 1 716 ? 93.320 -10.936 -169.713 1.00 32.16 716 GLN A CA 1
ATOM 5716 C C . GLN A 1 716 ? 92.706 -9.507 -169.551 1.00 32.16 716 GLN A C 1
ATOM 5718 O O . GLN A 1 716 ? 91.804 -9.138 -170.290 1.00 32.16 716 GLN A O 1
ATOM 5723 N N . VAL A 1 717 ? 93.096 -8.638 -168.583 1.00 37.00 717 VAL A N 1
ATOM 5724 C CA . VAL A 1 717 ? 94.157 -8.649 -167.522 1.00 37.00 717 VAL A CA 1
ATOM 5725 C C . VAL A 1 717 ? 93.732 -7.742 -166.313 1.00 37.00 717 VAL A C 1
ATOM 5727 O O . VAL A 1 717 ? 93.218 -6.658 -166.560 1.00 37.00 717 VAL A O 1
ATOM 5730 N N . LYS A 1 718 ? 93.698 -8.227 -165.045 1.00 31.33 718 LYS A N 1
ATOM 5731 C CA . LYS A 1 718 ? 94.644 -8.042 -163.878 1.00 31.33 718 LYS A CA 1
ATOM 5732 C C . LYS A 1 718 ? 94.588 -6.685 -163.108 1.00 31.33 718 LYS A C 1
ATOM 5734 O O . LYS A 1 718 ? 94.146 -5.720 -163.723 1.00 31.33 718 LYS A O 1
ATOM 5739 N N . PRO A 1 719 ? 95.015 -6.559 -161.810 1.00 51.03 719 PRO A N 1
ATOM 5740 C CA . PRO A 1 719 ? 95.932 -7.413 -161.013 1.00 51.03 719 PRO A CA 1
ATOM 5741 C C . PRO A 1 719 ? 95.411 -7.890 -159.608 1.00 51.03 719 PRO A C 1
ATOM 5743 O O . PRO A 1 719 ? 94.268 -8.327 -159.512 1.00 51.03 719 PRO A O 1
ATOM 5746 N N . GLU A 1 720 ? 96.251 -7.884 -158.543 1.00 27.44 720 GLU A N 1
ATOM 5747 C CA . GLU A 1 720 ? 96.124 -8.608 -157.242 1.00 27.44 720 GLU A CA 1
ATOM 5748 C C . GLU A 1 720 ? 96.644 -7.790 -155.993 1.00 27.44 720 GLU A C 1
ATOM 5750 O O . GLU A 1 720 ? 96.908 -6.604 -156.160 1.00 27.44 720 GLU A O 1
ATOM 5755 N N . ILE A 1 721 ? 96.873 -8.431 -154.803 1.00 26.94 721 ILE A N 1
ATOM 5756 C CA . ILE A 1 721 ? 97.704 -8.027 -153.593 1.00 26.94 721 ILE A CA 1
ATOM 5757 C C . ILE A 1 721 ? 97.010 -7.231 -152.429 1.00 26.94 721 ILE A C 1
ATOM 5759 O O . ILE A 1 721 ? 96.181 -6.380 -152.716 1.00 26.94 721 ILE A O 1
ATOM 5763 N N . HIS A 1 722 ? 97.342 -7.324 -151.107 1.00 26.55 722 HIS A N 1
ATOM 5764 C CA . HIS A 1 722 ? 97.752 -8.402 -150.138 1.00 26.55 722 HIS A CA 1
ATOM 5765 C C . HIS A 1 722 ? 98.099 -7.817 -148.710 1.00 26.55 722 HIS A C 1
ATOM 5767 O O . HIS A 1 722 ? 98.486 -6.658 -148.650 1.00 26.55 722 HIS A O 1
ATOM 5773 N N . VAL A 1 723 ? 98.137 -8.644 -147.625 1.00 22.53 723 VAL A N 1
ATOM 5774 C CA . VAL A 1 723 ? 99.023 -8.532 -146.392 1.00 22.53 723 VAL A CA 1
ATOM 5775 C C . VAL A 1 723 ? 98.751 -7.378 -145.363 1.00 22.53 723 VAL A C 1
ATOM 5777 O O . VAL A 1 723 ? 98.217 -6.355 -145.757 1.00 22.53 723 VAL A O 1
ATOM 5780 N N . SER A 1 724 ? 99.103 -7.377 -144.047 1.00 24.28 724 SER A N 1
ATOM 5781 C CA . SER A 1 724 ? 99.227 -8.386 -142.943 1.00 24.28 724 SER A CA 1
ATOM 5782 C C . SER A 1 724 ? 99.506 -7.723 -141.551 1.00 24.28 724 SER A C 1
ATOM 5784 O O . SER A 1 724 ? 100.060 -6.636 -141.498 1.00 24.28 724 SER A O 1
ATOM 5786 N N . GLN A 1 725 ? 99.263 -8.468 -140.449 1.00 25.64 725 GLN A N 1
ATOM 5787 C CA . GLN A 1 725 ? 100.036 -8.548 -139.168 1.00 25.64 725 GLN A CA 1
ATOM 5788 C C . GLN A 1 725 ? 100.264 -7.359 -138.179 1.00 25.64 725 GLN A C 1
ATOM 5790 O O . GLN A 1 725 ? 101.045 -6.460 -138.453 1.00 25.64 725 GLN A O 1
ATOM 5795 N N . ALA A 1 726 ? 99.852 -7.615 -136.915 1.00 25.94 726 ALA A N 1
ATOM 5796 C CA . ALA A 1 726 ? 100.644 -7.502 -135.655 1.00 25.94 726 ALA A CA 1
ATOM 5797 C C . ALA A 1 726 ? 101.052 -6.087 -135.123 1.00 25.94 726 ALA A C 1
ATOM 5799 O O . ALA A 1 726 ? 100.762 -5.094 -135.775 1.00 25.94 726 ALA A O 1
ATOM 5800 N N . VAL A 1 727 ? 101.629 -5.878 -133.916 1.00 26.30 727 VAL A N 1
ATOM 5801 C CA . VAL A 1 727 ? 102.219 -6.755 -132.857 1.00 26.30 727 VAL A CA 1
ATOM 5802 C C . VAL A 1 727 ? 102.031 -6.145 -131.432 1.00 26.30 727 VAL A C 1
ATOM 5804 O O . VAL A 1 727 ? 101.772 -4.954 -131.333 1.00 26.30 727 VAL A O 1
ATOM 5807 N N . ASP A 1 728 ? 102.284 -6.941 -130.372 1.00 22.91 728 ASP A N 1
ATOM 5808 C CA . ASP A 1 728 ? 102.863 -6.554 -129.049 1.00 22.91 728 ASP A CA 1
ATOM 5809 C C . ASP A 1 728 ? 102.131 -5.587 -128.065 1.00 22.91 728 ASP A C 1
ATOM 5811 O O . ASP A 1 728 ? 101.343 -4.742 -128.458 1.00 22.91 728 ASP A O 1
ATOM 5815 N N . SER A 1 729 ? 102.351 -5.623 -126.730 1.00 24.09 729 SER A N 1
ATOM 5816 C CA . SER A 1 729 ? 102.863 -6.700 -125.841 1.00 24.09 729 SER A CA 1
ATOM 5817 C C . SER A 1 729 ? 102.533 -6.473 -124.336 1.00 24.09 729 SER A C 1
ATOM 5819 O O . SER A 1 729 ? 102.330 -5.350 -123.893 1.00 24.09 729 SER A O 1
ATOM 5821 N N . SER A 1 730 ? 102.472 -7.586 -123.582 1.00 26.44 730 SER A N 1
ATOM 5822 C CA . SER A 1 730 ? 103.060 -7.921 -122.249 1.00 26.44 730 SER A CA 1
ATOM 5823 C C . SER A 1 730 ? 103.688 -6.821 -121.329 1.00 26.44 730 SER A C 1
ATOM 5825 O O . SER A 1 730 ? 104.216 -5.843 -121.831 1.00 26.44 730 SER A O 1
ATOM 5827 N N . LEU A 1 731 ? 103.832 -6.941 -119.989 1.00 28.17 731 LEU A N 1
ATOM 5828 C CA . LEU A 1 731 ? 103.492 -7.977 -118.982 1.00 28.17 731 LEU A CA 1
ATOM 5829 C C . LEU A 1 731 ? 103.610 -7.409 -117.536 1.00 28.17 731 LEU A C 1
ATOM 5831 O O . LEU A 1 731 ? 104.458 -6.556 -117.289 1.00 28.17 731 LEU A O 1
ATOM 5835 N N . SER A 1 732 ? 102.897 -7.968 -116.544 1.00 24.02 732 SER A N 1
ATOM 5836 C CA . SER A 1 732 ? 103.243 -7.853 -115.104 1.00 24.02 732 SER A CA 1
ATOM 5837 C C . SER A 1 732 ? 102.677 -9.026 -114.270 1.00 24.02 732 SER A C 1
ATOM 5839 O O . SER A 1 732 ? 101.721 -9.675 -114.707 1.00 24.02 732 SER A O 1
ATOM 5841 N N . LYS A 1 733 ? 103.280 -9.376 -113.107 1.00 30.00 733 LYS A N 1
ATOM 5842 C CA . LYS A 1 733 ? 102.803 -10.492 -112.241 1.00 30.00 733 LYS A CA 1
ATOM 5843 C C . LYS A 1 733 ? 103.438 -10.580 -110.830 1.00 30.00 733 LYS A C 1
ATOM 5845 O O . LYS A 1 733 ? 104.656 -10.568 -110.715 1.00 30.00 733 LYS A O 1
ATOM 5850 N N . GLY A 1 734 ? 102.623 -10.820 -109.792 1.00 26.83 734 GLY A N 1
ATOM 5851 C CA . GLY A 1 734 ? 103.012 -11.381 -108.471 1.00 26.83 734 GLY A CA 1
ATOM 5852 C C . GLY A 1 734 ? 101.856 -11.282 -107.446 1.00 26.83 734 GLY A C 1
ATOM 5853 O O . GLY A 1 734 ? 101.136 -10.294 -107.504 1.00 26.83 734 GLY A O 1
ATOM 5854 N N . SER A 1 735 ? 101.458 -12.226 -106.565 1.00 28.38 735 SER A N 1
ATOM 5855 C CA . SER A 1 735 ? 101.996 -13.464 -105.925 1.00 28.38 735 SER A CA 1
ATOM 5856 C C . SER A 1 735 ? 102.913 -13.251 -104.703 1.00 28.38 735 SER A C 1
ATOM 5858 O O . SER A 1 735 ? 103.920 -12.577 -104.865 1.00 28.38 735 SER A O 1
ATOM 5860 N N . GLY A 1 736 ? 102.707 -13.838 -103.504 1.00 29.31 736 GLY A N 1
ATOM 5861 C CA . GLY A 1 736 ? 101.659 -14.730 -102.931 1.00 29.31 736 GLY A CA 1
ATOM 5862 C C . GLY A 1 736 ? 101.870 -14.908 -101.393 1.00 29.31 736 GLY A C 1
ATOM 5863 O O . GLY A 1 736 ? 102.953 -14.597 -100.921 1.00 29.31 736 GLY A O 1
ATOM 5864 N N . LYS A 1 737 ? 100.852 -15.170 -100.539 1.00 35.84 737 LYS A N 1
ATOM 5865 C CA . LYS A 1 737 ? 100.297 -16.488 -100.073 1.00 35.84 737 LYS A CA 1
ATOM 5866 C C . LYS A 1 737 ? 101.280 -17.426 -99.303 1.00 35.84 737 LYS A C 1
ATOM 5868 O O . LYS A 1 737 ? 102.432 -17.479 -99.710 1.00 35.84 737 LYS A O 1
ATOM 5873 N N . PRO A 1 738 ? 100.827 -18.359 -98.410 1.00 56.09 738 PRO A N 1
ATOM 5874 C CA . PRO A 1 738 ? 99.642 -18.390 -97.507 1.00 56.09 738 PRO A CA 1
ATOM 5875 C C . PRO A 1 738 ? 99.866 -19.139 -96.134 1.00 56.09 738 PRO A C 1
ATOM 5877 O O . PRO A 1 738 ? 100.988 -19.517 -95.816 1.00 56.09 738 PRO A O 1
ATOM 5880 N N . ARG A 1 739 ? 98.755 -19.486 -95.431 1.00 33.06 739 ARG A N 1
ATOM 5881 C CA . ARG A 1 739 ? 98.532 -20.349 -94.216 1.00 33.06 739 ARG A CA 1
ATOM 5882 C C . ARG A 1 739 ? 98.233 -19.551 -92.930 1.00 33.06 739 ARG A C 1
ATOM 5884 O O . ARG A 1 739 ? 98.909 -18.569 -92.676 1.00 33.06 739 ARG A O 1
ATOM 5891 N N . GLY A 1 740 ? 97.270 -19.929 -92.076 1.00 28.84 740 GLY A N 1
ATOM 5892 C CA . GLY A 1 740 ? 96.263 -21.020 -92.102 1.00 28.84 740 GLY A CA 1
ATOM 5893 C C . GLY A 1 740 ? 95.845 -21.403 -90.661 1.00 28.84 740 GLY A C 1
ATOM 5894 O O . GLY A 1 740 ? 96.650 -21.218 -89.760 1.00 28.84 740 GLY A O 1
ATOM 5895 N N . SER A 1 741 ? 94.657 -21.933 -90.333 1.00 36.09 741 SER A N 1
ATOM 5896 C CA . SER A 1 741 ? 93.507 -22.439 -91.125 1.00 36.09 741 SER A CA 1
ATOM 5897 C C . SER A 1 741 ? 92.176 -21.786 -90.628 1.00 36.09 741 SER A C 1
ATOM 5899 O O . SER A 1 741 ? 92.253 -20.632 -90.229 1.00 36.09 741 SER A O 1
ATOM 5901 N N . GLY A 1 742 ? 90.940 -22.325 -90.654 1.00 28.59 742 GLY A N 1
ATOM 5902 C CA . GLY A 1 742 ? 90.418 -23.679 -90.923 1.00 28.59 742 GLY A CA 1
ATOM 5903 C C . GLY A 1 742 ? 88.871 -23.751 -90.981 1.00 28.59 742 GLY A C 1
ATOM 5904 O O . GLY A 1 742 ? 88.221 -22.779 -91.358 1.00 28.59 742 GLY A O 1
ATOM 5905 N N . SER A 1 743 ? 88.282 -24.922 -90.696 1.00 37.06 743 SER A N 1
ATOM 5906 C CA . SER A 1 743 ? 86.831 -25.247 -90.789 1.00 37.06 743 SER A CA 1
ATOM 5907 C C . SER A 1 743 ? 86.556 -26.635 -90.146 1.00 37.06 743 SER A C 1
ATOM 5909 O O . SER A 1 743 ? 87.544 -27.199 -89.662 1.00 37.06 743 SER A O 1
ATOM 5911 N N . PRO A 1 744 ? 85.336 -27.251 -90.121 1.00 53.00 744 PRO A N 1
ATOM 5912 C CA . PRO A 1 744 ? 84.067 -27.001 -90.854 1.00 53.00 744 PRO A CA 1
ATOM 5913 C C . PRO A 1 744 ? 82.883 -26.659 -89.885 1.00 53.00 744 PRO A C 1
ATOM 5915 O O . PRO A 1 744 ? 83.167 -26.158 -88.805 1.00 53.00 744 PRO A O 1
ATOM 5918 N N . PHE A 1 745 ? 81.561 -26.814 -90.127 1.00 31.98 745 PHE A N 1
ATOM 5919 C CA . PHE A 1 745 ? 80.758 -27.465 -91.192 1.00 31.98 745 PHE A CA 1
ATOM 5920 C C . PHE A 1 745 ? 79.361 -26.796 -91.395 1.00 31.98 745 PHE A C 1
ATOM 5922 O O . PHE A 1 745 ? 79.217 -25.606 -91.133 1.00 31.98 745 PHE A O 1
ATOM 5929 N N . ARG A 1 746 ? 78.349 -27.508 -91.944 1.00 34.72 746 ARG A N 1
ATOM 5930 C CA . ARG A 1 746 ? 77.075 -26.945 -92.468 1.00 34.72 746 ARG A CA 1
ATOM 5931 C C . ARG A 1 746 ? 75.956 -28.002 -92.618 1.00 34.72 746 ARG A C 1
ATOM 5933 O O . ARG A 1 746 ? 76.270 -29.076 -93.116 1.00 34.72 746 ARG A O 1
ATOM 5940 N N . CYS A 1 747 ? 74.697 -27.662 -92.284 1.00 32.03 747 CYS A N 1
ATOM 5941 C CA . CYS A 1 747 ? 73.372 -28.103 -92.829 1.00 32.03 747 CYS A CA 1
ATOM 5942 C C . CYS A 1 747 ? 72.265 -27.688 -91.818 1.00 32.03 747 CYS A C 1
ATOM 5944 O O . CYS A 1 747 ? 72.488 -27.846 -90.626 1.00 32.03 747 CYS A O 1
ATOM 5946 N N . ILE A 1 748 ? 71.172 -26.978 -92.147 1.00 36.19 748 ILE A N 1
ATOM 5947 C CA . ILE A 1 748 ? 70.028 -27.247 -93.059 1.00 36.19 748 ILE A CA 1
ATOM 5948 C C . ILE A 1 748 ? 69.045 -28.299 -92.492 1.00 36.19 748 ILE A C 1
ATOM 5950 O O . ILE A 1 748 ? 69.372 -29.479 -92.454 1.00 36.19 748 ILE A O 1
ATOM 5954 N N . GLY A 1 749 ? 67.823 -27.869 -92.131 1.00 27.28 749 GLY A N 1
ATOM 5955 C CA . GLY A 1 749 ? 66.686 -28.723 -91.733 1.00 27.28 749 GLY A CA 1
ATOM 5956 C C . GLY A 1 749 ? 65.459 -27.902 -91.287 1.00 27.28 749 GLY A C 1
ATOM 5957 O O . GLY A 1 749 ? 65.600 -27.006 -90.461 1.00 27.28 749 GLY A O 1
ATOM 5958 N N . LEU A 1 750 ? 64.276 -28.155 -91.865 1.00 37.28 750 LEU A N 1
ATOM 5959 C CA . LEU A 1 750 ? 63.037 -27.386 -91.631 1.00 37.28 750 LEU A CA 1
ATOM 5960 C C . LEU A 1 750 ? 62.210 -27.899 -90.432 1.00 37.28 750 LEU A C 1
ATOM 5962 O O . LEU A 1 750 ? 62.269 -29.084 -90.123 1.00 37.28 750 LEU A O 1
ATOM 5966 N N . GLY A 1 751 ? 61.288 -27.063 -89.927 1.00 32.59 751 GLY A N 1
ATOM 5967 C CA . GLY A 1 751 ? 59.915 -27.531 -89.649 1.00 32.59 751 GLY A CA 1
ATOM 5968 C C . GLY A 1 751 ? 59.395 -27.511 -88.202 1.00 32.59 751 GLY A C 1
ATOM 5969 O O . GLY A 1 751 ? 59.546 -28.479 -87.472 1.00 32.59 751 GLY A O 1
ATOM 5970 N N . LEU A 1 752 ? 58.671 -26.437 -87.861 1.00 43.53 752 LEU A N 1
ATOM 5971 C CA . LEU A 1 752 ? 57.417 -26.406 -87.077 1.00 43.53 752 LEU A CA 1
ATOM 5972 C C . LEU A 1 752 ? 57.099 -27.588 -86.115 1.00 43.53 752 LEU A C 1
ATOM 5974 O O . LEU A 1 752 ? 56.461 -28.553 -86.528 1.00 43.53 752 LEU A O 1
ATOM 5978 N N . ALA A 1 753 ? 57.378 -27.434 -84.809 1.00 31.11 753 ALA A N 1
ATOM 5979 C CA . ALA A 1 753 ? 56.724 -28.216 -83.742 1.00 31.11 753 ALA A CA 1
ATOM 5980 C C . ALA A 1 753 ? 56.745 -27.525 -82.351 1.00 31.11 753 ALA A C 1
ATOM 5982 O O . ALA A 1 753 ? 57.708 -27.623 -81.601 1.00 31.11 753 ALA A O 1
ATOM 5983 N N . GLN A 1 754 ? 55.637 -26.853 -82.023 1.00 34.22 754 GLN A N 1
ATOM 5984 C CA . GLN A 1 754 ? 54.946 -26.869 -80.719 1.00 34.22 754 GLN A CA 1
ATOM 5985 C C . GLN A 1 754 ? 55.732 -26.677 -79.391 1.00 34.22 754 GLN A C 1
ATOM 5987 O O . GLN A 1 754 ? 56.245 -27.616 -78.792 1.00 34.22 754 GLN A O 1
ATOM 5992 N N . GLN A 1 755 ? 55.662 -25.446 -78.863 1.00 49.22 755 GLN A N 1
ATOM 5993 C CA . GLN A 1 755 ? 55.197 -25.118 -77.497 1.00 49.22 755 GLN A CA 1
ATOM 5994 C C . GLN A 1 755 ? 55.410 -26.177 -76.383 1.00 49.22 755 GLN A C 1
ATOM 5996 O O . GLN A 1 755 ? 54.550 -27.030 -76.197 1.00 49.22 755 GLN A O 1
ATOM 6001 N N . MET A 1 756 ? 56.488 -26.047 -75.589 1.00 40.47 756 MET A N 1
ATOM 6002 C CA . MET A 1 756 ? 56.554 -26.308 -74.126 1.00 40.47 756 MET A CA 1
ATOM 6003 C C . MET A 1 756 ? 58.004 -26.166 -73.607 1.00 40.47 756 MET A C 1
ATOM 6005 O O . MET A 1 756 ? 58.799 -27.095 -73.779 1.00 40.47 756 MET A O 1
ATOM 6009 N N . ARG A 1 757 ? 58.334 -25.025 -72.967 1.00 44.81 757 ARG A N 1
ATOM 6010 C CA . ARG A 1 757 ? 59.438 -24.801 -71.989 1.00 44.81 757 ARG A CA 1
ATOM 6011 C C . ARG A 1 757 ? 59.611 -23.300 -71.700 1.00 44.81 757 ARG A C 1
ATOM 6013 O O . ARG A 1 757 ? 60.331 -22.618 -72.420 1.00 44.81 757 ARG A O 1
ATOM 6020 N N . SER A 1 758 ? 58.965 -22.802 -70.645 1.00 49.38 758 SER A N 1
ATOM 6021 C CA . SER A 1 758 ? 59.145 -21.421 -70.152 1.00 49.38 758 SER A CA 1
ATOM 6022 C C . SER A 1 758 ? 58.801 -21.249 -68.660 1.00 49.38 758 SER A C 1
ATOM 6024 O O . SER A 1 758 ? 58.555 -20.139 -68.216 1.00 49.38 758 SER A O 1
ATOM 6026 N N . GLU A 1 759 ? 58.772 -22.339 -67.883 1.00 50.34 759 GLU A N 1
ATOM 6027 C CA . GLU A 1 759 ? 58.291 -22.371 -66.484 1.00 50.34 759 GLU A CA 1
ATOM 6028 C C . GLU A 1 759 ? 59.365 -22.895 -65.502 1.00 50.34 759 GLU A C 1
ATOM 6030 O O . GLU A 1 759 ? 59.049 -23.529 -64.497 1.00 50.34 759 GLU A O 1
ATOM 6035 N N . LYS A 1 760 ? 60.661 -22.728 -65.818 1.00 56.09 760 LYS A N 1
ATOM 6036 C CA . LYS A 1 760 ? 61.766 -23.268 -64.990 1.00 56.09 760 LYS A CA 1
ATOM 6037 C C . LYS A 1 760 ? 62.860 -22.284 -64.584 1.00 56.09 760 LYS A C 1
ATOM 6039 O O . LYS A 1 760 ? 63.585 -22.580 -63.637 1.00 56.09 760 LYS A O 1
ATOM 6044 N N . ASP A 1 761 ? 62.953 -21.125 -65.228 1.00 54.94 761 ASP A N 1
ATOM 6045 C CA . ASP A 1 761 ? 63.988 -20.131 -64.915 1.00 54.94 761 ASP A CA 1
ATOM 6046 C C . ASP A 1 761 ? 63.521 -19.086 -63.878 1.00 54.94 761 ASP A C 1
ATOM 6048 O O . ASP A 1 761 ? 64.342 -18.483 -63.191 1.00 54.94 761 ASP A O 1
ATOM 6052 N N . GLU A 1 762 ? 62.206 -18.929 -63.690 1.00 60.22 762 GLU A N 1
ATOM 6053 C CA . GLU A 1 762 ? 61.610 -17.949 -62.767 1.00 60.22 762 GLU A CA 1
ATOM 6054 C C . GLU A 1 762 ? 61.565 -18.458 -61.309 1.00 60.22 762 GLU A C 1
ATOM 6056 O O . GLU A 1 762 ? 61.947 -17.738 -60.383 1.00 60.22 762 GLU A O 1
ATOM 6061 N N . GLU A 1 763 ? 61.254 -19.747 -61.093 1.00 56.16 763 GLU A N 1
ATOM 6062 C CA . GLU A 1 763 ? 61.404 -20.413 -59.783 1.00 56.16 763 GLU A CA 1
ATOM 6063 C C . GLU A 1 763 ? 62.845 -20.307 -59.246 1.00 56.16 763 GLU A C 1
ATOM 6065 O O . GLU A 1 763 ? 63.071 -20.136 -58.046 1.00 56.16 763 GLU A O 1
ATOM 6070 N N . LEU A 1 764 ? 63.833 -20.390 -60.145 1.00 60.19 764 LEU A N 1
ATOM 6071 C CA . LEU A 1 764 ? 65.262 -20.392 -59.820 1.00 60.19 764 LEU A CA 1
ATOM 6072 C C . LEU A 1 764 ? 65.796 -18.993 -59.458 1.00 60.19 764 LEU A C 1
ATOM 6074 O O . LEU A 1 764 ? 66.842 -18.888 -58.812 1.00 60.19 764 LEU A O 1
ATOM 6078 N N . ALA A 1 765 ? 65.077 -17.929 -59.830 1.00 67.62 765 ALA A N 1
ATOM 6079 C CA . ALA A 1 765 ? 65.326 -16.570 -59.356 1.00 67.62 765 ALA A CA 1
ATOM 6080 C C . ALA A 1 765 ? 64.695 -16.349 -57.969 1.00 67.62 765 ALA A C 1
ATOM 6082 O O . ALA A 1 7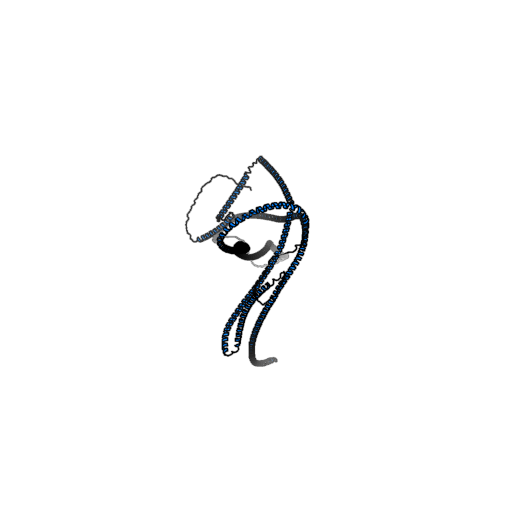65 ? 65.391 -15.956 -57.030 1.00 67.62 765 ALA A O 1
ATOM 6083 N N . ALA A 1 766 ? 63.413 -16.698 -57.804 1.00 66.19 766 ALA A N 1
ATOM 6084 C CA . ALA A 1 766 ? 62.695 -16.559 -56.533 1.00 66.19 766 ALA A CA 1
ATOM 6085 C C . ALA A 1 766 ? 63.343 -17.362 -55.385 1.00 66.19 766 ALA A C 1
ATOM 6087 O O . ALA A 1 766 ? 63.406 -16.894 -54.246 1.00 66.19 766 ALA A O 1
ATOM 6088 N N . ALA A 1 767 ? 63.886 -18.547 -55.684 1.00 66.62 767 ALA A N 1
ATOM 6089 C CA . ALA A 1 767 ? 64.612 -19.366 -54.715 1.00 66.62 767 ALA A CA 1
ATOM 6090 C C . ALA A 1 767 ? 65.936 -18.738 -54.232 1.00 66.62 767 ALA A C 1
ATOM 6092 O O . ALA A 1 767 ? 66.382 -19.064 -53.136 1.00 66.62 767 ALA A O 1
ATOM 6093 N N . ARG A 1 768 ? 66.567 -17.846 -55.013 1.00 68.12 768 ARG A N 1
ATOM 6094 C CA . ARG A 1 768 ? 67.838 -17.195 -54.637 1.00 68.12 768 ARG A CA 1
ATOM 6095 C C . ARG A 1 768 ? 67.623 -16.028 -53.683 1.00 68.12 768 ARG A C 1
ATOM 6097 O O . ARG A 1 768 ? 68.285 -15.987 -52.651 1.00 68.12 768 ARG A O 1
ATOM 6104 N N . GLN A 1 769 ? 66.655 -15.153 -53.972 1.00 72.44 769 GLN A N 1
ATOM 6105 C CA . GLN A 1 769 ? 66.324 -14.023 -53.092 1.00 72.44 769 GLN A CA 1
ATOM 6106 C C . GLN A 1 769 ? 66.001 -14.503 -51.670 1.00 72.44 769 GLN A C 1
ATOM 6108 O O . GLN A 1 769 ? 66.526 -13.989 -50.689 1.00 72.44 769 GLN A O 1
ATOM 6113 N N . ARG A 1 770 ? 65.226 -15.591 -51.567 1.00 72.56 770 ARG A N 1
ATOM 6114 C CA . ARG A 1 770 ? 64.816 -16.182 -50.288 1.00 72.56 770 ARG A CA 1
ATOM 6115 C C . ARG A 1 770 ? 65.966 -16.801 -49.477 1.00 72.56 770 ARG A C 1
ATOM 6117 O O . ARG A 1 770 ? 65.794 -17.026 -48.283 1.00 72.56 770 ARG A O 1
ATOM 6124 N N . VAL A 1 771 ? 67.111 -17.098 -50.100 1.00 73.62 771 VAL A N 1
ATOM 6125 C CA . VAL A 1 771 ? 68.334 -17.530 -49.396 1.00 73.62 771 VAL A CA 1
ATOM 6126 C C . VAL A 1 771 ? 69.100 -16.316 -48.878 1.00 73.62 771 VAL A C 1
ATOM 6128 O O . VAL A 1 771 ? 69.468 -16.301 -47.708 1.00 73.62 771 VAL A O 1
ATOM 6131 N N . GLU A 1 772 ? 69.264 -15.279 -49.702 1.00 76.38 772 GLU A N 1
ATOM 6132 C CA . GLU A 1 772 ? 69.928 -14.027 -49.315 1.00 76.38 772 GLU A CA 1
ATOM 6133 C C . GLU A 1 772 ? 69.221 -13.361 -48.117 1.00 76.38 772 GLU A C 1
ATOM 6135 O O . GLU A 1 772 ? 69.869 -13.007 -47.128 1.00 76.38 772 GLU A O 1
ATOM 6140 N N . ASP A 1 773 ? 67.884 -13.321 -48.126 1.00 74.88 773 ASP A N 1
ATOM 6141 C CA . ASP A 1 773 ? 67.079 -12.828 -47.001 1.00 74.88 773 ASP A CA 1
ATOM 6142 C C . ASP A 1 773 ? 67.375 -13.608 -45.699 1.00 74.88 773 ASP A C 1
ATOM 6144 O O . ASP A 1 773 ? 67.599 -13.009 -44.641 1.00 74.88 773 ASP A O 1
ATOM 6148 N N . LEU A 1 774 ? 67.441 -14.946 -45.764 1.00 74.88 774 LEU A N 1
ATOM 6149 C CA . LEU A 1 774 ? 67.736 -15.810 -44.611 1.00 74.88 774 LEU A CA 1
ATOM 6150 C C . LEU A 1 774 ? 69.176 -15.644 -44.100 1.00 74.88 774 LEU A C 1
ATOM 6152 O O . LEU A 1 774 ? 69.400 -15.678 -42.887 1.00 74.88 774 LEU A O 1
ATOM 6156 N N . GLU A 1 775 ? 70.146 -15.412 -44.984 1.00 74.31 775 GLU A N 1
ATOM 6157 C CA . GLU A 1 775 ? 71.537 -15.149 -44.596 1.00 74.31 775 GLU A CA 1
ATOM 6158 C C . GLU A 1 775 ? 71.666 -13.845 -43.785 1.00 74.31 775 GLU A C 1
ATOM 6160 O O . GLU A 1 775 ? 72.422 -13.807 -42.806 1.00 74.31 775 GLU A O 1
ATOM 6165 N N . THR A 1 776 ? 70.860 -12.811 -44.070 1.00 71.19 776 THR A N 1
ATOM 6166 C CA . THR A 1 776 ? 70.822 -11.593 -43.228 1.00 71.19 776 THR A CA 1
ATOM 6167 C C . THR A 1 776 ? 70.240 -11.842 -41.826 1.00 71.19 776 THR A C 1
ATOM 6169 O O . THR A 1 776 ? 70.722 -11.275 -40.834 1.00 71.19 776 THR A O 1
ATOM 6172 N N . VAL A 1 777 ? 69.256 -12.740 -41.703 1.00 74.50 777 VAL A N 1
ATOM 6173 C CA . VAL A 1 777 ? 68.657 -13.138 -40.414 1.00 74.50 777 VAL A CA 1
ATOM 6174 C C . VAL A 1 777 ? 69.651 -13.954 -39.577 1.00 74.50 777 VAL A C 1
ATOM 6176 O O . VAL A 1 777 ? 69.794 -13.722 -38.374 1.00 74.50 777 VAL A O 1
ATOM 6179 N N . VAL A 1 778 ? 70.430 -14.840 -40.203 1.00 75.94 778 VAL A N 1
ATOM 6180 C CA . VAL A 1 778 ? 71.530 -15.548 -39.523 1.00 75.94 778 VAL A CA 1
ATOM 6181 C C . VAL A 1 778 ? 72.627 -14.566 -39.090 1.00 75.94 778 VAL A C 1
ATOM 6183 O O . VAL A 1 778 ? 73.070 -14.604 -37.940 1.00 75.94 778 VAL A O 1
ATOM 6186 N N . ALA A 1 779 ? 73.022 -13.621 -39.949 1.00 73.62 779 ALA A N 1
ATOM 6187 C CA . ALA A 1 779 ? 74.053 -12.626 -39.637 1.00 73.62 779 ALA A CA 1
ATOM 6188 C C . ALA A 1 779 ? 73.667 -11.653 -38.502 1.00 73.62 779 ALA A C 1
ATOM 6190 O O . ALA A 1 779 ? 74.546 -11.122 -37.812 1.00 73.62 779 ALA A O 1
ATOM 6191 N N . THR A 1 780 ? 72.372 -11.411 -38.276 1.00 75.94 780 THR A N 1
ATOM 6192 C CA . THR A 1 780 ? 71.886 -10.630 -37.124 1.00 75.94 780 THR A CA 1
ATOM 6193 C C . THR A 1 780 ? 71.838 -11.463 -35.843 1.00 75.94 780 THR A C 1
ATOM 6195 O O . THR A 1 780 ? 72.332 -10.992 -34.816 1.00 75.94 780 THR A O 1
ATOM 6198 N N . LYS A 1 781 ? 71.379 -12.722 -35.892 1.00 74.00 781 LYS A N 1
ATOM 6199 C CA . LYS A 1 781 ? 71.403 -13.634 -34.728 1.00 74.00 781 LYS A CA 1
ATOM 6200 C C . LYS A 1 781 ? 72.822 -13.983 -34.262 1.00 74.00 781 LYS A C 1
ATOM 6202 O O . LYS A 1 781 ? 73.077 -14.000 -33.058 1.00 74.00 781 LYS A O 1
ATOM 6207 N N . GLN A 1 782 ? 73.782 -14.127 -35.177 1.00 77.31 782 GLN A N 1
ATOM 6208 C CA . GLN A 1 782 ? 75.205 -14.276 -34.832 1.00 77.31 782 GLN A CA 1
ATOM 6209 C C . GLN A 1 782 ? 75.729 -13.059 -34.033 1.00 77.31 782 GLN A C 1
ATOM 6211 O O . GLN A 1 782 ? 76.467 -13.221 -33.060 1.00 77.31 782 GLN A O 1
ATOM 6216 N N . LYS A 1 783 ? 75.269 -11.852 -34.414 1.00 78.38 783 LYS A N 1
ATOM 6217 C CA . LYS A 1 783 ? 75.346 -10.559 -33.694 1.00 78.38 783 LYS A CA 1
ATOM 6218 C C . LYS A 1 783 ? 75.106 -10.691 -32.185 1.00 78.38 783 LYS A C 1
ATOM 6220 O O . LYS A 1 783 ? 75.918 -10.328 -31.331 1.00 78.38 783 LYS A O 1
ATOM 6225 N N . GLU A 1 784 ? 73.926 -11.215 -31.896 1.00 81.44 784 GLU A N 1
ATOM 6226 C CA . GLU A 1 784 ? 73.322 -11.304 -30.569 1.00 81.44 784 GLU A CA 1
ATOM 6227 C C . GLU A 1 784 ? 74.036 -12.333 -29.676 1.00 81.44 784 GLU A C 1
ATOM 6229 O O . GLU A 1 784 ? 74.311 -12.056 -28.507 1.00 81.44 784 GLU A O 1
ATOM 6234 N N . ILE A 1 785 ? 74.446 -13.470 -30.250 1.00 79.62 785 ILE A N 1
ATOM 6235 C CA . ILE A 1 785 ? 75.207 -14.522 -29.555 1.00 79.62 785 ILE A CA 1
ATOM 6236 C C . ILE A 1 785 ? 76.570 -14.003 -29.066 1.00 79.62 785 ILE A C 1
ATOM 6238 O O . ILE A 1 785 ? 76.947 -14.253 -27.919 1.00 79.62 785 ILE A O 1
ATOM 6242 N N . PHE A 1 786 ? 77.300 -13.232 -29.882 1.00 79.69 786 PHE A N 1
ATOM 6243 C CA . PHE A 1 786 ? 78.571 -12.632 -29.447 1.00 79.69 786 PHE A CA 1
ATOM 6244 C C . PHE A 1 786 ? 78.389 -11.644 -28.283 1.00 79.69 786 PHE A C 1
ATOM 6246 O O . PHE A 1 786 ? 79.205 -11.630 -27.356 1.00 79.69 786 PHE A O 1
ATOM 6253 N N . LEU A 1 787 ? 77.305 -10.859 -28.282 1.00 81.31 787 LEU A N 1
ATOM 6254 C CA . LEU A 1 787 ? 76.993 -9.934 -27.189 1.00 81.31 787 LEU A CA 1
ATOM 6255 C C . LEU A 1 787 ? 76.632 -10.672 -25.887 1.00 81.31 787 LEU A C 1
ATOM 6257 O O . LEU A 1 787 ? 77.029 -10.232 -24.807 1.00 81.31 787 LEU A O 1
ATOM 6261 N N . LEU A 1 788 ? 75.917 -11.798 -25.976 1.00 81.06 788 LEU A N 1
ATOM 6262 C CA . LEU A 1 788 ? 75.578 -12.641 -24.824 1.00 81.06 788 LEU A CA 1
ATOM 6263 C C . LEU A 1 788 ? 76.814 -13.331 -24.230 1.00 81.06 788 LEU A C 1
ATOM 6265 O O . LEU A 1 788 ? 77.033 -13.234 -23.022 1.00 81.06 788 LEU A O 1
ATOM 6269 N N . ASN A 1 789 ? 77.683 -13.918 -25.058 1.00 79.06 789 ASN A N 1
ATOM 6270 C CA . ASN A 1 789 ? 78.948 -14.504 -24.593 1.00 79.06 789 ASN A CA 1
ATOM 6271 C C . ASN A 1 789 ? 79.844 -13.466 -23.888 1.00 79.06 789 ASN A C 1
ATOM 6273 O O . ASN A 1 789 ? 80.440 -13.764 -22.852 1.00 79.06 789 ASN A O 1
ATOM 6277 N N . SER A 1 790 ? 79.885 -12.221 -24.380 1.00 76.31 790 SER A N 1
ATOM 6278 C CA . SER A 1 790 ? 80.625 -11.132 -23.722 1.00 76.31 790 SER A CA 1
ATOM 6279 C C . SER A 1 790 ? 80.012 -10.671 -22.391 1.00 76.31 790 SER A C 1
ATOM 6281 O O . SER A 1 790 ? 80.708 -10.019 -21.610 1.00 76.31 790 SER A O 1
ATOM 6283 N N . LYS A 1 791 ? 78.737 -10.981 -22.111 1.00 76.62 791 LYS A N 1
ATOM 6284 C CA . LYS A 1 791 ? 78.125 -10.772 -20.787 1.00 76.62 791 LYS A CA 1
ATOM 6285 C C . LYS A 1 791 ? 78.427 -11.942 -19.850 1.00 76.62 791 LYS A C 1
ATOM 6287 O O . LYS A 1 791 ? 78.797 -11.696 -18.706 1.00 76.62 791 LYS A O 1
ATOM 6292 N N . LEU A 1 792 ? 78.336 -13.181 -20.338 1.00 81.44 792 LEU A N 1
ATOM 6293 C CA . LEU A 1 792 ? 78.598 -14.391 -19.549 1.00 81.44 792 LEU A CA 1
ATOM 6294 C C . LEU A 1 792 ? 80.025 -14.403 -18.976 1.00 81.44 792 LEU A C 1
ATOM 6296 O O . LEU A 1 792 ? 80.198 -14.520 -17.766 1.00 81.44 792 LEU A O 1
ATOM 6300 N N . ALA A 1 793 ? 81.031 -14.113 -19.808 1.00 77.94 793 ALA A N 1
ATOM 6301 C CA . ALA A 1 793 ? 82.431 -14.022 -19.376 1.00 77.94 793 ALA A CA 1
ATOM 6302 C C . ALA A 1 793 ? 82.685 -12.960 -18.279 1.00 77.94 793 ALA A C 1
ATOM 6304 O O . ALA A 1 793 ? 83.655 -13.059 -17.527 1.00 77.94 793 ALA A O 1
ATOM 6305 N N . LYS A 1 794 ? 81.817 -11.942 -18.160 1.00 73.31 794 LYS A N 1
ATOM 6306 C CA . LYS A 1 794 ? 81.897 -10.935 -17.092 1.00 73.31 794 LYS A CA 1
ATOM 6307 C C . LYS A 1 794 ? 81.331 -11.451 -15.762 1.00 73.31 794 LYS A C 1
ATOM 6309 O O . LYS A 1 794 ? 81.825 -11.048 -14.712 1.00 73.31 794 LYS A O 1
ATOM 6314 N N . VAL A 1 795 ? 80.340 -12.344 -15.803 1.00 76.62 795 VAL A N 1
ATOM 6315 C CA . VAL A 1 795 ? 79.778 -13.003 -14.611 1.00 76.62 795 VAL A CA 1
ATOM 6316 C C . VAL A 1 795 ? 80.780 -14.007 -14.038 1.00 76.62 795 VAL A C 1
ATOM 6318 O O . VAL A 1 795 ? 81.073 -13.947 -12.846 1.00 76.62 795 VAL A O 1
ATOM 6321 N N . ASP A 1 796 ? 81.394 -14.844 -14.881 1.00 74.12 796 ASP A N 1
ATOM 6322 C CA . ASP A 1 796 ? 82.393 -15.834 -14.441 1.00 74.12 796 ASP A CA 1
ATOM 6323 C C . ASP A 1 796 ? 83.580 -15.194 -13.700 1.00 74.12 796 ASP A C 1
ATOM 6325 O O . ASP A 1 796 ? 84.044 -15.725 -12.688 1.00 74.12 796 ASP A O 1
ATOM 6329 N N . SER A 1 797 ? 84.028 -14.011 -14.142 1.00 76.38 797 SER A N 1
ATOM 6330 C CA . SER A 1 797 ? 85.072 -13.239 -13.450 1.00 76.38 797 SER A CA 1
ATOM 6331 C C . SER A 1 797 ? 84.686 -12.901 -12.004 1.00 76.38 797 SER A C 1
ATOM 6333 O O . SER A 1 797 ? 85.505 -13.058 -11.100 1.00 76.38 797 SER A O 1
ATOM 6335 N N . MET A 1 798 ? 83.440 -12.475 -11.769 1.00 74.31 798 MET A N 1
ATOM 6336 C CA . MET A 1 798 ? 82.953 -12.107 -10.432 1.00 74.31 798 MET A CA 1
ATOM 6337 C C . MET A 1 798 ? 82.882 -13.332 -9.509 1.00 74.31 798 MET A C 1
ATOM 6339 O O . MET A 1 798 ? 83.325 -13.271 -8.361 1.00 74.31 798 MET A O 1
ATOM 6343 N N . THR A 1 799 ? 82.408 -14.469 -10.023 1.00 72.19 799 THR A N 1
ATOM 6344 C CA . THR A 1 799 ? 82.375 -15.754 -9.301 1.00 72.19 799 THR A CA 1
ATOM 6345 C C . THR A 1 799 ? 83.780 -16.208 -8.885 1.00 72.19 799 THR A C 1
ATOM 6347 O O . THR A 1 799 ? 83.987 -16.712 -7.774 1.00 72.19 799 THR A O 1
ATOM 6350 N N . HIS A 1 800 ? 84.779 -15.986 -9.744 1.00 75.75 800 HIS A N 1
ATOM 6351 C CA . HIS A 1 800 ? 86.167 -16.354 -9.468 1.00 75.75 800 HIS A CA 1
ATOM 6352 C C . HIS A 1 800 ? 86.819 -15.453 -8.400 1.00 75.75 800 HIS A C 1
ATOM 6354 O O . HIS A 1 800 ? 87.603 -15.931 -7.576 1.00 75.75 800 HIS A O 1
ATOM 6360 N N . ASP A 1 801 ? 86.462 -14.167 -8.360 1.00 73.50 801 ASP A N 1
ATOM 6361 C CA . ASP A 1 801 ? 86.930 -13.226 -7.336 1.00 73.50 801 ASP A CA 1
ATOM 6362 C C . ASP A 1 801 ? 86.323 -13.513 -5.949 1.00 73.50 801 ASP A C 1
ATOM 6364 O O . ASP A 1 801 ? 87.060 -13.550 -4.960 1.00 73.50 801 ASP A O 1
ATOM 6368 N N . ILE A 1 802 ? 85.020 -13.816 -5.866 1.00 75.31 802 ILE A N 1
ATOM 6369 C CA . ILE A 1 802 ? 84.346 -14.223 -4.613 1.00 75.31 802 ILE A CA 1
ATOM 6370 C C . ILE A 1 802 ? 85.003 -15.485 -4.028 1.00 75.31 802 ILE A C 1
ATOM 6372 O O . ILE A 1 8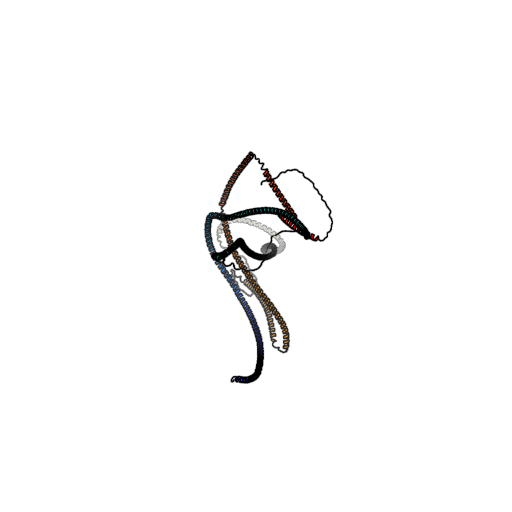02 ? 85.317 -15.544 -2.836 1.00 75.31 802 ILE A O 1
ATOM 6376 N N . THR A 1 803 ? 85.290 -16.473 -4.881 1.00 69.62 803 THR A N 1
ATOM 6377 C CA . THR A 1 803 ? 85.961 -17.723 -4.484 1.00 69.62 803 THR A CA 1
ATOM 6378 C C . THR A 1 803 ? 87.340 -17.465 -3.857 1.00 69.62 803 THR A C 1
ATOM 6380 O O . THR A 1 803 ? 87.715 -18.118 -2.879 1.00 69.62 803 THR A O 1
ATOM 6383 N N . ARG A 1 804 ? 88.082 -16.465 -4.357 1.00 76.56 804 ARG A N 1
ATOM 6384 C CA . ARG A 1 804 ? 89.390 -16.060 -3.811 1.00 76.56 804 ARG A CA 1
ATOM 6385 C C . ARG A 1 804 ? 89.276 -15.466 -2.403 1.00 76.56 804 ARG A C 1
ATOM 6387 O O . ARG A 1 804 ? 90.119 -15.757 -1.556 1.00 76.56 804 ARG A O 1
ATOM 6394 N N . VAL A 1 805 ? 88.231 -14.677 -2.138 1.00 71.81 805 VAL A N 1
ATOM 6395 C CA . VAL A 1 805 ? 87.973 -14.080 -0.813 1.00 71.81 805 VAL A CA 1
ATOM 6396 C C . VAL A 1 805 ? 87.629 -15.158 0.219 1.00 71.81 805 VAL A C 1
ATOM 6398 O O . VAL A 1 805 ? 88.220 -15.176 1.300 1.00 71.81 805 VAL A O 1
ATOM 6401 N N . MET A 1 806 ? 86.746 -16.105 -0.120 1.00 68.12 806 MET A N 1
ATOM 6402 C CA . MET A 1 806 ? 86.353 -17.182 0.804 1.00 68.12 806 MET A CA 1
ATOM 6403 C C . MET A 1 806 ? 87.525 -18.100 1.190 1.00 68.12 806 MET A C 1
ATOM 6405 O O . MET A 1 806 ? 87.623 -18.526 2.342 1.00 68.12 806 MET A O 1
ATOM 6409 N N . LEU A 1 807 ? 88.456 -18.366 0.266 1.00 67.12 807 LEU A N 1
ATOM 6410 C CA . LEU A 1 807 ? 89.672 -19.130 0.570 1.00 67.12 807 LEU A CA 1
ATOM 6411 C C . LEU A 1 807 ? 90.644 -18.361 1.480 1.00 67.12 807 LEU A C 1
ATOM 6413 O O . LEU A 1 807 ? 91.228 -18.967 2.377 1.00 67.12 807 LEU A O 1
ATOM 6417 N N . GLY A 1 808 ? 90.775 -17.040 1.308 1.00 62.59 808 GLY A N 1
ATOM 6418 C CA . GLY A 1 808 ? 91.633 -16.201 2.154 1.00 62.59 808 GLY A CA 1
ATOM 6419 C C . GLY A 1 808 ? 91.187 -16.141 3.620 1.00 62.59 808 GLY A C 1
ATOM 6420 O O . GLY A 1 808 ? 92.025 -16.145 4.521 1.00 62.59 808 GLY A O 1
ATOM 6421 N N . LEU A 1 809 ? 89.876 -16.151 3.881 1.00 64.88 809 LEU A N 1
ATOM 6422 C CA . LEU A 1 809 ? 89.333 -16.158 5.246 1.00 64.88 809 LEU A CA 1
ATOM 6423 C C . LEU A 1 809 ? 89.618 -17.475 5.988 1.00 64.88 809 LEU A C 1
ATOM 6425 O O . LEU A 1 809 ? 89.914 -17.460 7.183 1.00 64.88 809 LEU A O 1
ATOM 6429 N N . LYS A 1 810 ? 89.604 -18.610 5.278 1.00 51.50 810 LYS A N 1
ATOM 6430 C CA . LYS A 1 810 ? 89.781 -19.954 5.858 1.00 51.50 810 LYS A CA 1
ATOM 6431 C C . LYS A 1 810 ? 91.178 -20.205 6.447 1.00 51.50 810 LYS A C 1
ATOM 6433 O O . LYS A 1 810 ? 91.346 -21.127 7.241 1.00 51.50 810 LYS A O 1
ATOM 6438 N N . GLN A 1 811 ? 92.182 -19.412 6.070 1.00 55.34 811 GLN A N 1
ATOM 6439 C CA . GLN A 1 811 ? 93.586 -19.678 6.402 1.00 55.34 811 GLN A CA 1
ATOM 6440 C C . GLN A 1 811 ? 94.067 -19.018 7.713 1.00 55.34 811 GLN A C 1
ATOM 6442 O O . GLN A 1 811 ? 95.139 -19.364 8.204 1.00 55.34 811 GLN A O 1
ATOM 6447 N N . ASN A 1 812 ? 93.272 -18.122 8.314 1.00 56.94 812 ASN A N 1
ATOM 6448 C CA . ASN A 1 812 ? 93.675 -17.320 9.483 1.00 56.94 812 ASN A CA 1
ATOM 6449 C C . ASN A 1 812 ? 93.271 -17.906 10.854 1.00 56.94 812 ASN A C 1
ATOM 6451 O O . ASN A 1 812 ? 93.735 -17.427 11.885 1.00 56.94 812 ASN A O 1
ATOM 6455 N N . CYS A 1 813 ? 92.420 -18.935 10.902 1.00 47.03 813 CYS A N 1
ATOM 6456 C CA . CYS A 1 813 ? 91.814 -19.422 12.153 1.00 47.03 813 CYS A CA 1
ATOM 6457 C C . CYS A 1 813 ? 92.683 -20.404 12.972 1.00 47.03 813 CYS A C 1
ATOM 6459 O O . CYS A 1 813 ? 92.218 -20.922 13.982 1.00 47.03 813 CYS A O 1
ATOM 6461 N N . ALA A 1 814 ? 93.916 -20.698 12.545 1.00 52.72 814 ALA A N 1
ATOM 6462 C CA . ALA A 1 814 ? 94.709 -21.817 13.075 1.00 52.72 814 ALA A CA 1
ATOM 6463 C C . ALA A 1 814 ? 95.755 -21.450 14.151 1.00 52.72 814 ALA A C 1
ATOM 6465 O O . ALA A 1 814 ? 96.417 -22.345 14.674 1.00 52.72 814 ALA A O 1
ATOM 6466 N N . SER A 1 815 ? 95.954 -20.166 14.477 1.00 56.22 815 SER A N 1
ATOM 6467 C CA . SER A 1 815 ? 97.059 -19.751 15.357 1.00 56.22 815 SER A CA 1
ATOM 6468 C C . SER A 1 815 ? 96.802 -18.440 16.111 1.00 56.22 815 SER A C 1
ATOM 6470 O O . SER A 1 815 ? 97.257 -17.388 15.666 1.00 56.22 815 SER A O 1
ATOM 6472 N N . LEU A 1 816 ? 96.108 -18.498 17.257 1.00 46.62 816 LEU A N 1
ATOM 6473 C CA . LEU A 1 816 ? 96.142 -17.464 18.310 1.00 46.62 816 LEU A CA 1
ATOM 6474 C C . LEU A 1 816 ? 95.370 -17.912 19.572 1.00 46.62 816 LEU A C 1
ATOM 6476 O O . LEU A 1 816 ? 94.195 -17.603 19.733 1.00 46.62 816 LEU A O 1
ATOM 6480 N N . LEU A 1 817 ? 96.048 -18.614 20.486 1.00 52.78 817 LEU A N 1
ATOM 6481 C CA . LEU A 1 817 ? 95.622 -18.776 21.883 1.00 52.78 817 LEU A CA 1
ATOM 6482 C C . LEU A 1 817 ? 96.826 -18.496 22.788 1.00 52.78 817 LEU A C 1
ATOM 6484 O O . LEU A 1 817 ? 97.611 -19.386 23.099 1.00 52.78 817 LEU A O 1
ATOM 6488 N N . ASP A 1 818 ? 96.975 -17.227 23.163 1.00 48.56 818 ASP A N 1
ATOM 6489 C CA . ASP A 1 818 ? 97.975 -16.746 24.117 1.00 48.56 818 ASP A CA 1
ATOM 6490 C C . ASP A 1 818 ? 97.307 -15.773 25.107 1.00 48.56 818 ASP A C 1
ATOM 6492 O O . ASP A 1 818 ? 96.302 -15.122 24.793 1.00 48.56 818 ASP A O 1
ATOM 6496 N N . SER A 1 819 ? 97.852 -15.695 26.320 1.00 52.53 819 SER A N 1
ATOM 6497 C CA . SER A 1 819 ? 97.206 -15.187 27.540 1.00 52.53 819 SER A CA 1
ATOM 6498 C C . SER A 1 819 ? 96.685 -13.744 27.436 1.00 52.53 819 SER A C 1
ATOM 6500 O O . SER A 1 819 ? 95.720 -13.366 28.103 1.00 52.53 819 SER A O 1
ATOM 6502 N N . GLN A 1 820 ? 97.250 -12.937 26.533 1.00 57.12 820 GLN A N 1
ATOM 6503 C CA . GLN A 1 820 ? 96.824 -11.553 26.312 1.00 57.12 820 GLN A CA 1
ATOM 6504 C C . GLN A 1 820 ? 95.396 -11.429 25.736 1.00 57.12 820 GLN A C 1
ATOM 6506 O O . GLN A 1 820 ? 94.782 -10.366 25.852 1.00 57.12 820 GLN A O 1
ATOM 6511 N N . GLN A 1 821 ? 94.821 -12.498 25.167 1.00 57.16 821 GLN A N 1
ATOM 6512 C CA . GLN A 1 821 ? 93.416 -12.488 24.746 1.00 57.16 821 GLN A CA 1
ATOM 6513 C C . GLN A 1 821 ? 92.423 -12.509 25.915 1.00 57.16 821 GLN A C 1
ATOM 6515 O O . GLN A 1 821 ? 91.332 -11.976 25.749 1.00 57.16 821 GLN A O 1
ATOM 6520 N N . VAL A 1 822 ? 92.764 -13.028 27.102 1.00 58.72 822 VAL A N 1
ATOM 6521 C CA . VAL A 1 822 ? 91.798 -13.119 28.220 1.00 58.72 822 VAL A CA 1
ATOM 6522 C C . VAL A 1 822 ? 91.352 -11.730 28.700 1.00 58.72 822 VAL A C 1
ATOM 6524 O O . VAL A 1 822 ? 90.170 -11.517 28.957 1.00 58.72 822 VAL A O 1
ATOM 6527 N N . SER A 1 823 ? 92.252 -10.739 28.708 1.00 55.81 823 SER A N 1
ATOM 6528 C CA . SER A 1 823 ? 91.871 -9.349 29.006 1.00 55.81 823 SER A CA 1
ATOM 6529 C C . SER A 1 823 ? 90.992 -8.732 27.910 1.00 55.81 823 SER A C 1
ATOM 6531 O O . SER A 1 823 ? 90.115 -7.930 28.217 1.00 55.81 823 SER A O 1
ATOM 6533 N N . LYS A 1 824 ? 91.176 -9.132 26.642 1.00 59.38 824 LYS A N 1
ATOM 6534 C CA . LYS A 1 824 ? 90.258 -8.761 25.554 1.00 59.38 824 LYS A CA 1
ATOM 6535 C C . LYS A 1 824 ? 88.926 -9.495 25.643 1.00 59.38 824 LYS A C 1
ATOM 6537 O O . LYS A 1 824 ? 87.929 -8.922 25.243 1.00 59.38 824 LYS A O 1
ATOM 6542 N N . ILE A 1 825 ? 88.876 -10.713 26.179 1.00 60.06 825 ILE A N 1
ATOM 6543 C CA . ILE A 1 825 ? 87.623 -11.437 26.433 1.00 60.06 825 ILE A CA 1
ATOM 6544 C C . ILE A 1 825 ? 86.828 -10.751 27.552 1.00 60.06 825 ILE A C 1
ATOM 6546 O O . ILE A 1 825 ? 85.613 -10.665 27.442 1.00 60.06 825 ILE A O 1
ATOM 6550 N N . ALA A 1 826 ? 87.482 -10.166 28.562 1.00 57.75 826 ALA A N 1
ATOM 6551 C CA . ALA A 1 826 ? 86.807 -9.318 29.549 1.00 57.75 826 ALA A CA 1
ATOM 6552 C C . ALA A 1 826 ? 86.223 -8.031 28.924 1.00 57.75 826 ALA A C 1
ATOM 6554 O O . ALA A 1 826 ? 85.051 -7.725 29.138 1.00 57.75 826 ALA A O 1
ATOM 6555 N N . GLU A 1 827 ? 86.988 -7.316 28.088 1.00 60.59 827 GLU A N 1
ATOM 6556 C CA . GLU A 1 827 ? 86.462 -6.161 27.335 1.00 60.59 827 GLU A CA 1
ATOM 6557 C C . GLU A 1 827 ? 85.365 -6.564 26.333 1.00 60.59 827 GLU A C 1
ATOM 6559 O O . GLU A 1 827 ? 84.382 -5.843 26.179 1.00 60.59 827 GLU A O 1
ATOM 6564 N N . MET A 1 828 ? 85.496 -7.718 25.671 1.00 59.81 828 MET A N 1
ATOM 6565 C CA . MET A 1 828 ? 84.464 -8.264 24.787 1.00 59.81 828 MET A CA 1
ATOM 6566 C C . MET A 1 828 ? 83.233 -8.719 25.560 1.00 59.81 828 MET A C 1
ATOM 6568 O O . MET A 1 828 ? 82.159 -8.587 25.009 1.00 59.81 828 MET A O 1
ATOM 6572 N N . LEU A 1 829 ? 83.330 -9.193 26.805 1.00 55.66 829 LEU A N 1
ATOM 6573 C CA . LEU A 1 829 ? 82.161 -9.505 27.638 1.00 55.66 829 LEU A CA 1
ATOM 6574 C C . LEU A 1 829 ? 81.409 -8.237 28.053 1.00 55.66 829 LEU A C 1
ATOM 6576 O O . LEU A 1 829 ? 80.182 -8.240 28.089 1.00 55.66 829 LEU A O 1
ATOM 6580 N N . GLN A 1 830 ? 82.122 -7.137 28.311 1.00 59.09 830 GLN A N 1
ATOM 6581 C CA . GLN A 1 830 ? 81.494 -5.840 28.577 1.00 59.09 830 GLN A CA 1
ATOM 6582 C C . GLN A 1 830 ? 80.887 -5.205 27.311 1.00 59.09 830 GLN A C 1
ATOM 6584 O O . GLN A 1 830 ? 79.886 -4.494 27.398 1.00 59.09 830 GLN A O 1
ATOM 6589 N N . ARG A 1 831 ? 81.444 -5.496 26.126 1.00 55.94 831 ARG A N 1
ATOM 6590 C CA . ARG A 1 831 ? 80.765 -5.216 24.850 1.00 55.94 831 ARG A CA 1
ATOM 6591 C C . ARG A 1 831 ? 79.573 -6.138 24.651 1.00 55.94 831 ARG A C 1
ATOM 6593 O O . ARG A 1 831 ? 78.492 -5.616 24.520 1.00 55.94 831 ARG A O 1
ATOM 6600 N N . TYR A 1 832 ? 79.693 -7.452 24.823 1.00 54.47 832 TYR A N 1
ATOM 6601 C CA . TYR A 1 832 ? 78.578 -8.405 24.749 1.00 54.47 832 TYR A CA 1
ATOM 6602 C C . TYR A 1 832 ? 77.434 -8.098 25.733 1.00 54.47 832 TYR A C 1
ATOM 6604 O O . TYR A 1 832 ? 76.303 -8.473 25.457 1.00 54.47 832 TYR A O 1
ATOM 6612 N N . SER A 1 833 ? 77.653 -7.400 26.854 1.00 53.88 833 SER A N 1
ATOM 6613 C CA . SER A 1 833 ? 76.561 -6.910 27.724 1.00 53.88 833 SER A CA 1
ATOM 6614 C C . SER A 1 833 ? 75.908 -5.595 27.256 1.00 53.88 833 SER A C 1
ATOM 6616 O O . SER A 1 833 ? 74.869 -5.193 27.778 1.00 53.88 833 SER A O 1
ATOM 6618 N N . SER A 1 834 ? 76.505 -4.941 26.261 1.00 59.12 834 SER A N 1
ATOM 6619 C CA . SER A 1 834 ? 75.963 -3.810 25.499 1.00 59.12 834 SER A CA 1
ATOM 6620 C C . SER A 1 834 ? 75.346 -4.307 24.186 1.00 59.12 834 SER A C 1
ATOM 6622 O O . SER A 1 834 ? 74.177 -4.043 23.933 1.00 59.12 834 SER A O 1
ATOM 6624 N N . ASP A 1 835 ? 76.078 -5.130 23.434 1.00 55.28 835 ASP A N 1
ATOM 6625 C CA . ASP A 1 835 ? 75.650 -5.830 22.225 1.00 55.28 835 ASP A CA 1
ATOM 6626 C C . ASP A 1 835 ? 74.463 -6.760 22.527 1.00 55.28 835 ASP A C 1
ATOM 6628 O O . ASP A 1 835 ? 73.548 -6.808 21.727 1.00 55.28 835 ASP A O 1
ATOM 6632 N N . SER A 1 836 ? 74.383 -7.421 23.697 1.00 59.53 836 SER A N 1
ATOM 6633 C CA . SER A 1 836 ? 73.163 -8.165 24.091 1.00 59.53 836 SER A CA 1
ATOM 6634 C C . SER A 1 836 ? 71.958 -7.256 24.287 1.00 59.53 836 SER A C 1
ATOM 6636 O O . SER A 1 836 ? 70.836 -7.686 24.065 1.00 59.53 836 SER A O 1
ATOM 6638 N N . ARG A 1 837 ? 72.177 -5.990 24.655 1.00 60.47 837 ARG A N 1
ATOM 6639 C CA . ARG A 1 837 ? 71.128 -4.984 24.840 1.00 60.47 837 ARG A CA 1
ATOM 6640 C C . ARG A 1 837 ? 70.685 -4.372 23.512 1.00 60.47 837 ARG A C 1
ATOM 6642 O O . ARG A 1 837 ? 69.516 -4.022 23.365 1.00 60.47 837 ARG A O 1
ATOM 6649 N N . GLU A 1 838 ? 71.604 -4.269 22.555 1.00 66.75 838 GLU A N 1
ATOM 6650 C CA . GLU A 1 838 ? 71.305 -3.935 21.163 1.00 66.75 838 GLU A CA 1
ATOM 6651 C C . GLU A 1 838 ? 70.622 -5.120 20.462 1.00 66.75 838 GLU A C 1
ATOM 6653 O O . GLU A 1 838 ? 69.577 -4.914 19.857 1.00 66.75 838 GLU A O 1
ATOM 6658 N N . THR A 1 839 ? 71.059 -6.369 20.661 1.00 69.44 839 THR A N 1
ATOM 6659 C CA . THR A 1 839 ? 70.352 -7.549 20.137 1.00 69.44 839 THR A CA 1
ATOM 6660 C C . THR A 1 839 ? 69.042 -7.837 20.867 1.00 69.44 839 THR A C 1
ATOM 6662 O O . THR A 1 839 ? 68.123 -8.330 20.235 1.00 69.44 839 THR A O 1
ATOM 6665 N N . ASP A 1 840 ? 68.876 -7.501 22.152 1.00 74.00 840 ASP A N 1
ATOM 6666 C CA . ASP A 1 840 ? 67.564 -7.533 22.827 1.00 74.00 840 ASP A CA 1
ATOM 6667 C C . ASP A 1 840 ? 66.614 -6.500 22.203 1.00 74.00 840 ASP A C 1
ATOM 6669 O O . ASP A 1 840 ? 65.413 -6.751 22.074 1.00 74.00 840 ASP A O 1
ATOM 6673 N N . PHE A 1 841 ? 67.139 -5.342 21.784 1.00 80.50 841 PHE A N 1
ATOM 6674 C CA . PHE A 1 841 ? 66.380 -4.329 21.054 1.00 80.50 841 PHE A CA 1
ATOM 6675 C C . PHE A 1 841 ? 66.054 -4.789 19.624 1.00 80.50 841 PHE A C 1
ATOM 6677 O O . PHE A 1 841 ? 64.896 -4.685 19.221 1.00 80.50 841 PHE A O 1
ATOM 6684 N N . GLU A 1 842 ? 67.005 -5.374 18.891 1.00 84.38 842 GLU A N 1
ATOM 6685 C CA . GLU A 1 842 ? 66.780 -5.974 17.569 1.00 84.38 842 GLU A CA 1
ATOM 6686 C C . GLU A 1 842 ? 65.806 -7.154 17.645 1.00 84.38 842 GLU A C 1
ATOM 6688 O O . GLU A 1 842 ? 64.879 -7.217 16.851 1.00 84.38 842 GLU A O 1
ATOM 6693 N N . VAL A 1 843 ? 65.916 -8.042 18.635 1.00 82.38 843 VAL A N 1
ATOM 6694 C CA . VAL A 1 843 ? 64.956 -9.131 18.889 1.00 82.38 843 VAL A CA 1
ATOM 6695 C C . VAL A 1 843 ? 63.590 -8.571 19.279 1.00 82.38 843 VAL A C 1
ATOM 6697 O O . VAL A 1 843 ? 62.573 -9.122 18.867 1.00 82.38 843 VAL A O 1
ATOM 6700 N N . SER A 1 844 ? 63.521 -7.463 20.020 1.00 84.50 844 SER A N 1
ATOM 6701 C CA . SER A 1 844 ? 62.253 -6.775 20.309 1.00 84.50 844 SER A CA 1
ATOM 6702 C C . SER A 1 844 ? 61.658 -6.096 19.069 1.00 84.50 844 SER A C 1
ATOM 6704 O O . SER A 1 844 ? 60.438 -6.026 18.938 1.00 84.50 844 SER A O 1
ATOM 6706 N N . GLN A 1 845 ? 62.494 -5.619 18.145 1.00 88.44 845 GLN A N 1
ATOM 6707 C CA . GLN A 1 845 ? 62.080 -5.045 16.867 1.00 88.44 845 GLN A CA 1
ATOM 6708 C C . GLN A 1 845 ? 61.643 -6.132 15.875 1.00 88.44 845 GLN A C 1
ATOM 6710 O O . GLN A 1 845 ? 60.594 -5.985 15.263 1.00 88.44 845 GLN A O 1
ATOM 6715 N N . LEU A 1 846 ? 62.368 -7.247 15.784 1.00 90.81 846 LEU A N 1
ATOM 6716 C CA . LEU A 1 846 ? 62.019 -8.423 14.985 1.00 90.81 846 LEU A CA 1
ATOM 6717 C C . LEU A 1 846 ? 60.758 -9.107 15.519 1.00 90.81 846 LEU A C 1
ATOM 6719 O O . LEU A 1 846 ? 59.917 -9.513 14.728 1.00 90.81 846 LEU A O 1
ATOM 6723 N N . LYS A 1 847 ? 60.564 -9.177 16.844 1.00 87.75 847 LYS A N 1
ATOM 6724 C CA . LYS A 1 847 ? 59.293 -9.619 17.446 1.00 87.75 847 LYS A CA 1
ATOM 6725 C C . LYS A 1 847 ? 58.140 -8.682 17.097 1.00 87.75 847 LYS A C 1
ATOM 6727 O O . LYS A 1 847 ? 57.048 -9.177 16.850 1.00 87.75 847 LYS A O 1
ATOM 6732 N N . ARG A 1 848 ? 58.378 -7.365 17.035 1.00 91.50 848 ARG A N 1
ATOM 6733 C CA . ARG A 1 848 ? 57.366 -6.390 16.600 1.00 91.50 848 ARG A CA 1
ATOM 6734 C C . ARG A 1 848 ? 57.042 -6.528 15.112 1.00 91.50 848 ARG A C 1
ATOM 6736 O O . ARG A 1 848 ? 55.876 -6.586 14.764 1.00 91.50 848 ARG A O 1
ATOM 6743 N N . GLN A 1 849 ? 58.050 -6.688 14.259 1.00 92.44 849 GLN A N 1
ATOM 6744 C CA . GLN A 1 849 ? 57.852 -6.971 12.835 1.00 92.44 849 GLN A CA 1
ATOM 6745 C C . GLN A 1 849 ? 57.154 -8.319 12.619 1.00 92.44 849 GLN A C 1
ATOM 6747 O O . GLN A 1 849 ? 56.325 -8.452 11.730 1.00 92.44 849 GLN A O 1
ATOM 6752 N N . LEU A 1 850 ? 57.423 -9.318 13.463 1.00 92.19 850 LEU A N 1
ATOM 6753 C CA . LEU A 1 850 ? 56.727 -10.601 13.429 1.00 92.19 850 LEU A CA 1
ATOM 6754 C C . LEU A 1 850 ? 55.276 -10.497 13.928 1.00 92.19 850 LEU A C 1
ATOM 6756 O O . LEU A 1 850 ? 54.435 -11.227 13.411 1.00 92.19 850 LEU A O 1
ATOM 6760 N N . SER A 1 851 ? 54.948 -9.618 14.885 1.00 90.69 851 SER A N 1
ATOM 6761 C CA . SER A 1 851 ? 53.544 -9.321 15.211 1.00 90.69 851 SER A CA 1
ATOM 6762 C C . SER A 1 851 ? 52.870 -8.523 14.096 1.00 90.69 851 SER A C 1
ATOM 6764 O O . SER A 1 851 ? 51.800 -8.928 13.669 1.00 90.69 851 SER A O 1
ATOM 6766 N N . GLU A 1 852 ? 53.530 -7.505 13.535 1.00 93.56 852 GLU A N 1
ATOM 6767 C CA . GLU A 1 852 ? 53.050 -6.720 12.384 1.00 93.56 852 GLU A CA 1
ATOM 6768 C C . GLU A 1 852 ? 52.726 -7.644 11.187 1.00 93.56 852 GLU A C 1
ATOM 6770 O O . GLU A 1 852 ? 51.602 -7.633 10.696 1.00 93.56 852 GLU A O 1
ATOM 6775 N N . TYR A 1 853 ? 53.629 -8.553 10.794 1.00 94.38 853 TYR A N 1
ATOM 6776 C CA . TYR A 1 853 ? 53.358 -9.541 9.736 1.00 94.38 853 TYR A CA 1
ATOM 6777 C C . TYR A 1 853 ? 52.306 -10.599 10.113 1.00 94.38 853 TYR A C 1
ATOM 6779 O O . TYR A 1 853 ? 51.672 -11.166 9.223 1.00 94.38 853 TYR A O 1
ATOM 6787 N N . ASN A 1 854 ? 52.105 -10.910 11.400 1.00 91.56 854 ASN A N 1
ATOM 6788 C CA . ASN A 1 854 ? 51.014 -11.799 11.816 1.00 91.56 854 ASN A CA 1
ATOM 6789 C C . ASN A 1 854 ? 49.658 -11.086 11.810 1.00 91.56 854 ASN A C 1
ATOM 6791 O O . ASN A 1 854 ? 48.674 -11.714 11.438 1.00 91.56 854 ASN A O 1
ATOM 6795 N N . GLU A 1 855 ? 49.612 -9.804 12.164 1.00 94.25 855 GLU A N 1
ATOM 6796 C CA . GLU A 1 855 ? 48.431 -8.943 12.062 1.00 94.25 855 GLU A CA 1
ATOM 6797 C C . GLU A 1 855 ? 48.063 -8.707 10.589 1.00 94.25 855 GLU A C 1
ATOM 6799 O O . GLU A 1 855 ? 46.905 -8.889 10.219 1.00 94.25 855 GLU A O 1
ATOM 6804 N N . GLU A 1 856 ? 49.040 -8.437 9.713 1.00 94.06 856 GLU A N 1
ATOM 6805 C CA . GLU A 1 856 ? 48.827 -8.404 8.259 1.00 94.06 856 GLU A CA 1
ATOM 6806 C C . GLU A 1 856 ? 48.315 -9.752 7.734 1.00 94.06 856 GLU A C 1
ATOM 6808 O O . GLU A 1 856 ? 47.307 -9.792 7.034 1.00 94.06 856 GLU A O 1
ATOM 6813 N N . ARG A 1 857 ? 48.962 -10.876 8.084 1.00 93.38 857 ARG A N 1
ATOM 6814 C CA . ARG A 1 857 ? 48.524 -12.223 7.667 1.00 93.38 857 ARG A CA 1
ATOM 6815 C C . ARG A 1 857 ? 47.113 -12.550 8.157 1.00 93.38 857 ARG A C 1
ATOM 6817 O O . ARG A 1 857 ? 46.355 -13.162 7.411 1.00 93.38 857 ARG A O 1
ATOM 6824 N N . GLN A 1 858 ? 46.764 -12.150 9.377 1.00 92.25 858 GLN A N 1
ATOM 6825 C CA . GLN A 1 858 ? 45.422 -12.314 9.928 1.00 92.25 858 GLN A CA 1
ATOM 6826 C C . GLN A 1 858 ? 44.407 -11.464 9.151 1.00 92.25 858 GLN A C 1
ATOM 6828 O O . GLN A 1 858 ? 43.379 -11.991 8.740 1.00 92.25 858 GLN A O 1
ATOM 6833 N N . GLY A 1 859 ? 44.734 -10.207 8.837 1.00 93.06 859 GLY A N 1
ATOM 6834 C CA . GLY A 1 859 ? 43.911 -9.352 7.979 1.00 93.06 859 GLY A CA 1
ATOM 6835 C C . GLY A 1 859 ? 43.726 -9.906 6.560 1.00 93.06 859 GLY A C 1
ATOM 6836 O O . GLY A 1 859 ? 42.624 -9.850 6.025 1.00 93.06 859 GLY A O 1
ATOM 6837 N N . TRP A 1 860 ? 44.760 -10.510 5.960 1.00 94.44 860 TRP A N 1
ATOM 6838 C CA . TRP A 1 860 ? 44.639 -11.204 4.670 1.00 94.44 860 TRP A CA 1
ATOM 6839 C C . TRP A 1 860 ? 43.750 -12.453 4.754 1.00 94.44 860 TRP A C 1
ATOM 6841 O O . TRP A 1 860 ? 43.003 -12.720 3.815 1.00 94.44 860 TRP A O 1
ATOM 6851 N N . LEU A 1 861 ? 43.801 -13.212 5.855 1.00 92.94 861 LEU A N 1
ATOM 6852 C CA . LEU A 1 861 ? 42.896 -14.346 6.081 1.00 92.94 861 LEU A CA 1
ATOM 6853 C C . LEU A 1 861 ? 41.448 -13.870 6.246 1.00 92.94 861 LEU A C 1
ATOM 6855 O O . LEU A 1 861 ? 40.568 -14.400 5.576 1.00 92.94 861 LEU A O 1
ATOM 6859 N N . GLU A 1 862 ? 41.210 -12.825 7.039 1.00 94.69 862 GLU A N 1
ATOM 6860 C CA . GLU A 1 862 ? 39.887 -12.213 7.222 1.00 94.69 862 GLU A CA 1
ATOM 6861 C C . GLU A 1 862 ? 39.339 -11.611 5.913 1.00 94.69 862 GLU A C 1
ATOM 6863 O O . GLU A 1 862 ? 38.152 -11.747 5.620 1.00 94.69 862 GLU A O 1
ATOM 6868 N N . GLU A 1 863 ? 40.189 -11.021 5.064 1.00 95.25 863 GLU A N 1
ATOM 6869 C CA . GLU A 1 863 ? 39.790 -10.543 3.732 1.00 95.25 863 GLU A CA 1
ATOM 6870 C C . GLU A 1 863 ? 39.470 -11.706 2.768 1.00 95.25 863 GLU A C 1
ATOM 6872 O O . GLU A 1 863 ? 38.579 -11.588 1.924 1.00 95.25 863 GLU A O 1
ATOM 6877 N N . ILE A 1 864 ? 40.166 -12.843 2.881 1.00 90.44 864 ILE A N 1
ATOM 6878 C CA . ILE A 1 864 ? 39.893 -14.054 2.092 1.00 90.44 864 ILE A CA 1
ATOM 6879 C C . ILE A 1 864 ? 38.599 -14.734 2.559 1.00 90.44 864 ILE A C 1
ATOM 6881 O O . ILE A 1 864 ? 37.781 -15.098 1.715 1.00 90.44 864 ILE A O 1
ATOM 6885 N N . GLU A 1 865 ? 38.380 -14.877 3.866 1.00 90.12 865 GLU A N 1
ATOM 6886 C CA . GLU A 1 865 ? 37.140 -15.420 4.438 1.00 90.12 865 GLU A CA 1
ATOM 6887 C C . GLU A 1 865 ? 35.942 -14.510 4.127 1.00 90.12 865 GLU A C 1
ATOM 6889 O O . GLU A 1 865 ? 34.894 -15.004 3.708 1.00 90.12 865 GLU A O 1
ATOM 6894 N N . GLY A 1 866 ? 36.120 -13.185 4.201 1.00 93.81 866 GLY A N 1
ATOM 6895 C CA . GLY A 1 866 ? 35.140 -12.199 3.741 1.00 93.81 866 GLY A CA 1
ATOM 6896 C C . GLY A 1 866 ? 34.778 -12.390 2.267 1.00 93.81 866 GLY A C 1
ATOM 6897 O O . GLY A 1 866 ? 33.615 -12.618 1.948 1.00 93.81 866 GLY A O 1
ATOM 6898 N N . LYS A 1 867 ? 35.770 -12.434 1.367 1.00 93.69 867 LYS A N 1
ATOM 6899 C CA . LYS A 1 867 ? 35.545 -12.683 -0.073 1.00 93.69 867 LYS A CA 1
ATOM 6900 C C . LYS A 1 867 ? 34.902 -14.043 -0.362 1.00 93.69 867 LYS A C 1
ATOM 6902 O O . LYS A 1 867 ? 34.158 -14.160 -1.333 1.00 93.69 867 LYS A O 1
ATOM 6907 N N . GLN A 1 868 ? 35.171 -15.071 0.444 1.00 91.06 868 GLN A N 1
ATOM 6908 C CA . GLN A 1 868 ? 34.490 -16.366 0.332 1.00 91.06 868 GLN A CA 1
ATOM 6909 C C . GLN A 1 868 ? 33.027 -16.272 0.785 1.00 91.06 868 GLN A C 1
ATOM 6911 O O . GLN A 1 868 ? 32.156 -16.809 0.102 1.00 91.06 868 GLN A O 1
ATOM 6916 N N . SER A 1 869 ? 32.740 -15.551 1.872 1.00 90.25 869 SER A N 1
ATOM 6917 C CA . SER A 1 869 ? 31.373 -15.261 2.324 1.00 90.25 869 SER A CA 1
ATOM 6918 C C . SER A 1 869 ? 30.589 -14.453 1.283 1.00 90.25 869 SER A C 1
ATOM 6920 O O . SER A 1 869 ? 29.455 -14.808 0.957 1.00 90.25 869 SER A O 1
ATOM 6922 N N . ASP A 1 870 ? 31.199 -13.418 0.702 1.00 92.88 870 ASP A N 1
ATOM 6923 C CA . ASP A 1 870 ? 30.607 -12.598 -0.362 1.00 92.88 870 ASP A CA 1
ATOM 6924 C C . ASP A 1 870 ? 30.320 -13.436 -1.618 1.00 92.88 870 ASP A C 1
ATOM 6926 O O . ASP A 1 870 ? 29.233 -13.353 -2.188 1.00 92.88 870 ASP A O 1
ATOM 6930 N N . LEU A 1 871 ? 31.260 -14.298 -2.029 1.00 94.44 871 LEU A N 1
ATOM 6931 C CA . LEU A 1 871 ? 31.094 -15.185 -3.184 1.00 94.44 871 LEU A CA 1
ATOM 6932 C C . LEU A 1 871 ? 29.991 -16.227 -2.955 1.00 94.44 871 LEU A C 1
ATOM 6934 O O . LEU A 1 871 ? 29.192 -16.468 -3.859 1.00 94.44 871 LEU A O 1
ATOM 6938 N N . VAL A 1 872 ? 29.905 -16.815 -1.757 1.00 95.00 872 VAL A N 1
ATOM 6939 C CA . VAL A 1 872 ? 28.809 -17.729 -1.389 1.00 95.00 872 VAL A CA 1
ATOM 6940 C C . VAL A 1 872 ? 27.469 -16.992 -1.375 1.00 95.00 872 VAL A C 1
ATOM 6942 O O . VAL A 1 872 ? 26.489 -17.523 -1.894 1.00 95.00 872 VAL A O 1
ATOM 6945 N N . THR A 1 873 ? 27.424 -15.762 -0.859 1.00 93.62 873 THR A N 1
ATOM 6946 C CA . THR A 1 873 ? 26.209 -14.930 -0.834 1.00 93.62 873 THR A CA 1
ATOM 6947 C C . THR A 1 873 ? 25.741 -14.607 -2.254 1.00 93.62 873 THR A C 1
ATOM 6949 O O . THR A 1 873 ? 24.614 -14.940 -2.614 1.00 93.62 873 THR A O 1
ATOM 6952 N N . ALA A 1 874 ? 26.629 -14.098 -3.111 1.00 91.31 874 ALA A N 1
ATOM 6953 C CA . ALA A 1 874 ? 26.330 -13.825 -4.518 1.00 91.31 874 ALA A CA 1
ATOM 6954 C C . ALA A 1 874 ? 25.938 -15.093 -5.307 1.00 91.31 874 ALA A C 1
ATOM 6956 O O . ALA A 1 874 ? 25.130 -15.030 -6.234 1.00 91.31 874 ALA A O 1
ATOM 6957 N N . GLN A 1 875 ? 26.478 -16.264 -4.947 1.00 89.25 875 GLN A N 1
ATOM 6958 C CA . GLN A 1 875 ? 26.097 -17.539 -5.561 1.00 89.25 875 GLN A CA 1
ATOM 6959 C C . GLN A 1 875 ? 24.716 -18.036 -5.092 1.00 89.25 875 GLN A C 1
ATOM 6961 O O . GLN A 1 875 ? 24.009 -18.667 -5.881 1.00 89.25 875 GLN A O 1
ATOM 6966 N N . ILE A 1 876 ? 24.303 -17.726 -3.857 1.00 94.25 876 ILE A N 1
ATOM 6967 C CA . ILE A 1 876 ? 22.932 -17.949 -3.371 1.00 94.25 876 ILE A CA 1
ATOM 6968 C C . ILE A 1 876 ? 21.964 -17.007 -4.097 1.00 94.25 876 ILE A C 1
ATOM 6970 O O . ILE A 1 876 ? 21.011 -17.490 -4.703 1.00 94.25 876 ILE A O 1
ATOM 6974 N N . GLU A 1 877 ? 22.246 -15.702 -4.137 1.00 92.44 877 GLU A N 1
ATOM 6975 C CA . GLU A 1 877 ? 21.429 -14.701 -4.847 1.00 92.44 877 GLU A CA 1
ATOM 6976 C C . GLU A 1 877 ? 21.240 -15.057 -6.333 1.00 92.44 877 GLU A C 1
ATOM 6978 O O . GLU A 1 877 ? 20.132 -14.983 -6.870 1.00 92.44 877 GLU A O 1
ATOM 6983 N N . LEU A 1 878 ? 22.303 -15.513 -7.007 1.00 93.25 878 LEU A N 1
ATOM 6984 C CA . LEU A 1 878 ? 22.247 -15.957 -8.402 1.00 93.25 878 LEU A CA 1
ATOM 6985 C C . LEU A 1 878 ? 21.387 -17.219 -8.584 1.00 93.25 878 LEU A C 1
ATOM 6987 O O . LEU A 1 878 ? 20.666 -17.331 -9.579 1.00 93.25 878 LEU A O 1
ATOM 6991 N N . GLU A 1 879 ? 21.426 -18.165 -7.644 1.00 92.25 879 GLU A N 1
ATOM 6992 C CA . GLU A 1 879 ? 20.574 -19.359 -7.672 1.00 92.25 879 GLU A CA 1
ATOM 6993 C C . GLU A 1 879 ? 19.103 -19.018 -7.373 1.00 92.25 879 GLU A C 1
ATOM 6995 O O . GLU A 1 879 ? 18.216 -19.529 -8.061 1.00 92.25 879 GLU A O 1
ATOM 7000 N N . GLU A 1 880 ? 18.825 -18.107 -6.438 1.00 93.75 880 GLU A N 1
ATOM 7001 C CA . GLU A 1 880 ? 17.474 -17.593 -6.173 1.00 93.75 880 GLU A CA 1
ATOM 7002 C C . GLU A 1 880 ? 16.904 -16.856 -7.394 1.00 93.75 880 GLU A C 1
ATOM 7004 O O . GLU A 1 880 ? 15.787 -17.156 -7.833 1.00 93.75 880 GLU A O 1
ATOM 7009 N N . HIS A 1 881 ? 17.689 -15.982 -8.034 1.00 91.62 881 HIS A N 1
ATOM 7010 C CA . HIS A 1 881 ? 17.316 -15.354 -9.305 1.00 91.62 881 HIS A CA 1
ATOM 7011 C C . HIS A 1 881 ? 17.046 -16.392 -10.406 1.00 91.62 881 HIS A C 1
ATOM 7013 O O . HIS A 1 881 ? 16.037 -16.289 -11.110 1.00 91.62 881 HIS A O 1
ATOM 7019 N N . ARG A 1 882 ? 17.880 -17.434 -10.529 1.00 93.94 882 ARG A N 1
ATOM 7020 C CA . ARG A 1 882 ? 17.691 -18.528 -11.502 1.00 93.94 882 ARG A CA 1
ATOM 7021 C C . ARG A 1 882 ? 16.426 -19.349 -11.226 1.00 93.94 882 ARG A C 1
ATOM 7023 O O . ARG A 1 882 ? 15.805 -19.859 -12.165 1.00 93.94 882 ARG A O 1
ATOM 7030 N N . GLN A 1 883 ? 16.028 -19.508 -9.965 1.00 94.50 883 GLN A N 1
ATOM 7031 C CA . GLN A 1 883 ? 14.762 -20.149 -9.592 1.00 94.50 883 GLN A CA 1
ATOM 7032 C C . GLN A 1 883 ? 13.564 -19.238 -9.888 1.00 94.50 883 GLN A C 1
ATOM 7034 O O . GLN A 1 883 ? 12.570 -19.706 -10.451 1.00 94.50 883 GLN A O 1
ATOM 7039 N N . HIS A 1 884 ? 13.672 -17.940 -9.600 1.00 94.00 884 HIS A N 1
ATOM 7040 C CA . HIS A 1 884 ? 12.640 -16.952 -9.913 1.00 94.00 884 HIS A CA 1
ATOM 7041 C C . HIS A 1 884 ? 12.395 -16.837 -11.428 1.00 94.00 884 HIS A C 1
ATOM 7043 O O . HIS A 1 884 ? 11.247 -16.905 -11.871 1.00 94.00 884 HIS A O 1
ATOM 7049 N N . GLU A 1 885 ? 13.451 -16.793 -12.249 1.00 91.50 885 GLU A N 1
ATOM 7050 C CA . GLU A 1 885 ? 13.336 -16.805 -13.716 1.00 91.50 885 GLU A CA 1
ATOM 7051 C C . GLU A 1 885 ? 12.623 -18.074 -14.220 1.00 91.50 885 GLU A C 1
ATOM 7053 O O . GLU A 1 885 ? 11.763 -18.011 -15.100 1.00 91.50 885 GLU A O 1
ATOM 7058 N N . GLN A 1 886 ? 12.902 -19.240 -13.625 1.00 92.88 886 GLN A N 1
ATOM 7059 C CA . GLN A 1 886 ? 12.206 -20.486 -13.968 1.00 92.88 886 GLN A CA 1
ATOM 7060 C C . GLN A 1 886 ? 10.722 -20.480 -13.585 1.00 92.88 886 GLN A C 1
ATOM 7062 O O . GLN A 1 886 ? 9.923 -21.112 -14.283 1.00 92.88 886 GLN A O 1
ATOM 7067 N N . LEU A 1 887 ? 10.334 -19.801 -12.503 1.00 94.69 887 LEU A N 1
ATOM 7068 C CA . LEU A 1 887 ? 8.927 -19.612 -12.138 1.00 94.69 887 LEU A CA 1
ATOM 7069 C C . LEU A 1 887 ? 8.239 -18.664 -13.127 1.00 94.69 887 LEU A C 1
ATOM 7071 O O . LEU A 1 887 ? 7.254 -19.068 -13.747 1.00 94.69 887 LEU A O 1
ATOM 7075 N N . LEU A 1 888 ? 8.823 -17.490 -13.390 1.00 92.44 888 LEU A N 1
ATOM 7076 C CA . LEU A 1 888 ? 8.332 -16.537 -14.394 1.00 92.44 888 LEU A CA 1
ATOM 7077 C C . LEU A 1 888 ? 8.228 -17.160 -15.794 1.00 92.44 888 LEU A C 1
ATOM 7079 O O . LEU A 1 888 ? 7.301 -16.852 -16.545 1.00 92.44 888 LEU A O 1
ATOM 7083 N N . LYS A 1 889 ? 9.138 -18.070 -16.161 1.00 94.56 889 LYS A N 1
ATOM 7084 C CA . LYS A 1 889 ? 9.092 -18.809 -17.431 1.00 94.56 889 LYS A CA 1
ATOM 7085 C C . LYS A 1 889 ? 7.929 -19.803 -17.484 1.00 94.56 889 LYS A C 1
ATOM 7087 O O . LYS A 1 889 ? 7.228 -19.846 -18.496 1.00 94.56 889 LYS A O 1
ATOM 7092 N N . LYS A 1 890 ? 7.681 -20.557 -16.406 1.00 92.75 890 LYS A N 1
ATOM 7093 C CA . LYS A 1 890 ? 6.519 -21.464 -16.285 1.00 92.75 890 LYS A CA 1
ATOM 7094 C C . LYS A 1 890 ? 5.200 -20.688 -16.326 1.00 92.75 890 LYS A C 1
ATOM 7096 O O . LYS A 1 890 ? 4.273 -21.111 -17.014 1.00 92.75 890 LYS A O 1
ATOM 7101 N N . GLU A 1 891 ? 5.137 -19.543 -15.653 1.00 92.69 891 GLU A N 1
ATOM 7102 C CA . GLU A 1 891 ? 3.987 -18.637 -15.676 1.00 92.69 891 GLU A CA 1
ATOM 7103 C C . GLU A 1 891 ? 3.760 -18.052 -17.077 1.00 92.69 891 GLU A C 1
ATOM 7105 O O . GLU A 1 891 ? 2.660 -18.147 -17.612 1.00 92.69 891 GLU A O 1
ATOM 7110 N N . ASN A 1 892 ? 4.809 -17.567 -17.748 1.00 90.00 892 ASN A N 1
ATOM 7111 C CA . ASN A 1 892 ? 4.724 -17.112 -19.138 1.00 90.00 892 ASN A CA 1
ATOM 7112 C C . ASN A 1 892 ? 4.263 -18.222 -20.096 1.00 90.00 892 ASN A C 1
ATOM 7114 O O . ASN A 1 892 ? 3.525 -17.954 -21.043 1.00 90.00 892 ASN A O 1
ATOM 7118 N N . GLU A 1 893 ? 4.677 -19.472 -19.885 1.00 94.50 893 GLU A N 1
ATOM 7119 C CA . GLU A 1 893 ? 4.159 -20.608 -20.650 1.00 94.50 893 GLU A CA 1
ATOM 7120 C C . GLU A 1 893 ? 2.690 -20.920 -20.341 1.00 94.50 893 GLU A C 1
ATOM 7122 O O . GLU A 1 893 ? 1.958 -21.305 -21.255 1.00 94.50 893 GLU A O 1
ATOM 7127 N N . PHE A 1 894 ? 2.247 -20.761 -19.092 1.00 93.50 894 PHE A N 1
ATOM 7128 C CA . PHE A 1 894 ? 0.841 -20.899 -18.708 1.00 93.50 894 PHE A CA 1
ATOM 7129 C C . PHE A 1 894 ? -0.012 -19.797 -19.350 1.00 93.50 894 PHE A C 1
ATOM 7131 O O . PHE A 1 894 ? -0.933 -20.109 -20.101 1.00 93.50 894 PHE A O 1
ATOM 7138 N N . LEU A 1 895 ? 0.369 -18.529 -19.180 1.00 91.44 895 LEU A N 1
ATOM 7139 C CA . LEU A 1 895 ? -0.299 -17.368 -19.774 1.00 91.44 895 LEU A CA 1
ATOM 7140 C C . LEU A 1 895 ? -0.326 -17.436 -21.309 1.00 91.44 895 LEU A C 1
ATOM 7142 O O . LEU A 1 895 ? -1.314 -17.044 -21.924 1.00 91.44 895 LEU A O 1
ATOM 7146 N N . LYS A 1 896 ? 0.705 -17.994 -21.962 1.00 95.88 896 LYS A N 1
ATOM 7147 C CA . LYS A 1 896 ? 0.679 -18.270 -23.414 1.00 95.88 896 LYS A CA 1
ATOM 7148 C C . LYS A 1 896 ? -0.349 -19.343 -23.786 1.00 95.88 896 LYS A C 1
ATOM 7150 O O . LYS A 1 896 ? -1.073 -19.160 -24.763 1.00 95.88 896 LYS A O 1
ATOM 7155 N N . LYS A 1 897 ? -0.448 -20.440 -23.023 1.00 93.56 897 LYS A N 1
ATOM 7156 C CA . LYS A 1 897 ? -1.459 -21.500 -23.233 1.00 93.56 897 LYS A CA 1
ATOM 7157 C C . LYS A 1 897 ? -2.877 -20.958 -23.009 1.00 93.56 897 LYS A C 1
ATOM 7159 O O . LYS A 1 897 ? -3.769 -21.231 -23.811 1.00 93.56 897 LYS A O 1
ATOM 7164 N N . GLU A 1 898 ? -3.066 -20.140 -21.978 1.00 93.00 898 GLU A N 1
ATOM 7165 C CA . GLU A 1 898 ? -4.327 -19.467 -21.663 1.00 93.00 898 GLU A CA 1
ATOM 7166 C C . GLU A 1 898 ? -4.716 -18.437 -22.735 1.00 93.00 898 GLU A C 1
ATOM 7168 O O . GLU A 1 898 ? -5.834 -18.481 -23.237 1.00 93.00 898 GLU A O 1
ATOM 7173 N N . ASN A 1 899 ? -3.791 -17.582 -23.181 1.00 93.38 899 ASN A N 1
ATOM 7174 C CA . ASN A 1 899 ? -4.021 -16.619 -24.263 1.00 93.38 899 ASN A CA 1
ATOM 7175 C C . ASN A 1 899 ? -4.400 -17.324 -25.580 1.00 93.38 899 ASN A C 1
ATOM 7177 O O . ASN A 1 899 ? -5.366 -16.932 -26.229 1.00 93.38 899 ASN A O 1
ATOM 7181 N N . VAL A 1 900 ? -3.736 -18.433 -25.932 1.00 95.44 900 VAL A N 1
ATOM 7182 C CA . VAL A 1 900 ? -4.134 -19.278 -27.076 1.00 95.44 900 VAL A CA 1
ATOM 7183 C C . VAL A 1 900 ? -5.535 -19.878 -26.883 1.00 95.44 900 VAL A C 1
ATOM 7185 O O . VAL A 1 900 ? -6.294 -19.964 -27.849 1.00 95.44 900 VAL A O 1
ATOM 7188 N N . SER A 1 901 ? -5.914 -20.249 -25.657 1.00 93.38 901 SER A N 1
ATOM 7189 C CA . SER A 1 901 ? -7.266 -20.728 -25.336 1.00 93.38 901 SER A CA 1
ATOM 7190 C C . SER A 1 901 ? -8.319 -19.622 -25.482 1.00 93.38 901 SER A C 1
ATOM 7192 O O . SER A 1 901 ? -9.317 -19.809 -26.176 1.00 93.38 901 SER A O 1
ATOM 7194 N N . HIS A 1 902 ? -8.069 -18.436 -24.920 1.00 93.81 902 HIS A N 1
ATOM 7195 C CA . HIS A 1 902 ? -8.939 -17.267 -25.048 1.00 93.81 902 HIS A CA 1
ATOM 7196 C C . HIS A 1 902 ? -9.052 -16.786 -26.496 1.00 93.81 902 HIS A C 1
ATOM 7198 O O . HIS A 1 902 ? -10.152 -16.482 -26.944 1.00 93.81 902 HIS A O 1
ATOM 7204 N N . LYS A 1 903 ? -7.962 -16.808 -27.271 1.00 93.31 903 LYS A N 1
ATOM 7205 C CA . LYS A 1 903 ? -7.993 -16.504 -28.706 1.00 93.31 903 LYS A CA 1
ATOM 7206 C C . LYS A 1 903 ? -8.789 -17.543 -29.498 1.00 93.31 903 LYS A C 1
ATOM 7208 O O . LYS A 1 903 ? -9.515 -17.161 -30.409 1.00 93.31 903 LYS A O 1
ATOM 7213 N N . ARG A 1 904 ? -8.710 -18.835 -29.149 1.00 93.88 904 ARG A N 1
ATOM 7214 C CA . ARG A 1 904 ? -9.583 -19.863 -29.743 1.00 93.88 904 ARG A CA 1
ATOM 7215 C C . ARG A 1 904 ? -11.050 -19.579 -29.426 1.00 93.88 904 ARG A C 1
ATOM 7217 O O . ARG A 1 904 ? -11.849 -19.528 -30.351 1.00 93.88 904 ARG A O 1
ATOM 7224 N N . LYS A 1 905 ? -11.373 -19.302 -28.160 1.00 93.56 905 LYS A N 1
ATOM 7225 C CA . LYS A 1 905 ? -12.742 -18.990 -27.734 1.00 93.56 905 LYS A CA 1
ATOM 7226 C C . LYS A 1 905 ? -13.281 -17.697 -28.354 1.00 93.56 905 LYS A C 1
ATOM 7228 O O . LYS A 1 905 ? -14.465 -17.626 -28.656 1.00 93.56 905 LYS A O 1
ATOM 7233 N N . LEU A 1 906 ? -12.428 -16.701 -28.600 1.00 91.69 906 LEU A N 1
ATOM 7234 C CA . LEU A 1 906 ? -12.790 -15.519 -29.384 1.00 91.69 906 LEU A CA 1
ATOM 7235 C C . LEU A 1 906 ? -13.121 -15.891 -30.832 1.00 91.69 906 LEU A C 1
ATOM 7237 O O . LEU A 1 906 ? -14.192 -15.521 -31.281 1.00 91.69 906 LEU A O 1
ATOM 7241 N N . MET A 1 907 ? -12.300 -16.689 -31.523 1.00 89.81 907 MET A N 1
ATOM 7242 C CA . MET A 1 907 ? -12.615 -17.141 -32.892 1.00 89.81 907 MET A CA 1
ATOM 7243 C C . MET A 1 907 ? -13.871 -18.034 -32.958 1.00 89.81 907 MET A C 1
ATOM 7245 O O . MET A 1 907 ? -14.608 -17.998 -33.942 1.00 89.81 907 MET A O 1
ATOM 7249 N N . GLU A 1 908 ? -14.141 -18.826 -31.916 1.00 91.81 908 GLU A N 1
ATOM 7250 C CA . GLU A 1 908 ? -15.378 -19.606 -31.770 1.00 91.81 908 GLU A CA 1
ATOM 7251 C C . GLU A 1 908 ? -16.597 -18.676 -31.619 1.00 91.81 908 GLU A C 1
ATOM 7253 O O . GLU A 1 908 ? -17.553 -18.805 -32.383 1.00 91.81 908 GLU A O 1
ATOM 7258 N N . LEU A 1 909 ? -16.525 -17.682 -30.724 1.00 90.00 909 LEU A N 1
ATOM 7259 C CA . LEU A 1 909 ? -17.576 -16.679 -30.502 1.00 90.00 909 LEU A CA 1
ATOM 7260 C C . LEU A 1 909 ? -17.765 -15.723 -31.693 1.00 90.00 909 LEU A C 1
ATOM 7262 O O . LEU A 1 909 ? -18.894 -15.367 -32.011 1.00 90.00 909 LEU A O 1
ATOM 7266 N N . GLU A 1 910 ? -16.698 -15.326 -32.385 1.00 89.94 910 GLU A N 1
ATOM 7267 C CA . GLU A 1 910 ? -16.750 -14.563 -33.640 1.00 89.94 910 GLU A CA 1
ATOM 7268 C C . GLU A 1 910 ? -17.453 -15.387 -34.726 1.00 89.94 910 GLU A C 1
ATOM 7270 O O . GLU A 1 910 ? -18.367 -14.894 -35.387 1.00 89.94 910 GLU A O 1
ATOM 7275 N N . GLY A 1 911 ? -17.113 -16.676 -34.841 1.00 86.88 911 GLY A N 1
ATOM 7276 C CA . GLY A 1 911 ? -17.797 -17.617 -35.725 1.00 86.88 911 GLY A CA 1
ATOM 7277 C C . GLY A 1 911 ? -19.265 -17.856 -35.352 1.00 86.88 911 GLY A C 1
ATOM 7278 O O . GLY A 1 911 ? -20.091 -18.063 -36.238 1.00 86.88 911 GLY A O 1
ATOM 7279 N N . GLU A 1 912 ? -19.630 -17.811 -34.071 1.00 86.38 912 GLU A N 1
ATOM 7280 C CA . GLU A 1 912 ? -21.026 -17.845 -33.608 1.00 86.38 912 GLU A CA 1
ATOM 7281 C C . GLU A 1 912 ? -21.768 -16.541 -33.909 1.00 86.38 912 GLU A C 1
ATOM 7283 O O . GLU A 1 912 ? -22.880 -16.587 -34.433 1.00 86.38 912 GLU A O 1
ATOM 7288 N N . VAL A 1 913 ? -21.153 -15.381 -33.681 1.00 82.88 913 VAL A N 1
ATOM 7289 C CA . VAL A 1 913 ? -21.709 -14.069 -34.048 1.00 82.88 913 VAL A CA 1
ATOM 7290 C C . VAL A 1 913 ? -21.915 -13.968 -35.561 1.00 82.88 913 VAL A C 1
ATOM 7292 O O . VAL A 1 913 ? -22.953 -13.469 -35.998 1.00 82.88 913 VAL A O 1
ATOM 7295 N N . GLU A 1 914 ? -21.005 -14.496 -36.380 1.00 80.50 914 GLU A N 1
ATOM 7296 C CA . GLU A 1 914 ? -21.156 -14.512 -37.838 1.00 80.50 914 GLU A CA 1
ATOM 7297 C C . GLU A 1 914 ? -22.195 -15.549 -38.318 1.00 80.50 914 GLU A C 1
ATOM 7299 O O . GLU A 1 914 ? -22.978 -15.262 -39.232 1.00 80.50 914 GLU A O 1
ATOM 7304 N N . LYS A 1 915 ? -22.328 -16.704 -37.644 1.00 80.69 915 LYS A N 1
ATOM 7305 C CA . LYS A 1 915 ? -23.463 -17.634 -37.839 1.00 80.69 915 LYS A CA 1
ATOM 7306 C C . LYS A 1 915 ? -24.801 -16.983 -37.474 1.00 80.69 915 LYS A C 1
ATOM 7308 O O . LYS A 1 915 ? -25.750 -17.097 -38.242 1.00 80.69 915 LYS A O 1
ATOM 7313 N N . LEU A 1 916 ? -24.890 -16.257 -36.361 1.00 69.56 916 LEU A N 1
ATOM 7314 C CA . LEU A 1 916 ? -26.105 -15.549 -35.933 1.00 69.56 916 LEU A CA 1
ATOM 7315 C C . LEU A 1 916 ? -26.436 -14.372 -36.869 1.00 69.56 916 LEU A C 1
ATOM 7317 O O . LEU A 1 916 ? -27.596 -14.166 -37.231 1.00 69.56 916 LEU A O 1
ATOM 7321 N N . SER A 1 917 ? -25.419 -13.643 -37.335 1.00 63.41 917 SER A N 1
ATOM 7322 C CA . SER A 1 917 ? -25.537 -12.572 -38.335 1.00 63.41 917 SER A CA 1
ATOM 7323 C C . SER A 1 917 ? -26.051 -13.098 -39.682 1.00 63.41 917 SER A C 1
ATOM 7325 O O . SER A 1 917 ? -26.957 -12.512 -40.279 1.00 63.41 917 SER A O 1
ATOM 7327 N N . SER A 1 918 ? -25.556 -14.255 -40.134 1.00 58.72 918 SER A N 1
ATOM 7328 C CA . SER A 1 918 ? -26.037 -14.921 -41.355 1.00 58.72 918 SER A CA 1
ATOM 7329 C C . SER A 1 918 ? -27.380 -15.651 -41.168 1.00 58.72 918 SER A C 1
ATOM 7331 O O . SER A 1 918 ? -28.169 -15.732 -42.115 1.00 58.72 918 SER A O 1
ATOM 7333 N N . GLN A 1 919 ? -27.722 -16.083 -39.948 1.00 55.22 919 GLN A N 1
ATOM 7334 C CA . GLN A 1 919 ? -29.068 -16.541 -39.579 1.00 55.22 919 GLN A CA 1
ATOM 7335 C C . GLN A 1 919 ? -30.095 -15.397 -39.491 1.00 55.22 919 GLN A C 1
ATOM 7337 O O . GLN A 1 919 ? -31.284 -15.653 -39.714 1.00 55.22 919 GLN A O 1
ATOM 7342 N N . GLN A 1 920 ? -29.680 -14.132 -39.301 1.00 49.88 920 GLN A N 1
ATOM 7343 C CA . GLN A 1 920 ? -30.525 -12.949 -39.551 1.00 49.88 920 GLN A CA 1
ATOM 7344 C C . GLN A 1 920 ? -30.775 -12.725 -41.054 1.00 49.88 920 GLN A C 1
ATOM 7346 O O . GLN A 1 920 ? -30.518 -11.644 -41.609 1.00 49.88 920 GLN A O 1
ATOM 7351 N N . LYS A 1 921 ? -31.357 -13.733 -41.713 1.00 53.00 921 LYS A N 1
ATOM 7352 C CA . LYS A 1 921 ? -31.876 -13.635 -43.074 1.00 53.00 921 LYS A CA 1
ATOM 7353 C C . LYS A 1 921 ? -32.694 -12.347 -43.241 1.00 53.00 921 LYS A C 1
ATOM 7355 O O . LYS A 1 921 ? -33.508 -12.029 -42.365 1.00 53.00 921 LYS A O 1
ATOM 7360 N N . PRO A 1 922 ? -32.589 -11.651 -44.388 1.00 59.97 922 PRO A N 1
ATOM 7361 C CA . PRO A 1 922 ? -33.401 -10.464 -44.650 1.00 59.97 922 PRO A CA 1
ATOM 7362 C C . PRO A 1 922 ? -34.910 -10.761 -44.605 1.00 59.97 922 PRO A C 1
ATOM 7364 O O . PRO A 1 922 ? -35.692 -9.855 -44.336 1.00 59.97 922 PRO A O 1
ATOM 7367 N N . GLU A 1 923 ? -35.319 -12.025 -44.777 1.00 54.91 923 GLU A N 1
ATOM 7368 C CA . GLU A 1 923 ? -36.695 -12.514 -44.602 1.00 54.91 923 GLU A CA 1
ATOM 7369 C C . GLU A 1 923 ? -37.284 -12.179 -43.219 1.00 54.91 923 GLU A C 1
ATOM 7371 O O . GLU A 1 923 ? -38.433 -11.748 -43.142 1.00 54.91 923 GLU A O 1
ATOM 7376 N N . TRP A 1 924 ? -36.512 -12.329 -42.133 1.00 57.62 924 TRP A N 1
ATOM 7377 C CA . TRP A 1 924 ? -36.986 -12.055 -40.768 1.00 57.62 924 TRP A CA 1
ATOM 7378 C C . TRP A 1 924 ? -37.132 -10.558 -40.511 1.00 57.62 924 TRP A C 1
ATOM 7380 O O . TRP A 1 924 ? -38.217 -10.109 -40.161 1.00 57.62 924 TRP A O 1
ATOM 7390 N N . ARG A 1 925 ? -36.103 -9.762 -40.833 1.00 63.38 925 ARG A N 1
ATOM 7391 C CA . ARG A 1 925 ? -36.192 -8.290 -40.784 1.00 63.38 925 ARG A CA 1
ATOM 7392 C C . ARG A 1 925 ? -37.344 -7.760 -41.652 1.00 63.38 925 ARG A C 1
ATOM 7394 O O . ARG A 1 925 ? -38.073 -6.874 -41.221 1.00 63.38 925 ARG A O 1
ATOM 7401 N N . THR A 1 926 ? -37.585 -8.347 -42.827 1.00 65.12 926 THR A N 1
ATOM 7402 C CA . THR A 1 926 ? -38.746 -8.008 -43.675 1.00 65.12 926 THR A CA 1
ATOM 7403 C C . THR A 1 926 ? -40.079 -8.380 -43.014 1.00 65.12 926 THR A C 1
ATOM 7405 O O . THR A 1 926 ? -41.013 -7.579 -43.046 1.00 65.12 926 THR A O 1
ATOM 7408 N N . ARG A 1 927 ? -40.177 -9.561 -42.385 1.00 67.56 927 ARG A N 1
ATOM 7409 C CA . ARG A 1 927 ? -41.372 -10.025 -41.658 1.00 67.56 927 ARG A CA 1
ATOM 7410 C C . ARG A 1 927 ? -41.688 -9.135 -40.457 1.00 67.56 927 ARG A C 1
ATOM 7412 O O . ARG A 1 927 ? -42.838 -8.735 -40.304 1.00 67.56 927 ARG A O 1
ATOM 7419 N N . ASP A 1 928 ? -40.694 -8.778 -39.653 1.00 73.50 928 ASP A N 1
ATOM 7420 C CA . ASP A 1 928 ? -40.897 -7.935 -38.474 1.00 73.50 928 ASP A CA 1
ATOM 7421 C C . ASP A 1 928 ? -41.183 -6.479 -38.857 1.00 73.50 928 ASP A C 1
ATOM 7423 O O . ASP A 1 928 ? -42.093 -5.876 -38.294 1.00 73.50 928 ASP A O 1
ATOM 7427 N N . HIS A 1 929 ? -40.534 -5.925 -39.889 1.00 77.56 929 HIS A N 1
ATOM 7428 C CA . HIS A 1 929 ? -40.929 -4.620 -40.435 1.00 77.56 929 HIS A CA 1
ATOM 7429 C C . HIS A 1 929 ? -42.355 -4.624 -41.011 1.00 77.56 929 HIS A C 1
ATOM 7431 O O . HIS A 1 929 ? -43.059 -3.621 -40.878 1.00 77.56 929 HIS A O 1
ATOM 7437 N N . ALA A 1 930 ? -42.815 -5.727 -41.614 1.00 78.25 930 ALA A N 1
ATOM 7438 C CA . ALA A 1 930 ? -44.210 -5.867 -42.033 1.00 78.25 930 ALA A CA 1
ATOM 7439 C C . ALA A 1 930 ? -45.162 -5.923 -40.825 1.00 78.25 930 ALA A C 1
ATOM 7441 O O . ALA A 1 930 ? -46.137 -5.172 -40.792 1.00 78.25 930 ALA A O 1
ATOM 7442 N N . ARG A 1 931 ? -44.841 -6.728 -39.803 1.00 82.25 931 ARG A N 1
ATOM 7443 C CA . ARG A 1 931 ? -45.652 -6.878 -38.584 1.00 82.25 931 ARG A CA 1
ATOM 7444 C C . ARG A 1 931 ? -45.764 -5.567 -37.805 1.00 82.25 931 ARG A C 1
ATOM 7446 O O . ARG A 1 931 ? -46.870 -5.124 -37.524 1.00 82.25 931 ARG A O 1
ATOM 7453 N N . ILE A 1 932 ? -44.644 -4.880 -37.573 1.00 82.69 932 ILE A N 1
ATOM 7454 C CA . ILE A 1 932 ? -44.593 -3.560 -36.921 1.00 82.69 932 ILE A CA 1
ATOM 7455 C C . ILE A 1 932 ? -45.399 -2.524 -37.720 1.00 82.69 932 ILE A C 1
ATOM 7457 O O . ILE A 1 932 ? -46.082 -1.685 -37.134 1.00 82.69 932 ILE A O 1
ATOM 7461 N N . LYS A 1 933 ? -45.365 -2.570 -39.058 1.00 87.50 933 LYS A N 1
ATOM 7462 C CA . LYS A 1 933 ? -46.161 -1.676 -39.916 1.00 87.50 933 LYS A CA 1
ATOM 7463 C C . LYS A 1 933 ? -47.664 -1.964 -39.820 1.00 87.50 933 LYS A C 1
ATOM 7465 O O . LYS A 1 933 ? -48.460 -1.028 -39.863 1.00 87.50 933 LYS A O 1
ATOM 7470 N N . GLU A 1 934 ? -48.056 -3.225 -39.674 1.00 84.50 934 GLU A N 1
ATOM 7471 C CA . GLU A 1 934 ? -49.452 -3.634 -39.498 1.00 84.50 934 GLU A CA 1
ATOM 7472 C C . GLU A 1 934 ? -49.975 -3.306 -38.088 1.00 84.50 934 GLU A C 1
ATOM 7474 O O . GLU A 1 934 ? -51.022 -2.672 -37.964 1.00 84.50 934 GLU A O 1
ATOM 7479 N N . GLU A 1 935 ? -49.192 -3.584 -37.042 1.00 87.00 935 GLU A N 1
ATOM 7480 C CA . GLU A 1 935 ? -49.449 -3.158 -35.658 1.00 87.00 935 GLU A CA 1
ATOM 7481 C C . GLU A 1 935 ? -49.631 -1.628 -35.566 1.00 87.00 935 GLU A C 1
ATOM 7483 O O . GLU A 1 935 ? -50.618 -1.150 -35.003 1.00 87.00 935 GLU A O 1
ATOM 7488 N N . ASN A 1 936 ? -48.751 -0.839 -36.200 1.00 88.19 936 ASN A N 1
ATOM 7489 C CA . ASN A 1 936 ? -48.884 0.624 -36.255 1.00 88.19 936 ASN A CA 1
ATOM 7490 C C . ASN A 1 936 ? -50.139 1.091 -37.015 1.00 88.19 936 ASN A C 1
ATOM 7492 O O . ASN A 1 936 ? -50.755 2.082 -36.619 1.00 88.19 936 ASN A O 1
ATOM 7496 N N . ASN A 1 937 ? -50.555 0.394 -38.078 1.00 91.69 937 ASN A N 1
ATOM 7497 C CA . ASN A 1 937 ? -51.810 0.705 -38.772 1.00 91.69 937 ASN A CA 1
ATOM 7498 C C . ASN A 1 937 ? -53.033 0.435 -37.878 1.00 91.69 937 ASN A C 1
ATOM 7500 O O . ASN A 1 937 ? -53.956 1.251 -37.852 1.00 91.69 937 ASN A O 1
ATOM 7504 N N . VAL A 1 938 ? -53.033 -0.662 -37.111 1.00 90.50 938 VAL A N 1
ATOM 7505 C CA . VAL A 1 938 ? -54.105 -0.980 -36.150 1.00 90.50 938 VAL A CA 1
ATOM 7506 C C . VAL A 1 938 ? -54.156 0.052 -35.021 1.00 90.50 938 VAL A C 1
ATOM 7508 O O . VAL A 1 938 ? -55.229 0.589 -34.741 1.00 90.50 938 VAL A O 1
ATOM 7511 N N . LEU A 1 939 ? -53.012 0.400 -34.423 1.00 90.19 939 LEU A N 1
ATOM 7512 C CA . LEU A 1 939 ? -52.925 1.437 -33.386 1.00 90.19 939 LEU A CA 1
ATOM 7513 C C . LEU A 1 939 ? -53.393 2.805 -33.903 1.00 90.19 939 LEU A C 1
ATOM 7515 O O . LEU A 1 939 ? -54.106 3.519 -33.199 1.00 90.19 939 LEU A O 1
ATOM 7519 N N . LYS A 1 940 ? -53.065 3.156 -35.152 1.00 92.75 940 LYS A N 1
ATOM 7520 C CA . LYS A 1 940 ? -53.547 4.388 -35.787 1.00 92.75 940 LYS A CA 1
ATOM 7521 C C . LYS A 1 940 ? -55.068 4.389 -35.972 1.00 92.75 940 LYS A C 1
ATOM 7523 O O . LYS A 1 940 ? -55.708 5.381 -35.638 1.00 92.75 940 LYS A O 1
ATOM 7528 N N . LEU A 1 941 ? -55.657 3.284 -36.434 1.00 91.50 941 LEU A N 1
ATOM 7529 C CA . LEU A 1 941 ? -57.115 3.151 -36.557 1.00 91.50 941 LEU A CA 1
ATOM 7530 C C . LEU A 1 941 ? -57.820 3.247 -35.193 1.00 91.50 941 LEU A C 1
ATOM 7532 O O . LEU A 1 941 ? -58.858 3.900 -35.089 1.00 91.50 941 LEU A O 1
ATOM 7536 N N . GLN A 1 942 ? -57.244 2.660 -34.140 1.00 91.00 942 GLN A N 1
ATOM 7537 C CA . GLN A 1 942 ? -57.751 2.795 -32.769 1.00 91.00 942 GLN A CA 1
ATOM 7538 C C . GLN A 1 942 ? -57.645 4.239 -32.256 1.00 91.00 942 GLN A C 1
ATOM 7540 O O . GLN A 1 942 ? -58.591 4.742 -31.649 1.00 91.00 942 GLN A O 1
ATOM 7545 N N . LEU A 1 943 ? -56.540 4.936 -32.538 1.00 90.00 943 LEU A N 1
ATOM 7546 C CA . LEU A 1 943 ? -56.358 6.349 -32.199 1.00 90.00 943 LEU A CA 1
ATOM 7547 C C . LEU A 1 943 ? -57.364 7.250 -32.935 1.00 90.00 943 LEU A C 1
ATOM 7549 O O . LEU A 1 943 ? -57.949 8.140 -32.321 1.00 90.00 943 LEU A O 1
ATOM 7553 N N . ASP A 1 944 ? -57.619 7.006 -34.221 1.00 92.94 944 ASP A N 1
ATOM 7554 C CA . ASP A 1 944 ? -58.626 7.740 -34.995 1.00 92.94 944 ASP A CA 1
ATOM 7555 C C . ASP A 1 944 ? -60.056 7.463 -34.484 1.00 92.94 944 ASP A C 1
ATOM 7557 O O . ASP A 1 944 ? -60.869 8.390 -34.378 1.00 92.94 944 ASP A O 1
ATOM 7561 N N . GLU A 1 945 ? -60.364 6.230 -34.066 1.00 93.06 945 GLU A N 1
ATOM 7562 C CA . GLU A 1 945 ? -61.646 5.897 -33.430 1.00 93.06 945 GLU A CA 1
ATOM 7563 C C . GLU A 1 945 ? -61.796 6.553 -32.042 1.00 93.06 945 GLU A C 1
ATOM 7565 O O . GLU A 1 945 ? -62.869 7.067 -31.711 1.00 93.06 945 GLU A O 1
ATOM 7570 N N . LEU A 1 946 ? -60.727 6.600 -31.239 1.00 91.25 946 LEU A N 1
ATOM 7571 C CA . LEU A 1 946 ? -60.694 7.309 -29.955 1.00 91.25 946 LEU A CA 1
ATOM 7572 C C . LEU A 1 946 ? -60.843 8.824 -30.140 1.00 91.25 946 LEU A C 1
ATOM 7574 O O . LEU A 1 946 ? -61.633 9.440 -29.429 1.00 91.25 946 LEU A O 1
ATOM 7578 N N . ASN A 1 947 ? -60.192 9.420 -31.140 1.00 91.31 947 ASN A N 1
ATOM 7579 C CA . ASN A 1 947 ? -60.369 10.829 -31.506 1.00 91.31 947 ASN A CA 1
ATOM 7580 C C . ASN A 1 947 ? -61.802 11.137 -31.979 1.00 91.31 947 ASN A C 1
ATOM 7582 O O . ASN A 1 947 ? -62.317 12.235 -31.744 1.00 91.31 947 ASN A O 1
ATOM 7586 N N . LEU A 1 948 ? -62.475 10.182 -32.629 1.00 93.81 948 LEU A N 1
ATOM 7587 C CA . LEU A 1 948 ? -63.886 10.303 -33.002 1.00 93.81 948 LEU A CA 1
ATOM 7588 C C . LEU A 1 948 ? -64.817 10.164 -31.784 1.00 93.81 948 LEU A C 1
ATOM 7590 O O . LEU A 1 948 ? -65.795 10.906 -31.676 1.00 93.81 948 LEU A O 1
ATOM 7594 N N . LYS A 1 949 ? -64.512 9.256 -30.848 1.00 92.31 949 LYS A N 1
ATOM 7595 C CA . LYS A 1 949 ? -65.215 9.115 -29.558 1.00 92.31 949 LYS A CA 1
ATOM 7596 C C . LYS A 1 949 ? -65.056 10.372 -28.695 1.00 92.31 949 LYS A C 1
ATOM 7598 O O . LYS A 1 949 ? -66.057 10.862 -28.178 1.00 92.31 949 LYS A O 1
ATOM 7603 N N . LEU A 1 950 ? -63.849 10.936 -28.620 1.00 90.06 950 LEU A N 1
ATOM 7604 C CA . LEU A 1 950 ? -63.549 12.184 -27.916 1.00 90.06 950 LEU A CA 1
ATOM 7605 C C . LEU A 1 950 ? -64.343 13.353 -28.506 1.00 90.06 950 LEU A C 1
ATOM 7607 O O . LEU A 1 950 ? -65.123 13.966 -27.787 1.00 90.06 950 LEU A O 1
ATOM 7611 N N . ARG A 1 951 ? -64.291 13.578 -29.828 1.00 91.50 951 ARG A N 1
ATOM 7612 C CA . ARG A 1 951 ? -65.082 14.651 -30.461 1.00 91.50 951 ARG A CA 1
ATOM 7613 C C . ARG A 1 951 ? -66.598 14.480 -30.292 1.00 91.50 951 ARG A C 1
ATOM 7615 O O . ARG A 1 951 ? -67.310 15.475 -30.174 1.00 91.50 951 ARG A O 1
ATOM 7622 N N . ARG A 1 952 ? -67.115 13.246 -30.223 1.00 90.25 952 ARG A N 1
ATOM 7623 C CA . ARG A 1 952 ? -68.522 12.985 -29.848 1.00 90.25 952 ARG A CA 1
ATOM 7624 C C . ARG A 1 952 ? -68.798 13.338 -28.381 1.00 90.25 952 ARG A C 1
ATOM 7626 O O . ARG A 1 952 ? -69.845 13.913 -28.092 1.00 90.25 952 ARG A O 1
ATOM 7633 N N . ALA A 1 953 ? -67.876 13.030 -27.470 1.00 88.12 953 ALA A N 1
ATOM 7634 C CA . ALA A 1 953 ? -67.973 13.423 -26.067 1.00 88.12 953 ALA A CA 1
ATOM 7635 C C . ALA A 1 953 ? -67.922 14.950 -25.898 1.00 88.12 953 ALA A C 1
ATOM 7637 O O . ALA A 1 953 ? -68.762 15.489 -25.187 1.00 88.12 953 ALA A O 1
ATOM 7638 N N . ASP A 1 954 ? -67.040 15.660 -26.607 1.00 89.00 954 ASP A N 1
ATOM 7639 C CA . ASP A 1 954 ? -66.950 17.127 -26.577 1.00 89.00 954 ASP A CA 1
ATOM 7640 C C . ASP A 1 954 ? -68.234 17.802 -27.069 1.00 89.00 954 ASP A C 1
ATOM 7642 O O . ASP A 1 954 ? -68.705 18.760 -26.451 1.00 89.00 954 ASP A O 1
ATOM 7646 N N . VAL A 1 955 ? -68.851 17.285 -28.139 1.00 91.50 955 VAL A N 1
ATOM 7647 C CA . VAL A 1 955 ? -70.163 17.754 -28.620 1.00 91.50 955 VAL A CA 1
ATOM 7648 C C . VAL A 1 955 ? -71.251 17.498 -27.573 1.00 91.50 955 VAL A C 1
ATOM 7650 O O . VAL A 1 955 ? -72.020 18.408 -27.262 1.00 91.50 955 VAL A O 1
ATOM 7653 N N . ASN A 1 956 ? -71.287 16.309 -26.965 1.00 87.94 956 ASN A N 1
ATOM 7654 C CA . ASN A 1 956 ? -72.249 15.987 -25.906 1.00 87.94 956 ASN A CA 1
ATOM 7655 C C . ASN A 1 956 ? -72.044 16.844 -24.644 1.00 87.94 956 ASN A C 1
ATOM 7657 O O . ASN A 1 956 ? -73.018 17.294 -24.047 1.00 87.94 956 ASN A O 1
ATOM 7661 N N . ILE A 1 957 ? -70.796 17.118 -24.253 1.00 87.31 957 ILE A N 1
ATOM 7662 C CA . ILE A 1 957 ? -70.438 17.985 -23.122 1.00 87.31 957 ILE A CA 1
ATOM 7663 C C . ILE A 1 957 ? -70.786 19.445 -23.428 1.00 87.31 957 ILE A C 1
ATOM 7665 O O . ILE A 1 957 ? -71.259 20.153 -22.543 1.00 87.31 957 ILE A O 1
ATOM 7669 N N . SER A 1 958 ? -70.579 19.905 -24.662 1.00 87.94 958 SER A N 1
ATOM 7670 C CA . SER A 1 958 ? -70.949 21.259 -25.094 1.00 87.94 958 SER A CA 1
ATOM 7671 C C . SER A 1 958 ? -72.465 21.436 -25.071 1.00 87.94 958 SER A C 1
ATOM 7673 O O . SER A 1 958 ? -72.956 22.355 -24.420 1.00 87.94 958 SER A O 1
ATOM 7675 N N . ARG A 1 959 ? -73.211 20.476 -25.630 1.00 85.88 959 ARG A N 1
ATOM 7676 C CA . ARG A 1 959 ? -74.673 20.427 -25.535 1.00 85.88 959 ARG A CA 1
ATOM 7677 C C . ARG A 1 959 ? -75.153 20.374 -24.079 1.00 85.88 959 ARG A C 1
ATOM 7679 O O . ARG A 1 959 ? -76.042 21.129 -23.709 1.00 85.88 959 ARG A O 1
ATOM 7686 N N . ALA A 1 960 ? -74.549 19.546 -23.225 1.00 84.38 960 ALA A N 1
ATOM 7687 C CA . ALA A 1 960 ? -74.904 19.482 -21.805 1.00 84.38 960 ALA A CA 1
ATOM 7688 C C . ALA A 1 960 ? -74.577 20.790 -21.055 1.00 84.38 960 ALA A C 1
ATOM 7690 O O . ALA A 1 960 ? -75.294 21.162 -20.128 1.00 84.38 960 ALA A O 1
ATOM 7691 N N . LYS A 1 961 ? -73.529 21.524 -21.456 1.00 81.94 961 LYS A N 1
ATOM 7692 C CA . LYS A 1 961 ? -73.230 22.874 -20.946 1.00 81.94 961 LYS A CA 1
ATOM 7693 C C . LYS A 1 961 ? -74.273 23.896 -21.405 1.00 81.94 961 LYS A C 1
ATOM 7695 O O . LYS A 1 961 ? -74.669 24.719 -20.584 1.00 81.94 961 LYS A O 1
ATOM 7700 N N . GLU A 1 962 ? -74.739 23.833 -22.652 1.00 84.50 962 GLU A N 1
ATOM 7701 C CA . GLU A 1 962 ? -75.828 24.681 -23.165 1.00 84.50 962 GLU A CA 1
ATOM 7702 C C . GLU A 1 962 ? -77.164 24.371 -22.479 1.00 84.50 962 GLU A C 1
ATOM 7704 O O . GLU A 1 962 ? -77.828 25.289 -22.003 1.00 84.50 962 GLU A O 1
ATOM 7709 N N . GLU A 1 963 ? -77.530 23.095 -22.337 1.00 83.12 963 GLU A N 1
ATOM 7710 C CA . GLU A 1 963 ? -78.724 22.663 -21.599 1.00 83.12 963 GLU A CA 1
ATOM 7711 C C . GLU A 1 963 ? -78.643 23.095 -20.123 1.00 83.12 963 GLU A C 1
ATOM 7713 O O . GLU A 1 963 ? -79.594 23.668 -19.595 1.00 83.12 963 GLU A O 1
ATOM 7718 N N . LEU A 1 964 ? -77.490 22.939 -19.456 1.00 76.94 964 LEU A N 1
ATOM 7719 C CA . LEU A 1 964 ? -77.279 23.451 -18.094 1.00 76.94 964 LEU A CA 1
ATOM 7720 C C . LEU A 1 964 ? -77.302 24.984 -18.010 1.00 76.94 964 LEU A C 1
ATOM 7722 O O . LEU A 1 964 ? -77.741 25.518 -16.991 1.00 76.94 964 LEU A O 1
ATOM 7726 N N . ALA A 1 965 ? -76.838 25.707 -19.031 1.00 75.88 965 ALA A N 1
ATOM 7727 C CA . ALA A 1 965 ? -76.948 27.164 -19.090 1.00 75.88 965 ALA A CA 1
ATOM 7728 C C . ALA A 1 965 ? -78.418 27.594 -19.228 1.00 75.88 965 ALA A C 1
ATOM 7730 O O . ALA A 1 965 ? -78.868 28.458 -18.474 1.00 75.88 965 ALA A O 1
ATOM 7731 N N . TRP A 1 966 ? -79.185 26.920 -20.090 1.00 74.38 966 TRP A N 1
ATOM 7732 C CA . TRP A 1 966 ? -80.634 27.084 -20.213 1.00 74.38 966 TRP A CA 1
ATOM 7733 C C . TRP A 1 966 ? -81.365 26.802 -18.898 1.00 74.38 966 TRP A C 1
ATOM 7735 O O . TRP A 1 966 ? -82.124 27.655 -18.445 1.00 74.38 966 TRP A O 1
ATOM 7745 N N . TYR A 1 967 ? -81.090 25.678 -18.227 1.00 69.88 967 TYR A N 1
ATOM 7746 C CA . TYR A 1 967 ? -81.694 25.355 -16.926 1.00 69.88 967 TYR A CA 1
ATOM 7747 C C . TYR A 1 967 ? -81.323 26.360 -15.821 1.00 69.88 967 TYR A C 1
ATOM 7749 O O . TYR A 1 967 ? -82.135 26.638 -14.936 1.00 69.88 967 TYR A O 1
ATOM 7757 N N . ARG A 1 968 ? -80.114 26.937 -15.846 1.00 64.94 968 ARG A N 1
ATOM 7758 C CA . ARG A 1 968 ? -79.693 27.984 -14.890 1.00 64.94 968 ARG A CA 1
ATOM 7759 C C . ARG A 1 968 ? -80.386 29.319 -15.163 1.00 64.94 968 ARG A C 1
ATOM 7761 O O . ARG A 1 968 ? -80.835 29.963 -14.216 1.00 64.94 968 ARG A O 1
ATOM 7768 N N . ALA A 1 969 ? -80.540 29.692 -16.434 1.00 65.50 969 ALA A N 1
ATOM 7769 C CA . ALA A 1 969 ? -81.312 30.863 -16.842 1.00 65.50 969 ALA A CA 1
ATOM 7770 C C . ALA A 1 969 ? -82.804 30.707 -16.489 1.00 65.50 969 ALA A C 1
ATOM 7772 O O . ALA A 1 969 ? -83.386 31.596 -15.868 1.00 65.50 969 ALA A O 1
ATOM 7773 N N . SER A 1 970 ? -83.410 29.551 -16.783 1.00 67.12 970 SER A N 1
ATOM 7774 C CA . SER A 1 970 ? -84.830 29.284 -16.514 1.00 67.12 970 SER A CA 1
ATOM 7775 C C . SER A 1 970 ? -85.165 29.116 -15.027 1.00 67.12 970 SER A C 1
ATOM 7777 O O . SER A 1 970 ? -86.332 29.209 -14.657 1.00 67.12 970 SER A O 1
ATOM 7779 N N . THR A 1 971 ? -84.170 28.880 -14.163 1.00 60.22 971 THR A N 1
ATOM 7780 C CA . THR A 1 971 ? -84.333 28.852 -12.695 1.00 60.22 971 THR A CA 1
ATOM 7781 C C . THR A 1 971 ? -83.921 30.159 -12.006 1.00 60.22 971 THR A C 1
ATOM 7783 O O . THR A 1 971 ? -83.886 30.217 -10.777 1.00 60.22 971 THR A O 1
ATOM 7786 N N . GLY A 1 972 ? -83.620 31.219 -12.768 1.00 59.78 972 GLY A N 1
ATOM 7787 C CA . GLY A 1 972 ? -83.374 32.573 -12.251 1.00 59.78 972 GLY A CA 1
ATOM 7788 C C . GLY A 1 972 ? -82.089 32.751 -11.430 1.00 59.78 972 GLY A C 1
ATOM 7789 O O . GLY A 1 972 ? -81.872 33.814 -10.848 1.00 59.78 972 GLY A O 1
ATOM 7790 N N . LYS A 1 973 ? -81.215 31.738 -11.364 1.00 58.66 973 LYS A N 1
ATOM 7791 C CA . LYS A 1 973 ? -79.986 31.768 -10.553 1.00 58.66 973 LYS A CA 1
ATOM 7792 C C . LYS A 1 973 ? -78.826 32.399 -11.325 1.00 58.66 973 LYS A C 1
ATOM 7794 O O . LYS A 1 973 ? -77.922 31.709 -11.793 1.00 58.66 973 LYS A O 1
ATOM 7799 N N . ASN A 1 974 ? -78.852 33.728 -11.428 1.00 53.03 974 ASN A N 1
ATOM 7800 C CA . ASN A 1 974 ? -77.780 34.505 -12.053 1.00 53.03 974 ASN A CA 1
ATOM 7801 C C . ASN A 1 974 ? -76.421 34.311 -11.355 1.00 53.03 974 ASN A C 1
ATOM 7803 O O . ASN A 1 974 ? -76.310 34.238 -10.132 1.00 53.03 974 ASN A O 1
ATOM 7807 N N . GLN A 1 975 ? -75.363 34.280 -12.165 1.00 56.34 975 GLN A N 1
ATOM 7808 C CA . GLN A 1 975 ? -74.045 33.711 -11.838 1.00 56.34 975 GLN A CA 1
ATOM 7809 C C . GLN A 1 975 ? -73.169 34.541 -10.866 1.00 56.34 975 GLN A C 1
ATOM 7811 O O . GLN A 1 975 ? -71.995 34.237 -10.676 1.00 56.34 975 GLN A O 1
ATOM 7816 N N . HIS A 1 976 ? -73.715 35.590 -10.246 1.00 51.84 976 HIS A N 1
ATOM 7817 C CA . HIS A 1 976 ? -72.929 36.640 -9.582 1.00 51.84 976 HIS A CA 1
ATOM 7818 C C . HIS A 1 976 ? -72.540 36.307 -8.128 1.00 51.84 976 HIS A C 1
ATOM 7820 O O . HIS A 1 976 ? -71.422 36.603 -7.714 1.00 51.84 976 HIS A O 1
ATOM 7826 N N . SER A 1 977 ? -73.391 35.594 -7.376 1.00 54.84 977 SER A N 1
ATOM 7827 C CA . SER A 1 977 ? -73.186 35.314 -5.936 1.00 54.84 977 SER A CA 1
ATOM 7828 C C . SER A 1 977 ? -71.934 34.486 -5.588 1.00 54.84 977 SER A C 1
ATOM 7830 O O . SER A 1 977 ? -71.601 34.371 -4.408 1.00 54.84 977 SER A O 1
ATOM 7832 N N . ASN A 1 978 ? -71.272 33.861 -6.568 1.00 56.56 978 ASN A N 1
ATOM 7833 C CA . ASN A 1 978 ? -70.115 32.990 -6.329 1.00 56.56 978 ASN A CA 1
ATOM 7834 C C . ASN A 1 978 ? -68.798 33.541 -6.906 1.00 56.56 978 ASN A C 1
ATOM 7836 O O . ASN A 1 978 ? -67.733 33.017 -6.588 1.00 56.56 978 ASN A O 1
ATOM 7840 N N . PHE A 1 979 ? -68.854 34.605 -7.716 1.00 56.38 979 PHE A N 1
ATOM 7841 C CA . PHE A 1 979 ? -67.655 35.239 -8.272 1.00 56.38 979 PHE A CA 1
ATOM 7842 C C . PHE A 1 979 ? -66.939 36.081 -7.205 1.00 56.38 979 PHE A C 1
ATOM 7844 O O . PHE A 1 979 ? -65.727 35.984 -7.051 1.00 56.38 979 PHE A O 1
ATOM 7851 N N . GLU A 1 980 ? -67.699 36.815 -6.385 1.00 57.47 980 GLU A N 1
ATOM 7852 C CA . GLU A 1 980 ? -67.174 37.627 -5.276 1.00 57.47 980 GLU A CA 1
ATOM 7853 C C . GLU A 1 980 ? -66.432 36.785 -4.229 1.00 57.47 980 GLU A C 1
ATOM 7855 O O . GLU A 1 980 ? -65.342 37.154 -3.801 1.00 57.47 980 GLU A O 1
ATOM 7860 N N . LYS A 1 981 ? -66.971 35.614 -3.852 1.00 64.38 981 LYS A N 1
ATOM 7861 C CA . LYS A 1 981 ? -66.310 34.702 -2.900 1.00 64.38 981 LYS A CA 1
ATOM 7862 C C . LYS A 1 981 ? -65.010 34.123 -3.455 1.00 64.38 981 LYS A C 1
ATOM 7864 O O . LYS A 1 981 ? -64.023 34.051 -2.729 1.00 64.38 981 LYS A O 1
ATOM 7869 N N . MET A 1 982 ? -64.999 33.743 -4.733 1.00 62.56 982 MET A N 1
ATOM 7870 C CA . MET A 1 982 ? -63.797 33.241 -5.404 1.00 62.56 982 MET A CA 1
ATOM 7871 C C . MET A 1 982 ? -62.729 34.336 -5.521 1.00 62.56 982 MET A C 1
ATOM 7873 O O . MET A 1 982 ? -61.566 34.094 -5.207 1.00 62.56 982 MET A O 1
ATOM 7877 N N . HIS A 1 983 ? -63.132 35.560 -5.877 1.00 67.75 983 HIS A N 1
ATOM 7878 C CA . HIS A 1 983 ? -62.228 36.704 -5.922 1.00 67.75 983 HIS A CA 1
ATOM 7879 C C . HIS A 1 983 ? -61.685 37.051 -4.529 1.00 67.75 983 HIS A C 1
ATOM 7881 O O . HIS A 1 983 ? -60.486 37.255 -4.402 1.00 67.75 983 HIS A O 1
ATOM 7887 N N . HIS A 1 984 ? -62.517 37.064 -3.482 1.00 73.19 984 HIS A N 1
ATOM 7888 C CA . HIS A 1 984 ? -62.090 37.357 -2.107 1.00 73.19 984 HIS A CA 1
ATOM 7889 C C . HIS A 1 984 ? -61.063 36.345 -1.575 1.00 73.19 984 HIS A C 1
ATOM 7891 O O . HIS A 1 984 ? -60.091 36.737 -0.931 1.00 73.19 984 HIS A O 1
ATOM 7897 N N . LEU A 1 985 ? -61.236 35.054 -1.882 1.00 74.75 985 LEU A N 1
ATOM 7898 C CA . LEU A 1 985 ? -60.239 34.026 -1.564 1.00 74.75 985 LEU A CA 1
ATOM 7899 C C . LEU A 1 985 ? -58.941 34.225 -2.362 1.00 74.75 985 LEU A C 1
ATOM 7901 O O . LEU A 1 985 ? -57.859 34.065 -1.805 1.00 74.75 985 LEU A O 1
ATOM 7905 N N . SER A 1 986 ? -59.032 34.642 -3.630 1.00 73.50 986 SER A N 1
ATOM 7906 C CA . SER A 1 986 ? -57.852 34.980 -4.435 1.00 73.50 986 SER A CA 1
ATOM 7907 C C . SER A 1 986 ? -57.126 36.239 -3.947 1.00 73.50 986 SER A C 1
ATOM 7909 O O . SER A 1 986 ? -55.904 36.290 -4.071 1.00 73.50 986 SER A O 1
ATOM 7911 N N . THR A 1 987 ? -57.829 37.237 -3.394 1.00 79.38 987 THR A N 1
ATOM 7912 C CA . THR A 1 987 ? -57.179 38.400 -2.767 1.00 79.38 987 THR A CA 1
ATOM 7913 C C . THR A 1 987 ? -56.455 37.974 -1.496 1.00 79.38 987 THR A C 1
ATOM 7915 O O . THR A 1 987 ? -55.274 38.263 -1.359 1.00 79.38 987 THR A O 1
ATOM 7918 N N . LYS A 1 988 ? -57.107 37.189 -0.625 1.00 83.25 988 LYS A N 1
ATOM 7919 C CA . LYS A 1 988 ? -56.501 36.689 0.620 1.00 83.25 988 LYS A CA 1
ATOM 7920 C C . LYS A 1 988 ? -55.275 35.805 0.412 1.00 83.25 988 LYS A C 1
ATOM 7922 O O . LYS A 1 988 ? -54.342 35.867 1.207 1.00 83.25 988 LYS A O 1
ATOM 7927 N N . LEU A 1 989 ? -55.257 34.996 -0.650 1.00 80.06 989 LEU A N 1
ATOM 7928 C CA . LEU A 1 989 ? -54.069 34.216 -1.000 1.00 80.06 989 LEU A CA 1
ATOM 7929 C C . LEU A 1 989 ? -52.895 35.141 -1.355 1.00 80.06 989 LEU A C 1
ATOM 7931 O O . LEU A 1 989 ? -51.807 34.964 -0.818 1.00 80.06 989 LEU A O 1
ATOM 7935 N N . LYS A 1 990 ? -53.139 36.175 -2.172 1.00 84.50 990 LYS A N 1
ATOM 7936 C CA . LYS A 1 990 ? -52.136 37.204 -2.482 1.00 84.50 990 LYS A CA 1
ATOM 7937 C C . LYS A 1 990 ? -51.680 37.988 -1.256 1.00 84.50 990 LYS A C 1
ATOM 7939 O O . LYS A 1 990 ? -50.485 38.178 -1.090 1.00 84.50 990 LYS A O 1
ATOM 7944 N N . GLU A 1 991 ? -52.608 38.417 -0.403 1.00 85.00 991 GLU A N 1
ATOM 7945 C CA . GLU A 1 991 ? -52.303 39.123 0.848 1.00 85.00 991 GLU A CA 1
ATOM 7946 C C . GLU A 1 991 ? -51.346 38.280 1.712 1.00 85.00 991 GLU A C 1
ATOM 7948 O O . GLU A 1 991 ? -50.309 38.779 2.140 1.00 85.00 991 GLU A O 1
ATOM 7953 N N . SER A 1 992 ? -51.606 36.975 1.855 1.00 79.62 992 SER A N 1
ATOM 7954 C CA . SER A 1 992 ? -50.734 36.051 2.594 1.00 79.62 992 SER A CA 1
ATOM 7955 C C . SER A 1 992 ? -49.379 35.790 1.907 1.00 79.62 992 SER A C 1
ATOM 7957 O O . SER A 1 992 ? -48.350 35.686 2.579 1.00 79.62 992 SER A O 1
ATOM 7959 N N . GLU A 1 993 ? -49.329 35.725 0.572 1.00 80.75 993 GLU A N 1
ATOM 7960 C CA . GLU A 1 993 ? -48.063 35.638 -0.173 1.00 80.75 993 GLU A CA 1
ATOM 7961 C C . GLU A 1 993 ? -47.225 36.921 -0.046 1.00 80.75 993 GLU A C 1
ATOM 7963 O O . GLU A 1 993 ? -46.003 36.846 0.111 1.00 80.75 993 GLU A O 1
ATOM 7968 N N . GLU A 1 994 ? -47.863 38.091 -0.062 1.00 85.62 994 GLU A N 1
ATOM 7969 C CA . GLU A 1 994 ? -47.223 39.394 0.126 1.00 85.62 994 GLU A CA 1
ATOM 7970 C C . GLU A 1 994 ? -46.740 39.583 1.576 1.00 85.62 994 GLU A C 1
ATOM 7972 O O . GLU A 1 994 ? -45.620 40.057 1.777 1.00 85.62 994 GLU A O 1
ATOM 7977 N N . GLU A 1 995 ? -47.501 39.137 2.582 1.00 85.94 995 GLU A N 1
ATOM 7978 C CA . GLU A 1 995 ? -47.063 39.054 3.986 1.00 85.94 995 GLU A CA 1
ATOM 7979 C C . GLU A 1 995 ? -45.846 38.131 4.146 1.00 85.94 995 GLU A C 1
ATOM 7981 O O . GLU A 1 995 ? -44.840 38.528 4.738 1.00 85.94 995 GLU A O 1
ATOM 7986 N N . ARG A 1 996 ? -45.871 36.929 3.552 1.00 84.94 996 ARG A N 1
ATOM 7987 C CA . ARG A 1 996 ? -44.736 35.986 3.574 1.00 84.94 996 ARG A CA 1
ATOM 7988 C C . ARG A 1 996 ? -43.483 36.579 2.917 1.00 84.94 996 ARG A C 1
ATOM 7990 O O . ARG A 1 996 ? -42.377 36.409 3.431 1.00 84.94 996 ARG A O 1
ATOM 7997 N N . MET A 1 997 ? -43.644 37.311 1.814 1.00 80.75 997 MET A N 1
ATOM 7998 C CA . MET A 1 997 ? -42.553 38.027 1.137 1.00 80.75 997 MET A CA 1
ATOM 7999 C C . MET A 1 997 ? -42.027 39.218 1.956 1.00 80.75 997 MET A C 1
ATOM 8001 O O . MET A 1 997 ? -40.832 39.521 1.898 1.00 80.75 997 MET A O 1
ATOM 8005 N N . GLN A 1 998 ? -42.879 39.889 2.738 1.00 84.31 998 GLN A N 1
ATOM 8006 C CA . GLN A 1 998 ? -42.455 40.931 3.679 1.00 84.31 998 GLN A CA 1
ATOM 8007 C C . GLN A 1 998 ? -41.687 40.344 4.868 1.00 84.31 998 GLN A C 1
ATOM 8009 O O . GLN A 1 998 ? -40.622 40.863 5.198 1.00 84.31 998 GLN A O 1
ATOM 8014 N N . LEU A 1 999 ? -42.158 39.239 5.454 1.00 85.00 999 LEU A N 1
ATOM 8015 C CA . LEU A 1 999 ? -41.462 38.526 6.532 1.00 85.00 999 LEU A CA 1
ATOM 8016 C C . LEU A 1 999 ? -40.085 3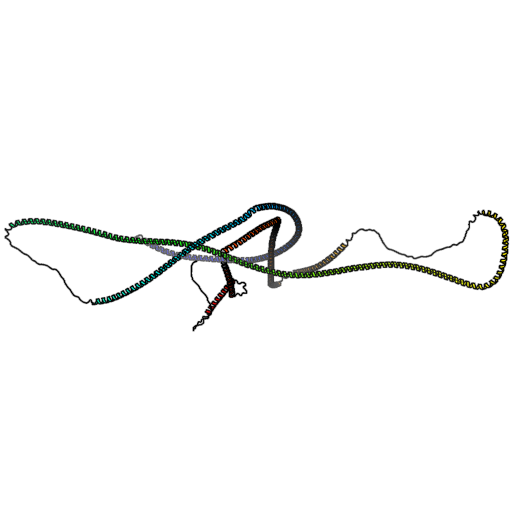8.016 6.082 1.00 85.00 999 LEU A C 1
ATOM 8018 O O . LEU A 1 999 ? -39.102 38.229 6.787 1.00 85.00 999 LEU A O 1
ATOM 8022 N N . GLY A 1 1000 ? -39.975 37.443 4.878 1.00 82.31 1000 GLY A N 1
ATOM 8023 C CA . GLY A 1 1000 ? -38.683 37.038 4.307 1.00 82.31 1000 GLY A CA 1
ATOM 8024 C C . GLY A 1 1000 ? -37.700 38.206 4.141 1.00 82.31 1000 GLY A C 1
ATOM 8025 O O . GLY A 1 1000 ? -36.521 38.079 4.465 1.00 82.31 1000 GLY A O 1
ATOM 8026 N N . LYS A 1 1001 ? -38.183 39.383 3.715 1.00 82.38 1001 LYS A N 1
ATOM 8027 C CA . LYS A 1 1001 ? -37.361 40.607 3.660 1.00 82.38 1001 LYS A CA 1
ATOM 8028 C C . LYS A 1 1001 ? -36.970 41.119 5.047 1.00 82.38 1001 LYS A C 1
ATOM 8030 O O . LYS A 1 1001 ? -35.834 41.549 5.221 1.00 82.38 1001 LYS A O 1
ATOM 8035 N N . GLN A 1 1002 ? -37.878 41.072 6.022 1.00 84.81 1002 GLN A N 1
ATOM 8036 C CA . GLN A 1 1002 ? -37.575 41.455 7.404 1.00 84.81 1002 GLN A CA 1
ATOM 8037 C C . GLN A 1 1002 ? -36.497 40.549 8.003 1.00 84.81 1002 GLN A C 1
ATOM 8039 O O . GLN A 1 1002 ? -35.545 41.076 8.572 1.00 84.81 1002 GLN A O 1
ATOM 8044 N N . LEU A 1 1003 ? -36.594 39.229 7.801 1.00 83.31 1003 LEU A N 1
ATOM 8045 C CA . LEU A 1 1003 ? -35.587 38.254 8.228 1.00 83.31 1003 LEU A CA 1
ATOM 8046 C C . LEU A 1 1003 ? -34.211 38.580 7.629 1.00 83.31 1003 LEU A C 1
ATOM 8048 O O . LEU A 1 1003 ? -33.254 38.754 8.376 1.00 83.31 1003 LEU A O 1
ATOM 8052 N N . LEU A 1 1004 ? -34.129 38.771 6.306 1.00 82.25 1004 LEU A N 1
ATOM 8053 C CA . LEU A 1 1004 ? -32.883 39.118 5.609 1.00 82.25 1004 LEU A CA 1
ATOM 8054 C C . LEU A 1 1004 ? -32.260 40.425 6.136 1.00 82.25 1004 LEU A C 1
ATOM 8056 O O . LEU A 1 1004 ? -31.047 40.509 6.334 1.00 82.25 1004 LEU A O 1
ATOM 8060 N N . CYS A 1 1005 ? -33.082 41.449 6.396 1.00 81.75 1005 CYS A N 1
ATOM 8061 C CA . CYS A 1 1005 ? -32.621 42.690 7.018 1.00 81.75 1005 CYS A CA 1
ATOM 8062 C C . CYS A 1 1005 ? -32.099 42.465 8.446 1.00 81.75 1005 CYS A C 1
ATOM 8064 O O . CYS A 1 1005 ? -31.089 43.063 8.809 1.00 81.75 1005 CYS A O 1
ATOM 8066 N N . LEU A 1 1006 ? -32.740 41.592 9.228 1.00 82.38 1006 LEU A N 1
ATOM 8067 C CA . LEU A 1 1006 ? -32.329 41.240 10.589 1.00 82.38 1006 LEU A CA 1
ATOM 8068 C C . LEU A 1 1006 ? -30.990 40.487 10.589 1.00 82.38 1006 LEU A C 1
ATOM 8070 O O . LEU A 1 1006 ? -30.066 40.905 11.283 1.00 82.38 1006 LEU A O 1
ATOM 8074 N N . SER A 1 1007 ? -30.839 39.464 9.743 1.00 81.88 1007 SER A N 1
ATOM 8075 C CA . SER A 1 1007 ? -29.584 38.725 9.547 1.00 81.88 1007 SER A CA 1
ATOM 8076 C C . SER A 1 1007 ? -28.432 39.652 9.140 1.00 81.88 1007 SER A C 1
ATOM 8078 O O . SER A 1 1007 ? -27.359 39.621 9.740 1.00 81.88 1007 SER A O 1
ATOM 8080 N N . ASN A 1 1008 ? -28.669 40.560 8.188 1.00 80.12 1008 ASN A N 1
ATOM 8081 C CA . ASN A 1 1008 ? -27.687 41.561 7.756 1.00 80.12 1008 ASN A CA 1
ATOM 8082 C C . ASN A 1 1008 ? -27.319 42.552 8.887 1.00 80.12 1008 ASN A C 1
ATOM 8084 O O . ASN A 1 1008 ? -26.157 42.939 9.024 1.00 80.12 1008 ASN A O 1
ATOM 8088 N N . SER A 1 1009 ? -28.282 42.940 9.731 1.00 81.69 1009 SER A N 1
ATOM 8089 C CA . SER A 1 1009 ? -28.035 43.763 10.924 1.00 81.69 1009 SER A CA 1
ATOM 8090 C C . SER A 1 1009 ? -27.233 43.031 12.005 1.00 81.69 1009 SER A C 1
ATOM 8092 O O . SER A 1 1009 ? -26.375 43.654 12.629 1.00 81.69 1009 SER A O 1
ATOM 8094 N N . ILE A 1 1010 ? -27.465 41.731 12.205 1.00 82.75 1010 ILE A N 1
ATOM 8095 C CA . ILE A 1 1010 ? -26.719 40.900 13.161 1.00 82.75 1010 ILE A CA 1
ATOM 8096 C C . ILE A 1 1010 ? -25.263 40.729 12.712 1.00 82.75 1010 ILE A C 1
ATOM 8098 O O . ILE A 1 1010 ? -24.358 41.004 13.496 1.00 82.75 1010 ILE A O 1
ATOM 8102 N N . LEU A 1 1011 ? -25.020 40.390 11.441 1.00 78.94 1011 LEU A N 1
ATOM 8103 C CA . LEU A 1 1011 ? -23.664 40.269 10.878 1.00 78.94 1011 LEU A CA 1
ATOM 8104 C C . LEU A 1 1011 ? -22.857 41.574 11.036 1.00 78.94 1011 LEU A C 1
ATOM 8106 O O . LEU A 1 1011 ? -21.699 41.559 11.459 1.00 78.94 1011 LEU A O 1
ATOM 8110 N N . LYS A 1 1012 ? -23.504 42.728 10.814 1.00 79.06 1012 LYS A N 1
ATOM 8111 C CA . LYS A 1 1012 ? -22.916 44.056 11.068 1.00 79.06 1012 LYS A CA 1
ATOM 8112 C C . LYS A 1 1012 ? -22.644 44.339 12.549 1.00 79.06 1012 LYS A C 1
ATOM 8114 O O . LYS A 1 1012 ? -21.677 45.033 12.849 1.00 79.06 1012 LYS A O 1
ATOM 8119 N N . ALA A 1 1013 ? -23.461 43.824 13.468 1.00 77.44 1013 ALA A N 1
ATOM 8120 C CA . ALA A 1 1013 ? -23.255 43.971 14.912 1.00 77.44 1013 ALA A CA 1
ATOM 8121 C C . ALA A 1 1013 ? -22.150 43.042 15.454 1.00 77.44 1013 ALA A C 1
ATOM 8123 O O . ALA A 1 1013 ? -21.407 43.429 16.359 1.00 77.44 1013 ALA A O 1
ATOM 8124 N N . ALA A 1 1014 ? -21.991 41.847 14.876 1.00 72.88 1014 ALA A N 1
ATOM 8125 C CA . ALA A 1 1014 ? -20.832 40.983 15.108 1.00 72.88 1014 ALA A CA 1
ATOM 8126 C C . ALA A 1 1014 ? -19.532 41.656 14.621 1.00 72.88 1014 ALA A C 1
ATOM 8128 O O . ALA A 1 1014 ? -18.498 41.585 15.295 1.00 72.88 1014 ALA A O 1
ATOM 8129 N N . GLY A 1 1015 ? -19.624 42.406 13.519 1.00 69.88 1015 GLY A N 1
ATOM 8130 C CA . GLY A 1 1015 ? -18.534 43.188 12.931 1.00 69.88 1015 GLY A CA 1
ATOM 8131 C C . GLY A 1 1015 ? -17.973 42.584 11.644 1.00 69.88 1015 GLY A C 1
ATOM 8132 O O . GLY A 1 1015 ? -16.880 42.964 11.239 1.00 69.88 1015 GLY A O 1
ATOM 8133 N N . VAL A 1 1016 ? -18.698 41.655 11.012 1.00 70.81 1016 VAL A N 1
ATOM 8134 C CA . VAL A 1 1016 ? -18.262 41.014 9.768 1.00 70.81 1016 VAL A CA 1
ATOM 8135 C C . VAL A 1 1016 ? -18.423 41.999 8.609 1.00 70.81 1016 VAL A C 1
ATOM 8137 O O . VAL A 1 1016 ? -19.531 42.442 8.291 1.00 70.81 1016 VAL A O 1
ATOM 8140 N N . THR A 1 1017 ? -17.306 42.383 7.997 1.00 61.53 1017 THR A N 1
ATOM 8141 C CA . THR A 1 1017 ? -17.265 43.272 6.833 1.00 61.53 1017 THR A CA 1
ATOM 8142 C C . THR A 1 1017 ? -17.655 42.513 5.567 1.00 61.53 1017 THR A C 1
ATOM 8144 O O . THR A 1 1017 ? -17.161 41.424 5.306 1.00 61.53 1017 THR A O 1
ATOM 8147 N N . GLY A 1 1018 ? -18.568 43.086 4.780 1.00 59.72 1018 GLY A N 1
ATOM 8148 C CA . GLY A 1 1018 ? -19.260 42.402 3.679 1.00 59.72 1018 GLY A CA 1
ATOM 8149 C C . GLY A 1 1018 ? -18.451 42.171 2.398 1.00 59.72 1018 GLY A C 1
ATOM 8150 O O . GLY A 1 1018 ? -19.034 42.257 1.323 1.00 59.72 1018 GLY A O 1
ATOM 8151 N N . GLU A 1 1019 ? -17.146 41.924 2.504 1.00 59.72 1019 GLU A N 1
ATOM 8152 C CA . GLU A 1 1019 ? -16.300 41.481 1.384 1.00 59.72 1019 GLU A CA 1
ATOM 8153 C C . GLU A 1 1019 ? -16.164 39.942 1.359 1.00 59.72 1019 GLU A C 1
ATOM 8155 O O . GLU A 1 1019 ? -16.027 39.370 0.281 1.00 59.72 1019 GLU A O 1
ATOM 8160 N N . ASP A 1 1020 ? -16.333 39.266 2.508 1.00 55.97 1020 ASP A N 1
ATOM 8161 C CA . ASP A 1 1020 ? -16.160 37.806 2.654 1.00 55.97 1020 ASP A CA 1
ATOM 8162 C C . ASP A 1 1020 ? -17.467 36.976 2.607 1.00 55.97 1020 ASP A C 1
ATOM 8164 O O . ASP A 1 1020 ? -17.420 35.748 2.655 1.00 55.97 1020 ASP A O 1
ATOM 8168 N N . ILE A 1 1021 ? -18.651 37.605 2.522 1.00 60.81 1021 ILE A N 1
ATOM 8169 C CA . ILE A 1 1021 ? -19.955 36.904 2.510 1.00 60.81 1021 ILE A CA 1
ATOM 8170 C C . ILE A 1 1021 ? -20.677 37.125 1.178 1.00 60.81 1021 ILE A C 1
ATOM 8172 O O . ILE A 1 1021 ? -21.176 38.217 0.902 1.00 60.81 1021 ILE A O 1
ATOM 8176 N N . THR A 1 1022 ? -20.788 36.062 0.379 1.00 60.91 1022 THR A N 1
ATOM 8177 C CA . THR A 1 1022 ? -21.462 36.063 -0.932 1.00 60.91 1022 THR A CA 1
ATOM 8178 C C . THR A 1 1022 ? -22.942 35.671 -0.887 1.00 60.91 1022 THR A C 1
ATOM 8180 O O . THR A 1 1022 ? -23.668 36.018 -1.817 1.00 60.91 1022 THR A O 1
ATOM 8183 N N . ASP A 1 1023 ? -23.415 35.015 0.180 1.00 65.00 1023 ASP A N 1
ATOM 8184 C CA . ASP A 1 1023 ? -24.834 34.688 0.386 1.00 65.00 1023 ASP A CA 1
ATOM 8185 C C . ASP A 1 1023 ? -25.248 34.868 1.861 1.00 65.00 1023 ASP A C 1
ATOM 8187 O O . ASP A 1 1023 ? -24.484 34.559 2.777 1.00 65.00 1023 ASP A O 1
ATOM 8191 N N . ILE A 1 1024 ? -26.448 35.404 2.107 1.00 67.44 1024 ILE A N 1
ATOM 8192 C CA . ILE A 1 1024 ? -26.917 35.826 3.442 1.00 67.44 1024 ILE A CA 1
ATOM 8193 C C . ILE A 1 1024 ? -27.997 34.861 3.938 1.00 67.44 1024 ILE A C 1
ATOM 8195 O O . ILE A 1 1024 ? -29.193 35.162 3.945 1.00 67.44 1024 ILE A O 1
ATOM 8199 N N . ASN A 1 1025 ? -27.546 33.690 4.379 1.00 74.69 1025 ASN A N 1
ATOM 8200 C CA . ASN A 1 1025 ? -28.368 32.681 5.043 1.00 74.69 1025 ASN A CA 1
ATOM 8201 C C . ASN A 1 1025 ? -28.584 33.053 6.535 1.00 74.69 1025 ASN A C 1
ATOM 8203 O O . ASN A 1 1025 ? -27.612 33.432 7.198 1.00 74.69 1025 ASN A O 1
ATOM 8207 N N . PRO A 1 1026 ? -29.810 32.956 7.101 1.00 75.56 1026 PRO A N 1
ATOM 8208 C CA . PRO A 1 1026 ? -30.049 33.148 8.535 1.00 75.56 1026 PRO A CA 1
ATOM 8209 C C . PRO A 1 1026 ? -29.136 32.327 9.461 1.00 75.56 1026 PRO A C 1
ATOM 8211 O O . PRO A 1 1026 ? -28.747 32.860 10.496 1.00 75.56 1026 PRO A O 1
ATOM 8214 N N . GLU A 1 1027 ? -28.731 31.110 9.084 1.00 76.88 1027 GLU A N 1
ATOM 8215 C CA . GLU A 1 1027 ? -27.844 30.253 9.898 1.00 76.88 1027 GLU A CA 1
ATOM 8216 C C . GLU A 1 1027 ? -26.486 30.929 10.187 1.00 76.88 1027 GLU A C 1
ATOM 8218 O O . GLU A 1 1027 ? -26.013 30.942 11.322 1.00 76.88 1027 GLU A O 1
ATOM 8223 N N . VAL A 1 1028 ? -25.900 31.600 9.186 1.00 77.25 1028 VAL A N 1
ATOM 8224 C CA . VAL A 1 1028 ? -24.622 32.333 9.315 1.00 77.25 1028 VAL A CA 1
ATOM 8225 C C . VAL A 1 1028 ? -24.771 33.559 10.226 1.00 77.25 1028 VAL A C 1
ATOM 8227 O O . VAL A 1 1028 ? -23.842 33.948 10.935 1.00 77.25 1028 VAL A O 1
ATOM 8230 N N . ALA A 1 1029 ? -25.958 34.173 10.250 1.00 79.81 1029 ALA A N 1
ATOM 8231 C CA . ALA A 1 1029 ? -26.253 35.259 11.178 1.00 79.81 1029 ALA A CA 1
ATOM 8232 C C . ALA A 1 1029 ? -26.499 34.757 12.612 1.00 79.81 1029 ALA A C 1
ATOM 8234 O O . ALA A 1 1029 ? -26.169 35.471 13.556 1.00 79.81 1029 ALA A O 1
ATOM 8235 N N . GLU A 1 1030 ? -27.041 33.552 12.794 1.00 80.94 1030 GLU A N 1
ATOM 8236 C CA . GLU A 1 1030 ? -27.218 32.930 14.111 1.00 80.94 1030 GLU A CA 1
ATOM 8237 C C . GLU A 1 1030 ? -25.871 32.518 14.727 1.00 80.94 1030 GLU A C 1
ATOM 8239 O O . GLU A 1 1030 ? -25.611 32.831 15.891 1.00 80.94 1030 GLU A O 1
ATOM 8244 N N . GLU A 1 1031 ? -24.949 31.962 13.934 1.00 80.50 1031 GLU A N 1
ATOM 8245 C CA . GLU A 1 1031 ? -23.572 31.714 14.385 1.00 80.50 1031 GLU A CA 1
ATOM 8246 C C . GLU A 1 1031 ? -22.873 33.022 14.802 1.00 80.50 1031 GLU A C 1
ATOM 8248 O O . GLU A 1 1031 ? -22.330 33.131 15.905 1.00 80.50 1031 GLU A O 1
ATOM 8253 N N . ALA A 1 1032 ? -22.963 34.066 13.970 1.00 81.00 1032 ALA A N 1
ATOM 8254 C CA . ALA A 1 1032 ? -22.416 35.385 14.285 1.00 81.00 1032 ALA A CA 1
ATOM 8255 C C . ALA A 1 1032 ? -23.063 36.030 15.532 1.00 81.00 1032 ALA A C 1
ATOM 8257 O O . ALA A 1 1032 ? -22.413 36.820 16.226 1.00 81.00 1032 ALA A O 1
ATOM 8258 N N . LEU A 1 1033 ? -24.317 35.687 15.855 1.00 83.00 1033 LEU A N 1
ATOM 8259 C CA . LEU A 1 1033 ? -24.993 36.130 17.076 1.00 83.00 1033 LEU A CA 1
ATOM 8260 C C . LEU A 1 1033 ? -24.420 35.446 18.323 1.00 83.00 1033 LEU A C 1
ATOM 8262 O O . LEU A 1 1033 ? -24.205 36.123 19.329 1.00 83.00 1033 LEU A O 1
ATOM 8266 N N . GLU A 1 1034 ? -24.121 34.147 18.267 1.00 82.62 1034 GLU A N 1
ATOM 8267 C CA . GLU A 1 1034 ? -23.467 33.429 19.371 1.00 82.62 1034 GLU A CA 1
ATOM 8268 C C . GLU A 1 1034 ? -21.997 33.848 19.552 1.00 82.62 1034 GLU A C 1
ATOM 8270 O O . GLU A 1 1034 ? -21.537 34.047 20.683 1.00 82.62 1034 GLU A O 1
ATOM 8275 N N . GLN A 1 1035 ? -21.273 34.119 18.462 1.00 79.75 1035 GLN A N 1
ATOM 8276 C CA . GLN A 1 1035 ? -19.943 34.741 18.525 1.00 79.75 1035 GLN A CA 1
ATOM 8277 C C . GLN A 1 1035 ? -19.999 36.150 19.159 1.00 79.75 1035 GLN A C 1
ATOM 8279 O O . GLN A 1 1035 ? -19.149 36.513 19.978 1.00 79.75 1035 GLN A O 1
ATOM 8284 N N . LEU A 1 1036 ? -21.032 36.949 18.861 1.00 83.50 1036 LEU A N 1
ATOM 8285 C CA . LEU A 1 1036 ? -21.244 38.244 19.518 1.00 83.50 1036 LEU A CA 1
ATOM 8286 C C . LEU A 1 1036 ? -21.620 38.084 21.003 1.00 83.50 1036 LEU A C 1
ATOM 8288 O O . LEU A 1 1036 ? -21.093 38.813 21.844 1.00 83.50 1036 LEU A O 1
ATOM 8292 N N . LYS A 1 1037 ? -22.494 37.131 21.337 1.00 85.81 1037 LYS A N 1
ATOM 8293 C CA . LYS A 1 1037 ? -22.974 36.837 22.699 1.00 85.81 1037 LYS A CA 1
ATOM 8294 C C . LYS A 1 1037 ? -21.854 36.344 23.615 1.00 85.81 1037 LYS A C 1
ATOM 8296 O O . LYS A 1 1037 ? -21.729 36.836 24.736 1.00 85.81 1037 LYS A O 1
ATOM 8301 N N . THR A 1 1038 ? -20.985 35.459 23.130 1.00 83.50 1038 THR A N 1
ATOM 8302 C CA . THR A 1 1038 ? -19.775 35.041 23.859 1.00 83.50 1038 THR A CA 1
ATOM 8303 C C . THR A 1 1038 ? -18.792 36.201 24.056 1.00 83.50 1038 THR A C 1
ATOM 8305 O O . THR A 1 1038 ? -18.314 36.403 25.175 1.00 83.50 1038 THR A O 1
ATOM 8308 N N . ARG A 1 1039 ? -18.562 37.046 23.037 1.00 83.25 1039 ARG A N 1
ATOM 8309 C CA . ARG A 1 1039 ? -17.738 38.265 23.174 1.00 83.25 1039 ARG A CA 1
ATOM 8310 C C . ARG A 1 1039 ? -18.322 39.272 24.175 1.00 83.25 1039 ARG A C 1
ATOM 8312 O O . ARG A 1 1039 ? -17.564 39.883 24.925 1.00 83.25 1039 ARG A O 1
ATOM 8319 N N . VAL A 1 1040 ? -19.646 39.436 24.223 1.00 83.94 1040 VAL A N 1
ATOM 8320 C CA . VAL A 1 1040 ? -20.321 40.277 25.229 1.00 83.94 1040 VAL A CA 1
ATOM 8321 C C . VAL A 1 1040 ? -20.156 39.690 26.631 1.00 83.94 1040 VAL A C 1
ATOM 8323 O O . VAL A 1 1040 ? -19.757 40.426 27.525 1.00 83.94 1040 VAL A O 1
ATOM 8326 N N . GLY A 1 1041 ? -20.352 38.381 26.823 1.00 82.56 1041 GLY A N 1
ATOM 8327 C CA . GLY A 1 1041 ? -20.144 37.730 28.124 1.00 82.56 1041 GLY A CA 1
ATOM 8328 C C . GLY A 1 1041 ? -18.708 37.868 28.652 1.00 82.56 1041 GLY A C 1
ATOM 8329 O O . GLY A 1 1041 ? -18.504 38.119 29.842 1.00 82.56 1041 GLY A O 1
ATOM 8330 N N . LEU A 1 1042 ? -17.706 37.798 27.767 1.00 80.81 1042 LEU A N 1
ATOM 8331 C CA . LEU A 1 1042 ? -16.314 38.104 28.115 1.00 80.81 1042 LEU A CA 1
ATOM 8332 C C . LEU A 1 1042 ? -16.158 39.562 28.574 1.00 80.81 1042 LEU A C 1
ATOM 8334 O O . LEU A 1 1042 ? -15.636 39.797 29.664 1.00 80.81 1042 LEU A O 1
ATOM 8338 N N . LEU A 1 1043 ? -16.673 40.530 27.809 1.00 80.31 1043 LEU A N 1
ATOM 8339 C CA . LEU A 1 1043 ? -16.623 41.955 28.166 1.00 80.31 1043 LEU A CA 1
ATOM 8340 C C . LEU A 1 1043 ? -17.386 42.277 29.462 1.00 80.31 1043 LEU A C 1
ATOM 8342 O O . LEU A 1 1043 ? -16.934 43.118 30.235 1.00 80.31 1043 LEU A O 1
ATOM 8346 N N . GLU A 1 1044 ? -18.504 41.608 29.749 1.00 81.62 1044 GLU A N 1
ATOM 8347 C CA . GLU A 1 1044 ? -19.218 41.736 31.025 1.00 81.62 1044 GLU A CA 1
ATOM 8348 C C . GLU A 1 1044 ? -18.391 41.176 32.191 1.00 81.62 1044 GLU A C 1
ATOM 8350 O O . GLU A 1 1044 ? -18.297 41.825 33.238 1.00 81.62 1044 GLU A O 1
ATOM 8355 N N . SER A 1 1045 ? -17.712 40.038 31.998 1.00 76.00 1045 SER A N 1
ATOM 8356 C CA . SER A 1 1045 ? -16.796 39.475 33.000 1.00 76.00 1045 SER A CA 1
ATOM 8357 C C . SER A 1 1045 ? -15.592 40.391 33.272 1.00 76.00 1045 SER A C 1
ATOM 8359 O O . SER A 1 1045 ? -15.207 40.584 34.430 1.00 76.00 1045 SER A O 1
ATOM 8361 N N . GLU A 1 1046 ? -15.054 41.053 32.240 1.00 77.62 1046 GLU A N 1
ATOM 8362 C CA . GLU A 1 1046 ? -14.041 42.098 32.399 1.00 77.62 1046 GLU A CA 1
ATOM 8363 C C . GLU A 1 1046 ? -14.604 43.315 33.140 1.00 77.62 1046 GLU A C 1
ATOM 8365 O O . GLU A 1 1046 ? -13.953 43.832 34.048 1.00 77.62 1046 GLU A O 1
ATOM 8370 N N . LEU A 1 1047 ? -15.816 43.772 32.810 1.00 77.50 1047 LEU A N 1
ATOM 8371 C CA . LEU A 1 1047 ? -16.447 44.938 33.436 1.00 77.50 1047 LEU A CA 1
ATOM 8372 C C . LEU A 1 1047 ? -16.721 44.688 34.928 1.00 77.50 1047 LEU A C 1
ATOM 8374 O O . LEU A 1 1047 ? -16.451 45.563 35.758 1.00 77.50 1047 LEU A O 1
ATOM 8378 N N . ASP A 1 1048 ? -17.164 43.490 35.313 1.00 76.38 1048 ASP A N 1
ATOM 8379 C CA . ASP A 1 1048 ? -17.295 43.121 36.725 1.00 76.38 1048 ASP A CA 1
ATOM 8380 C C . ASP A 1 1048 ? -15.930 42.897 37.407 1.00 76.38 1048 ASP A C 1
ATOM 8382 O O . ASP A 1 1048 ? -15.754 43.327 38.557 1.00 76.38 1048 ASP A O 1
ATOM 8386 N N . HIS A 1 1049 ? -14.905 42.393 36.704 1.00 72.19 1049 HIS A N 1
ATOM 8387 C CA . HIS A 1 1049 ? -13.524 42.425 37.206 1.00 72.19 1049 HIS A CA 1
ATOM 8388 C C . HIS A 1 1049 ? -13.056 43.876 37.446 1.00 72.19 1049 HIS A C 1
ATOM 8390 O O . HIS A 1 1049 ? -12.476 44.167 38.502 1.00 72.19 1049 HIS A O 1
ATOM 8396 N N . PHE A 1 1050 ? -13.350 44.818 36.547 1.00 69.56 1050 PHE A N 1
ATOM 8397 C CA . PHE A 1 1050 ? -13.057 46.244 36.718 1.00 69.56 1050 PHE A CA 1
ATOM 8398 C C . PHE A 1 1050 ? -13.888 46.881 37.840 1.00 69.56 1050 PHE A C 1
ATOM 8400 O O . PHE A 1 1050 ? -13.346 47.697 38.588 1.00 69.56 1050 PHE A O 1
ATOM 8407 N N . ARG A 1 1051 ? -15.144 46.474 38.066 1.00 69.81 1051 ARG A N 1
ATOM 8408 C CA . ARG A 1 1051 ? -15.940 46.889 39.239 1.00 69.81 1051 ARG A CA 1
ATOM 8409 C C . ARG A 1 1051 ? -15.354 46.366 40.548 1.00 69.81 1051 ARG A C 1
ATOM 8411 O O . ARG A 1 1051 ? -15.328 47.114 41.524 1.00 69.81 1051 ARG A O 1
ATOM 8418 N N . LEU A 1 1052 ? -14.832 45.141 40.592 1.00 64.44 1052 LEU A N 1
ATOM 8419 C CA . LEU A 1 1052 ? -14.086 44.610 41.743 1.00 64.44 1052 LEU A CA 1
ATOM 8420 C C . LEU A 1 1052 ? -12.775 45.396 41.973 1.00 64.44 1052 LEU A C 1
ATOM 8422 O O . LEU A 1 1052 ? -12.465 45.782 43.106 1.00 64.44 1052 LEU A O 1
ATOM 8426 N N . LYS A 1 1053 ? -12.060 45.748 40.895 1.00 57.47 1053 LYS A N 1
ATOM 8427 C CA . LYS A 1 1053 ? -10.860 46.618 40.898 1.00 57.47 1053 LYS A CA 1
ATOM 8428 C C . LYS A 1 1053 ? -11.176 48.073 41.305 1.00 57.47 1053 LYS A C 1
ATOM 8430 O O . LYS A 1 1053 ? -10.339 48.757 41.892 1.00 57.47 1053 LYS A O 1
ATOM 8435 N N . GLY A 1 1054 ? -12.395 48.541 41.036 1.00 54.25 1054 GLY A N 1
ATOM 8436 C CA . GLY A 1 1054 ? -12.922 49.845 41.446 1.00 54.25 1054 GLY A CA 1
ATOM 8437 C C . GLY A 1 1054 ? -13.348 49.875 42.916 1.00 54.25 1054 GLY A C 1
ATOM 8438 O O . GLY A 1 1054 ? -12.915 50.751 43.665 1.00 54.25 1054 GLY A O 1
ATOM 8439 N N . LYS A 1 1055 ? -14.117 48.875 43.369 1.00 56.03 1055 LYS A N 1
ATOM 8440 C CA . LYS A 1 1055 ? -14.531 48.702 44.777 1.00 56.03 1055 LYS A CA 1
ATOM 8441 C C . LYS A 1 1055 ? -13.326 48.610 45.723 1.00 56.03 1055 LYS A C 1
ATOM 8443 O O . LYS A 1 1055 ? -13.369 49.169 46.817 1.00 56.03 1055 LYS A O 1
ATOM 8448 N N . THR A 1 1056 ? -12.232 47.978 45.292 1.00 49.25 1056 THR A N 1
ATOM 8449 C CA . THR A 1 1056 ? -10.974 47.912 46.062 1.00 49.25 1056 THR A CA 1
ATOM 8450 C C . THR A 1 1056 ? -10.203 49.239 46.091 1.00 49.25 1056 THR A C 1
ATOM 8452 O O . THR A 1 1056 ? -9.653 49.582 47.137 1.00 49.25 1056 THR A O 1
ATOM 8455 N N . LYS A 1 1057 ? -10.221 50.049 45.020 1.00 49.25 1057 LYS A N 1
ATOM 8456 C CA . LYS A 1 1057 ? -9.643 51.413 45.033 1.00 49.25 1057 LYS A CA 1
ATOM 8457 C C . LYS A 1 1057 ? -10.492 52.440 45.796 1.00 49.25 1057 LYS A C 1
ATOM 8459 O O . LYS A 1 1057 ? -9.935 53.353 46.400 1.00 49.25 1057 LYS A O 1
ATOM 8464 N N . SER A 1 1058 ? -11.816 52.282 45.837 1.00 42.53 1058 SER A N 1
ATOM 8465 C CA . SER A 1 1058 ? -12.732 53.236 46.487 1.00 42.53 1058 SER A CA 1
ATOM 8466 C C . SER A 1 1058 ? -12.645 53.267 48.023 1.00 42.53 1058 SER A C 1
ATOM 8468 O O . SER A 1 1058 ? -13.225 54.158 48.641 1.00 42.53 1058 SER A O 1
ATOM 8470 N N . ARG A 1 1059 ? -11.948 52.322 48.670 1.00 43.47 1059 ARG A N 1
ATOM 8471 C CA . ARG A 1 1059 ? -11.967 52.147 50.138 1.00 43.47 1059 ARG A CA 1
ATOM 8472 C C . ARG A 1 1059 ? -10.829 52.863 50.892 1.00 43.47 1059 ARG A C 1
ATOM 8474 O O . ARG A 1 1059 ? -10.486 52.456 51.999 1.00 43.47 1059 ARG A O 1
ATOM 8481 N N . ARG A 1 1060 ? -10.229 53.915 50.310 1.00 45.34 1060 ARG A N 1
ATOM 8482 C CA . ARG A 1 1060 ? -9.118 54.691 50.918 1.00 45.34 1060 ARG A CA 1
ATOM 8483 C C . ARG A 1 1060 ? -9.248 56.223 50.766 1.00 45.34 1060 ARG A C 1
ATOM 8485 O O . ARG A 1 1060 ? -8.283 56.905 50.441 1.00 45.34 1060 ARG A O 1
ATOM 8492 N N . SER A 1 1061 ? -10.423 56.782 51.047 1.00 36.44 1061 SER A N 1
ATOM 8493 C CA . SER A 1 1061 ? -10.582 58.208 51.400 1.00 36.44 1061 SER A CA 1
ATOM 8494 C C . SER A 1 1061 ? -11.750 58.387 52.385 1.00 36.44 1061 SER A C 1
ATOM 8496 O O . SER A 1 1061 ? -12.594 57.500 52.506 1.00 36.44 1061 SER A O 1
ATOM 8498 N N . ARG A 1 1062 ? -11.739 59.467 53.180 1.00 37.25 1062 ARG A N 1
ATOM 8499 C CA . ARG A 1 1062 ? -12.699 59.711 54.277 1.00 37.25 1062 ARG A CA 1
ATOM 8500 C C . ARG A 1 1062 ? -13.875 60.592 53.825 1.00 37.25 1062 ARG A C 1
ATOM 8502 O O . ARG A 1 1062 ? -13.668 61.536 53.072 1.00 37.25 1062 ARG A O 1
ATOM 8509 N N . ASN A 1 1063 ? -15.054 60.350 54.406 1.00 39.34 1063 ASN A N 1
ATOM 8510 C CA . ASN A 1 1063 ? -16.147 61.334 54.534 1.00 39.34 1063 ASN A CA 1
ATOM 8511 C C . ASN A 1 1063 ? -15.626 62.624 55.226 1.00 39.34 1063 ASN A C 1
ATOM 8513 O O . ASN A 1 1063 ? -14.714 62.507 56.054 1.00 39.34 1063 ASN A O 1
ATOM 8517 N N . PRO A 1 1064 ? -16.188 63.826 54.953 1.00 46.97 1064 PRO A N 1
ATOM 8518 C CA . PRO A 1 1064 ? -17.438 64.221 55.634 1.00 46.97 1064 PRO A CA 1
ATOM 8519 C C . PRO A 1 1064 ? -18.424 65.140 54.862 1.00 46.97 1064 PRO A C 1
ATOM 8521 O O . PRO A 1 1064 ? -18.047 65.848 53.943 1.00 46.97 1064 PRO A O 1
ATOM 8524 N N . GLU A 1 1065 ? -19.665 65.161 55.378 1.00 30.42 1065 GLU A N 1
ATOM 8525 C CA . GLU A 1 1065 ? -20.656 66.266 55.428 1.00 30.42 1065 GLU A CA 1
ATOM 8526 C C . GLU A 1 1065 ? -21.190 67.016 54.177 1.00 30.42 1065 GLU A C 1
ATOM 8528 O O . GLU A 1 1065 ? -20.452 67.410 53.291 1.00 30.42 1065 GLU A O 1
ATOM 8533 N N . ARG A 1 1066 ? -22.496 67.365 54.276 1.00 30.05 1066 ARG A N 1
ATOM 8534 C CA . ARG A 1 1066 ? -23.227 68.538 53.710 1.00 30.05 1066 ARG A CA 1
ATOM 8535 C C . ARG A 1 1066 ? -23.200 68.757 52.173 1.00 30.05 1066 ARG A C 1
ATOM 8537 O O . ARG A 1 1066 ? -22.153 68.819 51.558 1.00 30.05 1066 ARG A O 1
ATOM 8544 N N . ALA A 1 1067 ? -24.316 69.022 51.481 1.00 27.84 1067 ALA A N 1
ATOM 8545 C CA . ALA A 1 1067 ? -25.678 69.379 51.905 1.00 27.84 1067 ALA A CA 1
ATOM 8546 C C . ALA A 1 1067 ? -26.731 69.069 50.811 1.00 27.84 1067 ALA A C 1
ATOM 8548 O O . ALA A 1 1067 ? -26.396 68.913 49.642 1.00 27.84 1067 ALA A O 1
ATOM 8549 N N . MET A 1 1068 ? -28.015 69.058 51.191 1.00 40.56 1068 MET A N 1
ATOM 8550 C CA . MET A 1 1068 ? -29.161 69.145 50.262 1.00 40.56 1068 MET A CA 1
ATOM 8551 C C . MET A 1 1068 ? -29.362 70.603 49.807 1.00 40.56 1068 MET A C 1
ATOM 8553 O O . MET A 1 1068 ? -29.131 71.506 50.616 1.00 40.56 1068 MET A O 1
ATOM 8557 N N . PRO A 1 1069 ? -29.843 70.856 48.571 1.00 39.41 1069 PRO A N 1
ATOM 8558 C CA . PRO A 1 1069 ? -31.218 71.376 48.469 1.00 39.41 1069 PRO A CA 1
ATOM 8559 C C . PRO A 1 1069 ? -32.033 70.970 47.209 1.00 39.41 1069 PRO A C 1
ATOM 8561 O O . PRO A 1 1069 ? -31.572 71.047 46.079 1.00 39.41 1069 PRO A O 1
ATOM 8564 N N . SER A 1 1070 ? -33.302 70.623 47.453 1.00 31.69 1070 SER A N 1
ATOM 8565 C CA . SER A 1 1070 ? -34.531 70.867 46.656 1.00 31.69 1070 SER A CA 1
ATOM 8566 C C . SER A 1 1070 ? -34.541 71.030 45.109 1.00 31.69 1070 SER A C 1
ATOM 8568 O O . SER A 1 1070 ? -34.094 72.054 44.600 1.00 31.69 1070 SER A O 1
ATOM 8570 N N . MET A 1 1071 ? -35.415 70.223 44.467 1.00 33.62 1071 MET A N 1
ATOM 8571 C CA . MET A 1 1071 ? -36.346 70.609 43.364 1.00 33.62 1071 MET A CA 1
ATOM 8572 C C . MET A 1 1071 ? -35.730 70.920 41.969 1.00 33.62 1071 MET A C 1
ATOM 8574 O O . MET A 1 1071 ? -34.513 71.031 41.868 1.00 33.62 1071 MET A O 1
ATOM 8578 N N . PRO A 1 1072 ? -36.520 71.083 40.868 1.00 38.69 1072 PRO A N 1
ATOM 8579 C CA . PRO A 1 1072 ? -37.978 70.929 40.680 1.00 38.69 1072 PRO A CA 1
ATOM 8580 C C . PRO A 1 1072 ? -38.390 69.970 39.524 1.00 38.69 1072 PRO A C 1
ATOM 8582 O O . PRO A 1 1072 ? -37.558 69.419 38.812 1.00 38.69 1072 PRO A O 1
ATOM 8585 N N . SER A 1 1073 ? -39.702 69.854 39.260 1.00 44.28 1073 SER A N 1
ATOM 8586 C CA . SER A 1 1073 ? -40.255 69.352 37.983 1.00 44.28 1073 SER A CA 1
ATOM 8587 C C . SER A 1 1073 ? -40.752 70.503 37.091 1.00 44.28 1073 SER A C 1
ATOM 8589 O O . SER A 1 1073 ? -41.402 71.425 37.592 1.00 44.28 1073 SER A O 1
ATOM 8591 N N . PRO A 1 1074 ? -40.503 70.444 35.770 1.00 42.69 1074 PRO A N 1
ATOM 8592 C CA . PRO A 1 1074 ? -41.588 70.609 34.785 1.00 42.69 1074 PRO A CA 1
ATOM 8593 C C . PRO A 1 1074 ? -41.493 69.570 33.638 1.00 42.69 1074 PRO A C 1
ATOM 8595 O O . PRO A 1 1074 ? -40.405 69.195 33.225 1.00 42.69 1074 PRO A O 1
ATOM 8598 N N . ARG A 1 1075 ? -42.569 68.941 33.138 1.00 31.56 1075 ARG A N 1
ATOM 8599 C CA . ARG A 1 1075 ? -43.756 69.433 32.387 1.00 31.56 1075 ARG A CA 1
ATOM 8600 C C . ARG A 1 1075 ? -43.492 69.994 30.970 1.00 31.56 1075 ARG A C 1
ATOM 8602 O O . ARG A 1 1075 ? -43.122 71.154 30.832 1.00 31.56 1075 ARG A O 1
ATOM 8609 N N . ARG A 1 1076 ? -44.031 69.260 29.973 1.00 32.50 1076 ARG A N 1
ATOM 8610 C CA . ARG A 1 1076 ? -44.397 69.676 28.587 1.00 32.50 1076 ARG A CA 1
ATOM 8611 C C . ARG A 1 1076 ? -43.201 69.955 27.652 1.00 32.50 1076 ARG A C 1
ATOM 8613 O O . ARG A 1 1076 ? -42.132 70.316 28.110 1.00 32.50 1076 ARG A O 1
ATOM 8620 N N . LYS A 1 1077 ? -43.308 69.769 26.329 1.00 28.62 1077 LYS A N 1
ATOM 8621 C CA . LYS A 1 1077 ? -44.471 69.792 25.400 1.00 28.62 1077 LYS A CA 1
ATOM 8622 C C . LYS A 1 1077 ? -44.487 68.495 24.547 1.00 28.62 1077 LYS A C 1
ATOM 8624 O O . LYS A 1 1077 ? -43.425 67.927 24.366 1.00 28.62 1077 LYS A O 1
ATOM 8629 N N . SER A 1 1078 ? -45.581 67.887 24.064 1.00 29.59 1078 SER A N 1
ATOM 8630 C CA . SER A 1 1078 ? -46.952 68.308 23.695 1.00 29.59 1078 SER A CA 1
ATOM 8631 C C . SER A 1 1078 ? -47.075 69.123 22.400 1.00 29.59 1078 SER A C 1
ATOM 8633 O O . SER A 1 1078 ? -46.647 70.268 22.385 1.00 29.59 1078 SER A O 1
ATOM 8635 N N . TRP A 1 1079 ? -47.743 68.555 21.386 1.00 25.58 1079 TRP A N 1
ATOM 8636 C CA . TRP A 1 1079 ? -48.706 69.173 20.441 1.00 25.58 1079 TRP A CA 1
ATOM 8637 C C . TRP A 1 1079 ? -49.179 68.063 19.465 1.00 25.58 1079 TRP A C 1
ATOM 8639 O O . TRP A 1 1079 ? -48.359 67.287 18.998 1.00 25.58 1079 TRP A O 1
ATOM 8649 N N . SER A 1 1080 ? -50.488 67.759 19.426 1.00 28.88 1080 SER A N 1
ATOM 8650 C CA . SER A 1 1080 ? -51.411 67.973 18.280 1.00 28.88 1080 SER A CA 1
ATOM 8651 C C . SER A 1 1080 ? -51.234 67.002 17.088 1.00 28.88 1080 SER A C 1
ATOM 8653 O O . SER A 1 1080 ? -50.118 66.816 16.635 1.00 28.88 1080 SER A O 1
ATOM 8655 N N . GLN A 1 1081 ? -52.275 66.417 16.478 1.00 28.91 1081 GLN A N 1
ATOM 8656 C CA . GLN A 1 1081 ? -53.729 66.573 16.667 1.00 28.91 1081 GLN A CA 1
ATOM 8657 C C . GLN A 1 1081 ? -54.502 65.370 16.072 1.00 28.91 1081 GLN A C 1
ATOM 8659 O O . GLN A 1 1081 ? -53.941 64.571 15.334 1.00 28.91 1081 GLN A O 1
ATOM 8664 N N . SER A 1 1082 ? -55.803 65.269 16.366 1.00 33.47 1082 SER A N 1
ATOM 8665 C CA . SER A 1 1082 ? -56.756 64.337 15.731 1.00 33.47 1082 SER A CA 1
ATOM 8666 C C . SER A 1 1082 ? -57.909 65.135 15.105 1.00 33.47 1082 SER A C 1
ATOM 8668 O O . SER A 1 1082 ? -58.210 66.230 15.591 1.00 33.47 1082 SER A O 1
ATOM 8670 N N . PRO A 1 1083 ? -58.565 64.615 14.054 1.00 44.34 1083 PRO A N 1
ATOM 8671 C CA . PRO A 1 1083 ? -59.987 64.225 14.181 1.00 44.34 1083 PRO A CA 1
ATOM 8672 C C . PRO A 1 1083 ? -60.174 62.709 13.920 1.00 44.34 1083 PRO A C 1
ATOM 8674 O O . PRO A 1 1083 ? -59.455 62.148 13.106 1.00 44.34 1083 PRO A O 1
ATOM 8677 N N . ARG A 1 1084 ? -61.003 61.932 14.648 1.00 35.59 1084 ARG A N 1
ATOM 8678 C CA . ARG A 1 1084 ? -62.481 61.993 14.828 1.00 35.59 1084 ARG A CA 1
ATOM 8679 C C . ARG A 1 1084 ? -63.202 61.900 13.471 1.00 35.59 1084 ARG A C 1
ATOM 8681 O O . ARG A 1 1084 ? -63.009 62.784 12.651 1.00 35.59 1084 ARG A O 1
ATOM 8688 N N . LYS A 1 1085 ? -64.062 60.917 13.169 1.00 35.12 1085 LYS A N 1
ATOM 8689 C CA . LYS A 1 1085 ? -65.197 60.269 13.892 1.00 35.12 1085 LYS A CA 1
ATOM 8690 C C . LYS A 1 1085 ? -65.483 58.882 13.239 1.00 35.12 1085 LYS A C 1
ATOM 8692 O O . LYS A 1 1085 ? -64.950 58.664 12.163 1.00 35.12 1085 LYS A O 1
ATOM 8697 N N . MET A 1 1086 ? -66.323 57.937 13.698 1.00 28.33 1086 MET A N 1
ATOM 8698 C CA . MET A 1 1086 ? -67.134 57.642 14.912 1.00 28.33 1086 MET A CA 1
ATOM 8699 C C . MET A 1 1086 ? -67.431 56.109 14.872 1.00 28.33 1086 MET A C 1
ATOM 8701 O O . MET A 1 1086 ? -67.482 55.555 13.783 1.00 28.33 1086 MET A O 1
ATOM 8705 N N . SER A 1 1087 ? -67.401 55.336 15.970 1.00 32.19 1087 SER A N 1
ATOM 8706 C CA . SER A 1 1087 ? -68.531 54.968 16.868 1.00 32.19 1087 SER A CA 1
ATOM 8707 C C . SER A 1 1087 ? -69.789 54.427 16.145 1.00 32.19 1087 SER A C 1
ATOM 8709 O O . SER A 1 1087 ? -70.269 55.118 15.256 1.00 32.19 1087 SER A O 1
ATOM 8711 N N . GLN A 1 1088 ? -70.436 53.305 16.505 1.00 29.75 1088 GLN A N 1
ATOM 8712 C CA . GLN A 1 1088 ? -70.455 52.464 17.732 1.00 29.75 1088 GLN A CA 1
ATOM 8713 C C . GLN A 1 1088 ? -70.440 50.947 17.325 1.00 29.75 1088 GLN A C 1
ATOM 8715 O O . GLN A 1 1088 ? -70.681 50.666 16.158 1.00 29.75 1088 GLN A O 1
ATOM 8720 N N . VAL A 1 1089 ? -70.000 49.931 18.100 1.00 31.53 1089 VAL A N 1
ATOM 8721 C CA . VAL A 1 1089 ? -70.543 49.342 19.366 1.00 31.53 1089 VAL A CA 1
ATOM 8722 C C . VAL A 1 1089 ? -72.044 48.971 19.170 1.00 31.53 1089 VAL A C 1
ATOM 8724 O O . VAL A 1 1089 ? -72.761 49.863 18.719 1.00 31.53 1089 VAL A O 1
ATOM 8727 N N . PRO A 1 1090 ? -72.565 47.748 19.497 1.00 47.53 1090 PRO A N 1
ATOM 8728 C CA . PRO A 1 1090 ? -72.318 47.141 20.814 1.00 47.53 1090 PRO A CA 1
ATOM 8729 C C . PRO A 1 1090 ? -72.491 45.604 21.060 1.00 47.53 1090 PRO A C 1
ATOM 8731 O O . PRO A 1 1090 ? -72.856 44.834 20.184 1.00 47.53 1090 PRO A O 1
ATOM 8734 N N . PHE A 1 1091 ? -72.302 45.254 22.346 1.00 29.97 1091 PHE A N 1
ATOM 8735 C CA . PHE A 1 1091 ? -72.865 44.148 23.158 1.00 29.97 1091 PHE A CA 1
ATOM 8736 C C . PHE A 1 1091 ? -72.524 42.657 22.878 1.00 29.97 1091 PHE A C 1
ATOM 8738 O O . PHE A 1 1091 ? -73.132 42.013 22.040 1.00 29.97 1091 PHE A O 1
ATOM 8745 N N . PHE A 1 1092 ? -71.634 42.126 23.742 1.00 32.56 1092 PHE A N 1
ATOM 8746 C CA . PHE A 1 1092 ? -71.859 41.024 24.715 1.00 32.56 1092 PHE A CA 1
ATOM 8747 C C . PHE A 1 1092 ? -72.347 39.617 24.268 1.00 32.56 1092 PHE A C 1
ATOM 8749 O O . PHE A 1 1092 ? -73.356 39.493 23.596 1.00 32.56 1092 PHE A O 1
ATOM 8756 N N . THR A 1 1093 ? -71.668 38.587 24.818 1.00 33.88 1093 THR A N 1
ATOM 8757 C CA . THR A 1 1093 ? -72.155 37.284 25.375 1.00 33.88 1093 THR A CA 1
ATOM 8758 C C . THR A 1 1093 ? -73.351 36.550 24.733 1.00 33.88 1093 THR A C 1
ATOM 8760 O O . THR A 1 1093 ? -74.404 37.140 24.543 1.00 33.88 1093 THR A O 1
ATOM 8763 N N . SER A 1 1094 ? -73.377 35.219 24.590 1.00 36.56 1094 SER A N 1
ATOM 8764 C CA . SER A 1 1094 ? -72.443 34.110 24.908 1.00 36.56 1094 SER A CA 1
ATOM 8765 C C . SER A 1 1094 ? -73.150 32.784 24.555 1.00 36.56 1094 SER A C 1
ATOM 8767 O O . SER A 1 1094 ? -74.378 32.797 24.538 1.00 36.56 1094 SER A O 1
ATOM 8769 N N . VAL A 1 1095 ? -72.426 31.652 24.459 1.00 34.22 1095 VAL A N 1
ATOM 8770 C CA . VAL A 1 1095 ? -72.982 30.287 24.226 1.00 34.22 1095 VAL A CA 1
ATOM 8771 C C . VAL A 1 1095 ? -73.500 30.127 22.771 1.00 34.22 1095 VAL A C 1
ATOM 8773 O O . VAL A 1 1095 ? -74.046 31.067 22.205 1.00 34.22 1095 VAL A O 1
ATOM 8776 N N . ASP A 1 1096 ? -73.298 29.022 22.044 1.00 34.72 1096 ASP A N 1
ATOM 8777 C CA . ASP A 1 1096 ? -72.841 27.668 22.403 1.00 34.72 1096 ASP A CA 1
ATOM 8778 C C . ASP A 1 1096 ? -71.801 27.122 21.397 1.00 34.72 1096 ASP A C 1
ATOM 8780 O O . ASP A 1 1096 ? -71.887 27.457 20.216 1.00 34.72 1096 ASP A O 1
ATOM 8784 N N . ARG A 1 1097 ? -70.914 26.231 21.871 1.00 36.47 1097 ARG A N 1
ATOM 8785 C CA . ARG A 1 1097 ? -69.840 25.498 21.144 1.00 36.47 1097 ARG A CA 1
ATOM 8786 C C . ARG A 1 1097 ? -68.799 26.317 20.363 1.00 36.47 1097 ARG A C 1
ATOM 8788 O O . ARG A 1 1097 ? -69.031 26.623 19.175 1.00 36.47 1097 ARG A O 1
#

InterPro domains:
  IPR044986 Kinesin-like protein KIF15/KIN-12 [PTHR37739] (147-1062)